Protein AF-A0A956AJW1-F1 (afdb_monomer)

Radius of gyration: 43.76 Å; Cα contacts (8 Å, |Δi|>4): 1914; chains: 1; bounding box: 116×115×98 Å

Structure (mmCIF, N/CA/C/O backbone):
data_AF-A0A956AJW1-F1
#
_entry.id   AF-A0A956AJW1-F1
#
loop_
_atom_site.group_PDB
_atom_site.id
_atom_site.type_symbol
_atom_site.label_atom_id
_atom_site.label_alt_id
_atom_site.label_comp_id
_atom_site.label_asym_id
_atom_site.label_entity_id
_atom_site.label_seq_id
_atom_site.pdbx_PDB_ins_code
_atom_site.Cartn_x
_atom_site.Cartn_y
_atom_site.Cartn_z
_atom_site.occupancy
_atom_site.B_iso_or_equiv
_atom_site.auth_seq_id
_atom_site.auth_comp_id
_atom_site.auth_asym_id
_atom_site.auth_atom_id
_atom_site.pdbx_PDB_model_num
ATOM 1 N N . MET A 1 1 ? -8.718 30.649 16.923 1.00 78.62 1 MET A N 1
ATOM 2 C CA . MET A 1 1 ? -9.741 29.576 16.884 1.00 78.62 1 MET A CA 1
ATOM 3 C C . MET A 1 1 ? -10.472 29.514 18.218 1.00 78.62 1 MET A C 1
ATOM 5 O O . MET A 1 1 ? -9.835 29.808 19.227 1.00 78.62 1 MET A O 1
ATOM 9 N N . LYS A 1 2 ? -11.761 29.156 18.227 1.00 85.00 2 LYS A N 1
ATOM 10 C CA . LYS A 1 2 ? -12.606 29.015 19.434 1.00 85.00 2 LYS A CA 1
ATOM 11 C C . LYS A 1 2 ? -12.737 27.526 19.836 1.00 85.00 2 LYS A C 1
ATOM 13 O O . LYS A 1 2 ? -12.567 26.676 18.966 1.00 85.00 2 LYS A O 1
ATOM 18 N N . PRO A 1 3 ? -13.002 27.168 21.105 1.00 85.31 3 PRO A N 1
ATOM 19 C CA . PRO A 1 3 ? -13.323 25.784 21.470 1.00 85.31 3 PRO A CA 1
ATOM 20 C C . PRO A 1 3 ? -14.546 25.270 20.695 1.00 85.31 3 PRO A C 1
ATOM 22 O O . PRO A 1 3 ? -15.538 25.992 20.579 1.00 85.31 3 PRO A O 1
ATOM 25 N N . LEU A 1 4 ? -14.472 24.055 20.143 1.00 86.00 4 LEU A N 1
ATOM 26 C CA . LEU A 1 4 ? -15.598 23.448 19.429 1.00 86.00 4 LEU A CA 1
ATOM 27 C C . LEU A 1 4 ? -16.594 22.834 20.417 1.00 86.00 4 LEU A C 1
ATOM 29 O O . LEU A 1 4 ? -16.242 21.901 21.133 1.00 86.00 4 LEU A O 1
ATOM 33 N N . GLU A 1 5 ? -17.852 23.258 20.337 1.00 85.44 5 GLU A N 1
ATOM 34 C CA . GLU A 1 5 ? -18.992 22.548 20.924 1.00 85.44 5 GLU A CA 1
ATOM 35 C C . GLU A 1 5 ? -19.726 21.769 19.816 1.00 85.44 5 GLU A C 1
ATOM 37 O O . GLU A 1 5 ? -20.430 22.377 18.998 1.00 85.44 5 GLU A O 1
ATOM 42 N N . PRO A 1 6 ? -19.577 20.428 19.726 1.00 79.94 6 PRO A N 1
ATOM 43 C CA . PRO A 1 6 ? -20.064 19.653 18.581 1.00 79.94 6 PRO A CA 1
ATOM 44 C C . PRO A 1 6 ? -21.576 19.729 18.333 1.00 79.94 6 PRO A C 1
ATOM 46 O O . PRO A 1 6 ? -22.009 19.493 17.206 1.00 79.94 6 PRO A O 1
ATOM 49 N N . LEU A 1 7 ? -22.381 20.049 19.352 1.00 82.75 7 LEU A N 1
ATOM 50 C CA . LEU A 1 7 ? -23.840 20.223 19.251 1.00 82.75 7 LEU A CA 1
ATOM 51 C C . LEU A 1 7 ? -24.278 21.620 18.794 1.00 82.75 7 LEU A C 1
ATOM 53 O O . LEU A 1 7 ? -25.412 21.779 18.336 1.00 82.75 7 LEU A O 1
ATOM 57 N N . GLU A 1 8 ? -23.405 22.617 18.914 1.00 85.88 8 GLU A N 1
ATOM 58 C CA . GLU A 1 8 ? -23.739 24.029 18.687 1.00 85.88 8 GLU A CA 1
ATOM 59 C C . GLU A 1 8 ? -23.071 24.600 17.433 1.00 85.88 8 GLU A C 1
ATOM 61 O O . GLU A 1 8 ? -23.482 25.646 16.936 1.00 85.88 8 GLU A O 1
ATOM 66 N N . VAL A 1 9 ? -22.062 23.915 16.878 1.00 88.81 9 VAL A N 1
ATOM 67 C CA . VAL A 1 9 ? -21.419 24.373 15.640 1.00 88.81 9 VAL A CA 1
ATOM 68 C C . VAL A 1 9 ? -22.448 24.478 14.499 1.00 88.81 9 VAL A C 1
ATOM 70 O O . VAL A 1 9 ? -23.258 23.549 14.338 1.00 88.81 9 VAL A O 1
ATOM 73 N N . PRO A 1 10 ? -22.445 25.581 13.721 1.00 89.00 10 PRO A N 1
ATOM 74 C CA . PRO A 1 10 ? -23.287 25.713 12.537 1.00 89.00 10 PRO A CA 1
ATOM 75 C C . PRO A 1 10 ? -23.060 24.561 11.553 1.00 89.00 10 PRO A C 1
ATOM 77 O O . PRO A 1 10 ? -21.964 24.013 11.453 1.00 89.00 10 PRO A O 1
ATOM 80 N N . LEU A 1 11 ? -24.120 24.172 10.845 1.00 90.25 11 LEU A N 1
ATOM 81 C CA . LEU A 1 11 ? -24.088 23.098 9.847 1.00 90.25 11 LEU A CA 1
ATOM 82 C C . LEU A 1 11 ? -24.091 23.657 8.419 1.00 90.25 11 LEU A C 1
ATOM 84 O O . LEU A 1 11 ? -24.663 23.041 7.522 1.00 90.25 11 LEU A O 1
ATOM 88 N N . ASP A 1 12 ? -23.523 24.844 8.221 1.00 88.00 12 ASP A N 1
ATOM 89 C CA . ASP A 1 12 ? -23.445 25.562 6.951 1.00 88.00 12 ASP A CA 1
ATOM 90 C C . ASP A 1 12 ? -22.131 26.343 6.842 1.00 88.00 12 ASP A C 1
ATOM 92 O O . ASP A 1 12 ? -21.505 26.678 7.843 1.00 88.00 12 ASP A O 1
ATOM 96 N N . GLY A 1 13 ? -21.707 26.638 5.614 1.00 88.56 13 GLY A N 1
ATOM 97 C CA . GLY A 1 13 ? -20.465 27.358 5.366 1.00 88.56 13 GLY A CA 1
ATOM 98 C C . GLY A 1 13 ? -19.223 26.484 5.539 1.00 88.56 13 GLY A C 1
ATOM 99 O O . GLY A 1 13 ? -19.277 25.259 5.452 1.00 88.56 13 GLY A O 1
ATOM 100 N N . VAL A 1 14 ? -18.074 27.134 5.727 1.00 90.62 14 VAL A N 1
ATOM 101 C CA . VAL A 1 14 ? -16.764 26.470 5.802 1.00 90.62 14 VAL A CA 1
ATOM 102 C C . VAL A 1 14 ? -16.229 26.560 7.222 1.00 90.62 14 VAL A C 1
ATOM 104 O O . VAL A 1 14 ? -16.118 27.660 7.761 1.00 90.62 14 VAL A O 1
ATOM 107 N N . HIS A 1 15 ? -15.858 25.424 7.802 1.00 92.62 15 HIS A N 1
ATOM 108 C CA . HIS A 1 15 ? -15.308 25.314 9.147 1.00 92.62 15 HIS A CA 1
ATOM 109 C C . HIS A 1 15 ? -13.972 24.576 9.136 1.00 92.62 15 HIS A C 1
ATOM 111 O O . HIS A 1 15 ? -13.851 23.512 8.532 1.00 92.62 15 HIS A O 1
ATOM 117 N N . LEU A 1 16 ? -12.991 25.111 9.861 1.00 93.12 16 LEU A N 1
ATOM 118 C CA . LEU A 1 16 ? -11.718 24.440 10.121 1.00 93.12 16 LEU A CA 1
ATOM 119 C C . LEU A 1 16 ? -11.708 23.954 11.570 1.00 93.12 16 LEU A C 1
ATOM 121 O O . LEU A 1 16 ? -11.900 24.759 12.475 1.00 93.12 16 LEU A O 1
ATOM 125 N N . ILE A 1 17 ? -11.503 22.660 11.799 1.00 92.94 17 ILE A N 1
ATOM 126 C CA . ILE A 1 17 ? -11.486 22.041 13.127 1.00 92.94 17 ILE A CA 1
ATOM 127 C C . ILE A 1 17 ? -10.100 21.444 13.374 1.00 92.94 17 ILE A C 1
ATOM 129 O O . ILE A 1 17 ? -9.750 20.404 12.814 1.00 92.94 17 ILE A O 1
ATOM 133 N N . GLU A 1 18 ? -9.340 22.083 14.261 1.00 91.69 18 GLU A N 1
ATOM 134 C CA . GLU A 1 18 ? -8.063 21.570 14.746 1.00 91.69 18 GLU A CA 1
ATOM 135 C C . GLU A 1 18 ? -8.289 20.568 15.891 1.00 91.69 18 GLU A C 1
ATOM 137 O O . GLU A 1 18 ? -8.723 20.930 16.989 1.00 91.69 18 GLU A O 1
ATOM 142 N N . ALA A 1 19 ? -7.989 19.296 15.642 1.00 90.12 19 ALA A N 1
ATOM 143 C CA . ALA A 1 19 ? -8.225 18.191 16.563 1.00 90.12 19 ALA A CA 1
ATOM 144 C C . ALA A 1 19 ? -6.907 17.582 17.065 1.00 90.12 19 ALA A C 1
ATOM 146 O O . ALA A 1 19 ? -6.416 16.606 16.498 1.00 90.12 19 ALA A O 1
ATOM 147 N N . SER A 1 20 ? -6.357 18.122 18.161 1.00 89.00 20 SER A N 1
ATOM 148 C CA . SER A 1 20 ? -5.105 17.634 18.766 1.00 89.00 20 SER A CA 1
ATOM 149 C C . SER A 1 20 ? -5.145 16.137 19.120 1.00 89.00 20 SER A C 1
ATOM 151 O O . SER A 1 20 ? -6.211 15.515 19.211 1.00 89.00 20 SER A O 1
ATOM 153 N N . ALA A 1 21 ? -3.981 15.526 19.352 1.00 86.12 21 ALA A N 1
ATOM 154 C CA . ALA A 1 21 ? -3.884 14.088 19.605 1.00 86.12 21 ALA A CA 1
ATOM 155 C C . ALA A 1 21 ? -4.808 13.607 20.746 1.00 86.12 21 ALA A C 1
ATOM 157 O O . ALA A 1 21 ? -4.741 14.072 21.883 1.00 86.12 21 ALA A O 1
ATOM 158 N N . GLY A 1 22 ? -5.679 12.639 20.436 1.00 83.19 22 GLY A N 1
ATOM 159 C CA . GLY A 1 22 ? -6.582 12.024 21.415 1.00 83.19 22 GLY A CA 1
ATOM 160 C C . GLY A 1 22 ? -7.812 12.854 21.802 1.00 83.19 22 GLY A C 1
ATOM 161 O O . GLY A 1 22 ? -8.538 12.449 22.708 1.00 83.19 22 GLY A O 1
ATOM 162 N N . THR A 1 23 ? -8.090 13.966 21.115 1.00 84.62 23 THR A N 1
ATOM 163 C CA . THR A 1 23 ? -9.184 14.898 21.466 1.00 84.62 23 THR A CA 1
ATOM 164 C C . THR A 1 23 ? -10.570 14.533 20.929 1.00 84.62 23 THR A C 1
ATOM 166 O O . THR A 1 23 ? -11.525 15.288 21.079 1.00 84.62 23 THR A O 1
ATOM 169 N N . GLY A 1 24 ? -10.711 13.350 20.322 1.00 83.69 24 GLY A N 1
ATOM 170 C CA . GLY A 1 24 ? -12.009 12.844 19.871 1.00 83.69 24 GLY A CA 1
ATOM 171 C C . GLY A 1 24 ? -12.401 13.234 18.443 1.00 83.69 24 GLY A C 1
ATOM 172 O O . GLY A 1 24 ? -13.586 13.260 18.137 1.00 83.69 24 GLY A O 1
ATOM 173 N N . LYS A 1 25 ? -11.438 13.462 17.539 1.00 89.25 25 LYS A N 1
ATOM 174 C CA . LYS A 1 25 ? -11.676 13.749 16.107 1.00 89.25 25 LYS A CA 1
ATOM 175 C C . LYS A 1 25 ? -12.785 12.891 15.478 1.00 89.25 25 LYS A C 1
ATOM 177 O O . LYS A 1 25 ? -13.758 13.403 14.934 1.00 89.25 25 LYS A O 1
ATOM 182 N N . THR A 1 26 ? -12.679 11.572 15.619 1.00 88.06 26 THR A N 1
ATOM 183 C CA . THR A 1 26 ? -13.651 10.617 15.073 1.00 88.06 26 THR A CA 1
ATOM 184 C C . THR A 1 26 ? -15.028 10.731 15.736 1.00 88.06 26 THR A C 1
ATOM 186 O O . THR A 1 26 ? -16.056 10.593 15.074 1.00 88.06 26 THR A O 1
ATOM 189 N N . TYR A 1 27 ? -15.070 11.020 17.039 1.00 88.44 27 TYR A N 1
ATOM 190 C CA . TYR A 1 27 ? -16.318 11.290 17.755 1.00 88.44 27 TYR A CA 1
ATOM 191 C C . TYR A 1 27 ? -17.001 12.553 17.213 1.00 88.44 27 TYR A C 1
ATOM 193 O O . TYR A 1 27 ? -18.205 12.535 16.954 1.00 88.44 27 TYR A O 1
ATOM 201 N N . THR A 1 28 ? -16.231 13.608 16.937 1.00 91.38 28 THR A N 1
ATOM 202 C CA . THR A 1 28 ? -16.721 14.833 16.295 1.00 91.38 28 THR A CA 1
ATOM 203 C C . THR A 1 28 ? -17.262 14.556 14.894 1.00 91.38 28 THR A C 1
ATOM 205 O O . THR A 1 28 ? -18.394 14.936 14.613 1.00 91.38 28 THR A O 1
ATOM 208 N N . ILE A 1 29 ? -16.532 13.824 14.041 1.00 93.25 29 ILE A N 1
ATOM 209 C CA . ILE A 1 29 ? -16.992 13.473 12.681 1.00 93.25 29 ILE A CA 1
ATOM 210 C C . ILE A 1 29 ? -18.321 12.713 12.731 1.00 93.25 29 ILE A C 1
ATOM 212 O O . ILE A 1 29 ? -19.282 13.084 12.062 1.00 93.25 29 ILE A O 1
ATOM 216 N N . THR A 1 30 ? -18.399 11.663 13.551 1.00 94.06 30 THR A N 1
ATOM 217 C CA . THR A 1 30 ? -19.622 10.852 13.658 1.00 94.06 30 THR A CA 1
ATOM 218 C C . THR A 1 30 ? -20.792 11.627 14.278 1.00 94.06 30 THR A C 1
ATOM 220 O O . THR A 1 30 ? -21.946 11.373 13.935 1.00 94.06 30 THR A O 1
ATOM 223 N N . THR A 1 31 ? -20.512 12.610 15.139 1.00 92.69 31 THR A N 1
ATOM 224 C CA . THR A 1 31 ? -21.508 13.549 15.675 1.00 92.69 31 THR A CA 1
ATOM 225 C C . THR A 1 31 ? -22.012 14.513 14.603 1.00 92.69 31 THR A C 1
ATOM 227 O O . THR A 1 31 ? -23.223 14.641 14.439 1.00 92.69 31 THR A O 1
ATOM 230 N N . LEU A 1 32 ? -21.121 15.137 13.828 1.00 94.62 32 LEU A N 1
ATOM 231 C CA . LEU A 1 32 ? -21.498 16.013 12.716 1.00 94.62 32 LEU A CA 1
ATOM 232 C C . LEU A 1 32 ? -22.318 15.258 11.666 1.00 94.62 32 LEU A C 1
ATOM 234 O O . LEU A 1 32 ? -23.342 15.763 11.220 1.00 94.62 32 LEU A O 1
ATOM 238 N N . PHE A 1 33 ? -21.931 14.022 11.338 1.00 95.81 33 PHE A N 1
ATOM 239 C CA . PHE A 1 33 ? -22.681 13.165 10.418 1.00 95.81 33 PHE A CA 1
ATOM 240 C C . PHE A 1 33 ? -24.119 12.925 10.907 1.00 95.81 33 PHE A C 1
ATOM 242 O O . PHE A 1 33 ? -25.076 13.107 10.156 1.00 95.81 33 PHE A O 1
ATOM 249 N N . LEU A 1 34 ? -24.286 12.567 12.186 1.00 95.00 34 LEU A N 1
ATOM 250 C CA . LEU A 1 34 ? -25.602 12.367 12.798 1.00 95.00 34 LEU A CA 1
ATOM 251 C C . LEU A 1 34 ? -26.437 13.662 12.798 1.00 95.00 34 LEU A C 1
ATOM 253 O O . LEU A 1 34 ? -27.630 13.629 12.494 1.00 95.00 34 LEU A O 1
ATOM 257 N N . ARG A 1 35 ? -25.813 14.809 13.095 1.00 94.50 35 ARG A N 1
ATOM 258 C CA . ARG A 1 35 ? -26.473 16.122 13.073 1.00 94.50 35 ARG A CA 1
ATOM 259 C C . ARG A 1 35 ? -26.911 16.532 11.668 1.00 94.50 35 ARG A C 1
ATOM 261 O O . ARG A 1 35 ? -28.038 16.979 11.503 1.00 94.50 35 ARG A O 1
ATOM 268 N N . LEU A 1 36 ? -26.077 16.336 10.649 1.00 94.56 36 LEU A N 1
ATOM 269 C CA . LEU A 1 36 ? -26.426 16.609 9.248 1.00 94.56 36 LEU A CA 1
ATOM 270 C C . LEU A 1 36 ? -27.636 15.778 8.785 1.00 94.56 36 LEU A C 1
ATOM 272 O O . LEU A 1 36 ? -28.491 16.271 8.048 1.00 94.56 36 LEU A O 1
ATOM 276 N N . LEU A 1 37 ? -27.757 14.546 9.276 1.00 94.25 37 LEU A N 1
ATOM 277 C CA . LEU A 1 37 ? -28.877 13.664 8.956 1.00 94.25 37 LEU A CA 1
ATOM 278 C C . LEU A 1 37 ? -30.201 14.122 9.591 1.00 94.25 37 LEU A C 1
ATOM 280 O O . LEU A 1 37 ? -31.241 14.112 8.934 1.00 94.25 37 LEU A O 1
ATOM 284 N N . ILE A 1 38 ? -30.165 14.545 10.858 1.00 92.81 38 ILE A N 1
ATOM 285 C CA . ILE A 1 38 ? -31.363 14.917 11.632 1.00 92.81 38 ILE A CA 1
ATOM 286 C C . ILE A 1 38 ? -31.737 16.395 11.444 1.00 92.81 38 ILE A C 1
ATOM 288 O O . ILE A 1 38 ? -32.896 16.733 11.212 1.00 92.81 38 ILE A O 1
ATOM 292 N N . GLU A 1 39 ? -30.773 17.305 11.561 1.00 90.69 39 GLU A N 1
ATOM 293 C CA . GLU A 1 39 ? -31.012 18.752 11.566 1.00 90.69 39 GLU A CA 1
ATOM 294 C C . GLU A 1 39 ? -31.101 19.322 10.143 1.00 90.69 39 GLU A C 1
ATOM 296 O O . GLU A 1 39 ? -32.010 20.100 9.863 1.00 90.69 39 GLU A O 1
ATOM 301 N N . ARG A 1 40 ? -30.216 18.895 9.228 1.00 89.56 40 ARG A N 1
ATOM 302 C CA . ARG A 1 40 ? -30.222 19.310 7.806 1.00 89.56 40 ARG A CA 1
ATOM 303 C C . ARG A 1 40 ? -31.031 18.374 6.900 1.00 89.56 40 ARG A C 1
ATOM 305 O O . ARG A 1 40 ? -31.180 18.661 5.716 1.00 89.56 40 ARG A O 1
ATOM 312 N N . ARG A 1 41 ? -31.579 17.284 7.454 1.00 91.62 41 ARG A N 1
ATOM 313 C CA . ARG A 1 41 ? -32.425 16.298 6.756 1.00 91.62 41 ARG A CA 1
ATOM 314 C C . ARG A 1 41 ? -31.762 15.659 5.522 1.00 91.62 41 ARG A C 1
ATOM 316 O O . ARG A 1 41 ? -32.478 15.258 4.603 1.00 91.62 41 ARG A O 1
ATOM 323 N N . LEU A 1 42 ? -30.430 15.547 5.515 1.00 93.44 42 LEU A N 1
ATOM 324 C CA . LEU A 1 42 ? -29.656 14.939 4.426 1.00 93.44 42 LEU A CA 1
ATOM 325 C C . LEU A 1 42 ? -29.698 13.406 4.470 1.00 93.44 42 LEU A C 1
ATOM 327 O O . LEU A 1 42 ? -29.811 12.800 5.536 1.00 93.44 42 LEU A O 1
ATOM 331 N N . GLU A 1 43 ? -29.563 12.777 3.306 1.00 94.31 43 GLU A N 1
ATOM 332 C CA . GLU A 1 43 ? -29.402 11.326 3.177 1.00 94.31 43 GLU A CA 1
ATOM 333 C C . GLU A 1 43 ? -27.934 10.898 3.342 1.00 94.31 43 GLU A C 1
ATOM 335 O O . GLU A 1 43 ? -27.008 11.677 3.120 1.00 94.31 43 GLU A O 1
ATOM 340 N N . VAL A 1 44 ? -27.689 9.622 3.667 1.00 95.44 44 VAL A N 1
ATOM 341 C CA . VAL A 1 44 ? -26.320 9.093 3.861 1.00 95.44 44 VAL A CA 1
ATOM 342 C C . VAL A 1 44 ? -25.432 9.210 2.616 1.00 95.44 44 VAL A C 1
ATOM 344 O O . VAL A 1 44 ? -24.217 9.349 2.745 1.00 95.44 44 VAL A O 1
ATOM 347 N N . ARG A 1 45 ? -26.025 9.190 1.415 1.00 94.38 45 ARG A N 1
ATOM 348 C CA . ARG A 1 45 ? -25.321 9.395 0.138 1.00 94.38 45 ARG A CA 1
ATOM 349 C C . ARG A 1 45 ? -24.975 10.861 -0.145 1.00 94.38 45 ARG A C 1
ATOM 351 O O . ARG A 1 45 ? -24.115 11.119 -0.974 1.00 94.38 45 ARG A O 1
ATOM 358 N N . GLN A 1 46 ? -25.628 11.801 0.544 1.00 94.88 46 GLN A N 1
ATOM 359 C CA . GLN A 1 46 ? -25.455 13.247 0.366 1.00 94.88 46 GLN A CA 1
ATOM 360 C C . GLN A 1 46 ? -24.407 13.857 1.309 1.00 94.88 46 GLN A C 1
ATOM 362 O O . GLN A 1 46 ? -24.047 15.026 1.172 1.00 94.88 46 GLN A O 1
ATOM 367 N N . ILE A 1 47 ? -23.925 13.086 2.286 1.00 96.25 47 ILE A N 1
ATOM 368 C CA . ILE A 1 47 ? -22.889 13.516 3.226 1.00 96.25 47 ILE A CA 1
ATOM 369 C C . ILE A 1 47 ? -21.576 12.871 2.793 1.00 96.25 47 ILE A C 1
ATOM 371 O O . ILE A 1 47 ? -21.329 11.697 3.074 1.00 96.25 47 ILE A O 1
ATOM 375 N N . LEU A 1 48 ? -20.741 13.644 2.104 1.00 97.00 48 LEU A N 1
ATOM 376 C CA . LEU A 1 48 ? -19.431 13.195 1.659 1.00 97.00 48 LEU A CA 1
ATOM 377 C C . LEU A 1 48 ? -18.470 13.159 2.847 1.00 97.00 48 LEU A C 1
ATOM 379 O O . LEU A 1 48 ? -18.266 14.161 3.525 1.00 97.00 48 LEU A O 1
ATOM 383 N N . VAL A 1 49 ? -17.844 12.013 3.084 1.00 96.69 49 VAL A N 1
ATOM 384 C CA . VAL A 1 49 ? -16.786 11.859 4.082 1.00 96.69 49 VAL A CA 1
ATOM 385 C C . VAL A 1 49 ? -15.547 11.341 3.382 1.00 96.69 49 VAL A C 1
ATOM 387 O O . VAL A 1 49 ? -15.579 10.266 2.781 1.00 96.69 49 VAL A O 1
ATOM 390 N N . VAL A 1 50 ? -14.459 12.099 3.454 1.00 94.56 50 VAL A N 1
ATOM 391 C CA . VAL A 1 50 ? -13.223 11.766 2.745 1.00 94.56 50 VAL A CA 1
ATOM 392 C C . VAL A 1 50 ? -12.092 11.546 3.737 1.00 94.56 50 VAL A C 1
ATOM 394 O O . VAL A 1 50 ? -11.902 12.352 4.643 1.00 94.56 50 VAL A O 1
ATOM 397 N N . THR A 1 51 ? -11.346 10.453 3.567 1.00 90.12 51 THR A N 1
ATOM 398 C CA . THR A 1 51 ? -10.193 10.093 4.410 1.00 90.12 51 THR A CA 1
ATOM 399 C C . THR A 1 51 ? -8.949 9.803 3.564 1.00 90.12 51 THR A C 1
ATOM 401 O O . THR A 1 51 ? -9.045 9.503 2.374 1.00 90.12 51 THR A O 1
ATOM 404 N N . PHE A 1 52 ? -7.762 9.809 4.175 1.00 80.88 52 PHE A N 1
ATOM 405 C CA . PHE A 1 52 ? -6.511 9.543 3.452 1.00 80.88 52 PHE A CA 1
ATOM 406 C C . PHE A 1 52 ? -6.301 8.055 3.093 1.00 80.88 52 PHE A C 1
ATOM 408 O O . PHE A 1 52 ? -5.845 7.735 1.998 1.00 80.88 52 PHE A O 1
ATOM 415 N N . THR A 1 53 ? -6.662 7.114 3.980 1.00 80.00 53 THR A N 1
ATOM 416 C CA . THR A 1 53 ? -6.387 5.671 3.795 1.00 80.00 53 THR A CA 1
ATOM 417 C C . THR A 1 53 ? -7.655 4.824 3.708 1.00 80.00 53 THR A C 1
ATOM 419 O O . THR A 1 53 ? -8.677 5.161 4.304 1.00 80.00 53 THR A O 1
ATOM 422 N N . ARG A 1 54 ? -7.578 3.674 3.016 1.00 77.62 54 ARG A N 1
ATOM 423 C CA . ARG A 1 54 ? -8.683 2.695 2.933 1.00 77.62 54 ARG A CA 1
ATOM 424 C C . ARG A 1 54 ? -9.069 2.131 4.307 1.00 77.62 54 ARG A C 1
ATOM 426 O O . ARG A 1 54 ? -10.250 1.937 4.580 1.00 77.62 54 ARG A O 1
ATOM 433 N N . ALA A 1 55 ? -8.084 1.903 5.179 1.00 75.56 55 ALA A N 1
ATOM 434 C CA . ALA A 1 55 ? -8.318 1.439 6.546 1.00 75.56 55 ALA A CA 1
ATOM 435 C C . ALA A 1 55 ? -9.111 2.472 7.365 1.00 75.56 55 ALA A C 1
ATOM 437 O O . ALA A 1 55 ? -10.088 2.105 8.016 1.00 75.56 55 ALA A O 1
ATOM 438 N N . ALA A 1 56 ? -8.761 3.762 7.257 1.00 81.69 56 ALA A N 1
ATOM 439 C CA . ALA A 1 56 ? -9.512 4.840 7.899 1.00 81.69 56 ALA A CA 1
ATOM 440 C C . ALA A 1 56 ? -10.946 4.933 7.357 1.00 81.69 56 ALA A C 1
ATOM 442 O O . ALA A 1 56 ? -11.881 5.085 8.137 1.00 81.69 56 ALA A O 1
ATOM 443 N N . THR A 1 57 ? -11.146 4.760 6.043 1.00 86.38 57 THR A N 1
ATOM 444 C CA . THR A 1 57 ? -12.488 4.698 5.441 1.00 86.38 57 THR A CA 1
ATOM 445 C C . THR A 1 57 ? -13.321 3.565 6.052 1.00 86.38 57 THR A C 1
ATOM 447 O O . THR A 1 57 ? -14.460 3.791 6.459 1.00 86.38 57 THR A O 1
ATOM 450 N N . ALA A 1 58 ? -12.766 2.351 6.147 1.00 85.50 58 ALA A N 1
ATOM 451 C CA . ALA A 1 58 ? -13.466 1.189 6.699 1.00 85.50 58 ALA A CA 1
ATOM 452 C C . ALA A 1 58 ? -13.808 1.370 8.187 1.00 85.50 58 ALA A C 1
ATOM 454 O O . ALA A 1 58 ? -14.948 1.134 8.595 1.00 85.50 58 ALA A O 1
ATOM 455 N N . GLU A 1 59 ? -12.850 1.846 8.985 1.00 85.50 59 GLU A N 1
ATOM 456 C CA . GLU A 1 59 ? -13.061 2.138 10.402 1.00 85.50 59 GLU A CA 1
ATOM 457 C C . GLU A 1 59 ? -14.136 3.216 10.600 1.00 85.50 59 GLU A C 1
ATOM 459 O O . GLU A 1 59 ? -15.045 3.058 11.420 1.00 85.50 59 GLU A O 1
ATOM 464 N N . LEU A 1 60 ? -14.062 4.309 9.838 1.00 91.12 60 LEU A N 1
ATOM 465 C CA . LEU A 1 60 ? -14.991 5.426 9.951 1.00 91.12 60 LEU A CA 1
ATOM 466 C C . LEU A 1 60 ? -16.409 5.024 9.530 1.00 91.12 60 LEU A C 1
ATOM 468 O O . LEU A 1 60 ? -17.363 5.370 10.228 1.00 91.12 60 LEU A O 1
ATOM 472 N N . ARG A 1 61 ? -16.556 4.223 8.463 1.00 93.69 61 ARG A N 1
ATOM 473 C CA . ARG A 1 61 ? -17.841 3.618 8.066 1.00 93.69 61 ARG A CA 1
ATOM 474 C C . ARG A 1 61 ? -18.454 2.820 9.211 1.00 93.69 61 ARG A C 1
ATOM 476 O O . ARG A 1 61 ? -19.611 3.042 9.562 1.00 93.69 61 ARG A O 1
ATOM 483 N N . ASP A 1 62 ? -17.684 1.923 9.818 1.00 92.50 62 ASP A N 1
ATOM 484 C CA . ASP A 1 62 ? -18.174 1.091 10.916 1.00 92.50 62 ASP A CA 1
ATOM 485 C C . ASP A 1 62 ? -18.545 1.925 12.158 1.00 92.50 62 ASP A C 1
ATOM 487 O O . ASP A 1 62 ? -19.589 1.709 12.780 1.00 92.50 62 ASP A O 1
ATOM 491 N N . ARG A 1 63 ? -17.751 2.947 12.498 1.00 92.12 63 ARG A N 1
ATOM 492 C CA . ARG A 1 63 ? -18.061 3.860 13.611 1.00 92.12 63 ARG A CA 1
ATOM 493 C C . ARG A 1 63 ? -19.323 4.684 13.367 1.00 92.12 63 ARG A C 1
ATOM 495 O O . ARG A 1 63 ? -20.147 4.787 14.277 1.00 92.12 63 ARG A O 1
ATOM 502 N N . ILE A 1 64 ? -19.506 5.237 12.166 1.00 94.88 64 ILE A N 1
ATOM 503 C CA . ILE A 1 64 ? -20.728 5.972 11.806 1.00 94.88 64 ILE A CA 1
ATOM 504 C C . ILE A 1 64 ? -21.931 5.028 11.882 1.00 94.88 64 ILE A C 1
ATOM 506 O O . ILE A 1 64 ? -22.907 5.349 12.559 1.00 94.88 64 ILE A O 1
ATOM 510 N N . ARG A 1 65 ? -21.845 3.828 11.290 1.00 95.12 65 ARG A N 1
ATOM 511 C CA . ARG A 1 65 ? -22.923 2.828 11.332 1.00 95.12 65 ARG A CA 1
ATOM 512 C C . ARG A 1 65 ? -23.316 2.468 12.763 1.00 95.12 65 ARG A C 1
ATOM 514 O O . ARG A 1 65 ? -24.502 2.460 13.092 1.00 95.12 65 ARG A O 1
ATOM 521 N N . ARG A 1 66 ? -22.333 2.204 13.633 1.00 93.56 66 ARG A N 1
ATOM 522 C CA . ARG A 1 66 ? -22.575 1.898 15.052 1.00 93.56 66 ARG A CA 1
ATOM 523 C C . ARG A 1 66 ? -23.226 3.065 15.788 1.00 93.56 66 ARG A C 1
ATOM 525 O O . ARG A 1 66 ? -24.141 2.828 16.577 1.00 93.56 66 ARG A O 1
ATOM 532 N N . ARG A 1 67 ? -22.808 4.307 15.516 1.00 93.06 67 ARG A N 1
ATOM 533 C CA . ARG A 1 67 ? -23.391 5.505 16.141 1.00 93.06 67 ARG A CA 1
ATOM 534 C C . ARG A 1 67 ? -24.822 5.767 15.666 1.00 93.06 67 ARG A C 1
ATOM 536 O O . ARG A 1 67 ? -25.681 6.022 16.503 1.00 93.06 67 ARG A O 1
ATOM 543 N N . LEU A 1 68 ? -25.111 5.604 14.373 1.00 94.56 68 LEU A N 1
ATOM 544 C CA . LEU A 1 68 ? -26.475 5.672 13.830 1.00 94.56 68 LEU A CA 1
ATOM 545 C C . LEU A 1 68 ? -27.381 4.599 14.449 1.00 94.56 68 LEU A C 1
ATOM 547 O O . LEU A 1 68 ? -28.489 4.902 14.880 1.00 94.56 68 LEU A O 1
ATOM 551 N N . ALA A 1 69 ? -26.895 3.358 14.562 1.00 94.19 69 ALA A N 1
ATOM 552 C CA . ALA A 1 69 ? -27.643 2.275 15.195 1.00 94.19 69 ALA A CA 1
ATOM 553 C C . ALA A 1 69 ? -27.891 2.530 16.692 1.00 94.19 69 ALA A C 1
ATOM 555 O O . ALA A 1 69 ? -28.955 2.187 17.201 1.00 94.19 69 ALA A O 1
ATOM 556 N N . ALA A 1 70 ? -26.930 3.130 17.404 1.00 92.94 70 ALA A N 1
ATOM 557 C CA . ALA A 1 70 ? -27.106 3.531 18.798 1.00 92.94 70 ALA A CA 1
ATOM 558 C C . ALA A 1 70 ? -28.153 4.644 18.951 1.00 92.94 70 ALA A C 1
ATOM 560 O O . ALA A 1 70 ? -29.040 4.518 19.793 1.00 92.94 70 ALA A O 1
ATOM 561 N N . ALA A 1 71 ? -28.102 5.675 18.101 1.00 93.62 71 ALA A N 1
ATOM 562 C CA . ALA A 1 71 ? -29.100 6.740 18.083 1.00 93.62 71 ALA A CA 1
ATOM 563 C C . ALA A 1 71 ? -30.501 6.198 17.755 1.00 93.62 71 ALA A C 1
ATOM 565 O O . ALA A 1 71 ? -31.450 6.498 18.470 1.00 93.62 71 ALA A O 1
ATOM 566 N N . LEU A 1 72 ? -30.628 5.329 16.744 1.00 94.44 72 LEU A N 1
ATOM 567 C CA . LEU A 1 72 ? -31.902 4.700 16.385 1.00 94.44 72 LEU A CA 1
ATOM 568 C C . LEU A 1 72 ? -32.498 3.903 17.548 1.00 94.44 72 LEU A C 1
ATOM 570 O O . LEU A 1 72 ? -33.662 4.112 17.872 1.00 94.44 72 LEU A O 1
ATOM 574 N N . ARG A 1 73 ? -31.702 3.044 18.208 1.00 92.06 73 ARG A N 1
ATOM 575 C CA . ARG A 1 73 ? -32.165 2.289 19.387 1.00 92.06 73 ARG A CA 1
ATOM 576 C C . ARG A 1 73 ? -32.700 3.222 20.466 1.00 92.06 73 ARG A C 1
ATOM 578 O O . ARG A 1 73 ? -33.775 2.980 21.000 1.00 92.06 73 ARG A O 1
ATOM 585 N N . ARG A 1 74 ? -31.988 4.316 20.739 1.00 90.69 74 ARG A N 1
ATOM 586 C CA . ARG A 1 74 ? -32.399 5.279 21.761 1.00 90.69 74 ARG A CA 1
ATOM 587 C C . ARG A 1 74 ? -33.687 6.028 21.387 1.00 90.69 74 ARG A C 1
ATOM 589 O O . ARG A 1 74 ? -34.547 6.235 22.240 1.00 90.69 74 ARG A O 1
ATOM 596 N N . PHE A 1 75 ? -33.852 6.400 20.118 1.00 91.88 75 PHE A N 1
ATOM 597 C CA . PHE A 1 75 ? -35.088 7.008 19.608 1.00 91.88 75 PHE A CA 1
ATOM 598 C C . PHE A 1 75 ? -36.262 6.009 19.620 1.00 91.88 75 PHE A C 1
ATOM 600 O O . PHE A 1 75 ? -37.377 6.390 19.970 1.00 91.88 75 PHE A O 1
ATOM 607 N N . ASP A 1 76 ? -36.018 4.732 19.291 1.00 90.56 76 ASP A N 1
ATOM 608 C CA . ASP A 1 76 ? -37.005 3.647 19.390 1.00 90.56 76 ASP A CA 1
ATOM 609 C C . ASP A 1 76 ? -37.468 3.443 20.846 1.00 90.56 76 ASP A C 1
ATOM 611 O O . ASP A 1 76 ? -38.669 3.373 21.097 1.00 90.56 76 ASP A O 1
ATOM 615 N N . GLU A 1 77 ? -36.540 3.397 21.808 1.00 88.81 77 GLU A N 1
ATOM 616 C CA . GLU A 1 77 ? -36.844 3.281 23.242 1.00 88.81 77 GLU A CA 1
ATOM 617 C C . GLU A 1 77 ? -37.715 4.441 23.736 1.00 88.81 77 GLU A C 1
ATOM 619 O O . GLU A 1 77 ? -38.713 4.216 24.418 1.00 88.81 77 GLU A O 1
ATOM 624 N N . ARG A 1 78 ? -37.383 5.683 23.356 1.00 86.06 78 ARG A N 1
ATOM 625 C CA . ARG A 1 78 ? -38.174 6.861 23.740 1.00 86.06 78 ARG A CA 1
ATOM 626 C C . ARG A 1 78 ? -39.579 6.854 23.136 1.00 86.06 78 ARG A C 1
ATOM 628 O O . ARG A 1 78 ? -40.501 7.340 23.780 1.00 86.06 78 ARG A O 1
ATOM 635 N N . ALA A 1 79 ? -39.741 6.324 21.925 1.00 84.38 79 ALA A N 1
ATOM 636 C CA . ALA A 1 79 ? -41.049 6.199 21.285 1.00 84.38 79 ALA A CA 1
ATOM 637 C C . ALA A 1 79 ? -41.924 5.101 21.924 1.00 84.38 79 ALA A C 1
ATOM 639 O O . ALA A 1 79 ? -43.146 5.168 21.831 1.00 84.38 79 ALA A O 1
ATOM 640 N N . LEU A 1 80 ? -41.312 4.088 22.550 1.00 83.00 80 LEU A N 1
ATOM 641 C CA . LEU A 1 80 ? -42.011 2.993 23.231 1.00 83.00 80 LEU A CA 1
ATOM 642 C C . LEU A 1 80 ? -42.331 3.303 24.702 1.00 83.00 80 LEU A C 1
ATOM 644 O O . LEU A 1 80 ? -43.298 2.756 25.228 1.00 83.00 80 LEU A O 1
ATOM 648 N N . ASP A 1 81 ? -41.538 4.156 25.358 1.00 76.69 81 ASP A N 1
ATOM 649 C CA . ASP A 1 81 ? -41.688 4.499 26.775 1.00 76.69 81 ASP A CA 1
ATOM 650 C C . ASP A 1 81 ? -41.716 6.024 27.015 1.00 76.69 81 ASP A C 1
ATOM 652 O O . ASP A 1 81 ? -40.685 6.712 27.096 1.00 76.69 81 ASP A O 1
ATOM 656 N N . GLU A 1 82 ? -42.931 6.560 27.192 1.00 62.31 82 GLU A N 1
ATOM 657 C CA . GLU A 1 82 ? -43.179 7.974 27.507 1.00 62.31 82 GLU A CA 1
ATOM 658 C C . GLU A 1 82 ? -42.579 8.402 28.858 1.00 62.31 82 GLU A C 1
ATOM 660 O O . GLU A 1 82 ? -42.280 9.588 29.045 1.00 62.31 82 GLU A O 1
ATOM 665 N N . THR A 1 83 ? -42.312 7.460 29.775 1.00 58.72 83 THR A N 1
ATOM 666 C CA . THR A 1 83 ? -41.715 7.760 31.090 1.00 58.72 83 THR A CA 1
ATOM 667 C C . THR A 1 83 ? -40.195 7.936 31.054 1.00 58.72 83 THR A C 1
ATOM 669 O O . THR A 1 83 ? -39.623 8.457 32.009 1.00 58.72 83 THR A O 1
ATOM 672 N N . GLY A 1 84 ? -39.564 7.640 29.910 1.00 57.94 84 GLY A N 1
ATOM 673 C CA . GLY A 1 84 ? -38.150 7.902 29.652 1.00 57.94 84 GLY A CA 1
ATOM 674 C C . GLY A 1 84 ? -37.250 6.781 30.161 1.00 57.94 84 GLY A C 1
ATOM 675 O O . GLY A 1 84 ? -36.791 6.813 31.299 1.00 57.94 84 GLY A O 1
ATOM 676 N N . GLY A 1 85 ? -36.942 5.816 29.288 1.00 61.06 85 GLY A N 1
ATOM 677 C CA . GLY A 1 85 ? -35.935 4.788 29.564 1.00 61.06 85 GLY A CA 1
ATOM 678 C C . GLY A 1 85 ? -34.569 5.388 29.925 1.00 61.06 85 GLY A C 1
ATOM 679 O O . GLY A 1 85 ? -34.295 6.551 29.600 1.00 61.06 85 GLY A O 1
ATOM 680 N N . ALA A 1 86 ? -33.718 4.586 30.575 1.00 63.97 86 ALA A N 1
ATOM 681 C CA . ALA A 1 86 ? -32.405 5.013 31.058 1.00 63.97 86 ALA A CA 1
ATOM 682 C C . ALA A 1 86 ? -31.607 5.752 29.959 1.00 63.97 86 ALA A C 1
ATOM 684 O O . ALA A 1 86 ? -31.590 5.296 28.812 1.00 63.97 86 ALA A O 1
ATOM 685 N N . PRO A 1 87 ? -30.975 6.898 30.275 1.00 65.38 87 PRO A N 1
ATOM 686 C CA . PRO A 1 87 ? -30.223 7.666 29.291 1.00 65.38 87 PRO A CA 1
ATOM 687 C C . PRO A 1 87 ? -29.099 6.819 28.693 1.00 65.38 87 PRO A C 1
ATOM 689 O O . PRO A 1 87 ? -28.457 6.032 29.388 1.00 65.38 87 PRO A O 1
ATOM 692 N N . SER A 1 88 ? -28.828 7.024 27.404 1.00 64.12 88 SER A N 1
ATOM 693 C CA . SER A 1 88 ? -27.798 6.293 26.649 1.00 64.12 88 SER A CA 1
ATOM 694 C C . SER A 1 88 ? -26.366 6.515 27.161 1.00 64.12 88 SER A C 1
ATOM 696 O O . SER A 1 88 ? -25.446 5.820 26.733 1.00 64.12 88 SER A O 1
ATOM 698 N N . GLY A 1 89 ? -26.170 7.491 28.056 1.00 66.19 89 GLY A N 1
ATOM 699 C CA . GLY A 1 89 ? -24.861 7.965 28.505 1.00 66.19 89 GLY A CA 1
ATOM 700 C C . GLY A 1 89 ? -24.144 8.849 27.479 1.00 66.19 89 GLY A C 1
ATOM 701 O O . GLY A 1 89 ? -23.055 9.334 27.767 1.00 66.19 89 GLY A O 1
ATOM 702 N N . ASP A 1 90 ? -24.742 9.077 26.304 1.00 80.81 90 ASP A N 1
ATOM 703 C CA . ASP A 1 90 ? -24.203 9.917 25.235 1.00 80.81 90 ASP A CA 1
ATOM 704 C C . ASP A 1 90 ? -24.974 11.242 25.157 1.00 80.81 90 ASP A C 1
ATOM 706 O O . ASP A 1 90 ? -26.097 11.307 24.648 1.00 80.81 90 ASP A O 1
ATOM 710 N N . GLU A 1 91 ? -24.361 12.311 25.666 1.00 82.81 91 GLU A N 1
ATOM 711 C CA . GLU A 1 91 ? -24.968 13.648 25.747 1.00 82.81 91 GLU A CA 1
ATOM 712 C C . GLU A 1 91 ? -25.422 14.185 24.381 1.00 82.81 91 GLU A C 1
ATOM 714 O O . GLU A 1 91 ? -26.406 14.921 24.301 1.00 82.81 91 GLU A O 1
ATOM 719 N N . VAL A 1 92 ? -24.761 13.785 23.288 1.00 85.56 92 VAL A N 1
ATOM 720 C CA . VAL A 1 92 ? -25.124 14.214 21.930 1.00 85.56 92 VAL A CA 1
ATOM 721 C C . VAL A 1 92 ? -26.419 13.554 21.480 1.00 85.56 92 VAL A C 1
ATOM 723 O O . VAL A 1 92 ? -27.290 14.228 20.929 1.00 85.56 92 VAL A O 1
ATOM 726 N N . ILE A 1 93 ? -26.561 12.245 21.704 1.00 90.00 93 ILE A N 1
ATOM 727 C CA . ILE A 1 93 ? -27.777 11.515 21.326 1.00 90.00 93 ILE A CA 1
ATOM 728 C C . ILE A 1 93 ? -28.960 12.012 22.158 1.00 90.00 93 ILE A C 1
ATOM 730 O O . ILE A 1 93 ? -30.021 12.275 21.592 1.00 90.00 93 ILE A O 1
ATOM 734 N N . GLU A 1 94 ? -28.779 12.202 23.468 1.00 88.88 94 GLU A N 1
ATOM 735 C CA . GLU A 1 94 ? -29.835 12.752 24.328 1.00 88.88 94 GLU A CA 1
ATOM 736 C C . GLU A 1 94 ? -30.194 14.193 23.933 1.00 88.88 94 GLU A C 1
ATOM 738 O O . GLU A 1 94 ? -31.376 14.532 23.859 1.00 88.88 94 GLU A O 1
ATOM 743 N N . GLY A 1 95 ? -29.203 15.030 23.607 1.00 88.38 95 GLY A N 1
ATOM 744 C CA . GLY A 1 95 ? -29.429 16.396 23.133 1.00 88.38 95 GLY A CA 1
ATOM 745 C C . GLY A 1 95 ? -30.219 16.442 21.822 1.00 88.38 95 GLY A C 1
ATOM 746 O O . GLY A 1 95 ? -31.174 17.211 21.696 1.00 88.38 95 GLY A O 1
ATOM 747 N N . LEU A 1 96 ? -29.883 15.580 20.859 1.00 90.56 96 LEU A N 1
ATOM 748 C CA . LEU A 1 96 ? -30.608 15.477 19.589 1.00 90.56 96 LEU A CA 1
ATOM 749 C C . LEU A 1 96 ? -32.017 14.918 19.765 1.00 90.56 96 LEU A C 1
ATOM 751 O O . LEU A 1 96 ? -32.951 15.420 19.141 1.00 90.56 96 LEU A O 1
ATOM 755 N N . LEU A 1 97 ? -32.188 13.926 20.638 1.00 90.19 97 LEU A N 1
ATOM 756 C CA . LEU A 1 97 ? -33.499 13.396 20.994 1.00 90.19 97 LEU A CA 1
ATOM 757 C C . LEU A 1 97 ? -34.371 14.483 21.630 1.00 90.19 97 LEU A C 1
ATOM 759 O O . LEU A 1 97 ? -35.514 14.669 21.217 1.00 90.19 97 LEU A O 1
ATOM 763 N N . ALA A 1 98 ? -33.828 15.252 22.577 1.00 89.06 98 ALA A N 1
ATOM 764 C CA . ALA A 1 98 ? -34.532 16.365 23.204 1.00 89.06 98 ALA A CA 1
ATOM 765 C C . ALA A 1 98 ? -34.943 17.433 22.174 1.00 89.06 98 ALA A C 1
ATOM 767 O O . ALA A 1 98 ? -36.097 17.864 22.169 1.00 89.06 98 ALA A O 1
ATOM 768 N N . ARG A 1 99 ? -34.043 17.804 21.247 1.00 91.12 99 ARG A N 1
ATOM 769 C CA . ARG A 1 99 ? -34.348 18.718 20.126 1.00 91.12 99 ARG A CA 1
ATOM 770 C C . ARG A 1 99 ? -35.406 18.141 19.178 1.00 91.12 99 ARG A C 1
ATOM 772 O O . ARG A 1 99 ? -36.250 18.882 18.681 1.00 91.12 99 ARG A O 1
ATOM 779 N N . SER A 1 100 ? -35.388 16.837 18.915 1.00 90.50 100 SER A N 1
ATOM 780 C CA . SER A 1 100 ? -36.375 16.156 18.066 1.00 90.50 100 SER A CA 1
ATOM 781 C C . SER A 1 100 ? -37.769 16.159 18.701 1.00 90.50 100 SER A C 1
ATOM 783 O O . SER A 1 100 ? -38.741 16.578 18.068 1.00 90.50 100 SER A O 1
ATOM 785 N N . VAL A 1 101 ? -37.854 15.805 19.988 1.00 88.75 101 VAL A N 1
ATOM 786 C CA . VAL A 1 101 ? -39.097 15.830 20.773 1.00 88.75 101 VAL A CA 1
ATOM 787 C C . VAL A 1 101 ? -39.652 17.250 20.877 1.00 88.75 101 VAL A C 1
ATOM 789 O O . VAL A 1 101 ? -40.836 17.455 20.626 1.00 88.75 101 VAL A O 1
ATOM 792 N N . ALA A 1 102 ? -38.808 18.245 21.169 1.00 89.31 102 ALA A N 1
ATOM 793 C CA . ALA A 1 102 ? -39.227 19.645 21.256 1.00 89.31 102 ALA A CA 1
ATOM 794 C C . ALA A 1 102 ? -39.800 20.184 19.931 1.00 89.31 102 ALA A C 1
ATOM 796 O O . ALA A 1 102 ? -40.688 21.033 19.946 1.00 89.31 102 ALA A O 1
ATOM 797 N N . ARG A 1 103 ? -39.320 19.675 18.788 1.00 90.31 103 ARG A N 1
ATOM 798 C CA . ARG A 1 103 ? -39.829 20.011 17.447 1.00 90.31 103 ARG A CA 1
ATOM 799 C C . ARG A 1 103 ? -41.050 19.184 17.025 1.00 90.31 103 ARG A C 1
ATOM 801 O O . ARG A 1 103 ? -41.598 19.446 15.960 1.00 90.31 103 ARG A O 1
ATOM 808 N N . GLY A 1 104 ? -41.457 18.182 17.809 1.00 89.19 104 GLY A N 1
ATOM 809 C CA . GLY A 1 104 ? -42.507 17.233 17.424 1.00 89.19 104 GLY A CA 1
ATOM 810 C C . GLY A 1 104 ? -42.123 16.333 16.241 1.00 89.19 104 GLY A C 1
ATOM 811 O O . GLY A 1 104 ? -43.002 15.852 15.538 1.00 89.19 104 GLY A O 1
ATOM 812 N N . ALA A 1 105 ? -40.824 16.119 16.002 1.00 91.75 105 ALA A N 1
ATOM 813 C CA . ALA A 1 105 ? -40.292 15.412 14.831 1.00 91.75 105 ALA A CA 1
ATOM 814 C C . ALA A 1 105 ? -39.781 13.992 15.149 1.00 91.75 105 ALA A C 1
ATOM 816 O O . ALA A 1 105 ? -39.035 13.417 14.359 1.00 91.75 105 ALA A O 1
ATOM 817 N N . LEU A 1 106 ? -40.161 13.423 16.300 1.00 90.88 106 LEU A N 1
ATOM 818 C CA . LEU A 1 106 ? -39.610 12.157 16.797 1.00 90.88 106 LEU A CA 1
ATOM 819 C C . LEU A 1 106 ? -39.789 10.999 15.802 1.00 90.88 106 LEU A C 1
AT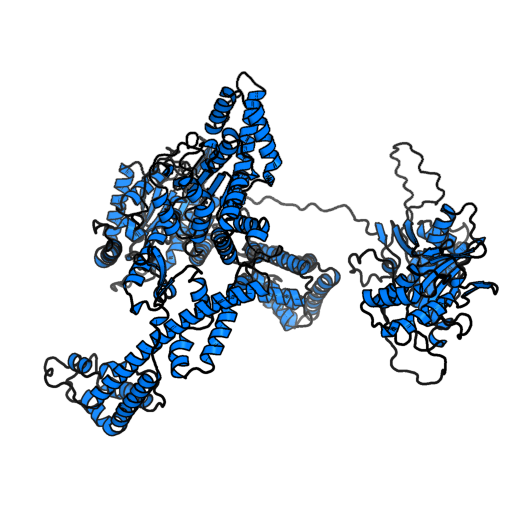OM 821 O O . LEU A 1 106 ? -38.822 10.299 15.505 1.00 90.88 106 LEU A O 1
ATOM 825 N N . ASP A 1 107 ? -41.000 10.809 15.273 1.00 91.19 107 ASP A N 1
ATOM 826 C CA . ASP A 1 107 ? -41.294 9.719 14.333 1.00 91.19 107 ASP A CA 1
ATOM 827 C C . ASP A 1 107 ? -40.591 9.904 12.982 1.00 91.19 107 ASP A C 1
ATOM 829 O O . ASP A 1 107 ? -40.066 8.941 12.417 1.00 91.19 107 ASP A O 1
ATOM 833 N N . ASP A 1 108 ? -40.513 11.146 12.505 1.00 92.88 108 ASP A N 1
ATOM 834 C CA . ASP A 1 108 ? -39.804 11.523 11.282 1.00 92.88 108 ASP A CA 1
ATOM 835 C C . ASP A 1 108 ? -38.295 11.252 11.394 1.00 92.88 108 ASP A C 1
ATOM 837 O O . ASP A 1 108 ? -37.697 10.620 10.520 1.00 92.88 108 ASP A O 1
ATOM 841 N N . ASP A 1 109 ? -37.665 11.726 12.472 1.00 94.12 109 ASP A N 1
ATOM 842 C CA . ASP A 1 109 ? -36.227 11.567 12.707 1.00 94.12 109 ASP A CA 1
ATOM 843 C C . ASP A 1 109 ? -35.879 10.087 12.934 1.00 94.12 109 ASP A C 1
ATOM 845 O O . ASP A 1 109 ? -34.867 9.588 12.437 1.00 94.12 109 ASP A O 1
ATOM 849 N N . ARG A 1 110 ? -36.768 9.341 13.597 1.00 94.31 110 ARG A N 1
ATOM 850 C CA . ARG A 1 110 ? -36.676 7.886 13.760 1.00 94.31 110 ARG A CA 1
ATOM 851 C C . ARG A 1 110 ? -36.768 7.145 12.424 1.00 94.31 110 ARG A C 1
ATOM 853 O O . ARG A 1 110 ? -35.991 6.217 12.194 1.00 94.31 110 ARG A O 1
ATOM 860 N N . ALA A 1 111 ? -37.696 7.524 11.543 1.00 94.00 111 ALA A N 1
ATOM 861 C CA . ALA A 1 111 ? -37.796 6.948 10.202 1.00 94.00 111 ALA A CA 1
ATOM 862 C C . ALA A 1 111 ? -36.512 7.203 9.399 1.00 94.00 111 ALA A C 1
ATOM 864 O O . ALA A 1 111 ? -35.933 6.261 8.862 1.00 94.00 111 ALA A O 1
ATOM 865 N N . ARG A 1 112 ? -35.988 8.434 9.439 1.00 94.38 112 ARG A N 1
ATOM 866 C CA . ARG A 1 112 ? -34.719 8.801 8.790 1.00 94.38 112 ARG A CA 1
ATOM 867 C C . ARG A 1 112 ? -33.534 7.998 9.309 1.00 94.38 112 ARG A C 1
ATOM 869 O O . ARG A 1 112 ? -32.751 7.492 8.513 1.00 94.38 112 ARG A O 1
ATOM 876 N N . LEU A 1 113 ? -33.407 7.837 10.626 1.00 95.75 113 LEU A N 1
ATOM 877 C CA . LEU A 1 113 ? -32.357 7.007 11.223 1.00 95.75 113 LEU A CA 1
ATOM 878 C C . LEU A 1 113 ? -32.475 5.539 10.793 1.00 95.75 113 LEU A C 1
ATOM 880 O O . LEU A 1 113 ? -31.465 4.889 10.524 1.00 95.75 113 LEU A O 1
ATOM 884 N N . ARG A 1 114 ? -33.700 5.013 10.689 1.00 95.75 114 ARG A N 1
ATOM 885 C CA . ARG A 1 114 ? -33.947 3.645 10.215 1.00 95.75 114 ARG A CA 1
ATOM 886 C C . ARG A 1 114 ? -33.537 3.467 8.757 1.00 95.75 114 ARG A C 1
ATOM 888 O O . ARG A 1 114 ? -32.864 2.483 8.446 1.00 95.75 114 ARG A O 1
ATOM 895 N N . ASP A 1 115 ? -33.901 4.407 7.895 1.00 94.88 115 ASP A N 1
ATOM 896 C CA . ASP A 1 115 ? -33.534 4.379 6.478 1.00 94.88 115 ASP A CA 1
ATOM 897 C C . ASP A 1 115 ? -32.021 4.536 6.301 1.00 94.88 115 ASP A C 1
ATOM 899 O O . ASP A 1 115 ? -31.410 3.788 5.543 1.00 94.88 115 ASP A O 1
ATOM 903 N N . ALA A 1 116 ? -31.385 5.398 7.097 1.00 95.19 116 ALA A N 1
ATOM 904 C CA . ALA A 1 116 ? -29.936 5.573 7.118 1.00 95.19 116 ALA A CA 1
ATOM 905 C C . ALA A 1 116 ? -29.174 4.299 7.510 1.00 95.19 116 ALA A C 1
ATOM 907 O O . ALA A 1 116 ? -28.144 3.993 6.917 1.00 95.19 116 ALA A O 1
ATOM 908 N N . VAL A 1 117 ? -29.668 3.543 8.499 1.00 95.38 117 VAL A N 1
ATOM 909 C CA . VAL A 1 117 ? -29.056 2.271 8.922 1.00 95.38 117 VAL A CA 1
ATOM 910 C C . VAL A 1 117 ? -29.272 1.170 7.878 1.00 95.38 117 VAL A C 1
ATOM 912 O O . VAL A 1 117 ? -28.371 0.356 7.671 1.00 95.38 117 VAL A O 1
ATOM 915 N N . ARG A 1 118 ? -30.440 1.134 7.217 1.00 93.69 118 ARG A N 1
ATOM 916 C CA . ARG A 1 118 ? -30.761 0.154 6.161 1.00 93.69 118 ARG A CA 1
ATOM 917 C C . ARG A 1 118 ? -29.996 0.417 4.864 1.00 93.69 118 ARG A C 1
ATOM 919 O O . ARG A 1 118 ? -29.486 -0.526 4.277 1.00 93.69 118 ARG A O 1
ATOM 926 N N . GLY A 1 119 ? -29.903 1.678 4.452 1.00 91.81 119 GLY A N 1
ATOM 927 C CA . GLY A 1 119 ? -29.218 2.128 3.237 1.00 91.81 119 GLY A CA 1
ATOM 928 C C . GLY A 1 119 ? -27.752 2.511 3.447 1.00 91.81 119 GLY A C 1
ATOM 929 O O . GLY A 1 119 ? -27.169 3.168 2.592 1.00 91.81 119 GLY A O 1
ATOM 930 N N . PHE A 1 120 ? -27.136 2.142 4.577 1.00 94.38 120 PHE A N 1
ATOM 931 C CA . PHE A 1 120 ? -25.782 2.599 4.913 1.00 94.38 120 PHE A CA 1
ATOM 932 C C . PHE A 1 120 ? -24.708 2.140 3.912 1.00 94.38 120 PHE A C 1
ATOM 934 O O . PHE A 1 120 ? -23.649 2.759 3.804 1.00 94.38 120 PHE A O 1
ATOM 941 N N . ASP A 1 121 ? -24.965 1.075 3.153 1.00 91.50 121 ASP A N 1
ATOM 942 C CA . ASP A 1 121 ? -24.041 0.615 2.117 1.00 91.50 121 ASP A CA 1
ATOM 943 C C . ASP A 1 121 ? -23.821 1.681 1.025 1.00 91.50 121 ASP A C 1
ATOM 945 O O . ASP A 1 121 ? -22.712 1.780 0.501 1.00 91.50 121 ASP A O 1
ATOM 949 N N . GLU A 1 122 ? -24.798 2.569 0.803 1.00 90.62 122 GLU A N 1
ATOM 950 C CA . GLU A 1 122 ? -24.719 3.719 -0.112 1.00 90.62 122 GLU A CA 1
ATOM 951 C C . GLU A 1 122 ? -24.033 4.959 0.491 1.00 90.62 122 GLU A C 1
ATOM 953 O O . GLU A 1 122 ? -23.908 5.982 -0.184 1.00 90.62 122 GLU A O 1
ATOM 958 N N . ALA A 1 123 ? -23.593 4.910 1.754 1.00 93.12 123 ALA A N 1
ATOM 959 C CA . ALA A 1 123 ? -22.972 6.059 2.409 1.00 93.12 123 ALA A CA 1
ATOM 960 C C . ALA A 1 123 ? -21.716 6.525 1.655 1.00 93.12 123 ALA A C 1
ATOM 962 O O . ALA A 1 123 ? -20.825 5.717 1.358 1.00 93.12 123 ALA A O 1
ATOM 963 N N . ALA A 1 124 ? -21.626 7.833 1.405 1.00 94.88 124 ALA A N 1
ATOM 964 C CA . ALA A 1 124 ? -20.560 8.463 0.629 1.00 94.88 124 ALA A CA 1
ATOM 965 C C . ALA A 1 124 ? -19.271 8.652 1.450 1.00 94.88 124 ALA A C 1
ATOM 967 O O . ALA A 1 124 ? -18.800 9.765 1.661 1.00 94.88 124 ALA A O 1
ATOM 968 N N . VAL A 1 125 ? -18.706 7.545 1.938 1.00 95.12 125 VAL A N 1
ATOM 969 C CA . VAL A 1 125 ? -17.463 7.516 2.723 1.00 95.12 125 VAL A CA 1
ATOM 970 C C . VAL A 1 125 ? -16.361 6.898 1.869 1.00 95.12 125 VAL A C 1
ATOM 972 O O . VAL A 1 125 ? -16.379 5.688 1.627 1.00 95.12 125 VAL A O 1
ATOM 975 N N . PHE A 1 126 ? -15.421 7.720 1.403 1.00 93.69 126 PHE A N 1
ATOM 976 C CA . PHE A 1 126 ? -14.409 7.344 0.412 1.00 93.69 126 PHE A CA 1
ATOM 977 C C . PHE A 1 126 ? -12.997 7.764 0.833 1.00 93.69 126 PHE A C 1
ATOM 979 O O . PHE A 1 126 ? -12.805 8.617 1.699 1.00 93.69 126 PHE A O 1
ATOM 986 N N . THR A 1 127 ? -11.988 7.199 0.170 1.00 91.38 127 THR A N 1
ATOM 987 C CA . THR A 1 127 ? -10.671 7.845 0.118 1.00 91.38 127 THR A CA 1
ATOM 988 C C . THR A 1 127 ? -10.706 9.027 -0.852 1.00 91.38 127 THR A C 1
ATOM 990 O O . THR A 1 127 ? -11.577 9.069 -1.722 1.00 91.38 127 THR A O 1
ATOM 993 N N . ILE A 1 128 ? -9.748 9.958 -0.766 1.00 88.25 128 ILE A N 1
ATOM 994 C CA . ILE A 1 128 ? -9.648 11.090 -1.716 1.00 88.25 128 ILE A CA 1
ATOM 995 C C . ILE A 1 128 ? -9.596 10.584 -3.167 1.00 88.25 128 ILE A C 1
ATOM 997 O O . ILE A 1 128 ? -10.407 10.985 -3.999 1.00 88.25 128 ILE A O 1
ATOM 1001 N N . HIS A 1 129 ? -8.728 9.609 -3.447 1.00 86.62 129 HIS A N 1
ATOM 1002 C CA . HIS A 1 129 ? -8.645 8.965 -4.760 1.00 86.62 129 HIS A CA 1
ATOM 1003 C C . HIS A 1 129 ? -9.952 8.273 -5.170 1.00 86.62 129 HIS A C 1
ATOM 1005 O O . HIS A 1 129 ? -10.372 8.389 -6.316 1.00 86.62 129 HIS A O 1
ATOM 1011 N N . GLY A 1 130 ? -10.626 7.578 -4.246 1.00 88.00 130 GLY A N 1
ATOM 1012 C CA . GLY A 1 130 ? -11.904 6.920 -4.534 1.00 88.00 130 GLY A CA 1
ATOM 1013 C C . GLY A 1 130 ? -13.012 7.917 -4.882 1.00 88.00 130 GLY A C 1
ATOM 1014 O O . GLY A 1 130 ? -13.806 7.665 -5.789 1.00 88.00 130 GLY A O 1
ATOM 1015 N N . PHE A 1 131 ? -13.031 9.073 -4.214 1.00 91.00 131 PHE A N 1
ATOM 1016 C CA . PHE A 1 131 ? -13.928 10.174 -4.548 1.00 91.00 131 PHE A CA 1
ATOM 1017 C C . PHE A 1 131 ? -13.623 10.730 -5.943 1.00 91.00 131 PHE A C 1
ATOM 1019 O O . PHE A 1 131 ? -14.512 10.757 -6.788 1.00 91.00 131 PHE A O 1
ATOM 1026 N N . CYS A 1 132 ? -12.372 11.095 -6.227 1.00 89.12 132 CYS A N 1
ATOM 1027 C CA . CYS A 1 132 ? -11.980 11.637 -7.527 1.00 89.12 132 CYS A CA 1
ATOM 1028 C C . CYS A 1 132 ? -12.223 10.641 -8.681 1.00 89.12 132 CYS A C 1
ATOM 1030 O O . CYS A 1 132 ? -12.747 11.036 -9.721 1.00 89.12 132 CYS A O 1
ATOM 1032 N N . GLN A 1 133 ? -11.966 9.341 -8.482 1.00 86.88 133 GLN A N 1
ATOM 1033 C CA . GLN A 1 133 ? -12.304 8.295 -9.458 1.00 86.88 133 GLN A CA 1
ATOM 1034 C C . GLN A 1 133 ? -13.799 8.283 -9.767 1.00 86.88 133 GLN A C 1
ATOM 1036 O O . GLN A 1 133 ? -14.213 8.202 -10.923 1.00 86.88 133 GLN A O 1
ATOM 1041 N N . ARG A 1 134 ? -14.618 8.364 -8.716 1.00 87.50 134 ARG A N 1
ATOM 1042 C CA . ARG A 1 134 ? -16.067 8.382 -8.850 1.00 87.50 134 ARG A CA 1
ATOM 1043 C C . ARG A 1 134 ? -16.547 9.634 -9.577 1.00 87.50 134 ARG A C 1
ATOM 1045 O O . ARG A 1 134 ? -17.396 9.507 -10.449 1.00 87.50 134 ARG A O 1
ATOM 1052 N N . VAL A 1 135 ? -15.992 10.806 -9.267 1.00 87.88 135 VAL A N 1
ATOM 1053 C CA . VAL A 1 135 ? -16.312 12.062 -9.966 1.00 87.88 135 VAL A CA 1
ATOM 1054 C C . VAL A 1 135 ? -16.048 11.923 -11.463 1.00 87.88 135 VAL A C 1
ATOM 1056 O O . VAL A 1 135 ? -16.932 12.216 -12.262 1.00 87.88 135 VAL A O 1
ATOM 1059 N N . LEU A 1 136 ? -14.872 11.421 -11.847 1.00 84.69 136 LEU A N 1
ATOM 1060 C CA . LEU A 1 136 ? -14.499 11.255 -13.254 1.00 84.69 136 LEU A CA 1
ATOM 1061 C C . LEU A 1 136 ? -15.382 10.226 -13.972 1.00 84.69 136 LEU A C 1
ATOM 1063 O O . LEU A 1 136 ? -15.791 10.456 -15.105 1.00 84.69 136 LEU A O 1
ATOM 1067 N N . ARG A 1 137 ? -15.733 9.119 -13.307 1.00 83.62 137 ARG A N 1
ATOM 1068 C CA . ARG A 1 137 ? -16.581 8.071 -13.890 1.00 83.62 137 ARG A CA 1
ATOM 1069 C C . ARG A 1 137 ? -18.044 8.497 -14.018 1.00 83.62 137 ARG A C 1
ATOM 1071 O O . ARG A 1 137 ? -18.651 8.309 -15.068 1.00 83.62 137 ARG A O 1
ATOM 1078 N N . ASP A 1 138 ? -18.616 9.052 -12.952 1.00 82.81 138 ASP A N 1
ATOM 1079 C CA . ASP A 1 138 ? -20.032 9.426 -12.901 1.00 82.81 138 ASP A CA 1
ATOM 1080 C C . ASP A 1 138 ? -20.296 10.699 -13.745 1.00 82.81 138 ASP A C 1
ATOM 1082 O O . ASP A 1 138 ? -21.418 10.913 -14.206 1.00 82.81 138 ASP A O 1
ATOM 1086 N N . ARG A 1 139 ? -19.259 11.520 -13.993 1.00 83.56 139 ARG A N 1
ATOM 1087 C CA . ARG A 1 139 ? -19.284 12.755 -14.807 1.00 83.56 139 ARG A CA 1
ATOM 1088 C C . ARG A 1 139 ? -18.302 12.683 -15.987 1.00 83.56 139 ARG A C 1
ATOM 1090 O O . ARG A 1 139 ? -17.554 13.623 -16.268 1.00 83.56 139 ARG A O 1
ATOM 1097 N N . ALA A 1 140 ? -18.285 11.541 -16.678 1.00 78.31 140 ALA A N 1
ATOM 1098 C CA . ALA A 1 140 ? -17.363 11.261 -17.785 1.00 78.31 140 ALA A CA 1
ATOM 1099 C C . ALA A 1 140 ? -17.471 12.274 -18.943 1.00 78.31 140 ALA A C 1
ATOM 1101 O O . ALA A 1 140 ? -16.464 12.611 -19.560 1.00 78.31 140 ALA A O 1
ATOM 1102 N N . PHE A 1 141 ? -18.668 12.813 -19.210 1.00 77.62 141 PHE A N 1
ATOM 1103 C CA . PHE A 1 141 ? -18.882 13.807 -20.269 1.00 77.62 141 PHE A CA 1
ATOM 1104 C C . PHE A 1 141 ? -18.298 15.179 -19.921 1.00 77.62 141 PHE A C 1
ATOM 1106 O O . PHE A 1 141 ? -17.687 15.816 -20.773 1.00 77.62 141 PHE A O 1
ATOM 1113 N N . GLU A 1 142 ? -18.467 15.633 -18.678 1.00 72.75 142 GLU A N 1
ATOM 1114 C CA . GLU A 1 142 ? -17.877 16.876 -18.174 1.00 72.75 142 GLU A CA 1
ATOM 1115 C C . GLU A 1 142 ? -16.353 16.790 -18.055 1.00 72.75 142 GLU A C 1
ATOM 1117 O O . GLU A 1 142 ? -15.666 17.789 -18.248 1.00 72.75 142 GLU A O 1
ATOM 1122 N N . SER A 1 143 ? -15.832 15.604 -17.729 1.00 68.75 143 SER A N 1
ATOM 1123 C CA . SER A 1 143 ? -14.397 15.356 -17.538 1.00 68.75 143 SER A CA 1
ATOM 1124 C C . SER A 1 143 ? -13.663 14.869 -18.793 1.00 68.75 143 SER A C 1
ATOM 1126 O O . SER A 1 143 ? -12.435 14.790 -18.784 1.00 68.75 143 SER A O 1
ATOM 1128 N N . GLY A 1 144 ? -14.384 14.539 -19.871 1.00 69.38 144 GLY A N 1
ATOM 1129 C CA . GLY A 1 144 ? -13.815 14.052 -21.131 1.00 69.38 144 GLY A CA 1
ATOM 1130 C C . GLY A 1 144 ? -13.170 12.661 -21.053 1.00 69.38 144 GLY A C 1
ATOM 1131 O O . GLY A 1 144 ? -12.284 12.366 -21.856 1.00 69.38 144 GLY A O 1
ATOM 1132 N N . GLN A 1 145 ? -13.561 11.816 -20.090 1.00 71.25 145 GLN A N 1
ATOM 1133 C CA . GLN A 1 145 ? -12.942 10.502 -19.879 1.00 71.25 145 GLN A CA 1
ATOM 1134 C C . GLN A 1 145 ? -13.624 9.343 -20.625 1.00 71.25 145 GLN A C 1
ATOM 1136 O O . GLN A 1 145 ? -14.851 9.302 -20.729 1.00 71.25 145 GLN A O 1
ATOM 1141 N N . PRO A 1 146 ? -12.844 8.332 -21.059 1.00 70.81 146 PRO A N 1
ATOM 1142 C CA . PRO A 1 146 ? -13.367 7.010 -21.397 1.00 70.81 146 PRO A CA 1
ATOM 1143 C C . PRO A 1 146 ? -14.057 6.348 -20.190 1.00 70.81 146 PRO A C 1
ATOM 1145 O O . PRO A 1 146 ? -13.613 6.493 -19.056 1.00 70.81 146 PRO A O 1
ATOM 1148 N N . PHE A 1 147 ? -15.119 5.570 -20.421 1.00 72.25 147 PHE A N 1
ATOM 1149 C CA . PHE A 1 147 ? -15.874 4.910 -19.339 1.00 72.25 147 PHE A CA 1
ATOM 1150 C C . PHE A 1 147 ? -15.108 3.787 -18.625 1.00 72.25 147 PHE A C 1
ATOM 1152 O O . PHE A 1 147 ? -15.407 3.473 -17.473 1.00 72.25 147 PHE A O 1
ATOM 1159 N N . ALA A 1 148 ? -14.141 3.171 -19.305 1.00 70.44 148 ALA A N 1
ATOM 1160 C CA . ALA A 1 148 ? -13.299 2.117 -18.763 1.00 70.44 148 ALA A CA 1
ATOM 1161 C C . ALA A 1 148 ? -11.853 2.602 -18.789 1.00 70.44 148 ALA A C 1
ATOM 1163 O O . ALA A 1 148 ? -11.232 2.589 -19.843 1.00 70.44 148 ALA A O 1
ATOM 1164 N N . VAL A 1 149 ? -11.351 3.060 -17.646 1.00 73.94 149 VAL A N 1
ATOM 1165 C CA . VAL A 1 149 ? -9.944 3.416 -17.451 1.00 73.94 149 VAL A CA 1
ATOM 1166 C C . VAL A 1 149 ? -9.377 2.487 -16.395 1.00 73.94 149 VAL A C 1
ATOM 1168 O O . VAL A 1 149 ? -9.967 2.327 -15.323 1.00 73.94 149 VAL A O 1
ATOM 1171 N N . GLU A 1 150 ? -8.229 1.897 -16.690 1.00 79.25 150 GLU A N 1
ATOM 1172 C CA . GLU A 1 150 ? -7.511 1.065 -15.735 1.00 79.25 150 GLU A CA 1
ATOM 1173 C C . GLU A 1 150 ? -6.587 1.925 -14.859 1.00 79.25 150 GLU A C 1
ATOM 1175 O O . GLU A 1 150 ? -5.831 2.765 -15.351 1.00 79.25 150 GLU A O 1
ATOM 1180 N N . LEU A 1 151 ? -6.675 1.746 -13.538 1.00 77.56 151 LEU A N 1
ATOM 1181 C CA . LEU A 1 151 ? -5.838 2.459 -12.572 1.00 77.56 151 LEU A CA 1
ATOM 1182 C C . LEU A 1 151 ? -4.508 1.729 -12.386 1.00 77.56 151 LEU A C 1
ATOM 1184 O O . LEU A 1 151 ? -4.480 0.598 -11.908 1.00 77.56 151 LEU A O 1
ATOM 1188 N N . VAL A 1 152 ? -3.416 2.418 -12.692 1.00 75.19 152 VAL A N 1
ATOM 1189 C CA . VAL A 1 152 ? -2.040 1.972 -12.469 1.00 75.19 152 VAL A CA 1
ATOM 1190 C C . VAL A 1 152 ? -1.556 2.561 -11.147 1.00 75.19 152 VAL A C 1
ATOM 1192 O O . VAL A 1 152 ? -1.708 3.757 -10.899 1.00 75.19 152 VAL A O 1
ATOM 1195 N N . LYS A 1 153 ? -1.014 1.718 -10.260 1.00 63.84 153 LYS A N 1
ATOM 1196 C CA . LYS A 1 153 ? -0.612 2.150 -8.910 1.00 63.84 153 LYS A CA 1
ATOM 1197 C C . LYS A 1 153 ? 0.808 2.710 -8.840 1.00 63.84 153 LYS A C 1
ATOM 1199 O O . LYS A 1 153 ? 1.041 3.566 -7.993 1.00 63.84 153 LYS A O 1
ATOM 1204 N N . ASP A 1 154 ? 1.715 2.236 -9.692 1.00 66.25 154 ASP A N 1
ATOM 1205 C CA . ASP A 1 154 ? 3.094 2.719 -9.777 1.00 66.25 154 ASP A CA 1
ATOM 1206 C C . ASP A 1 154 ? 3.487 2.956 -11.244 1.00 66.25 154 ASP A C 1
ATOM 1208 O O . ASP A 1 154 ? 3.310 2.092 -12.100 1.00 66.25 154 ASP A O 1
ATOM 1212 N N . GLU A 1 155 ? 4.003 4.149 -11.532 1.00 75.19 155 GLU A N 1
ATOM 1213 C CA . GLU A 1 155 ? 4.535 4.534 -12.844 1.00 75.19 155 GLU A CA 1
ATOM 1214 C C . GLU A 1 155 ? 6.067 4.373 -12.908 1.00 75.19 155 GLU A C 1
ATOM 1216 O O . GLU A 1 155 ? 6.673 4.633 -13.945 1.00 75.19 155 GLU A O 1
ATOM 1221 N N . GLY A 1 156 ? 6.714 3.935 -11.822 1.00 75.31 156 GLY A N 1
ATOM 1222 C CA . GLY A 1 156 ? 8.163 3.936 -11.641 1.00 75.31 156 GLY A CA 1
ATOM 1223 C C . GLY A 1 156 ? 8.940 3.160 -12.703 1.00 75.31 156 GLY A C 1
ATOM 1224 O O . GLY A 1 156 ? 9.975 3.642 -13.165 1.00 75.31 156 GLY A O 1
ATOM 1225 N N . LEU A 1 157 ? 8.450 1.997 -13.154 1.00 74.69 157 LEU A N 1
ATOM 1226 C CA . LEU A 1 157 ? 9.076 1.297 -14.287 1.00 74.69 157 LEU A CA 1
ATOM 1227 C C . LEU A 1 157 ? 8.952 2.073 -15.581 1.00 74.69 157 LEU A C 1
ATOM 1229 O O . LEU A 1 157 ? 9.937 2.237 -16.289 1.00 74.69 157 LEU A O 1
ATOM 1233 N N . LEU A 1 158 ? 7.749 2.556 -15.877 1.00 83.31 158 LEU A N 1
ATOM 1234 C CA . LEU A 1 158 ? 7.503 3.277 -17.112 1.00 83.31 158 LEU A CA 1
ATOM 1235 C C . LEU A 1 158 ? 8.345 4.558 -17.153 1.00 83.31 158 LEU A C 1
ATOM 1237 O O . LEU A 1 158 ? 8.924 4.880 -18.187 1.00 83.31 158 LEU A O 1
ATOM 1241 N N . ALA A 1 159 ? 8.481 5.244 -16.017 1.00 86.56 159 ALA A N 1
ATOM 1242 C CA . ALA A 1 159 ? 9.362 6.390 -15.850 1.00 86.56 159 ALA A CA 1
ATOM 1243 C C . ALA A 1 159 ? 10.843 6.022 -16.040 1.00 86.56 159 ALA A C 1
ATOM 1245 O O . ALA A 1 159 ? 11.555 6.763 -16.714 1.00 86.56 159 ALA A O 1
ATOM 1246 N N . ARG A 1 160 ? 11.307 4.881 -15.504 1.00 87.00 160 ARG A N 1
ATOM 1247 C CA . ARG A 1 160 ? 12.678 4.372 -15.713 1.00 87.00 160 ARG A CA 1
ATOM 1248 C C . ARG A 1 160 ? 12.949 4.022 -17.174 1.00 87.00 160 ARG A C 1
ATOM 1250 O O . ARG A 1 160 ? 14.001 4.399 -17.681 1.00 87.00 160 ARG A O 1
ATOM 1257 N N . ASP A 1 161 ? 12.010 3.373 -17.855 1.00 88.19 161 ASP A N 1
ATOM 1258 C CA . ASP A 1 161 ? 12.129 3.035 -19.278 1.00 88.19 161 ASP A CA 1
ATOM 1259 C C . ASP A 1 161 ? 12.193 4.304 -20.132 1.00 88.19 161 ASP A C 1
ATOM 1261 O O . ASP A 1 161 ? 13.070 4.450 -20.979 1.00 88.19 161 ASP A O 1
ATOM 1265 N N . ILE A 1 162 ? 11.320 5.278 -19.859 1.00 93.75 162 ILE A N 1
ATOM 1266 C CA . ILE A 1 162 ? 11.346 6.574 -20.544 1.00 93.75 162 ILE A CA 1
ATOM 1267 C C . ILE A 1 162 ? 12.646 7.335 -20.243 1.00 93.75 162 ILE A C 1
ATOM 1269 O O . ILE A 1 162 ? 13.215 7.959 -21.138 1.00 93.75 162 ILE A O 1
ATOM 1273 N N . ALA A 1 163 ? 13.135 7.295 -19.001 1.00 92.94 163 ALA A N 1
ATOM 1274 C CA . ALA A 1 163 ? 14.407 7.907 -18.632 1.00 92.94 163 ALA A CA 1
ATOM 1275 C C . ALA A 1 163 ? 15.584 7.236 -19.356 1.00 92.94 163 ALA A C 1
ATOM 1277 O O . ALA A 1 163 ? 16.499 7.928 -19.797 1.00 92.94 163 ALA A O 1
ATOM 1278 N N . ALA A 1 164 ? 15.550 5.912 -19.526 1.00 92.69 164 ALA A N 1
ATOM 1279 C CA . ALA A 1 164 ? 16.549 5.165 -20.283 1.00 92.69 164 ALA A CA 1
ATOM 1280 C C . ALA A 1 164 ? 16.504 5.508 -21.778 1.00 92.69 164 ALA A C 1
ATOM 1282 O O . ALA A 1 164 ? 17.560 5.736 -22.373 1.00 92.69 164 ALA A O 1
ATOM 1283 N N . ASP A 1 165 ? 15.307 5.625 -22.364 1.00 92.94 165 ASP A N 1
ATOM 1284 C CA . ASP A 1 165 ? 15.110 6.085 -23.743 1.00 92.94 165 ASP A CA 1
ATOM 1285 C C . ASP A 1 165 ? 15.680 7.502 -23.931 1.00 92.94 165 ASP A C 1
ATOM 1287 O O . ASP A 1 165 ? 16.431 7.762 -24.874 1.00 92.94 165 ASP A O 1
ATOM 1291 N N . PHE A 1 166 ? 15.357 8.426 -23.019 1.00 94.25 166 PHE A N 1
ATOM 1292 C CA . PHE A 1 166 ? 15.862 9.800 -23.041 1.00 94.25 166 PHE A CA 1
ATOM 1293 C C . PHE A 1 166 ? 17.389 9.840 -22.939 1.00 94.25 166 PHE A C 1
ATOM 1295 O O . PHE A 1 166 ? 18.047 10.457 -23.777 1.00 94.25 166 PHE A O 1
ATOM 1302 N N . TRP A 1 167 ? 17.949 9.156 -21.939 1.00 94.06 167 TRP A N 1
ATOM 1303 C CA . TRP A 1 167 ? 19.385 9.120 -21.685 1.00 94.06 167 TRP A CA 1
ATOM 1304 C C . TRP A 1 167 ? 20.145 8.530 -22.871 1.00 94.06 167 TRP A C 1
ATOM 1306 O O . TRP A 1 167 ? 21.121 9.118 -23.327 1.00 94.06 167 TRP A O 1
ATOM 1316 N N . THR A 1 168 ? 19.666 7.408 -23.416 1.00 92.38 168 THR A N 1
ATOM 1317 C CA . THR A 1 168 ? 20.307 6.729 -24.550 1.00 92.38 168 THR A CA 1
ATOM 1318 C C . THR A 1 168 ? 20.334 7.633 -25.772 1.00 92.38 168 THR A C 1
ATOM 1320 O O . THR A 1 168 ? 21.399 7.847 -26.342 1.00 92.38 168 THR A O 1
ATOM 1323 N N . ASN A 1 169 ? 19.192 8.222 -26.139 1.00 90.25 169 ASN A N 1
ATOM 1324 C CA . ASN A 1 169 ? 19.112 9.113 -27.297 1.00 90.25 169 ASN A CA 1
ATOM 1325 C C . ASN A 1 169 ? 19.979 10.366 -27.129 1.00 90.25 169 ASN A C 1
ATOM 1327 O O . ASN A 1 169 ? 20.584 10.826 -28.091 1.00 90.25 169 ASN A O 1
ATOM 1331 N N . ALA A 1 170 ? 20.050 10.915 -25.916 1.00 88.62 170 ALA A N 1
ATOM 1332 C CA . ALA A 1 170 ? 20.843 12.106 -25.653 1.00 88.62 170 ALA A CA 1
ATOM 1333 C C . ALA A 1 170 ? 22.353 11.828 -25.593 1.00 88.62 170 ALA A C 1
ATOM 1335 O O . ALA A 1 170 ? 23.130 12.694 -25.980 1.00 88.62 170 ALA A O 1
ATOM 1336 N N . MET A 1 171 ? 22.776 10.648 -25.125 1.00 90.31 171 MET A N 1
ATOM 1337 C CA . MET A 1 171 ? 24.195 10.299 -24.970 1.00 90.31 171 MET A CA 1
ATOM 1338 C C . MET A 1 171 ? 24.810 9.652 -26.214 1.00 90.31 171 MET A C 1
ATOM 1340 O O . MET A 1 171 ? 26.027 9.698 -26.360 1.00 90.31 171 MET A O 1
ATOM 1344 N N . TYR A 1 172 ? 24.007 9.064 -27.109 1.00 86.94 172 TYR A N 1
ATOM 1345 C CA . TYR A 1 172 ? 24.512 8.337 -28.282 1.00 86.94 172 TYR A CA 1
ATOM 1346 C C . TYR A 1 172 ? 25.352 9.215 -29.224 1.00 86.94 172 TYR A C 1
ATOM 1348 O O . TYR A 1 172 ? 26.411 8.784 -29.675 1.00 86.94 172 TYR A O 1
ATOM 1356 N N . ASP A 1 173 ? 24.909 10.454 -29.459 1.00 81.62 173 ASP A N 1
ATOM 1357 C CA . ASP A 1 173 ? 25.581 11.429 -30.333 1.00 81.62 173 ASP A CA 1
ATOM 1358 C C . ASP A 1 173 ? 26.290 12.557 -29.546 1.00 81.62 173 ASP A C 1
ATOM 1360 O O . ASP A 1 173 ? 26.714 13.557 -30.130 1.00 81.62 173 ASP A O 1
ATOM 1364 N N . ALA A 1 174 ? 26.405 12.437 -28.217 1.00 84.56 174 ALA A N 1
ATOM 1365 C CA . ALA A 1 174 ? 27.029 13.460 -27.378 1.00 84.56 174 ALA A CA 1
ATOM 1366 C C . ALA A 1 174 ? 28.565 13.431 -27.460 1.00 84.56 174 ALA A C 1
ATOM 1368 O O . ALA A 1 174 ? 29.184 12.377 -27.613 1.00 84.56 174 ALA A O 1
ATOM 1369 N N . ASP A 1 175 ? 29.194 14.598 -27.289 1.00 82.06 175 ASP A N 1
ATOM 1370 C CA . ASP A 1 175 ? 30.651 14.692 -27.169 1.00 82.06 175 ASP A CA 1
ATOM 1371 C C . ASP A 1 175 ? 31.150 13.885 -25.947 1.00 82.06 175 ASP A C 1
ATOM 1373 O O . ASP A 1 175 ? 30.507 13.933 -24.888 1.00 82.06 175 ASP A O 1
ATOM 1377 N N . PRO A 1 176 ? 32.291 13.169 -26.034 1.00 82.88 176 PRO A N 1
ATOM 1378 C CA . PRO A 1 176 ? 32.869 12.437 -24.906 1.00 82.88 176 PRO A CA 1
ATOM 1379 C C . PRO A 1 176 ? 32.974 13.238 -23.601 1.00 82.88 176 PRO A C 1
ATOM 1381 O O . PRO A 1 176 ? 32.794 12.661 -22.526 1.00 82.88 176 PRO A O 1
ATOM 1384 N N . VAL A 1 177 ? 33.211 14.554 -23.671 1.00 82.06 177 VAL A N 1
ATOM 1385 C CA . VAL A 1 177 ? 33.272 15.427 -22.487 1.00 82.06 177 VAL A CA 1
ATOM 1386 C C . VAL A 1 177 ? 31.926 15.511 -21.755 1.00 82.06 177 VAL A C 1
ATOM 1388 O O . VAL A 1 177 ? 31.886 15.531 -20.525 1.00 82.06 177 VAL A O 1
ATOM 1391 N N . VAL A 1 178 ? 30.813 15.485 -22.494 1.00 84.69 178 VAL A N 1
ATOM 1392 C CA . VAL A 1 178 ? 29.451 15.483 -21.941 1.00 84.69 178 VAL A CA 1
ATOM 1393 C C . VAL A 1 178 ? 29.118 14.107 -21.377 1.00 84.69 178 VAL A C 1
ATOM 1395 O O . VAL A 1 178 ? 28.578 14.008 -20.277 1.00 84.69 178 VAL A O 1
ATOM 1398 N N . VAL A 1 179 ? 29.490 13.030 -22.071 1.00 85.75 179 VAL A N 1
ATOM 1399 C CA . VAL A 1 179 ? 29.273 11.660 -21.575 1.00 85.75 179 VAL A CA 1
ATOM 1400 C C . VAL A 1 179 ? 30.009 11.437 -20.248 1.00 85.75 179 VAL A C 1
ATOM 1402 O O . VAL A 1 179 ? 29.452 10.864 -19.309 1.00 85.75 179 VAL A O 1
ATOM 1405 N N . GLU A 1 180 ? 31.246 11.924 -20.135 1.00 82.06 180 GLU A N 1
ATOM 1406 C CA . GLU A 1 180 ? 32.030 11.823 -18.906 1.00 82.06 180 GLU A CA 1
ATOM 1407 C C . GLU A 1 180 ? 31.535 12.765 -17.796 1.00 82.06 180 GLU A C 1
ATOM 1409 O O . GLU A 1 180 ? 31.419 12.329 -16.648 1.00 82.06 180 GLU A O 1
ATOM 1414 N N . GLY A 1 181 ? 31.222 14.022 -18.128 1.00 81.12 181 GLY A N 1
ATOM 1415 C CA . GLY A 1 181 ? 30.835 15.054 -17.161 1.00 81.12 181 GLY A CA 1
ATOM 1416 C C . GLY A 1 181 ? 29.382 14.980 -16.677 1.00 81.12 181 GLY A C 1
ATOM 1417 O O . GLY A 1 181 ? 29.114 15.312 -15.521 1.00 81.12 181 GLY A O 1
ATOM 1418 N N . VAL A 1 182 ? 28.464 14.520 -17.533 1.00 85.62 182 VAL A N 1
ATOM 1419 C CA . VAL A 1 182 ? 27.006 14.477 -17.304 1.00 85.62 182 VAL A CA 1
ATOM 1420 C C . VAL A 1 182 ? 26.506 13.036 -17.229 1.00 85.62 182 VAL A C 1
ATOM 1422 O O . VAL A 1 182 ? 25.863 12.660 -16.250 1.00 85.62 182 VAL A O 1
ATOM 1425 N N . GLY A 1 183 ? 26.847 12.195 -18.212 1.00 85.00 183 GLY A N 1
ATOM 1426 C CA . GLY A 1 183 ? 26.308 10.833 -18.332 1.00 85.00 183 GLY A CA 1
ATOM 1427 C C . GLY A 1 183 ? 26.551 9.949 -17.102 1.00 85.00 183 GLY A C 1
ATOM 1428 O O . GLY A 1 183 ? 25.666 9.195 -16.705 1.00 85.00 183 GLY A O 1
ATOM 1429 N N . LYS A 1 184 ? 27.714 10.083 -16.447 1.00 83.31 184 LYS A N 1
ATOM 1430 C CA . LYS A 1 184 ? 28.055 9.356 -15.205 1.00 83.31 184 LYS A CA 1
ATOM 1431 C C . LYS A 1 184 ? 27.347 9.886 -13.948 1.00 83.31 184 LYS A C 1
ATOM 1433 O O . LYS A 1 184 ? 27.334 9.183 -12.942 1.00 83.31 184 LYS A O 1
ATOM 1438 N N . LYS A 1 185 ? 26.839 11.124 -13.978 1.00 85.88 185 LYS A N 1
ATOM 1439 C CA . LYS A 1 185 ? 26.220 11.811 -12.829 1.00 85.88 185 LYS A CA 1
ATOM 1440 C C . LYS A 1 185 ? 24.688 11.791 -12.862 1.00 85.88 185 LYS A C 1
ATOM 1442 O O . LYS A 1 185 ? 24.080 12.043 -11.833 1.00 85.88 185 LYS A O 1
ATOM 1447 N N . ALA A 1 186 ? 24.093 11.498 -14.018 1.00 88.88 186 ALA A N 1
ATOM 1448 C CA . ALA A 1 186 ? 22.648 11.430 -14.211 1.00 88.88 186 ALA A CA 1
ATOM 1449 C C . ALA A 1 186 ? 22.269 10.136 -14.937 1.00 88.88 186 ALA A C 1
ATOM 1451 O O . ALA A 1 186 ? 21.964 10.154 -16.130 1.00 88.88 186 ALA A O 1
ATOM 1452 N N . LEU A 1 187 ? 22.329 8.996 -14.244 1.00 90.75 187 LEU A N 1
ATOM 1453 C CA . LEU A 1 187 ? 21.919 7.717 -14.824 1.00 90.75 187 LEU A CA 1
ATOM 1454 C C . LEU A 1 187 ? 20.388 7.655 -14.968 1.00 90.75 187 LEU A C 1
ATOM 1456 O O . LEU A 1 187 ? 19.671 8.358 -14.254 1.00 90.75 187 LEU A O 1
ATOM 1460 N N . PRO A 1 188 ? 19.843 6.775 -15.831 1.00 89.81 188 PRO A N 1
ATOM 1461 C CA . PRO A 1 188 ? 18.394 6.625 -15.991 1.00 89.81 188 PRO A CA 1
ATOM 1462 C C . PRO A 1 188 ? 17.624 6.423 -14.677 1.00 89.81 188 PRO A C 1
ATOM 1464 O O . PRO A 1 188 ? 16.533 6.963 -14.508 1.00 89.81 188 PRO A O 1
ATOM 1467 N N . ALA A 1 189 ? 18.199 5.675 -13.730 1.00 85.38 189 ALA A N 1
ATOM 1468 C CA . ALA A 1 189 ? 17.604 5.469 -12.411 1.00 85.38 189 ALA A CA 1
ATOM 1469 C C . ALA A 1 189 ? 17.549 6.768 -11.587 1.00 85.38 189 ALA A C 1
ATOM 1471 O O . ALA A 1 189 ? 16.511 7.048 -10.989 1.00 85.38 189 ALA A O 1
ATOM 1472 N N . ASP A 1 190 ? 18.616 7.573 -11.617 1.00 88.31 190 ASP A N 1
ATOM 1473 C CA . ASP A 1 190 ? 18.701 8.856 -10.908 1.00 88.31 190 ASP A CA 1
ATOM 1474 C C . ASP A 1 190 ? 17.691 9.860 -11.482 1.00 88.31 190 ASP A C 1
ATOM 1476 O O . ASP A 1 190 ? 17.001 10.555 -10.740 1.00 88.31 190 ASP A O 1
ATOM 1480 N N . LEU A 1 191 ? 17.543 9.891 -12.812 1.00 90.94 191 LEU A N 1
ATOM 1481 C CA . LEU A 1 191 ? 16.573 10.743 -13.506 1.00 90.94 191 LEU A CA 1
ATOM 1482 C C . LEU A 1 191 ? 15.123 10.364 -13.177 1.00 90.94 191 LEU A C 1
ATOM 1484 O O . LEU A 1 191 ? 14.278 11.240 -12.983 1.00 90.94 191 LEU A O 1
ATOM 1488 N N . ALA A 1 192 ? 14.828 9.064 -13.102 1.00 87.81 192 ALA A N 1
ATOM 1489 C CA . ALA A 1 192 ? 13.513 8.582 -12.694 1.00 87.81 192 ALA A CA 1
ATOM 1490 C C . ALA A 1 192 ? 13.226 8.894 -11.213 1.00 87.81 192 ALA A C 1
ATOM 1492 O O . ALA A 1 192 ? 12.117 9.315 -10.886 1.00 87.81 192 ALA A O 1
ATOM 1493 N N . GLU A 1 193 ? 14.219 8.751 -10.324 1.00 85.00 193 GLU A N 1
ATOM 1494 C CA . GLU A 1 193 ? 14.100 9.148 -8.912 1.00 85.00 193 GLU A CA 1
ATOM 1495 C C . GLU A 1 193 ? 13.879 10.660 -8.773 1.00 85.00 193 GLU A C 1
ATOM 1497 O O . GLU A 1 193 ? 12.995 11.092 -8.027 1.00 85.00 193 GLU A O 1
ATOM 1502 N N . LEU A 1 194 ? 14.622 11.474 -9.529 1.00 88.31 194 LEU A N 1
ATOM 1503 C CA . LEU A 1 194 ? 14.424 12.918 -9.579 1.00 88.31 194 LEU A CA 1
ATOM 1504 C C . LEU A 1 194 ? 13.002 13.252 -10.038 1.00 88.31 194 LEU A C 1
ATOM 1506 O O . LEU A 1 194 ? 12.324 14.035 -9.377 1.00 88.31 194 LEU A O 1
ATOM 1510 N N . HIS A 1 195 ? 12.505 12.623 -11.107 1.00 88.19 195 HIS A N 1
ATOM 1511 C CA . HIS A 1 195 ? 11.127 12.830 -11.547 1.00 88.19 195 HIS A CA 1
ATOM 1512 C C . HIS A 1 195 ? 10.107 12.489 -10.452 1.00 88.19 195 HIS A C 1
ATOM 1514 O O . HIS A 1 195 ? 9.226 13.307 -10.196 1.00 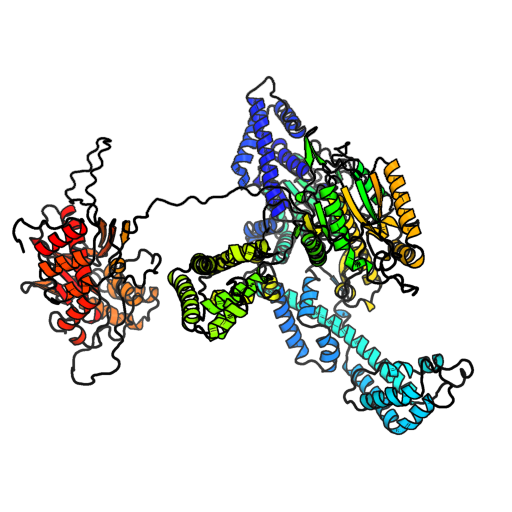88.19 195 HIS A O 1
ATOM 1520 N N . ALA A 1 196 ? 10.246 11.344 -9.778 1.00 82.00 196 ALA A N 1
ATOM 1521 C CA . ALA A 1 196 ? 9.337 10.935 -8.705 1.00 82.00 196 ALA A CA 1
ATOM 1522 C C . ALA A 1 196 ? 9.317 11.931 -7.528 1.00 82.00 196 ALA A C 1
ATOM 1524 O O . ALA A 1 196 ? 8.297 12.100 -6.861 1.00 82.00 196 ALA A O 1
ATOM 1525 N N . ARG A 1 197 ? 10.432 12.630 -7.276 1.00 79.38 197 ARG A N 1
ATOM 1526 C CA . ARG A 1 197 ? 10.527 13.677 -6.242 1.00 79.38 197 ARG A CA 1
ATOM 1527 C C . ARG A 1 197 ? 9.914 15.010 -6.678 1.00 79.38 197 ARG A C 1
ATOM 1529 O O . ARG A 1 197 ? 9.512 15.802 -5.819 1.00 79.38 197 ARG A O 1
ATOM 1536 N N . VAL A 1 198 ? 9.843 15.257 -7.985 1.00 81.94 198 VAL A N 1
ATOM 1537 C CA . VAL A 1 198 ? 9.313 16.479 -8.596 1.00 81.94 198 VAL A CA 1
ATOM 1538 C C . VAL A 1 198 ? 7.879 16.206 -9.082 1.00 81.94 198 VAL A C 1
ATOM 1540 O O . VAL A 1 198 ? 7.648 15.861 -10.246 1.00 81.94 198 VAL A O 1
ATOM 1543 N N . GLY A 1 199 ? 6.893 16.407 -8.201 1.00 71.12 199 GLY A N 1
ATOM 1544 C CA . GLY A 1 199 ? 5.462 16.288 -8.530 1.00 71.12 199 GLY A CA 1
ATOM 1545 C C . GLY A 1 199 ? 5.024 17.286 -9.611 1.00 71.12 199 GLY A C 1
ATOM 1546 O O . GLY A 1 199 ? 5.691 18.299 -9.826 1.00 71.12 199 GLY A O 1
ATOM 1547 N N . ALA A 1 200 ? 3.926 17.035 -10.331 1.00 67.31 200 ALA A N 1
ATOM 1548 C CA . ALA A 1 200 ? 3.612 17.781 -11.560 1.00 67.31 200 ALA A CA 1
ATOM 1549 C C . ALA A 1 200 ? 3.489 19.307 -11.381 1.00 67.31 200 ALA A C 1
ATOM 1551 O O . ALA A 1 200 ? 3.849 20.056 -12.289 1.00 67.31 200 ALA A O 1
ATOM 1552 N N . ALA A 1 201 ? 3.038 19.766 -10.208 1.00 70.69 201 ALA A N 1
ATOM 1553 C CA . ALA A 1 201 ? 2.906 21.184 -9.862 1.00 70.69 201 ALA A CA 1
ATOM 1554 C C . ALA A 1 201 ? 4.195 21.828 -9.304 1.00 70.69 201 ALA A C 1
ATOM 1556 O O . ALA A 1 201 ? 4.207 23.025 -9.025 1.00 70.69 201 ALA A O 1
ATOM 1557 N N . THR A 1 202 ? 5.275 21.063 -9.123 1.00 84.69 202 THR A N 1
ATOM 1558 C CA . THR A 1 202 ? 6.544 21.550 -8.565 1.00 84.69 202 THR A CA 1
ATOM 1559 C C . THR A 1 202 ? 7.318 22.392 -9.579 1.00 84.69 202 THR A C 1
ATOM 1561 O O . THR A 1 202 ? 7.523 21.976 -10.726 1.00 84.69 202 THR A O 1
ATOM 1564 N N . ARG A 1 203 ? 7.795 23.561 -9.137 1.00 88.12 203 ARG A N 1
ATOM 1565 C CA . ARG A 1 203 ? 8.663 24.450 -9.918 1.00 88.12 203 ARG A CA 1
ATOM 1566 C C . ARG A 1 203 ? 10.102 23.930 -9.909 1.00 88.12 203 ARG A C 1
ATOM 1568 O O . ARG A 1 203 ? 10.611 23.531 -8.868 1.00 88.12 203 ARG A O 1
ATOM 1575 N N . LEU A 1 204 ? 10.764 23.969 -11.063 1.00 89.88 204 LEU A N 1
ATOM 1576 C CA . LEU A 1 204 ? 12.186 23.643 -11.205 1.00 89.88 204 LEU A CA 1
ATOM 1577 C C . LEU A 1 204 ? 12.994 24.926 -11.397 1.00 89.88 204 LEU A C 1
ATOM 1579 O O . LEU A 1 204 ? 12.668 25.716 -12.291 1.00 89.88 204 LEU A O 1
ATOM 1583 N N . LEU A 1 205 ? 14.040 25.099 -10.590 1.00 87.31 205 LEU A N 1
ATOM 1584 C CA . LEU A 1 205 ? 15.052 26.142 -10.746 1.00 87.31 205 LEU A CA 1
ATOM 1585 C C . LEU A 1 205 ? 16.411 25.530 -11.118 1.00 87.31 205 LEU A C 1
ATOM 1587 O O . LEU A 1 205 ? 16.691 24.409 -10.689 1.00 87.31 205 LEU A O 1
ATOM 1591 N N . PRO A 1 206 ? 17.251 26.250 -11.885 1.00 84.62 206 PRO A N 1
ATOM 1592 C CA . PRO A 1 206 ? 16.963 27.507 -12.590 1.00 84.62 206 PRO A CA 1
ATOM 1593 C C . PRO A 1 206 ? 15.988 27.328 -13.779 1.00 84.62 206 PRO A C 1
ATOM 1595 O O . PRO A 1 206 ? 15.675 26.214 -14.212 1.00 84.62 206 PRO A O 1
ATOM 1598 N N . GLU A 1 207 ? 15.451 28.441 -14.292 1.00 78.75 207 GLU A N 1
ATOM 1599 C CA . GLU A 1 207 ? 14.531 28.446 -15.442 1.00 78.75 207 GLU A CA 1
ATOM 1600 C C . GLU A 1 207 ? 15.251 28.107 -16.761 1.00 78.75 207 GLU A C 1
ATOM 1602 O O . GLU A 1 207 ? 16.441 28.371 -16.924 1.00 78.75 207 GLU A O 1
ATOM 1607 N N . ALA A 1 208 ? 14.527 27.515 -17.722 1.00 68.81 208 ALA A N 1
ATOM 1608 C CA . ALA A 1 208 ? 15.104 26.915 -18.935 1.00 68.81 208 ALA A CA 1
ATOM 1609 C C . ALA A 1 208 ? 15.930 27.887 -19.803 1.00 68.81 208 ALA A C 1
ATOM 1611 O O . ALA A 1 208 ? 16.852 27.475 -20.506 1.00 68.81 208 ALA A O 1
ATOM 1612 N N . GLU A 1 209 ? 15.615 29.181 -19.756 1.00 59.66 209 GLU A N 1
ATOM 1613 C CA . GLU A 1 209 ? 16.293 30.228 -20.527 1.00 59.66 209 GLU A CA 1
ATOM 1614 C C . GLU A 1 209 ? 17.711 30.531 -20.015 1.00 59.66 209 GLU A C 1
ATOM 1616 O O . GLU A 1 209 ? 18.531 31.046 -20.775 1.00 59.66 209 GLU A O 1
ATOM 1621 N N . ALA A 1 210 ? 18.029 30.151 -18.772 1.00 55.25 210 ALA A N 1
ATOM 1622 C CA . ALA A 1 210 ? 19.334 30.373 -18.150 1.00 55.25 210 ALA A CA 1
ATOM 1623 C C . ALA A 1 210 ? 20.393 29.302 -18.504 1.00 55.25 210 ALA A C 1
ATOM 1625 O O . ALA A 1 210 ? 21.569 29.492 -18.215 1.00 55.25 210 ALA A O 1
ATOM 1626 N N . LEU A 1 211 ? 20.009 28.191 -19.148 1.00 60.03 211 LEU A N 1
ATOM 1627 C CA . LEU A 1 211 ? 20.805 26.950 -19.202 1.00 60.03 211 LEU A CA 1
ATOM 1628 C C . LEU A 1 211 ? 21.565 26.717 -20.522 1.00 60.03 211 LEU A C 1
ATOM 1630 O O . LEU A 1 211 ? 21.613 25.600 -21.035 1.00 60.03 211 LEU A O 1
ATOM 1634 N N . ARG A 1 212 ? 22.161 27.758 -21.116 1.00 59.41 212 ARG A N 1
ATOM 1635 C CA . ARG A 1 212 ? 22.891 27.634 -22.397 1.00 59.41 212 ARG A CA 1
ATOM 1636 C C . ARG A 1 212 ? 24.358 28.034 -22.279 1.00 59.41 212 ARG A C 1
ATOM 1638 O O . ARG A 1 212 ? 24.701 29.193 -22.496 1.00 59.41 212 ARG A O 1
ATOM 1645 N N . ALA A 1 213 ? 25.225 27.055 -22.029 1.00 66.25 213 ALA A N 1
ATOM 1646 C CA . ALA A 1 213 ? 26.671 27.200 -22.178 1.00 66.25 213 ALA A CA 1
ATOM 1647 C C . ALA A 1 213 ? 27.148 26.514 -23.470 1.00 66.25 213 ALA A C 1
ATOM 1649 O O . ALA A 1 213 ? 26.777 25.375 -23.749 1.00 66.25 213 ALA A O 1
ATOM 1650 N N . SER A 1 214 ? 27.974 27.201 -24.266 1.00 77.81 214 SER A N 1
ATOM 1651 C CA . SER A 1 214 ? 28.697 26.558 -25.369 1.00 77.81 214 SER A CA 1
ATOM 1652 C C . SER A 1 214 ? 29.965 25.913 -24.817 1.00 77.81 214 SER A C 1
ATOM 1654 O O . SER A 1 214 ? 30.817 26.616 -24.274 1.00 77.81 214 SER A O 1
ATOM 1656 N N . LEU A 1 215 ? 30.089 24.590 -24.948 1.00 84.25 215 LEU A N 1
ATOM 1657 C CA . LEU A 1 215 ? 31.248 23.843 -24.446 1.00 84.25 215 LEU A CA 1
ATOM 1658 C C . LEU A 1 215 ? 32.453 23.919 -25.390 1.00 84.25 215 LEU A C 1
ATOM 1660 O O . LEU A 1 215 ? 33.586 23.901 -24.928 1.00 84.25 215 LEU A O 1
ATOM 1664 N N . GLU A 1 216 ? 32.225 24.068 -26.696 1.00 85.00 216 GLU A N 1
ATOM 1665 C CA . GLU A 1 216 ? 33.276 24.078 -27.723 1.00 85.00 216 GLU A CA 1
ATOM 1666 C C . GLU A 1 216 ? 34.435 25.061 -27.433 1.00 85.00 216 GLU A C 1
ATOM 1668 O O . GLU A 1 216 ? 35.590 24.623 -27.426 1.00 85.00 216 GLU A O 1
ATOM 1673 N N . PRO A 1 217 ? 34.200 26.356 -27.118 1.00 87.00 217 PRO A N 1
ATOM 1674 C CA . PRO A 1 217 ? 35.292 27.278 -26.803 1.00 87.00 217 PRO A CA 1
ATOM 1675 C C . PRO A 1 217 ? 36.012 26.938 -25.489 1.00 87.00 217 PRO A C 1
ATOM 1677 O O . PRO A 1 217 ? 37.206 27.208 -25.369 1.00 87.00 217 PRO A O 1
ATOM 1680 N N . LEU A 1 218 ? 35.314 26.341 -24.518 1.00 88.38 218 LEU A N 1
ATOM 1681 C CA . LEU A 1 218 ? 35.881 25.962 -23.220 1.00 88.38 218 LEU A CA 1
ATOM 1682 C C . LEU A 1 218 ? 36.748 24.707 -23.342 1.00 88.38 218 LEU A C 1
ATOM 1684 O O . LEU A 1 218 ? 37.866 24.686 -22.832 1.00 88.38 218 LEU A O 1
ATOM 1688 N N . CYS A 1 219 ? 36.292 23.703 -24.093 1.00 87.06 219 CYS A N 1
ATOM 1689 C CA . CYS A 1 219 ? 37.087 22.526 -24.430 1.00 87.06 219 CYS A CA 1
ATOM 1690 C C . CYS A 1 219 ? 38.356 22.923 -25.193 1.00 87.06 219 CYS A C 1
ATOM 1692 O O . CYS A 1 219 ? 39.447 22.493 -24.825 1.00 87.06 219 CYS A O 1
ATOM 1694 N N . ALA A 1 220 ? 38.242 23.817 -26.183 1.00 88.25 220 ALA A N 1
ATOM 1695 C CA . ALA A 1 220 ? 39.397 24.327 -26.919 1.00 88.25 220 ALA A CA 1
ATOM 1696 C C . ALA A 1 220 ? 40.382 25.095 -26.015 1.00 88.25 220 ALA A C 1
ATOM 1698 O O . ALA A 1 220 ? 41.597 24.930 -26.144 1.00 88.25 220 ALA A O 1
ATOM 1699 N N . ALA A 1 221 ? 39.877 25.914 -25.084 1.00 89.81 221 ALA A N 1
ATOM 1700 C CA . ALA A 1 221 ? 40.704 26.640 -24.121 1.00 89.81 221 ALA A CA 1
ATOM 1701 C C . ALA A 1 221 ? 41.434 25.691 -23.156 1.00 89.81 221 ALA A C 1
ATOM 1703 O O . ALA A 1 221 ? 42.642 25.842 -22.953 1.00 89.81 221 ALA A O 1
ATOM 1704 N N . ARG A 1 222 ? 40.732 24.683 -22.622 1.00 90.56 222 ARG A N 1
ATOM 1705 C CA . ARG A 1 222 ? 41.310 23.636 -21.772 1.00 90.56 222 ARG A CA 1
ATOM 1706 C C . ARG A 1 222 ? 42.390 22.853 -22.510 1.00 90.56 222 ARG A C 1
ATOM 1708 O O . ARG A 1 222 ? 43.490 22.698 -21.989 1.00 90.56 222 ARG A O 1
ATOM 1715 N N . ASP A 1 223 ? 42.110 22.392 -23.725 1.00 89.56 223 ASP A N 1
ATOM 1716 C CA . ASP A 1 223 ? 43.054 21.587 -24.504 1.00 89.56 223 ASP A CA 1
ATOM 1717 C C . ASP A 1 223 ? 44.320 22.387 -24.844 1.00 89.56 223 ASP A C 1
ATOM 1719 O O . ASP A 1 223 ? 45.437 21.882 -24.702 1.00 89.56 223 ASP A O 1
ATOM 1723 N N . ALA A 1 224 ? 44.168 23.671 -25.190 1.00 91.25 224 ALA A N 1
ATOM 1724 C CA . ALA A 1 224 ? 45.294 24.574 -25.410 1.00 91.25 224 ALA A CA 1
ATOM 1725 C C . ALA A 1 224 ? 46.122 24.804 -24.130 1.00 91.25 224 ALA A C 1
ATOM 1727 O O . ALA A 1 224 ? 47.358 24.787 -24.179 1.00 91.25 224 ALA A O 1
ATOM 1728 N N . ALA A 1 225 ? 45.466 25.000 -22.979 1.00 92.06 225 ALA A N 1
ATOM 1729 C CA . ALA A 1 225 ? 46.133 25.161 -21.688 1.00 92.06 225 ALA A CA 1
ATOM 1730 C C . ALA A 1 225 ? 46.862 23.877 -21.258 1.00 92.06 225 ALA A C 1
ATOM 1732 O O . ALA A 1 225 ? 48.016 23.939 -20.816 1.00 92.06 225 ALA A O 1
ATOM 1733 N N . PHE A 1 226 ? 46.241 22.714 -21.471 1.00 93.25 226 PHE A N 1
ATOM 1734 C CA . PHE A 1 226 ? 46.824 21.408 -21.186 1.00 93.25 226 PHE A CA 1
ATOM 1735 C C . PHE A 1 226 ? 48.054 21.157 -22.047 1.00 93.25 226 PHE A C 1
ATOM 1737 O O . PHE A 1 226 ? 49.104 20.811 -21.512 1.00 93.25 226 PHE A O 1
ATOM 1744 N N . GLU A 1 227 ? 47.976 21.377 -23.361 1.00 92.44 227 GLU A N 1
ATOM 1745 C CA . GLU A 1 227 ? 49.115 21.143 -24.247 1.00 92.44 227 GLU A CA 1
ATOM 1746 C C . GLU A 1 227 ? 50.287 22.083 -23.923 1.00 92.44 227 GLU A C 1
ATOM 1748 O O . GLU A 1 227 ? 51.452 21.673 -23.915 1.00 92.44 227 GLU A O 1
ATOM 1753 N N . SER A 1 228 ? 49.973 23.335 -23.589 1.00 93.19 228 SER A N 1
ATOM 1754 C CA . SER A 1 228 ? 50.925 24.335 -23.108 1.00 93.19 228 SER A CA 1
ATOM 1755 C C . SER A 1 228 ? 51.654 23.879 -21.833 1.00 93.19 228 SER A C 1
ATOM 1757 O O . SER A 1 228 ? 52.889 23.925 -21.784 1.00 93.19 228 SER A O 1
ATOM 1759 N N . ALA A 1 229 ? 50.924 23.396 -20.822 1.00 93.00 229 ALA A N 1
ATOM 1760 C CA . ALA A 1 229 ? 51.503 22.877 -19.583 1.00 93.00 229 ALA A CA 1
ATOM 1761 C C . ALA A 1 229 ? 52.269 21.558 -19.808 1.00 93.00 229 ALA A C 1
ATOM 1763 O O . ALA A 1 229 ? 53.396 21.414 -19.337 1.00 93.00 229 ALA A O 1
ATOM 1764 N N . ALA A 1 230 ? 51.711 20.628 -20.587 1.00 93.50 230 ALA A N 1
ATOM 1765 C CA . ALA A 1 230 ? 52.298 19.324 -20.894 1.00 93.50 230 ALA A CA 1
ATOM 1766 C C . ALA A 1 230 ? 53.617 19.436 -21.666 1.00 93.50 230 ALA A C 1
ATOM 1768 O O . ALA A 1 230 ? 54.536 18.642 -21.458 1.00 93.50 230 ALA A O 1
ATOM 1769 N N . ARG A 1 231 ? 53.720 20.403 -22.586 1.00 93.25 231 ARG A N 1
ATOM 1770 C CA . ARG A 1 231 ? 54.957 20.686 -23.326 1.00 93.25 231 ARG A CA 1
ATOM 1771 C C . ARG A 1 231 ? 56.047 21.186 -22.384 1.00 93.25 231 ARG A C 1
ATOM 1773 O O . ARG A 1 231 ? 57.121 20.601 -22.346 1.00 93.25 231 ARG A O 1
ATOM 1780 N N . MET A 1 232 ? 55.729 22.179 -21.553 1.00 93.56 232 MET A N 1
ATOM 1781 C CA . MET A 1 232 ? 56.679 22.723 -20.580 1.00 93.56 232 MET A CA 1
ATOM 1782 C C . MET A 1 232 ? 57.092 21.690 -19.523 1.00 93.56 232 MET A C 1
ATOM 1784 O O . MET A 1 232 ? 58.267 21.610 -19.176 1.00 93.56 232 MET A O 1
ATOM 1788 N N . TRP A 1 233 ? 56.164 20.847 -19.056 1.00 93.94 233 TRP A N 1
ATOM 1789 C CA . TRP A 1 233 ? 56.497 19.740 -18.157 1.00 93.94 233 TRP A CA 1
ATOM 1790 C C . TRP A 1 233 ? 57.469 18.753 -18.806 1.00 93.94 233 TRP A C 1
ATOM 1792 O O . TRP A 1 233 ? 58.430 18.351 -18.162 1.00 93.94 233 TRP A O 1
ATOM 1802 N N . ARG A 1 234 ? 57.261 18.378 -20.076 1.00 91.88 234 ARG A N 1
ATOM 1803 C CA . ARG A 1 234 ? 58.159 17.457 -20.796 1.00 91.88 234 ARG A CA 1
ATOM 1804 C C . ARG A 1 234 ? 59.547 18.046 -21.029 1.00 91.88 234 ARG A C 1
ATOM 1806 O O . ARG A 1 234 ? 60.531 17.337 -20.832 1.00 91.88 234 ARG A O 1
ATOM 1813 N N . ASP A 1 235 ? 59.613 19.312 -21.425 1.00 92.00 235 ASP A N 1
ATOM 1814 C CA . ASP A 1 235 ? 60.867 19.967 -21.801 1.00 92.00 235 ASP A CA 1
ATOM 1815 C C . ASP A 1 235 ? 61.710 20.344 -20.568 1.00 92.00 235 ASP A C 1
ATOM 1817 O O . ASP A 1 235 ? 62.939 20.267 -20.604 1.00 92.00 235 ASP A O 1
ATOM 1821 N N . GLU A 1 236 ? 61.064 20.703 -19.452 1.00 93.88 236 GLU A N 1
ATOM 1822 C CA . GLU A 1 236 ? 61.726 21.298 -18.281 1.00 93.88 236 GLU A CA 1
ATOM 1823 C C . GLU A 1 236 ? 61.483 20.528 -16.969 1.00 93.88 236 GLU A C 1
ATOM 1825 O O . GLU A 1 236 ? 61.743 21.040 -15.878 1.00 93.88 236 GLU A O 1
ATOM 1830 N N . ARG A 1 237 ? 61.043 19.263 -17.046 1.00 91.81 237 ARG A N 1
ATOM 1831 C CA . ARG A 1 237 ? 60.698 18.403 -15.894 1.00 91.81 237 ARG A CA 1
ATOM 1832 C C . ARG A 1 237 ? 61.683 18.494 -14.730 1.00 91.81 237 ARG A C 1
ATOM 1834 O O . ARG A 1 237 ? 61.297 18.696 -13.580 1.00 91.81 237 ARG A O 1
ATOM 1841 N N . GLU A 1 238 ? 62.971 18.296 -15.014 1.00 89.94 238 GLU A N 1
ATOM 1842 C CA . GLU A 1 238 ? 64.010 18.290 -13.981 1.00 89.94 238 GLU A CA 1
ATOM 1843 C C . GLU A 1 238 ? 64.216 19.670 -13.355 1.00 89.94 238 GLU A C 1
ATOM 1845 O O . GLU A 1 238 ? 64.518 19.747 -12.165 1.00 89.94 238 GLU A O 1
ATOM 1850 N N . ALA A 1 239 ? 64.044 20.748 -14.127 1.00 88.38 239 ALA A N 1
ATOM 1851 C CA . ALA A 1 239 ? 64.152 22.118 -13.639 1.00 88.38 239 ALA A CA 1
ATOM 1852 C C . ALA A 1 239 ? 62.972 22.470 -12.723 1.00 88.38 239 ALA A C 1
ATOM 1854 O O . ALA A 1 239 ? 63.193 22.970 -11.623 1.00 88.38 239 ALA A O 1
ATOM 1855 N N . ILE A 1 240 ? 61.749 22.092 -13.103 1.00 91.00 240 ILE A N 1
ATOM 1856 C CA . ILE A 1 240 ? 60.536 22.313 -12.303 1.00 91.00 240 ILE A CA 1
ATOM 1857 C C . ILE A 1 240 ? 60.601 21.539 -10.977 1.00 91.00 240 ILE A C 1
ATOM 1859 O O . ILE A 1 240 ? 60.359 22.095 -9.905 1.00 91.00 240 ILE A O 1
ATOM 1863 N N . VAL A 1 241 ? 60.972 20.251 -11.017 1.00 89.62 241 VAL A N 1
ATOM 1864 C CA . VAL A 1 241 ? 61.123 19.435 -9.797 1.00 89.62 241 VAL A CA 1
ATOM 1865 C C . VAL A 1 241 ? 62.242 19.982 -8.913 1.00 89.62 241 VAL A C 1
ATOM 1867 O O . VAL A 1 241 ? 62.111 19.984 -7.688 1.00 89.62 241 VAL A O 1
ATOM 1870 N N . ARG A 1 242 ? 63.338 20.466 -9.504 1.00 86.12 242 ARG A N 1
ATOM 1871 C CA . ARG A 1 242 ? 64.432 21.106 -8.767 1.00 86.12 242 ARG A CA 1
ATOM 1872 C C . ARG A 1 242 ? 63.954 22.384 -8.080 1.00 86.12 242 ARG A C 1
ATOM 1874 O O . ARG A 1 242 ? 64.197 22.527 -6.890 1.00 86.12 242 ARG A O 1
ATOM 1881 N N . GLU A 1 243 ? 63.205 23.238 -8.765 1.00 86.81 243 GLU A N 1
ATOM 1882 C CA . GLU A 1 243 ? 62.650 24.475 -8.199 1.00 86.81 243 GLU A CA 1
ATOM 1883 C C . GLU A 1 243 ? 61.734 24.204 -6.986 1.00 86.81 243 GLU A C 1
ATOM 1885 O O . GLU A 1 243 ? 61.788 24.908 -5.981 1.00 86.81 243 GLU A O 1
ATOM 1890 N N . LEU A 1 244 ? 60.971 23.104 -7.008 1.00 85.50 244 LEU A N 1
ATOM 1891 C CA . LEU A 1 244 ? 60.120 22.673 -5.886 1.00 85.50 244 LEU A CA 1
ATOM 1892 C C . LEU A 1 244 ? 60.877 21.988 -4.731 1.00 85.50 244 LEU A C 1
ATOM 1894 O O . LEU A 1 244 ? 60.309 21.788 -3.654 1.00 85.50 244 LEU A O 1
ATOM 1898 N N . THR A 1 245 ? 62.132 21.578 -4.939 1.00 84.06 245 THR A N 1
ATOM 1899 C CA . THR A 1 245 ? 62.903 20.766 -3.975 1.00 84.06 245 THR A CA 1
ATOM 1900 C C . THR A 1 245 ? 64.169 21.450 -3.456 1.00 84.06 245 THR A C 1
ATOM 1902 O O . THR A 1 245 ? 64.705 21.029 -2.427 1.00 84.06 245 THR A O 1
ATOM 1905 N N . VAL A 1 246 ? 64.627 22.517 -4.113 1.00 69.31 246 VAL A N 1
ATOM 1906 C CA . VAL A 1 246 ? 65.824 23.281 -3.750 1.00 69.31 246 VAL A CA 1
ATOM 1907 C C . VAL A 1 246 ? 65.552 24.247 -2.589 1.00 69.31 246 VAL A C 1
ATOM 1909 O O . VAL A 1 246 ? 64.465 24.795 -2.418 1.00 69.31 246 VAL A O 1
ATOM 1912 N N . ASP A 1 247 ? 66.566 24.412 -1.737 1.00 63.59 247 ASP A N 1
ATOM 1913 C CA . ASP A 1 247 ? 66.662 25.390 -0.642 1.00 63.59 247 ASP A CA 1
ATOM 1914 C C . ASP A 1 247 ? 65.658 25.289 0.514 1.00 63.59 247 ASP A C 1
ATOM 1916 O O . ASP A 1 247 ? 65.694 26.101 1.439 1.00 63.59 247 ASP A O 1
ATOM 1920 N N . GLY A 1 248 ? 64.775 24.287 0.537 1.00 69.19 248 GLY A N 1
ATOM 1921 C CA . GLY A 1 248 ? 63.848 24.091 1.656 1.00 69.19 248 GLY A CA 1
ATOM 1922 C C . GLY A 1 248 ? 62.971 25.318 1.939 1.00 69.19 248 GLY A C 1
ATOM 1923 O O . GLY A 1 248 ? 62.564 25.516 3.088 1.00 69.19 248 GLY A O 1
ATOM 1924 N N . ARG A 1 249 ? 62.702 26.141 0.916 1.00 81.69 249 ARG A N 1
ATOM 1925 C CA . ARG A 1 249 ? 61.912 27.381 1.001 1.00 81.69 249 ARG A CA 1
ATOM 1926 C C . ARG A 1 249 ? 60.441 27.100 1.309 1.00 81.69 249 ARG A C 1
ATOM 1928 O O . ARG A 1 249 ? 59.798 27.884 2.003 1.00 81.69 249 ARG A O 1
ATOM 1935 N N . LEU A 1 250 ? 59.933 25.944 0.878 1.00 84.94 250 LEU A N 1
ATOM 1936 C CA . LEU A 1 250 ? 58.566 25.483 1.128 1.00 84.94 250 LEU A CA 1
ATOM 1937 C C . LEU A 1 250 ? 58.417 24.761 2.480 1.00 84.94 250 LEU A C 1
ATOM 1939 O O . LEU A 1 250 ? 59.355 24.181 3.042 1.00 84.94 250 LEU A O 1
ATOM 1943 N N . LYS A 1 251 ? 57.203 24.794 3.031 1.00 86.56 251 LYS A N 1
ATOM 1944 C CA . LYS A 1 251 ? 56.814 24.088 4.256 1.00 86.56 251 LYS A CA 1
ATOM 1945 C C . LYS A 1 251 ? 56.841 22.566 4.043 1.00 86.56 251 LYS A C 1
ATOM 1947 O O . LYS A 1 251 ? 56.023 22.007 3.317 1.00 86.56 251 LYS A O 1
ATOM 1952 N N . LYS A 1 252 ? 57.752 21.872 4.734 1.00 82.06 252 LYS A N 1
ATOM 1953 C CA . LYS A 1 252 ? 58.007 20.426 4.560 1.00 82.06 252 LYS A CA 1
ATOM 1954 C C . LYS A 1 252 ? 56.797 19.520 4.857 1.00 82.06 252 LYS A C 1
ATOM 1956 O O . LYS A 1 252 ? 56.707 18.431 4.307 1.00 82.06 252 LYS A O 1
ATOM 1961 N N . ASN A 1 253 ? 55.869 19.943 5.716 1.00 81.50 253 ASN A N 1
ATOM 1962 C CA . ASN A 1 253 ? 54.632 19.205 6.007 1.00 81.50 253 ASN A CA 1
ATOM 1963 C C . ASN A 1 253 ? 53.638 19.207 4.829 1.00 81.50 253 ASN A C 1
ATOM 1965 O O . ASN A 1 253 ? 52.801 18.312 4.749 1.00 81.50 253 ASN A O 1
ATOM 1969 N N . GLU A 1 254 ? 53.727 20.187 3.927 1.00 80.19 254 GLU A N 1
ATOM 1970 C CA . GLU A 1 254 ? 52.835 20.330 2.769 1.00 80.19 254 GLU A CA 1
ATOM 1971 C C . GLU A 1 254 ? 53.514 19.948 1.444 1.00 80.19 254 GLU A C 1
ATOM 1973 O O . GLU A 1 254 ? 52.852 19.364 0.580 1.00 80.19 254 GLU A O 1
ATOM 1978 N N . TYR A 1 255 ? 54.819 20.230 1.333 1.00 86.25 255 TYR A N 1
ATOM 1979 C CA . TYR A 1 255 ? 55.681 20.035 0.162 1.00 86.25 255 TYR A CA 1
ATOM 1980 C C . TYR A 1 255 ? 56.932 19.247 0.568 1.00 86.25 255 TYR A C 1
ATOM 1982 O O . TYR A 1 255 ? 58.028 19.794 0.702 1.00 86.25 255 TYR A O 1
ATOM 1990 N N . ASP A 1 256 ? 56.762 17.955 0.851 1.00 88.31 256 ASP A N 1
ATOM 1991 C CA . ASP A 1 256 ? 57.890 17.086 1.190 1.00 88.31 256 ASP A CA 1
ATOM 1992 C C . ASP A 1 256 ? 58.711 16.757 -0.076 1.00 88.31 256 ASP A C 1
ATOM 1994 O O . ASP A 1 256 ? 58.166 16.144 -1.000 1.00 88.31 256 ASP A O 1
ATOM 1998 N N . PRO A 1 257 ? 60.017 17.091 -0.131 1.00 85.19 257 PRO A N 1
ATOM 1999 C CA . PRO A 1 257 ? 60.832 16.877 -1.330 1.00 85.19 257 PRO A CA 1
ATOM 2000 C C . PRO A 1 257 ? 60.903 15.412 -1.781 1.00 85.19 257 PRO A C 1
ATOM 2002 O O . PRO A 1 257 ? 60.931 15.121 -2.977 1.00 85.19 257 PRO A O 1
ATOM 2005 N N . GLY A 1 258 ? 60.887 14.475 -0.826 1.00 84.81 258 GLY A N 1
ATOM 2006 C CA . GLY A 1 258 ? 60.932 13.044 -1.106 1.00 84.81 258 GLY A CA 1
ATOM 2007 C C . GLY A 1 258 ? 59.625 12.508 -1.691 1.00 84.81 258 GLY A C 1
ATOM 2008 O O . GLY A 1 258 ? 59.668 11.553 -2.467 1.00 84.81 258 GLY A O 1
ATOM 2009 N N . LYS A 1 259 ? 58.477 13.102 -1.340 1.00 88.38 259 LYS A N 1
ATOM 2010 C CA . LYS A 1 259 ? 57.178 12.807 -1.969 1.00 88.38 259 LYS A CA 1
ATOM 2011 C C . LYS A 1 259 ? 57.033 13.469 -3.332 1.00 88.38 259 LYS A C 1
ATOM 2013 O O . LYS A 1 259 ? 56.513 12.845 -4.249 1.00 88.38 259 LYS A O 1
ATOM 2018 N N . ILE A 1 260 ? 57.536 14.690 -3.502 1.00 89.38 260 ILE A N 1
ATOM 2019 C CA . ILE A 1 260 ? 57.487 15.383 -4.796 1.00 89.38 260 ILE A CA 1
ATOM 2020 C C . ILE A 1 260 ? 58.212 14.560 -5.872 1.00 89.38 260 ILE A C 1
ATOM 2022 O O . ILE A 1 260 ? 57.655 14.324 -6.941 1.00 89.38 260 ILE A O 1
ATOM 2026 N N . GLN A 1 261 ? 59.403 14.033 -5.566 1.00 88.31 261 GLN A N 1
ATOM 2027 C CA . GLN A 1 261 ? 60.152 13.189 -6.506 1.00 88.31 261 GLN A CA 1
ATOM 2028 C C . GLN A 1 261 ? 59.553 11.793 -6.722 1.00 88.31 261 GLN A C 1
ATOM 2030 O O . GLN A 1 261 ? 59.582 11.301 -7.847 1.00 88.31 261 GLN A O 1
ATOM 2035 N N . ARG A 1 262 ? 59.059 11.128 -5.667 1.00 88.94 262 ARG A N 1
ATOM 2036 C CA . ARG A 1 262 ? 58.634 9.714 -5.744 1.00 88.94 262 ARG A CA 1
ATOM 2037 C C . ARG A 1 262 ? 57.153 9.511 -6.054 1.00 88.94 262 ARG A C 1
ATOM 2039 O O . ARG A 1 262 ? 56.794 8.432 -6.505 1.00 88.94 262 ARG A O 1
ATOM 2046 N N . GLU A 1 263 ? 56.313 10.513 -5.806 1.00 90.56 263 GLU A N 1
ATOM 2047 C CA . GLU A 1 263 ? 54.854 10.420 -5.953 1.00 90.56 263 GLU A CA 1
ATOM 2048 C C . GLU A 1 263 ? 54.307 11.480 -6.920 1.00 90.56 263 GLU A C 1
ATOM 2050 O O . GLU A 1 263 ? 53.567 11.135 -7.838 1.00 90.56 263 GLU A O 1
ATOM 2055 N N . TRP A 1 264 ? 54.660 12.764 -6.755 1.00 92.75 264 TRP A N 1
ATOM 2056 C CA . TRP A 1 264 ? 54.011 13.836 -7.530 1.00 92.75 264 TRP A CA 1
ATOM 2057 C C . TRP A 1 264 ? 54.510 13.880 -8.971 1.00 92.75 264 TRP A C 1
ATOM 2059 O O . TRP A 1 264 ? 53.699 13.837 -9.888 1.00 92.75 264 TRP A O 1
ATOM 2069 N N . ALA A 1 265 ? 55.830 13.912 -9.182 1.00 90.25 265 ALA A N 1
ATOM 2070 C CA . ALA A 1 265 ? 56.395 13.976 -10.527 1.00 90.25 265 ALA A CA 1
ATOM 2071 C C . ALA A 1 265 ?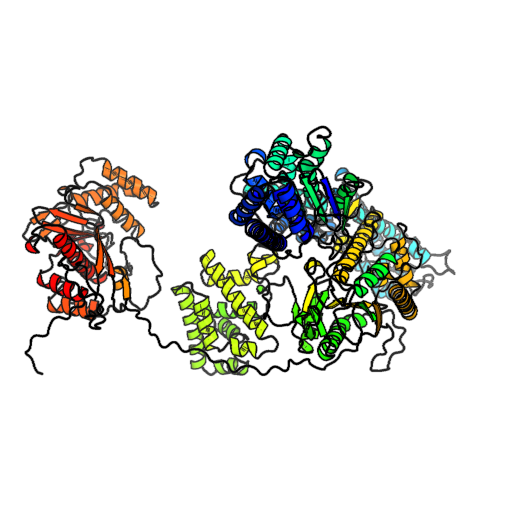 55.977 12.776 -11.406 1.00 90.25 265 ALA A C 1
ATOM 2073 O O . ALA A 1 265 ? 55.503 13.025 -12.510 1.00 90.25 265 ALA A O 1
ATOM 2074 N N . PRO A 1 266 ? 56.016 11.509 -10.933 1.00 91.56 266 PRO A N 1
ATOM 2075 C CA . PRO A 1 266 ? 55.473 10.381 -11.698 1.00 91.56 266 PRO A CA 1
ATOM 2076 C C . PRO A 1 266 ? 53.966 10.482 -11.984 1.00 91.56 266 PRO A C 1
ATOM 2078 O O . PRO A 1 266 ? 53.511 10.064 -13.046 1.00 91.56 266 PRO A O 1
ATOM 2081 N N . SER A 1 267 ? 53.178 11.046 -11.059 1.00 91.38 267 SER A N 1
ATOM 2082 C CA . SER A 1 267 ? 51.744 11.287 -11.276 1.00 91.38 267 SER A CA 1
ATOM 2083 C C . SER A 1 267 ? 51.504 12.316 -12.387 1.00 91.38 267 SER A C 1
ATOM 2085 O O . SER A 1 267 ? 50.662 12.103 -13.259 1.00 91.38 267 SER A O 1
ATOM 2087 N N . PHE A 1 268 ? 52.291 13.395 -12.417 1.00 93.12 268 PHE A N 1
ATOM 2088 C CA . PHE A 1 268 ? 52.239 14.396 -13.484 1.00 93.12 268 PHE A CA 1
ATOM 2089 C C . PHE A 1 268 ? 52.743 13.846 -14.821 1.00 93.12 268 PHE A C 1
ATOM 2091 O O . PHE A 1 268 ? 52.133 14.130 -15.847 1.00 93.12 268 PHE A O 1
ATOM 2098 N N . ASP A 1 269 ? 53.778 12.997 -14.816 1.00 91.62 269 ASP A N 1
ATOM 2099 C CA . ASP A 1 269 ? 54.247 12.290 -16.017 1.00 91.62 269 ASP A CA 1
ATOM 2100 C C . ASP A 1 269 ? 53.113 11.464 -16.643 1.00 91.62 269 ASP A C 1
ATOM 2102 O O . ASP A 1 269 ? 52.887 11.518 -17.849 1.00 91.62 269 ASP A O 1
ATOM 2106 N N . MET A 1 270 ? 52.355 10.739 -15.815 1.00 90.12 270 MET A N 1
ATOM 2107 C CA . MET A 1 270 ? 51.207 9.953 -16.266 1.00 90.12 270 MET A CA 1
ATOM 2108 C C . MET A 1 270 ? 50.034 10.831 -16.725 1.00 90.12 270 MET A C 1
ATOM 2110 O O . MET A 1 270 ? 49.328 10.462 -17.661 1.00 90.12 270 MET A O 1
ATOM 2114 N N . TYR A 1 271 ? 49.804 11.972 -16.074 1.00 91.38 271 TYR A N 1
ATOM 2115 C CA . TYR A 1 271 ? 48.735 12.902 -16.433 1.00 91.38 271 TYR A CA 1
ATOM 2116 C C . TYR A 1 271 ? 48.997 13.588 -17.780 1.00 91.38 271 TYR A C 1
ATOM 2118 O O . TYR A 1 271 ? 48.179 13.477 -18.691 1.00 91.38 271 TYR A O 1
ATOM 2126 N N . PHE A 1 272 ? 50.164 14.216 -17.942 1.00 92.44 272 PHE A N 1
ATOM 2127 C CA . PHE A 1 272 ? 50.534 14.959 -19.151 1.00 92.44 272 PHE A CA 1
ATOM 2128 C C . PHE A 1 272 ? 50.872 14.070 -20.360 1.00 92.44 272 PHE A C 1
ATOM 2130 O O . PHE A 1 272 ? 51.087 14.582 -21.458 1.00 92.44 272 PHE A O 1
ATOM 2137 N N . ALA A 1 273 ? 50.903 12.745 -20.182 1.00 89.00 273 ALA A N 1
ATOM 2138 C CA . ALA A 1 273 ? 51.005 11.777 -21.273 1.00 89.00 273 ALA A CA 1
ATOM 2139 C C . ALA A 1 273 ? 49.649 11.428 -21.925 1.00 89.00 273 ALA A C 1
ATOM 2141 O O . ALA A 1 273 ? 49.637 10.761 -22.960 1.00 89.00 273 ALA A O 1
ATOM 2142 N N . LYS A 1 274 ? 48.513 11.835 -21.339 1.00 82.50 274 LYS A N 1
ATOM 2143 C CA . LYS A 1 274 ? 47.167 11.547 -21.867 1.00 82.50 274 LYS A CA 1
ATOM 2144 C C . LYS A 1 274 ? 46.772 12.522 -22.985 1.00 82.50 274 LYS A C 1
ATOM 2146 O O . LYS A 1 274 ? 47.125 13.695 -22.939 1.00 82.50 274 LYS A O 1
ATOM 2151 N N . SER A 1 275 ? 46.015 12.039 -23.972 1.00 77.44 275 SER A N 1
ATOM 2152 C CA . SER A 1 275 ? 45.336 12.858 -24.985 1.00 77.44 275 SER A CA 1
ATOM 2153 C C . SER A 1 275 ? 44.030 12.158 -25.399 1.00 77.44 275 SER A C 1
ATOM 2155 O O . SER A 1 275 ? 44.107 11.024 -25.882 1.00 77.44 275 SER A O 1
ATOM 2157 N N . PRO A 1 276 ? 42.848 12.771 -25.191 1.00 69.38 276 PRO A N 1
ATOM 2158 C CA . PRO A 1 276 ? 42.608 14.063 -24.528 1.00 69.38 276 PRO A CA 1
ATOM 2159 C C . PRO A 1 276 ? 42.984 14.062 -23.026 1.00 69.38 276 PRO A C 1
ATOM 2161 O O . PRO A 1 276 ? 43.235 12.992 -22.456 1.00 69.38 276 PRO A O 1
ATOM 2164 N N . PRO A 1 277 ? 43.084 15.243 -22.381 1.00 76.88 277 PRO A N 1
ATOM 2165 C CA . PRO A 1 277 ? 43.316 15.336 -20.940 1.00 76.88 277 PRO A CA 1
ATOM 2166 C C . PRO A 1 277 ? 42.188 14.668 -20.141 1.00 76.88 277 PRO A C 1
ATOM 2168 O O . PRO A 1 277 ? 41.017 14.789 -20.487 1.00 76.88 277 PRO A O 1
ATOM 2171 N N . GLY A 1 278 ? 42.555 13.946 -19.077 1.00 75.94 278 GLY A N 1
ATOM 2172 C CA . GLY A 1 278 ? 41.601 13.427 -18.084 1.00 75.94 278 GLY A CA 1
ATOM 2173 C C . GLY A 1 278 ? 41.489 14.360 -16.873 1.00 75.94 278 GLY A C 1
ATOM 2174 O O . GLY A 1 278 ? 41.934 15.496 -16.937 1.00 75.94 278 GLY A O 1
ATOM 2175 N N . ALA A 1 279 ? 40.987 13.869 -15.737 1.00 78.94 279 ALA A N 1
ATOM 2176 C CA . ALA A 1 279 ? 40.958 14.654 -14.497 1.00 78.94 279 ALA A CA 1
ATOM 2177 C C . ALA A 1 279 ? 42.371 14.990 -13.976 1.00 78.94 279 ALA A C 1
ATOM 2179 O O . ALA A 1 279 ? 43.237 14.104 -13.888 1.00 78.94 279 ALA A O 1
ATOM 2180 N N . ALA A 1 280 ? 42.584 16.256 -13.605 1.00 84.19 280 ALA A N 1
ATOM 2181 C CA . ALA A 1 280 ? 43.835 16.742 -13.036 1.00 84.19 280 ALA A CA 1
ATOM 2182 C C . ALA A 1 280 ? 44.100 16.129 -11.641 1.00 84.19 280 ALA A C 1
ATOM 2184 O O . ALA A 1 280 ? 43.205 16.090 -10.800 1.00 84.19 280 ALA A O 1
ATOM 2185 N N . PRO A 1 281 ? 45.324 15.650 -11.349 1.00 87.31 281 PRO A N 1
ATOM 2186 C CA . PRO A 1 281 ? 45.691 15.213 -10.002 1.00 87.31 281 PRO A CA 1
ATOM 2187 C C . PRO A 1 281 ? 45.573 16.337 -8.957 1.00 87.31 281 PRO A C 1
ATOM 2189 O O . PRO A 1 281 ? 46.166 17.392 -9.159 1.00 87.31 281 PRO A O 1
ATOM 2192 N N . ASP A 1 282 ? 45.001 16.070 -7.771 1.00 85.38 282 ASP A N 1
ATOM 2193 C CA . ASP A 1 282 ? 44.849 17.044 -6.658 1.00 85.38 282 ASP A CA 1
ATOM 2194 C C . ASP A 1 282 ? 46.145 17.795 -6.287 1.00 85.38 282 ASP A C 1
ATOM 2196 O O . ASP A 1 282 ? 46.147 18.857 -5.670 1.00 85.38 282 ASP A O 1
ATOM 2200 N N . LYS A 1 283 ? 47.310 17.208 -6.589 1.00 88.88 283 LYS A N 1
ATOM 2201 C CA . LYS A 1 283 ? 48.612 17.824 -6.300 1.00 88.88 283 LYS A CA 1
ATOM 2202 C C . LYS A 1 283 ? 48.946 18.991 -7.231 1.00 88.88 283 LYS A C 1
ATOM 2204 O O . LYS A 1 283 ? 49.809 19.780 -6.857 1.00 88.88 283 LYS A O 1
ATOM 2209 N N . LEU A 1 284 ? 48.289 19.122 -8.386 1.00 89.06 284 LEU A N 1
ATOM 2210 C CA . LEU A 1 284 ? 48.446 20.274 -9.279 1.00 89.06 284 LEU A CA 1
ATOM 2211 C C . LEU A 1 284 ? 47.895 21.564 -8.664 1.00 89.06 284 LEU A C 1
ATOM 2213 O O . LEU A 1 284 ? 48.510 22.609 -8.856 1.00 89.06 284 LEU A O 1
ATOM 2217 N N . GLU A 1 285 ? 46.839 21.506 -7.843 1.00 88.19 285 GLU A N 1
ATOM 2218 C CA . GLU A 1 285 ? 46.308 22.684 -7.126 1.00 88.19 285 GLU A CA 1
ATOM 2219 C C . GLU A 1 285 ? 47.362 23.359 -6.238 1.00 88.19 285 GLU A C 1
ATOM 2221 O O . GLU A 1 285 ? 47.389 24.579 -6.054 1.00 88.19 285 GLU A O 1
ATOM 2226 N N . LYS A 1 286 ? 48.292 22.556 -5.711 1.00 88.31 286 LYS A N 1
ATOM 2227 C CA . LYS A 1 286 ? 49.414 23.033 -4.900 1.00 88.31 286 LYS A CA 1
ATOM 2228 C C . LYS A 1 286 ? 50.493 23.759 -5.701 1.00 88.31 286 LYS A C 1
ATOM 2230 O O . LYS A 1 286 ? 51.387 24.342 -5.099 1.00 88.31 286 LYS A O 1
ATOM 2235 N N . LEU A 1 287 ? 50.440 23.704 -7.030 1.00 90.50 287 LEU A N 1
ATOM 2236 C CA . LEU A 1 287 ? 51.383 24.378 -7.920 1.00 90.50 287 LEU A CA 1
ATOM 2237 C C . LEU A 1 287 ? 50.850 25.712 -8.453 1.00 90.50 287 LEU A C 1
ATOM 2239 O O . LEU A 1 287 ? 51.566 26.371 -9.204 1.00 90.50 287 LEU A O 1
ATOM 2243 N N . ARG A 1 288 ? 49.638 26.139 -8.056 1.00 91.00 288 ARG A N 1
ATOM 2244 C CA . ARG A 1 288 ? 49.171 27.506 -8.323 1.00 91.00 288 ARG A CA 1
ATOM 2245 C C . ARG A 1 288 ? 50.117 28.516 -7.645 1.00 91.00 288 ARG A C 1
ATOM 2247 O O . ARG A 1 288 ? 50.519 28.274 -6.497 1.00 91.00 288 ARG A O 1
ATOM 2254 N N . PRO A 1 289 ? 50.484 29.633 -8.300 1.00 89.56 289 PRO A N 1
ATOM 2255 C CA . PRO A 1 289 ? 51.379 30.641 -7.727 1.00 89.56 289 PRO A CA 1
ATOM 2256 C C . PRO A 1 289 ? 50.955 31.134 -6.332 1.00 89.56 289 PRO A C 1
ATOM 2258 O O . PRO A 1 289 ? 51.799 31.303 -5.449 1.00 89.56 289 PRO A O 1
ATOM 2261 N N . GLU A 1 290 ? 49.653 31.293 -6.092 1.00 87.44 290 GLU A N 1
ATOM 2262 C CA . GLU A 1 290 ? 49.073 31.737 -4.819 1.00 87.44 290 GLU A CA 1
ATOM 2263 C C . GLU A 1 290 ? 49.257 30.675 -3.721 1.00 87.44 290 GLU A C 1
ATOM 2265 O O . GLU A 1 290 ? 49.670 30.978 -2.594 1.00 87.44 290 GLU A O 1
ATOM 2270 N N . THR A 1 291 ? 49.002 29.405 -4.058 1.00 88.44 291 THR A N 1
ATOM 2271 C CA . THR A 1 291 ? 49.163 28.268 -3.141 1.00 88.44 291 THR A CA 1
ATOM 2272 C C . THR A 1 291 ? 50.636 28.058 -2.791 1.00 88.44 291 THR A C 1
ATOM 2274 O O . THR A 1 291 ? 50.960 27.852 -1.617 1.00 88.44 291 THR A O 1
ATOM 2277 N N . LEU A 1 292 ? 51.544 28.189 -3.765 1.00 87.62 292 LEU A N 1
ATOM 2278 C CA . LEU A 1 292 ? 52.996 28.130 -3.554 1.00 87.62 292 LEU A CA 1
ATOM 2279 C C . LEU A 1 292 ? 53.497 29.275 -2.666 1.00 87.62 292 LEU A C 1
ATOM 2281 O O . LEU A 1 292 ? 54.307 29.039 -1.765 1.00 87.62 292 LEU A O 1
ATOM 2285 N N . LEU A 1 293 ? 52.977 30.492 -2.842 1.00 86.88 293 LEU A N 1
ATOM 2286 C CA . LEU A 1 293 ? 53.289 31.628 -1.974 1.00 86.88 293 LEU A CA 1
ATOM 2287 C C . LEU A 1 293 ? 52.854 31.361 -0.523 1.00 86.88 293 LEU A C 1
ATOM 2289 O O . LEU A 1 293 ? 53.648 31.530 0.403 1.00 86.88 293 LEU A O 1
ATOM 2293 N N . SER A 1 294 ? 51.632 30.858 -0.309 1.00 85.12 294 SER A N 1
ATOM 2294 C CA . SER A 1 294 ? 51.144 30.489 1.033 1.00 85.12 294 SER A CA 1
ATOM 2295 C C . SER A 1 294 ? 51.907 29.303 1.653 1.00 85.12 294 SER A C 1
ATOM 2297 O O . SER A 1 294 ? 52.078 29.217 2.878 1.00 85.12 294 SER A O 1
ATOM 2299 N N . GLY A 1 295 ? 52.396 28.397 0.802 1.00 83.88 295 GLY A N 1
ATOM 2300 C CA . GLY A 1 295 ? 53.220 27.239 1.136 1.00 83.88 295 GLY A CA 1
ATOM 2301 C C . GLY A 1 295 ? 54.686 27.578 1.410 1.00 83.88 295 GLY A C 1
ATOM 2302 O O . GLY A 1 295 ? 55.419 26.741 1.945 1.00 83.88 295 GLY A O 1
ATOM 2303 N N . THR A 1 296 ? 55.120 28.802 1.100 1.00 87.06 296 THR A N 1
ATOM 2304 C CA . THR A 1 296 ? 56.483 29.284 1.341 1.00 87.06 296 THR A CA 1
ATOM 2305 C C . THR A 1 296 ? 56.664 29.670 2.814 1.00 87.06 296 THR A C 1
ATOM 2307 O O . THR A 1 296 ? 55.767 30.191 3.484 1.00 87.06 296 THR A O 1
ATOM 2310 N N . LYS A 1 297 ? 57.824 29.350 3.394 1.00 85.19 297 LYS A N 1
ATOM 2311 C CA . LYS A 1 297 ? 58.144 29.683 4.790 1.00 85.19 297 LYS A CA 1
ATOM 2312 C C . LYS A 1 297 ? 58.208 31.202 4.962 1.00 85.19 297 LYS A C 1
ATOM 2314 O O . LYS A 1 297 ? 58.751 31.895 4.114 1.00 85.19 297 LYS A O 1
ATOM 2319 N N . LYS A 1 298 ? 57.783 31.713 6.128 1.00 80.38 298 LYS A N 1
ATOM 2320 C CA . LYS A 1 298 ? 57.831 33.156 6.456 1.00 80.38 298 LYS A CA 1
ATOM 2321 C C . LYS A 1 298 ? 59.210 33.803 6.241 1.00 80.38 298 LYS A C 1
ATOM 2323 O O . LYS A 1 298 ? 59.267 34.976 5.911 1.00 80.38 298 LYS A O 1
ATOM 2328 N N . ALA A 1 299 ? 60.296 33.046 6.427 1.00 79.06 299 ALA A N 1
ATOM 2329 C CA . ALA A 1 299 ? 61.672 33.513 6.232 1.00 79.06 299 ALA A CA 1
ATOM 2330 C C . ALA A 1 299 ? 62.080 33.702 4.754 1.00 79.06 299 ALA A C 1
ATOM 2332 O O . ALA A 1 299 ? 63.138 34.263 4.501 1.00 79.06 299 ALA A O 1
ATOM 2333 N N . HIS A 1 300 ? 61.264 33.226 3.809 1.00 79.00 300 HIS A N 1
ATOM 2334 C CA . HIS A 1 300 ? 61.496 33.280 2.362 1.00 79.00 300 HIS A CA 1
ATOM 2335 C C . HIS A 1 300 ? 60.259 33.804 1.612 1.00 79.00 300 HIS A C 1
ATOM 2337 O O . HIS A 1 300 ? 60.049 33.469 0.451 1.00 79.00 300 HIS A O 1
ATOM 2343 N N . ALA A 1 301 ? 59.395 34.576 2.280 1.00 75.12 301 ALA A N 1
ATOM 2344 C CA . ALA A 1 301 ? 58.120 35.032 1.717 1.00 75.12 301 ALA A CA 1
ATOM 2345 C C . ALA A 1 301 ? 58.283 35.962 0.494 1.00 75.12 301 ALA A C 1
ATOM 2347 O O . ALA A 1 301 ? 57.365 36.086 -0.307 1.00 75.12 301 ALA A O 1
ATOM 2348 N N . ASP A 1 302 ? 59.448 36.592 0.350 1.00 76.56 302 ASP A N 1
ATOM 2349 C CA . ASP A 1 302 ? 59.883 37.420 -0.778 1.00 76.56 302 ASP A CA 1
ATOM 2350 C C . ASP A 1 302 ? 60.513 36.611 -1.932 1.00 76.56 302 ASP A C 1
ATOM 2352 O O . ASP A 1 302 ? 60.822 37.178 -2.978 1.00 76.56 302 ASP A O 1
ATOM 2356 N N . GLN A 1 303 ? 60.708 35.297 -1.757 1.00 80.12 303 GLN A N 1
ATOM 2357 C CA . GLN A 1 303 ? 61.394 34.402 -2.701 1.00 80.12 303 GLN A CA 1
ATOM 2358 C C . GLN A 1 303 ? 60.637 33.068 -2.893 1.00 80.12 303 GLN A C 1
ATOM 2360 O O . GLN A 1 303 ? 61.203 31.996 -2.627 1.00 80.12 303 GLN A O 1
ATOM 2365 N N . PRO A 1 304 ? 59.358 33.091 -3.321 1.00 82.94 304 PRO A N 1
ATOM 2366 C CA . PRO A 1 304 ? 58.640 31.865 -3.657 1.00 82.94 304 PRO A CA 1
ATOM 2367 C C . PRO A 1 304 ? 59.295 31.163 -4.863 1.00 82.94 304 PRO A C 1
ATOM 2369 O O . PRO A 1 304 ? 59.984 31.821 -5.644 1.00 82.94 304 PRO A O 1
ATOM 2372 N N . PRO A 1 305 ? 59.087 29.847 -5.041 1.00 84.38 305 PRO A N 1
ATOM 2373 C CA . PRO A 1 305 ? 59.504 29.147 -6.253 1.00 84.38 305 PRO A CA 1
ATOM 2374 C C . PRO A 1 305 ? 58.916 29.815 -7.499 1.00 84.38 305 PRO A C 1
ATOM 2376 O O . PRO A 1 305 ? 57.701 30.020 -7.574 1.00 84.38 305 PRO A O 1
ATOM 2379 N N . THR A 1 306 ? 59.761 30.153 -8.473 1.00 81.81 306 THR A N 1
ATOM 2380 C CA . THR A 1 306 ? 59.331 30.843 -9.696 1.00 81.81 306 THR A CA 1
ATOM 2381 C C . THR A 1 306 ? 59.655 30.011 -10.932 1.00 81.81 306 THR A C 1
ATOM 2383 O O . THR A 1 306 ? 60.804 29.697 -11.223 1.00 81.81 306 THR A O 1
ATOM 2386 N N . HIS A 1 307 ? 58.612 29.639 -11.674 1.00 90.38 307 HIS A N 1
ATOM 2387 C CA . HIS A 1 307 ? 58.710 28.977 -12.972 1.00 90.38 307 HIS A CA 1
ATOM 2388 C C . HIS A 1 307 ? 57.454 29.288 -13.784 1.00 90.38 307 HIS A C 1
ATOM 2390 O O . HIS A 1 307 ? 56.345 29.233 -13.246 1.00 90.38 307 HIS A O 1
ATOM 2396 N N . ASP A 1 308 ? 57.596 29.498 -15.092 1.00 90.06 308 ASP A N 1
ATOM 2397 C CA . ASP A 1 308 ? 56.465 29.744 -16.004 1.00 90.06 308 ASP A CA 1
ATOM 2398 C C . ASP A 1 308 ? 55.452 28.582 -16.026 1.00 90.06 308 ASP A C 1
ATOM 2400 O O . ASP A 1 308 ? 54.293 28.746 -16.408 1.00 90.06 308 ASP A O 1
ATOM 2404 N N . PHE A 1 309 ? 55.874 27.403 -15.565 1.00 92.50 309 PHE A N 1
ATOM 2405 C CA . PHE A 1 309 ? 55.052 26.197 -15.500 1.00 92.50 309 PHE A CA 1
ATOM 2406 C C . PHE A 1 309 ? 53.921 26.351 -14.484 1.00 92.50 309 PHE A C 1
ATOM 2408 O O . PHE A 1 309 ? 52.813 25.890 -14.736 1.00 92.50 309 PHE A O 1
ATOM 2415 N N . PHE A 1 310 ? 54.171 27.041 -13.369 1.00 92.00 310 PHE A N 1
ATOM 2416 C CA . PHE A 1 310 ? 53.175 27.257 -12.320 1.00 92.00 310 PHE A CA 1
ATOM 2417 C C . PHE A 1 310 ? 52.028 28.147 -12.814 1.00 92.00 310 PHE A C 1
ATOM 2419 O O . PHE A 1 310 ? 50.865 27.842 -12.567 1.00 92.00 310 PHE A O 1
ATOM 2426 N N . GLY A 1 311 ? 52.338 29.178 -13.611 1.00 90.88 311 GLY A N 1
ATOM 2427 C CA . GLY A 1 311 ? 51.323 29.998 -14.282 1.00 90.88 311 GLY A CA 1
ATOM 2428 C C . GLY A 1 311 ? 50.517 29.215 -15.324 1.00 90.88 311 GLY A C 1
ATOM 2429 O O . GLY A 1 311 ? 49.308 29.396 -15.431 1.00 90.88 311 GLY A O 1
ATOM 2430 N N . ARG A 1 312 ? 51.153 28.286 -16.052 1.00 92.31 312 ARG A N 1
ATOM 2431 C CA . ARG A 1 312 ? 50.455 27.389 -16.994 1.00 92.31 312 ARG A CA 1
ATOM 2432 C C . ARG A 1 312 ? 49.594 26.340 -16.284 1.00 92.31 312 ARG A C 1
ATOM 2434 O O . ARG A 1 312 ? 48.544 25.992 -16.806 1.00 92.31 312 ARG A O 1
ATOM 2441 N N . CYS A 1 313 ? 50.007 25.869 -15.106 1.00 90.88 313 CYS A N 1
ATOM 2442 C CA . CYS A 1 313 ? 49.190 25.000 -14.257 1.00 90.88 313 CYS A CA 1
ATOM 2443 C C . CYS A 1 313 ? 47.959 25.734 -13.731 1.00 90.88 313 CYS A C 1
ATOM 2445 O O . CYS A 1 313 ? 46.876 25.168 -13.778 1.00 90.88 313 CYS A O 1
ATOM 2447 N N . ALA A 1 314 ? 48.113 26.982 -13.275 1.00 91.88 314 ALA A N 1
ATOM 2448 C CA . ALA A 1 314 ? 46.979 27.813 -12.879 1.00 91.88 314 ALA A CA 1
ATOM 2449 C C . ALA A 1 314 ? 46.004 28.002 -14.050 1.00 91.88 314 ALA A C 1
ATOM 2451 O O . ALA A 1 314 ? 44.844 27.651 -13.916 1.00 91.88 314 ALA A O 1
ATOM 2452 N N . ALA A 1 315 ? 46.491 28.398 -15.232 1.00 92.50 315 ALA A N 1
ATOM 2453 C CA . ALA A 1 315 ? 45.641 28.565 -16.414 1.00 92.50 315 ALA A CA 1
ATOM 2454 C C . ALA A 1 315 ? 44.928 27.272 -16.861 1.00 92.50 315 ALA A C 1
ATOM 2456 O O . ALA A 1 315 ? 43.803 27.337 -17.346 1.00 92.50 315 ALA A O 1
ATOM 2457 N N . LEU A 1 316 ? 45.570 26.105 -16.716 1.00 92.31 316 LEU A N 1
ATOM 2458 C CA . LEU A 1 316 ? 44.931 24.809 -16.961 1.00 92.31 316 LEU A CA 1
ATOM 2459 C C . LEU A 1 316 ? 43.830 24.529 -15.936 1.00 92.31 316 LEU A C 1
ATOM 2461 O O . LEU A 1 316 ? 42.724 24.194 -16.334 1.00 92.31 316 LEU A O 1
ATOM 2465 N N . LEU A 1 317 ? 44.117 24.694 -14.643 1.00 91.50 317 LEU A N 1
ATOM 2466 C CA . LEU A 1 317 ? 43.133 24.456 -13.590 1.00 91.50 317 LEU A CA 1
ATOM 2467 C C . LEU A 1 317 ? 41.958 25.438 -13.666 1.00 91.50 317 LEU A C 1
ATOM 2469 O O . LEU A 1 317 ? 40.834 25.026 -13.432 1.00 91.50 317 LEU A O 1
ATOM 2473 N N . ASP A 1 318 ? 42.197 26.700 -14.025 1.00 91.69 318 ASP A N 1
ATOM 2474 C CA . ASP A 1 318 ? 41.140 27.696 -14.226 1.00 91.69 318 ASP A CA 1
ATOM 2475 C C . ASP A 1 318 ? 40.274 27.338 -15.453 1.00 91.69 318 ASP A C 1
ATOM 2477 O O . ASP A 1 318 ? 39.060 27.538 -15.445 1.00 91.69 318 ASP A O 1
ATOM 2481 N N . ALA A 1 319 ? 40.878 26.783 -16.514 1.00 90.56 319 ALA A N 1
ATOM 2482 C CA . ALA A 1 319 ? 40.144 26.294 -17.683 1.00 90.56 319 ALA A CA 1
ATOM 2483 C C . ALA A 1 319 ? 39.351 25.007 -17.387 1.00 90.56 319 ALA A C 1
ATOM 2485 O O . ALA A 1 319 ? 38.237 24.864 -17.891 1.00 90.56 319 ALA A O 1
ATOM 2486 N N . ASP A 1 320 ? 39.897 24.099 -16.570 1.00 88.44 320 ASP A N 1
ATOM 2487 C CA . ASP A 1 320 ? 39.185 22.923 -16.053 1.00 88.44 320 ASP A CA 1
ATOM 2488 C C . ASP A 1 320 ? 38.010 23.354 -15.157 1.00 88.44 320 ASP A C 1
ATOM 2490 O O . ASP A 1 320 ? 36.893 22.896 -15.373 1.00 88.44 320 ASP A O 1
ATOM 2494 N N . GLU A 1 321 ? 38.216 24.299 -14.229 1.00 89.44 321 GLU A N 1
ATOM 2495 C CA . GLU A 1 321 ? 37.164 24.860 -13.364 1.00 89.44 321 GLU A CA 1
ATOM 2496 C C . GLU A 1 321 ? 36.041 25.518 -14.185 1.00 89.44 321 GLU A C 1
ATOM 2498 O O . GLU A 1 321 ? 34.863 25.262 -13.934 1.00 89.44 321 GLU A O 1
ATOM 2503 N N . ALA A 1 322 ? 36.384 26.308 -15.209 1.00 89.38 322 ALA A N 1
ATOM 2504 C CA . ALA A 1 322 ? 35.399 26.931 -16.096 1.00 89.38 322 ALA A CA 1
ATOM 2505 C C . ALA A 1 322 ? 34.620 25.903 -16.938 1.00 89.38 322 ALA A C 1
ATOM 2507 O O . ALA A 1 322 ? 33.425 26.080 -17.196 1.00 89.38 322 ALA A O 1
ATOM 2508 N N . LEU A 1 323 ? 35.281 24.827 -17.382 1.00 87.69 323 LEU A N 1
ATOM 2509 C CA . LEU A 1 323 ? 34.618 23.732 -18.087 1.00 87.69 323 LEU A CA 1
ATOM 2510 C C . LEU A 1 323 ? 33.701 22.939 -17.148 1.00 87.69 323 LEU A C 1
ATOM 2512 O O . LEU A 1 323 ? 32.583 22.619 -17.545 1.00 87.69 323 LEU A O 1
ATOM 2516 N N . ASP A 1 324 ? 34.134 22.653 -15.921 1.00 87.06 324 ASP A N 1
ATOM 2517 C CA . ASP A 1 324 ? 33.334 21.961 -14.908 1.00 87.06 324 ASP A CA 1
ATOM 2518 C C . ASP A 1 324 ? 32.092 22.772 -14.512 1.00 87.06 324 ASP A C 1
ATOM 2520 O O . ASP A 1 324 ? 31.002 22.206 -14.405 1.00 87.06 324 ASP A O 1
ATOM 2524 N N . GLU A 1 325 ? 32.217 24.096 -14.366 1.00 86.44 325 GLU A N 1
ATOM 2525 C CA . GLU A 1 325 ? 31.085 25.000 -14.129 1.00 86.44 325 GLU A CA 1
ATOM 2526 C C . GLU A 1 325 ? 30.091 24.965 -15.303 1.00 86.44 325 GLU A C 1
ATOM 2528 O O . GLU A 1 325 ? 28.881 24.823 -15.103 1.00 86.44 325 GLU A O 1
ATOM 2533 N N . ALA A 1 326 ? 30.584 24.999 -16.545 1.00 87.38 326 ALA A N 1
ATOM 2534 C CA . ALA A 1 326 ? 29.733 24.881 -17.725 1.00 87.38 326 ALA A CA 1
ATOM 2535 C C . ALA A 1 326 ? 29.069 23.496 -17.842 1.00 87.38 326 ALA A C 1
ATOM 2537 O O . ALA A 1 326 ? 27.886 23.409 -18.172 1.00 87.38 326 ALA A O 1
ATOM 2538 N N . LEU A 1 327 ? 29.790 22.412 -17.538 1.00 87.56 327 LEU A N 1
ATOM 2539 C CA . LEU A 1 327 ? 29.247 21.051 -17.502 1.00 87.56 327 LEU A CA 1
ATOM 2540 C C . LEU A 1 327 ? 28.195 20.886 -16.400 1.00 87.56 327 LEU A C 1
ATOM 2542 O O . LEU A 1 327 ? 27.218 20.171 -16.616 1.00 87.56 327 LEU A O 1
ATOM 2546 N N . ALA A 1 328 ? 28.345 21.560 -15.256 1.00 87.12 328 ALA A N 1
ATOM 2547 C CA . ALA A 1 328 ? 27.319 21.597 -14.216 1.00 87.12 328 ALA A CA 1
ATOM 2548 C C . ALA A 1 328 ? 26.029 22.262 -14.728 1.00 87.12 328 ALA A C 1
ATOM 2550 O O . ALA A 1 328 ? 24.947 21.711 -14.541 1.00 87.12 328 ALA A O 1
ATOM 2551 N N . GLN A 1 329 ? 26.129 23.370 -15.472 1.00 86.00 329 GLN A N 1
ATOM 2552 C CA . GLN A 1 329 ? 24.960 23.994 -16.112 1.00 86.00 329 GLN A CA 1
ATOM 2553 C C . GLN A 1 329 ? 24.324 23.088 -17.184 1.00 86.00 329 GLN A C 1
ATOM 2555 O O . GLN A 1 329 ? 23.099 23.015 -17.295 1.00 86.00 329 GLN A O 1
ATOM 2560 N N . VAL A 1 330 ? 25.131 22.344 -17.950 1.00 87.69 330 VAL A N 1
ATOM 2561 C CA . VAL A 1 330 ? 24.616 21.348 -18.909 1.00 87.69 330 VAL A CA 1
ATOM 2562 C C . VAL A 1 330 ? 23.913 20.195 -18.190 1.00 87.69 330 VAL A C 1
ATOM 2564 O O . VAL A 1 330 ? 22.843 19.785 -18.635 1.00 87.69 330 VAL A O 1
ATOM 2567 N N . LEU A 1 331 ? 24.459 19.699 -17.075 1.00 89.69 331 LEU A N 1
ATOM 2568 C CA . LEU A 1 331 ? 23.828 18.672 -16.240 1.00 89.69 331 LEU A CA 1
ATOM 2569 C C . LEU A 1 331 ? 22.459 19.136 -15.732 1.00 89.69 331 LEU A C 1
ATOM 2571 O O . LEU A 1 331 ? 21.482 18.409 -15.876 1.00 89.69 331 LEU A O 1
ATOM 2575 N N . VAL A 1 332 ? 22.363 20.364 -15.227 1.00 89.38 332 VAL A N 1
ATOM 2576 C CA . VAL A 1 332 ? 21.096 20.953 -14.771 1.00 89.38 332 VAL A CA 1
ATOM 2577 C C . VAL A 1 332 ? 20.074 21.034 -15.914 1.00 89.38 332 VAL A C 1
ATOM 2579 O O . VAL A 1 332 ? 18.911 20.655 -15.750 1.00 89.38 332 VAL A O 1
ATOM 2582 N N . GLY A 1 333 ? 20.500 21.478 -17.103 1.00 89.00 333 GLY A N 1
ATOM 2583 C CA . GLY A 1 333 ? 19.665 21.475 -18.309 1.00 89.00 333 GLY A CA 1
ATOM 2584 C C . GLY A 1 333 ? 19.215 20.076 -18.728 1.00 89.00 333 GLY A C 1
ATOM 2585 O O . GLY A 1 333 ? 18.061 19.885 -19.116 1.00 89.00 333 GLY A O 1
ATOM 2586 N N . PHE A 1 334 ? 20.104 19.093 -18.604 1.00 90.38 334 PHE A N 1
ATOM 2587 C CA . PHE A 1 334 ? 19.841 17.694 -18.912 1.00 90.38 334 PHE A CA 1
ATOM 2588 C C . PHE A 1 334 ? 18.828 17.070 -17.946 1.00 90.38 334 PHE A C 1
ATOM 2590 O O . PHE A 1 334 ? 17.839 16.495 -18.398 1.00 90.38 334 PHE A O 1
ATOM 2597 N N . GLU A 1 335 ? 19.015 17.236 -16.635 1.00 92.06 335 GLU A N 1
ATOM 2598 C CA . GLU A 1 335 ? 18.094 16.765 -15.594 1.00 92.06 335 GLU A CA 1
ATOM 2599 C C . GLU A 1 335 ? 16.701 17.383 -15.750 1.00 92.06 335 GLU A C 1
ATOM 2601 O O . GLU A 1 335 ? 15.690 16.676 -15.740 1.00 92.06 335 GLU A O 1
ATOM 2606 N N . ARG A 1 336 ? 16.633 18.701 -15.979 1.00 91.62 336 ARG A N 1
ATOM 2607 C CA . ARG A 1 336 ? 15.369 19.393 -16.253 1.00 91.62 336 ARG A CA 1
ATOM 2608 C C . ARG A 1 336 ? 14.685 18.837 -17.503 1.00 91.62 336 ARG A C 1
ATOM 2610 O O . ARG A 1 336 ? 13.496 18.511 -17.464 1.00 91.62 336 ARG A O 1
ATOM 2617 N N . GLY A 1 337 ? 15.434 18.717 -18.600 1.00 90.56 337 GLY A N 1
ATOM 2618 C CA . GLY A 1 337 ? 14.941 18.175 -19.864 1.00 90.56 337 GLY A CA 1
ATOM 2619 C C . GLY A 1 337 ? 14.437 16.738 -19.725 1.00 90.56 337 GLY A C 1
ATOM 2620 O O . GLY A 1 337 ? 13.398 16.404 -20.298 1.00 90.56 337 GLY A O 1
ATOM 2621 N N . ALA A 1 338 ? 15.111 15.918 -18.915 1.00 92.56 338 ALA A N 1
ATOM 2622 C CA . ALA A 1 338 ? 14.692 14.560 -18.596 1.00 92.56 338 ALA A CA 1
ATOM 2623 C C . ALA A 1 338 ? 13.349 14.547 -17.858 1.00 92.56 338 ALA A C 1
ATOM 2625 O O . ALA A 1 338 ? 12.420 13.881 -18.305 1.00 92.56 338 ALA A O 1
ATOM 2626 N N . VAL A 1 339 ? 13.203 15.324 -16.778 1.00 91.81 339 VAL A N 1
ATOM 2627 C CA . VAL A 1 339 ? 11.950 15.397 -16.004 1.00 91.81 339 VAL A CA 1
ATOM 2628 C C . VAL A 1 339 ? 10.783 15.865 -16.881 1.00 91.81 339 VAL A C 1
ATOM 2630 O O . VAL A 1 339 ? 9.700 15.278 -16.855 1.00 91.81 339 VAL A O 1
ATOM 2633 N N . GLU A 1 340 ? 10.991 16.895 -17.705 1.00 90.12 340 GLU A N 1
ATOM 2634 C CA . GLU A 1 340 ? 9.975 17.394 -18.639 1.00 90.12 340 GLU A CA 1
ATOM 2635 C C . GLU A 1 340 ? 9.631 16.361 -19.731 1.00 90.12 340 GLU A C 1
ATOM 2637 O O . GLU A 1 340 ? 8.455 16.194 -20.079 1.00 90.12 340 GLU A O 1
ATOM 2642 N N . HIS A 1 341 ? 10.627 15.632 -20.248 1.00 92.62 341 H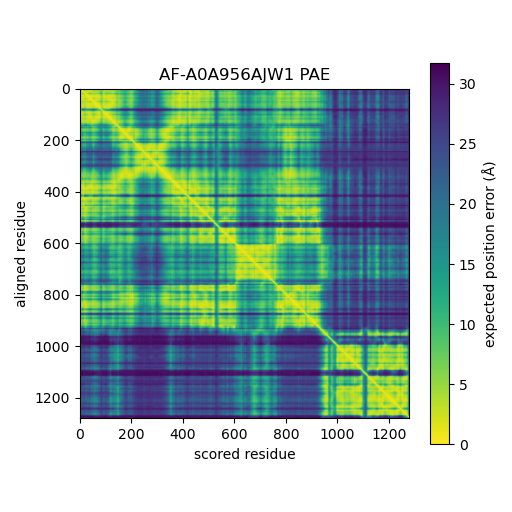IS A N 1
ATOM 2643 C CA . HIS A 1 341 ? 10.428 14.549 -21.212 1.00 92.62 341 HIS A CA 1
ATOM 2644 C C . HIS A 1 341 ? 9.631 13.391 -20.603 1.00 92.62 341 HIS A C 1
ATOM 2646 O O . HIS A 1 341 ? 8.643 12.963 -21.204 1.00 92.62 341 HIS A O 1
ATOM 2652 N N . ILE A 1 342 ? 10.005 12.936 -19.401 1.00 92.00 342 ILE A N 1
ATOM 2653 C CA . ILE A 1 342 ? 9.330 11.847 -18.688 1.00 92.00 342 ILE A CA 1
ATOM 2654 C C . ILE A 1 342 ? 7.857 12.195 -18.464 1.00 92.00 342 ILE A C 1
ATOM 2656 O O . ILE A 1 342 ? 6.981 11.438 -18.875 1.00 92.00 342 ILE A O 1
ATOM 2660 N N . ARG A 1 343 ? 7.554 13.393 -17.947 1.00 88.50 343 ARG A N 1
ATOM 2661 C CA . ARG A 1 343 ? 6.167 13.865 -17.748 1.00 88.50 343 ARG A CA 1
ATOM 2662 C C . ARG A 1 343 ? 5.332 13.893 -19.025 1.00 88.50 343 ARG A C 1
ATOM 2664 O O . ARG A 1 343 ? 4.112 13.713 -18.979 1.00 88.50 343 ARG A O 1
ATOM 2671 N N . ARG A 1 344 ? 5.942 14.225 -20.163 1.00 90.06 344 ARG A N 1
ATOM 2672 C CA . ARG A 1 344 ? 5.247 14.271 -21.457 1.00 90.06 344 ARG A CA 1
ATOM 2673 C C . ARG A 1 344 ? 4.973 12.862 -21.977 1.00 90.06 344 ARG A C 1
ATOM 2675 O O . ARG A 1 344 ? 3.846 12.580 -22.380 1.00 90.06 344 ARG A O 1
ATOM 2682 N N . GLU A 1 345 ? 5.976 11.990 -21.955 1.00 92.25 345 GLU A N 1
ATOM 2683 C CA . GLU A 1 345 ? 5.845 10.621 -22.453 1.00 92.25 345 GLU A CA 1
ATOM 2684 C C . GLU A 1 345 ? 4.973 9.745 -21.552 1.00 92.25 345 GLU A C 1
ATOM 2686 O O . GLU A 1 345 ? 4.183 8.974 -22.089 1.00 92.25 345 GLU A O 1
ATOM 2691 N N . LEU A 1 346 ? 5.018 9.911 -20.224 1.00 88.62 346 LEU A N 1
ATOM 2692 C CA . LEU A 1 346 ? 4.092 9.239 -19.306 1.00 88.62 346 LEU A CA 1
ATOM 2693 C C . LEU A 1 346 ? 2.645 9.566 -19.675 1.00 88.62 346 LEU A C 1
ATOM 2695 O O . LEU A 1 346 ? 1.863 8.662 -19.961 1.00 88.62 346 LEU A O 1
ATOM 2699 N N . ARG A 1 347 ? 2.305 10.857 -19.801 1.00 84.81 347 ARG A N 1
ATOM 2700 C CA . ARG A 1 347 ? 0.962 11.285 -20.228 1.00 84.81 347 ARG A CA 1
ATOM 2701 C C . ARG A 1 347 ? 0.558 10.681 -21.576 1.00 84.81 347 ARG A C 1
ATOM 2703 O O . ARG A 1 347 ? -0.577 10.230 -21.723 1.00 84.81 347 ARG A O 1
ATOM 2710 N N . ARG A 1 348 ? 1.477 10.631 -22.549 1.00 89.00 348 ARG A N 1
ATOM 2711 C CA . ARG A 1 348 ? 1.228 10.043 -23.876 1.00 89.00 348 ARG A CA 1
ATOM 2712 C C . ARG A 1 348 ? 0.979 8.533 -23.807 1.00 89.00 348 ARG A C 1
ATOM 2714 O O . ARG A 1 348 ? 0.015 8.057 -24.405 1.00 89.00 348 ARG A O 1
ATOM 2721 N N . ARG A 1 349 ? 1.828 7.784 -23.095 1.00 89.62 349 ARG A N 1
ATOM 2722 C CA . ARG A 1 349 ? 1.741 6.319 -22.971 1.00 89.62 349 ARG A CA 1
ATOM 2723 C C . ARG A 1 349 ? 0.514 5.900 -22.154 1.00 89.62 349 ARG A C 1
ATOM 2725 O O . ARG A 1 349 ? -0.198 4.999 -22.588 1.00 89.62 349 ARG A O 1
ATOM 2732 N N . HIS A 1 350 ? 0.192 6.609 -21.069 1.00 85.06 350 HIS A N 1
ATOM 2733 C CA . HIS A 1 350 ? -1.042 6.395 -20.303 1.00 85.06 350 HIS A CA 1
ATOM 2734 C C . HIS A 1 350 ? -2.300 6.640 -21.142 1.00 85.06 350 HIS A C 1
ATOM 2736 O O . HIS A 1 350 ? -3.218 5.821 -21.140 1.00 85.06 350 HIS A O 1
ATOM 2742 N N . ALA A 1 351 ? -2.332 7.719 -21.933 1.00 82.38 351 ALA A N 1
ATOM 2743 C CA . ALA A 1 351 ? -3.448 7.981 -22.839 1.00 82.38 351 ALA A CA 1
ATOM 2744 C C . ALA A 1 351 ? -3.608 6.886 -23.912 1.00 82.38 351 ALA A C 1
ATOM 2746 O O . ALA A 1 351 ? -4.729 6.466 -24.184 1.00 82.38 351 ALA A O 1
ATOM 2747 N N . ALA A 1 352 ? -2.505 6.398 -24.491 1.00 85.75 352 ALA A N 1
ATOM 2748 C CA . ALA A 1 352 ? -2.531 5.338 -25.503 1.00 85.75 352 ALA A CA 1
ATOM 2749 C C . ALA A 1 352 ? -2.965 3.973 -24.939 1.00 85.75 352 ALA A C 1
ATOM 2751 O O . ALA A 1 352 ? -3.672 3.232 -25.616 1.00 85.75 352 ALA A O 1
ATOM 2752 N N . ALA A 1 353 ? -2.566 3.658 -23.704 1.00 83.62 353 ALA A N 1
ATOM 2753 C CA . ALA A 1 353 ? -2.937 2.426 -23.010 1.00 83.62 353 ALA A CA 1
ATOM 2754 C C . ALA A 1 353 ? -4.308 2.504 -22.313 1.00 83.62 353 ALA A C 1
ATOM 2756 O O . ALA A 1 353 ? -4.772 1.506 -21.774 1.00 83.62 353 ALA A O 1
ATOM 2757 N N . ASN A 1 354 ? -4.956 3.676 -22.316 1.00 83.06 354 ASN A N 1
ATOM 2758 C CA . ASN A 1 354 ? -6.188 3.943 -21.572 1.00 83.06 354 ASN A CA 1
ATOM 2759 C C . ASN A 1 354 ? -6.057 3.645 -20.059 1.00 83.06 354 ASN A C 1
ATOM 2761 O O . ASN A 1 354 ? -6.973 3.133 -19.410 1.00 83.06 354 ASN A O 1
ATOM 2765 N N . THR A 1 355 ? -4.891 3.988 -19.505 1.00 83.94 355 THR A N 1
ATOM 2766 C CA . THR A 1 355 ? -4.543 3.816 -18.091 1.00 83.94 355 THR A CA 1
ATOM 2767 C C . THR A 1 355 ? -4.373 5.164 -17.385 1.00 83.94 355 THR A C 1
ATOM 2769 O O . THR A 1 355 ? -4.158 6.198 -18.025 1.00 83.94 355 THR A O 1
ATOM 2772 N N . GLN A 1 356 ? -4.488 5.183 -16.055 1.00 79.31 356 GLN A N 1
ATOM 2773 C CA . GLN A 1 356 ? -4.317 6.378 -15.217 1.00 79.31 356 GLN A CA 1
ATOM 2774 C C . GLN A 1 356 ? -3.614 6.068 -13.906 1.00 79.31 356 GLN A C 1
ATOM 2776 O O . GLN A 1 356 ? -3.946 5.081 -13.264 1.00 79.31 356 GLN A O 1
ATOM 2781 N N . SER A 1 357 ? -2.724 6.952 -13.463 1.00 81.44 357 SER A N 1
ATOM 2782 C CA . SER A 1 357 ? -2.219 6.945 -12.091 1.00 81.44 357 SER A CA 1
ATOM 2783 C C . SER A 1 357 ? -3.122 7.689 -11.115 1.00 81.44 357 SER A C 1
ATOM 2785 O O . SER A 1 357 ? -4.030 8.436 -11.491 1.00 81.44 357 SER A O 1
ATOM 2787 N N . TYR A 1 358 ? -2.847 7.481 -9.828 1.00 79.06 358 TYR A N 1
ATOM 2788 C CA . TYR A 1 358 ? -3.498 8.190 -8.732 1.00 79.06 358 TYR A CA 1
ATOM 2789 C C . TYR A 1 358 ? -3.270 9.708 -8.780 1.00 79.06 358 TYR A C 1
ATOM 2791 O O . TYR A 1 358 ? -4.230 10.457 -8.600 1.00 79.06 358 TYR A O 1
ATOM 2799 N N . ASP A 1 359 ? -2.057 10.159 -9.103 1.00 77.56 359 ASP A N 1
ATOM 2800 C CA . ASP A 1 359 ? -1.741 11.590 -9.208 1.00 77.56 359 ASP A CA 1
ATOM 2801 C C . ASP A 1 359 ? -2.453 12.226 -10.410 1.00 77.56 359 ASP A C 1
ATOM 2803 O O . ASP A 1 359 ? -3.134 13.248 -10.273 1.00 77.56 359 ASP A O 1
ATOM 2807 N N . ALA A 1 360 ? -2.425 11.555 -11.569 1.00 79.62 360 ALA A N 1
ATOM 2808 C CA . ALA A 1 360 ? -3.147 12.002 -12.760 1.00 79.62 360 ALA A CA 1
ATOM 2809 C C . ALA A 1 360 ? -4.663 12.110 -12.519 1.00 79.62 360 ALA A C 1
ATOM 2811 O O . ALA A 1 360 ? -5.340 12.952 -13.110 1.00 79.62 360 ALA A O 1
ATOM 2812 N N . LEU A 1 361 ? -5.215 11.264 -11.650 1.00 84.62 361 LEU A N 1
ATOM 2813 C CA . LEU A 1 361 ? -6.625 11.280 -11.287 1.00 84.62 361 LEU A CA 1
ATOM 2814 C C . LEU A 1 361 ? -6.999 12.520 -10.458 1.00 84.62 361 LEU A C 1
ATOM 2816 O O . LEU A 1 361 ? -8.050 13.117 -10.706 1.00 84.62 361 LEU A O 1
ATOM 2820 N N . LEU A 1 362 ? -6.143 12.951 -9.528 1.00 85.94 362 LEU A N 1
ATOM 2821 C CA . LEU A 1 362 ? -6.332 14.203 -8.784 1.00 85.94 362 LEU A CA 1
ATOM 2822 C C . LEU A 1 362 ? -6.208 15.418 -9.713 1.00 85.94 362 LEU A C 1
ATOM 2824 O O . LEU A 1 362 ? -7.054 16.317 -9.695 1.00 85.94 362 LEU A O 1
ATOM 2828 N N . GLU A 1 363 ? -5.188 15.420 -10.573 1.00 83.62 363 GLU A N 1
ATOM 2829 C CA . GLU A 1 363 ? -4.937 16.502 -11.525 1.00 83.62 363 GLU A CA 1
ATOM 2830 C C . GLU A 1 363 ? -6.081 16.688 -12.514 1.00 83.62 363 GLU A C 1
ATOM 2832 O O . GLU A 1 363 ? -6.516 17.819 -12.726 1.00 83.62 363 GLU A O 1
ATOM 2837 N N . ARG A 1 364 ? -6.624 15.599 -13.068 1.00 83.94 364 ARG A N 1
ATOM 2838 C CA . ARG A 1 364 ? -7.748 15.676 -14.010 1.00 83.94 364 ARG A CA 1
ATOM 2839 C C . ARG A 1 364 ? -9.014 16.224 -13.371 1.00 83.94 364 ARG A C 1
ATOM 2841 O O . ARG A 1 364 ? -9.735 16.967 -14.027 1.00 83.94 364 ARG A O 1
ATOM 2848 N N . VAL A 1 365 ? -9.300 15.892 -12.108 1.00 88.44 365 VAL A N 1
ATOM 2849 C CA . VAL A 1 365 ? -10.439 16.502 -11.399 1.00 88.44 365 VAL A CA 1
ATOM 2850 C C . VAL A 1 365 ? -10.225 18.007 -11.254 1.00 88.44 365 VAL A C 1
ATOM 2852 O O . VAL A 1 365 ? -11.137 18.778 -11.555 1.00 88.44 365 VAL A O 1
ATOM 2855 N N . ARG A 1 366 ? -9.018 18.440 -10.872 1.00 89.38 366 ARG A N 1
ATOM 2856 C CA . ARG A 1 366 ? -8.672 19.866 -10.800 1.00 89.38 366 ARG A CA 1
ATOM 2857 C C . ARG A 1 366 ? -8.815 20.551 -12.163 1.00 89.38 366 ARG A C 1
ATOM 2859 O O . ARG A 1 366 ? -9.400 21.626 -12.236 1.00 89.38 366 ARG A O 1
ATOM 2866 N N . GLU A 1 367 ? -8.311 19.942 -13.233 1.00 86.88 367 GLU A N 1
ATOM 2867 C CA . GLU A 1 367 ? -8.415 20.470 -14.599 1.00 86.88 367 GLU A CA 1
ATOM 2868 C C . GLU A 1 367 ? -9.873 20.565 -15.064 1.00 86.88 367 GLU A C 1
ATOM 2870 O O . GLU A 1 367 ? -10.278 21.601 -15.588 1.00 86.88 367 GLU A O 1
ATOM 2875 N N . ALA A 1 368 ? -10.689 19.542 -14.801 1.00 88.12 368 ALA A N 1
ATOM 2876 C CA . ALA A 1 368 ? -12.114 19.548 -15.126 1.00 88.12 368 ALA A CA 1
ATOM 2877 C C . ALA A 1 368 ? -12.877 20.651 -14.370 1.00 88.12 368 ALA A C 1
ATOM 2879 O O . ALA A 1 368 ? -13.755 21.297 -14.939 1.00 88.12 368 ALA A O 1
ATOM 2880 N N . LEU A 1 369 ? -12.522 20.906 -13.106 1.00 89.44 369 LEU A N 1
ATOM 2881 C CA . LEU A 1 369 ? -13.099 21.982 -12.290 1.00 89.44 369 LEU A CA 1
ATOM 2882 C C . LEU A 1 369 ? -12.606 23.385 -12.685 1.00 89.44 369 LEU A C 1
ATOM 2884 O O . LEU A 1 369 ? -13.313 24.368 -12.449 1.00 89.44 369 LEU A O 1
ATOM 2888 N N . ALA A 1 370 ? -11.409 23.491 -13.266 1.00 87.88 370 ALA A N 1
ATOM 2889 C CA . ALA A 1 370 ? -10.824 24.748 -13.734 1.00 87.88 370 ALA A CA 1
ATOM 2890 C C . ALA A 1 370 ? -11.213 25.105 -15.183 1.00 87.88 370 ALA A C 1
ATOM 2892 O O . ALA A 1 370 ? -11.127 26.270 -15.565 1.00 87.88 370 ALA A O 1
ATOM 2893 N N . GLY A 1 371 ? -11.614 24.120 -15.990 1.00 85.81 371 GLY A N 1
ATOM 2894 C CA . GLY A 1 371 ? -11.986 24.300 -17.393 1.00 85.81 371 GLY A CA 1
ATOM 2895 C C . GLY A 1 371 ? -13.349 24.969 -17.616 1.00 85.81 371 GLY A C 1
ATOM 2896 O O . GLY A 1 371 ? -14.069 25.329 -16.686 1.00 85.81 371 GLY A O 1
ATOM 2897 N N . GLU A 1 372 ? -13.738 25.088 -18.889 1.00 81.06 372 GLU A N 1
ATOM 2898 C CA . GLU A 1 372 ? -14.942 25.810 -19.340 1.00 81.06 372 GLU A CA 1
ATOM 2899 C C . GLU A 1 372 ? -16.261 25.225 -18.775 1.00 81.06 372 GLU A C 1
ATOM 2901 O O . GLU A 1 372 ? -17.217 25.957 -18.528 1.00 81.06 372 GLU A O 1
ATOM 2906 N N . GLY A 1 373 ? -16.301 23.915 -18.489 1.00 82.81 373 GLY A N 1
ATOM 2907 C CA . GLY A 1 373 ? -17.432 23.224 -17.846 1.00 82.81 373 GLY A CA 1
ATOM 2908 C C . GLY A 1 373 ? -17.374 23.154 -16.312 1.00 82.81 373 GLY A C 1
ATOM 2909 O O . GLY A 1 373 ? -18.269 22.575 -15.690 1.00 82.81 373 GLY A O 1
ATOM 2910 N N . GLY A 1 374 ? -16.341 23.731 -15.694 1.00 86.94 374 GLY A N 1
ATOM 2911 C CA . GLY A 1 374 ? -16.006 23.517 -14.287 1.00 86.94 374 GLY A CA 1
ATOM 2912 C C . GLY A 1 374 ? -17.062 23.999 -13.295 1.00 86.94 374 GLY A C 1
ATOM 2913 O O . GLY A 1 374 ? -17.346 23.299 -12.325 1.00 86.94 374 GLY A O 1
ATOM 2914 N N . GLU A 1 375 ? -17.722 25.136 -13.552 1.00 87.62 375 GLU A N 1
ATOM 2915 C CA . GLU A 1 375 ? -18.803 25.620 -12.673 1.00 87.62 375 GLU A CA 1
ATOM 2916 C C . GLU A 1 375 ? -20.001 24.665 -12.670 1.00 87.62 375 GLU A C 1
ATOM 2918 O O . GLU A 1 375 ? -20.589 24.400 -11.622 1.00 87.62 375 GLU A O 1
ATOM 2923 N N . ARG A 1 376 ? -20.338 24.086 -13.829 1.00 88.56 376 ARG A N 1
ATOM 2924 C CA . ARG A 1 376 ? -21.428 23.108 -13.928 1.00 88.56 376 ARG A CA 1
ATOM 2925 C C . ARG A 1 376 ? -21.093 21.843 -13.143 1.00 88.56 376 ARG A C 1
ATOM 2927 O O . ARG A 1 376 ? -21.948 21.349 -12.412 1.00 88.56 376 ARG A O 1
ATOM 2934 N N . LEU A 1 377 ? -19.860 21.350 -13.273 1.00 89.62 377 LEU A N 1
ATOM 2935 C CA . LEU A 1 377 ? -19.376 20.196 -12.517 1.00 89.62 377 LEU A CA 1
ATOM 2936 C C . LEU A 1 377 ? -19.393 20.477 -11.007 1.00 89.62 377 LEU A C 1
ATOM 2938 O O . LEU A 1 377 ? -19.937 19.684 -10.243 1.00 89.62 377 LEU A O 1
ATOM 2942 N N . ALA A 1 378 ? -18.875 21.629 -10.574 1.00 90.94 378 ALA A N 1
ATOM 2943 C CA . ALA A 1 378 ? -18.876 22.033 -9.171 1.00 90.94 378 ALA A CA 1
ATOM 2944 C C . ALA A 1 378 ? -20.303 22.141 -8.604 1.00 90.94 378 ALA A C 1
ATOM 2946 O O . ALA A 1 378 ? -20.578 21.623 -7.521 1.00 90.94 378 ALA A O 1
ATOM 2947 N N . ALA A 1 379 ? -21.237 22.742 -9.349 1.00 89.19 379 ALA A N 1
ATOM 2948 C CA . ALA A 1 379 ? -22.638 22.852 -8.949 1.00 89.19 379 ALA A CA 1
ATOM 2949 C C . ALA A 1 379 ? -23.332 21.484 -8.829 1.00 89.19 379 ALA A C 1
ATOM 2951 O O . ALA A 1 379 ? -24.072 21.259 -7.872 1.00 89.19 379 ALA A O 1
ATOM 2952 N N . GLN A 1 380 ? -23.071 20.558 -9.757 1.00 89.75 380 GLN A N 1
ATOM 2953 C CA . GLN A 1 380 ? -23.585 19.185 -9.685 1.00 89.75 380 GLN A CA 1
ATOM 2954 C C . GLN A 1 380 ? -23.023 18.435 -8.474 1.00 89.75 380 GLN A C 1
ATOM 2956 O O . GLN A 1 380 ? -23.787 17.828 -7.730 1.00 89.75 380 GLN A O 1
ATOM 2961 N N . LEU A 1 381 ? -21.713 18.528 -8.223 1.00 92.00 381 LEU A N 1
ATOM 2962 C CA . LEU A 1 381 ? -21.087 17.896 -7.058 1.00 92.00 381 LEU A CA 1
ATOM 2963 C C . LEU A 1 381 ? -21.622 18.463 -5.740 1.00 92.00 381 LEU A C 1
ATOM 2965 O O . LEU A 1 381 ? -21.833 17.702 -4.802 1.00 92.00 381 LEU A O 1
ATOM 2969 N N . ARG A 1 382 ? -21.907 19.769 -5.669 1.00 91.56 382 ARG A N 1
ATOM 2970 C CA . ARG A 1 382 ? -22.587 20.375 -4.511 1.00 91.56 382 ARG A CA 1
ATOM 2971 C C . ARG A 1 382 ? -24.031 19.894 -4.347 1.00 91.56 382 ARG A C 1
ATOM 2973 O O . ARG A 1 382 ? -24.510 19.829 -3.220 1.00 91.56 382 ARG A O 1
ATOM 2980 N N . ALA A 1 383 ? -24.734 19.588 -5.437 1.00 90.19 383 ALA A N 1
ATOM 2981 C CA . ALA A 1 383 ? -26.092 19.049 -5.376 1.00 90.19 383 ALA A CA 1
ATOM 2982 C C . ALA A 1 383 ? -26.105 17.586 -4.903 1.00 90.19 383 ALA A C 1
ATOM 2984 O O . ALA A 1 383 ? -26.949 17.213 -4.086 1.00 90.19 383 ALA A O 1
ATOM 2985 N N . ASP A 1 384 ? -25.148 16.782 -5.377 1.00 92.12 384 ASP A N 1
ATOM 2986 C CA . ASP A 1 384 ? -24.966 15.393 -4.949 1.00 92.12 384 ASP A CA 1
ATOM 2987 C C . ASP A 1 384 ? -24.473 15.320 -3.498 1.00 92.12 384 ASP A C 1
ATOM 2989 O O . ASP A 1 384 ? -24.971 14.512 -2.715 1.00 92.12 384 ASP A O 1
ATOM 2993 N N . TYR A 1 385 ? -23.538 16.203 -3.128 1.00 94.69 385 TYR A N 1
ATOM 2994 C CA . TYR A 1 385 ? -22.898 16.264 -1.816 1.00 94.69 385 TYR A CA 1
ATOM 2995 C C . TYR A 1 385 ? -23.000 17.672 -1.196 1.00 94.69 385 TYR A C 1
ATOM 2997 O O . TYR A 1 385 ? -22.011 18.416 -1.171 1.00 94.69 385 TYR A O 1
ATOM 3005 N N . PRO A 1 386 ? -24.169 18.060 -0.648 1.00 93.75 386 PRO A N 1
ATOM 3006 C CA . PRO A 1 386 ? -24.359 19.364 -0.010 1.00 93.75 386 PRO A CA 1
ATOM 3007 C C . PRO A 1 386 ? -23.481 19.583 1.226 1.00 93.75 386 PRO A C 1
ATOM 3009 O O . PRO A 1 386 ? -23.236 20.730 1.606 1.00 93.75 386 PRO A O 1
ATOM 3012 N N . ALA A 1 387 ? -23.031 18.500 1.867 1.00 95.25 387 ALA A N 1
ATOM 3013 C CA . ALA A 1 387 ? -22.136 18.542 3.013 1.00 95.25 387 ALA A CA 1
ATOM 3014 C C . ALA A 1 387 ? -20.920 17.631 2.803 1.00 95.25 387 ALA A C 1
ATOM 3016 O O . ALA A 1 387 ? -21.077 16.472 2.415 1.00 95.25 387 ALA A O 1
ATOM 3017 N N . ALA A 1 388 ? -19.728 18.140 3.118 1.00 96.31 388 ALA A N 1
ATOM 3018 C CA . ALA A 1 388 ? -18.470 17.408 3.062 1.00 96.31 388 ALA A CA 1
ATOM 3019 C C . ALA A 1 388 ? -17.693 17.495 4.389 1.00 96.31 388 ALA A C 1
ATOM 3021 O O . ALA A 1 388 ? -17.524 18.568 4.969 1.00 96.31 388 ALA A O 1
ATOM 3022 N N . LEU A 1 389 ? -17.209 16.347 4.857 1.00 96.44 389 LEU A N 1
ATOM 3023 C CA . LEU A 1 389 ? -16.390 16.151 6.050 1.00 96.44 389 LEU A CA 1
ATOM 3024 C C . LEU A 1 389 ? -15.031 15.599 5.591 1.00 96.44 389 LEU A C 1
ATOM 3026 O O . LEU A 1 389 ? -14.930 14.429 5.218 1.00 96.44 389 LEU A O 1
ATOM 3030 N N . ILE A 1 390 ? -13.998 16.438 5.584 1.00 94.81 390 ILE A N 1
ATOM 3031 C CA . ILE A 1 390 ? -12.649 16.055 5.151 1.00 94.81 390 ILE A CA 1
ATOM 3032 C C . ILE A 1 390 ? -11.819 15.732 6.390 1.00 94.81 390 ILE A C 1
ATOM 3034 O O . ILE A 1 390 ? -11.491 16.628 7.167 1.00 94.81 390 ILE A O 1
ATOM 3038 N N . ASP A 1 391 ? -11.523 14.450 6.592 1.00 93.38 391 ASP A N 1
ATOM 3039 C CA . ASP A 1 391 ? -10.668 13.963 7.673 1.00 93.38 391 ASP A CA 1
ATOM 3040 C C . ASP A 1 391 ? -9.193 13.941 7.246 1.00 93.38 391 ASP A C 1
ATOM 3042 O O . ASP A 1 391 ? -8.876 13.771 6.071 1.00 93.38 391 ASP A O 1
ATOM 3046 N N . GLU A 1 392 ? -8.292 14.068 8.222 1.00 90.62 392 GLU A N 1
ATOM 3047 C CA . GLU A 1 392 ? -6.841 14.185 8.023 1.00 90.62 392 GLU A CA 1
ATOM 3048 C C . GLU A 1 392 ? -6.476 15.306 7.038 1.00 90.62 392 GLU A C 1
ATOM 3050 O O . GLU A 1 392 ? -5.576 15.156 6.215 1.00 90.62 392 GLU A O 1
ATOM 3055 N N . PHE A 1 393 ? -7.165 16.451 7.119 1.00 91.88 393 PHE A N 1
ATOM 3056 C CA . PHE A 1 393 ? -6.975 17.556 6.173 1.00 91.88 393 PHE A CA 1
ATOM 3057 C C . PHE A 1 393 ? -5.520 18.069 6.111 1.00 91.88 393 PHE A C 1
ATOM 3059 O O . PHE A 1 393 ? -5.078 18.575 5.085 1.00 91.88 393 PHE A O 1
ATOM 3066 N N . GLN A 1 394 ? -4.741 17.893 7.180 1.00 89.56 394 GLN A N 1
ATOM 3067 C CA . GLN A 1 394 ? -3.316 18.229 7.207 1.00 89.56 394 GLN A CA 1
ATOM 3068 C C . GLN A 1 394 ? -2.436 17.358 6.288 1.00 89.56 394 GLN A C 1
ATOM 3070 O O . GLN A 1 394 ? -1.281 17.704 6.067 1.00 89.56 394 GLN A O 1
ATOM 3075 N N . ASP A 1 395 ? -2.950 16.217 5.816 1.00 89.00 395 ASP A N 1
ATOM 3076 C CA . ASP A 1 395 ? -2.264 15.309 4.889 1.00 89.00 395 ASP A CA 1
ATOM 3077 C C . ASP A 1 395 ? -2.730 15.515 3.429 1.00 89.00 395 ASP A C 1
ATOM 3079 O O . ASP A 1 395 ? -2.508 14.651 2.579 1.00 89.00 395 ASP A O 1
ATOM 3083 N N . THR A 1 396 ? -3.407 16.631 3.138 1.00 87.88 396 THR A N 1
ATOM 3084 C CA . THR A 1 396 ? -3.806 16.998 1.771 1.00 87.88 396 THR A CA 1
ATOM 3085 C C . THR A 1 396 ? -2.692 17.732 1.029 1.00 87.88 396 THR A C 1
ATOM 3087 O O . THR A 1 396 ? -1.716 18.179 1.629 1.00 87.88 396 THR A O 1
ATOM 3090 N N . ASP A 1 397 ? -2.827 17.834 -0.290 1.00 85.44 397 ASP A N 1
ATOM 3091 C CA . ASP A 1 397 ? -1.899 18.547 -1.172 1.00 85.44 397 ASP A CA 1
ATOM 3092 C C . ASP A 1 397 ? -2.572 19.776 -1.835 1.00 85.44 397 ASP A C 1
ATOM 3094 O O . ASP A 1 397 ? -3.797 19.957 -1.731 1.00 85.44 397 ASP A O 1
ATOM 3098 N N . PRO A 1 398 ? -1.815 20.639 -2.542 1.00 83.88 398 PRO A N 1
ATOM 3099 C CA . PRO A 1 398 ? -2.371 21.829 -3.186 1.00 83.88 398 PRO A CA 1
ATOM 3100 C C . PRO A 1 398 ? -3.422 21.538 -4.274 1.00 83.88 398 PRO A C 1
ATOM 3102 O O . PRO A 1 398 ? -4.340 22.338 -4.462 1.00 83.88 398 PRO A O 1
ATOM 3105 N N . VAL A 1 399 ? -3.332 20.407 -4.984 1.00 85.81 399 VAL A N 1
ATOM 3106 C CA . VAL A 1 399 ? -4.286 19.987 -6.031 1.00 85.81 399 VAL A CA 1
ATOM 3107 C C . VAL A 1 399 ? -5.626 19.598 -5.402 1.00 85.81 399 VAL A C 1
ATOM 3109 O O . VAL A 1 399 ? -6.692 20.019 -5.872 1.00 85.81 399 VAL A O 1
ATOM 3112 N N . GLN A 1 400 ? -5.582 18.841 -4.306 1.00 89.25 400 GLN A N 1
ATOM 3113 C CA . GLN A 1 400 ? -6.760 18.455 -3.532 1.00 89.25 400 GLN A CA 1
ATOM 3114 C C . GLN A 1 400 ? -7.439 19.678 -2.915 1.00 89.25 400 GLN A C 1
ATOM 3116 O O . GLN A 1 400 ? -8.651 19.859 -3.072 1.00 89.25 400 GLN A O 1
ATOM 3121 N N . TYR A 1 401 ? -6.664 20.553 -2.262 1.00 89.12 401 TYR A N 1
ATOM 3122 C CA . TYR A 1 401 ? -7.197 21.780 -1.677 1.00 89.12 401 TYR A CA 1
ATOM 3123 C C . TYR A 1 401 ? -7.840 22.679 -2.739 1.00 89.12 401 TYR A C 1
ATOM 3125 O O . TYR A 1 401 ? -8.965 23.132 -2.535 1.00 89.12 401 TYR A O 1
ATOM 3133 N N . ALA A 1 402 ? -7.201 22.871 -3.898 1.00 88.69 402 ALA A N 1
ATOM 3134 C CA . ALA A 1 402 ? -7.771 23.649 -5.000 1.00 88.69 402 ALA A CA 1
ATOM 3135 C C . ALA A 1 402 ? -9.124 23.091 -5.476 1.00 88.69 402 ALA A C 1
ATOM 3137 O O . ALA A 1 402 ? -10.055 23.857 -5.731 1.00 88.69 402 ALA A O 1
ATOM 3138 N N . SER A 1 403 ? -9.262 21.763 -5.535 1.00 90.88 403 SER A N 1
ATOM 3139 C CA . SER A 1 403 ? -10.515 21.102 -5.918 1.00 90.88 403 SER A CA 1
ATOM 3140 C C . SER A 1 403 ? -11.629 21.367 -4.899 1.00 90.88 403 SER A C 1
ATOM 3142 O O . SER A 1 403 ? -12.715 21.814 -5.269 1.00 90.88 403 SER A O 1
ATOM 3144 N N . PHE A 1 404 ? -11.367 21.170 -3.601 1.00 91.56 404 PHE A N 1
ATOM 3145 C CA . PHE A 1 404 ? -12.358 21.447 -2.551 1.00 91.56 404 PHE A CA 1
ATOM 3146 C C . PHE A 1 404 ? -12.675 22.937 -2.414 1.00 91.56 404 PHE A C 1
ATOM 3148 O O . PHE A 1 404 ? -13.832 23.296 -2.179 1.00 91.56 404 PHE A O 1
ATOM 3155 N N . LYS A 1 405 ? -11.677 23.806 -2.612 1.00 90.94 405 LYS A N 1
ATOM 3156 C CA . LYS A 1 405 ? -11.857 25.257 -2.655 1.00 90.94 405 LYS A CA 1
ATOM 3157 C C . LYS A 1 405 ? -12.849 25.638 -3.751 1.00 90.94 405 LYS A C 1
ATOM 3159 O O . LYS A 1 405 ? -13.842 26.301 -3.458 1.00 90.94 405 LYS A O 1
ATOM 3164 N N . ARG A 1 406 ? -12.644 25.122 -4.965 1.00 90.81 406 ARG A N 1
ATOM 3165 C CA . ARG A 1 406 ? -13.511 25.387 -6.117 1.00 90.81 406 ARG A CA 1
ATOM 3166 C C . ARG A 1 406 ? -14.930 24.845 -5.941 1.00 90.81 406 ARG A C 1
ATOM 3168 O O . ARG A 1 406 ? -15.890 25.498 -6.344 1.00 90.81 406 ARG A O 1
ATOM 3175 N N . ILE A 1 407 ? -15.076 23.656 -5.348 1.00 91.12 407 ILE A N 1
ATOM 3176 C CA . ILE A 1 407 ? -16.393 23.041 -5.136 1.00 91.12 407 ILE A CA 1
ATOM 3177 C C . ILE A 1 407 ? -17.166 23.773 -4.037 1.00 91.12 407 ILE A C 1
ATOM 3179 O O . ILE A 1 407 ? -18.342 24.064 -4.238 1.00 91.12 407 ILE A O 1
ATOM 3183 N N . TYR A 1 408 ? -16.544 24.071 -2.894 1.00 91.19 408 TYR A N 1
ATOM 3184 C CA . TYR A 1 408 ? -17.257 24.496 -1.686 1.00 91.19 408 TYR A CA 1
ATOM 3185 C C . TYR A 1 408 ? -16.920 25.914 -1.221 1.00 91.19 408 TYR A C 1
ATOM 3187 O O . TYR A 1 408 ? -17.840 26.678 -0.939 1.00 91.19 408 TYR A O 1
ATOM 3195 N N . ILE A 1 409 ? -15.636 26.268 -1.112 1.00 88.31 409 ILE A N 1
ATOM 3196 C CA . ILE A 1 409 ? -15.206 27.532 -0.485 1.00 88.31 409 ILE A CA 1
ATOM 3197 C C . ILE A 1 409 ? -15.645 28.730 -1.329 1.00 88.31 409 ILE A C 1
ATOM 3199 O O . ILE A 1 409 ? -16.332 29.606 -0.807 1.00 88.31 409 ILE A O 1
ATOM 3203 N N . ASP A 1 410 ? -15.340 28.714 -2.628 1.00 87.44 410 ASP A N 1
ATOM 3204 C CA . ASP A 1 410 ? -15.668 29.809 -3.551 1.00 87.44 410 ASP A CA 1
ATOM 3205 C C . ASP A 1 410 ? -17.186 30.064 -3.582 1.00 87.44 410 ASP A C 1
ATOM 3207 O O . ASP A 1 410 ? -17.649 31.196 -3.463 1.00 87.44 410 ASP A O 1
ATOM 3211 N N . ALA A 1 411 ? -17.983 28.991 -3.600 1.00 83.75 411 ALA A N 1
ATOM 3212 C CA . ALA A 1 411 ? -19.442 29.081 -3.587 1.00 83.75 411 ALA A CA 1
ATOM 3213 C C . ALA A 1 411 ? -20.002 29.710 -2.295 1.00 83.75 411 ALA A C 1
ATOM 3215 O O . ALA A 1 411 ? -21.007 30.421 -2.332 1.00 83.75 411 ALA A O 1
ATOM 3216 N N . VAL A 1 412 ? -19.382 29.451 -1.138 1.00 79.31 412 VAL A N 1
ATOM 3217 C CA . VAL A 1 412 ? -19.795 30.058 0.141 1.00 79.31 412 VAL A CA 1
ATOM 3218 C C . VAL A 1 412 ? -19.431 31.542 0.190 1.00 79.31 412 VAL A C 1
ATOM 3220 O O . VAL A 1 412 ? -20.185 32.332 0.762 1.00 79.31 412 VAL A O 1
ATOM 3223 N N . GLU A 1 413 ? -18.297 31.930 -0.396 1.00 76.50 413 GLU A N 1
ATOM 3224 C CA . GLU A 1 413 ? -17.870 33.330 -0.487 1.00 76.50 413 GLU A CA 1
ATOM 3225 C C . GLU A 1 413 ? -18.775 34.150 -1.415 1.00 76.50 413 GLU A C 1
ATOM 3227 O O . GLU A 1 413 ? -19.138 35.274 -1.066 1.00 76.50 413 GLU A O 1
ATOM 3232 N N . GLU A 1 414 ? -19.209 33.571 -2.535 1.00 74.31 414 GLU A N 1
ATOM 3233 C CA . GLU A 1 414 ? -20.126 34.200 -3.494 1.00 74.31 414 GLU A CA 1
ATOM 3234 C C . GLU A 1 414 ? -21.570 34.312 -2.963 1.00 74.31 414 GLU A C 1
ATOM 3236 O O . GLU A 1 414 ? -22.286 35.264 -3.275 1.00 74.31 414 GLU A O 1
ATOM 3241 N N . ALA A 1 415 ? -22.010 33.380 -2.109 1.00 67.94 415 ALA A N 1
ATOM 3242 C CA . ALA A 1 415 ? -23.382 33.297 -1.597 1.00 67.94 415 ALA A CA 1
ATOM 3243 C C . ALA A 1 415 ? -23.696 34.226 -0.397 1.00 67.94 415 ALA A C 1
ATOM 3245 O O . ALA A 1 415 ? -24.654 33.965 0.348 1.00 67.94 415 ALA A O 1
ATOM 3246 N N . GLN A 1 416 ? -22.928 35.306 -0.188 1.00 55.50 416 GLN A N 1
ATOM 3247 C CA . GLN A 1 416 ? -23.124 36.297 0.888 1.00 55.50 416 GLN A CA 1
ATOM 3248 C C . GLN A 1 416 ? -24.442 37.092 0.716 1.00 55.50 416 GLN A C 1
ATOM 3250 O O . GLN A 1 416 ? -24.447 38.269 0.372 1.00 55.50 416 GLN A O 1
ATOM 3255 N N . GLY A 1 417 ? -25.587 36.440 0.955 1.00 54.56 417 GLY A N 1
ATOM 3256 C CA . GLY A 1 417 ? -26.922 37.049 0.866 1.00 54.56 417 GLY A CA 1
ATOM 3257 C C . GLY A 1 417 ? -28.135 36.098 0.847 1.00 54.56 417 GLY A C 1
ATOM 3258 O O . GLY A 1 417 ? -29.256 36.586 0.943 1.00 54.56 417 GLY A O 1
ATOM 3259 N N . GLY A 1 418 ? -27.955 34.770 0.743 1.00 57.59 418 GLY A N 1
ATOM 3260 C CA . GLY A 1 418 ? -29.057 33.778 0.699 1.00 57.59 418 GLY A CA 1
ATOM 3261 C C . GLY A 1 418 ? -29.363 33.059 2.027 1.00 57.59 418 GLY A C 1
ATOM 3262 O O . GLY A 1 418 ? -28.591 33.189 2.982 1.00 57.59 418 GLY A O 1
ATOM 3263 N N . ASP A 1 419 ? -30.457 32.277 2.071 1.00 57.91 419 ASP A N 1
ATOM 3264 C CA . ASP A 1 419 ? -30.885 31.454 3.223 1.00 57.91 419 ASP A CA 1
ATOM 3265 C C . ASP A 1 419 ? -29.773 30.494 3.681 1.00 57.91 419 ASP A C 1
ATOM 3267 O O . ASP A 1 419 ? -29.244 29.712 2.884 1.00 57.91 419 ASP A O 1
ATOM 3271 N N . ALA A 1 420 ? -29.436 30.539 4.974 1.00 60.28 420 ALA A N 1
ATOM 3272 C CA . ALA A 1 420 ? -28.388 29.727 5.591 1.00 60.28 420 ALA A CA 1
ATOM 3273 C C . ALA A 1 420 ? -28.626 28.215 5.414 1.00 60.28 420 ALA A C 1
ATOM 3275 O O . ALA A 1 420 ? -27.667 27.455 5.293 1.00 60.28 420 ALA A O 1
ATOM 3276 N N . SER A 1 421 ? -29.889 27.776 5.302 1.00 59.94 421 SER A N 1
ATOM 3277 C CA . SER A 1 421 ? -30.236 26.357 5.114 1.00 59.94 421 SER A CA 1
ATOM 3278 C C . SER A 1 421 ? -29.803 25.782 3.754 1.00 59.94 421 SER A C 1
ATOM 3280 O O . SER A 1 421 ? -29.562 24.580 3.632 1.00 59.94 421 SER A O 1
ATOM 3282 N N . SER A 1 422 ? -29.664 26.646 2.743 1.00 66.94 422 SER A N 1
ATOM 3283 C CA . SER A 1 422 ? -29.339 26.277 1.358 1.00 66.94 422 SER A CA 1
ATOM 3284 C C . SER A 1 422 ? -27.840 26.299 1.048 1.00 66.94 422 SER A C 1
ATOM 3286 O O . SER A 1 422 ? -27.415 25.822 -0.005 1.00 66.94 422 SER A O 1
ATOM 3288 N N . ARG A 1 423 ? -27.022 26.835 1.963 1.00 80.25 423 ARG A N 1
ATOM 3289 C CA . ARG A 1 423 ? -25.573 26.942 1.773 1.00 80.25 423 ARG A CA 1
ATOM 3290 C C . ARG A 1 423 ? -24.904 25.580 1.957 1.00 80.25 423 ARG A C 1
ATOM 3292 O O . ARG A 1 423 ? -25.298 24.834 2.865 1.00 80.25 423 ARG A O 1
ATOM 3299 N N . PRO A 1 424 ? -23.893 25.247 1.141 1.00 88.19 424 PRO A N 1
ATOM 3300 C CA . PRO A 1 424 ? -23.148 24.016 1.328 1.00 88.19 424 PRO A CA 1
ATOM 3301 C C . PRO A 1 424 ? -22.343 24.068 2.633 1.00 88.19 424 PRO A C 1
ATOM 3303 O O . PRO A 1 424 ? -22.013 25.149 3.127 1.00 88.19 424 PRO A O 1
ATOM 3306 N N . ALA A 1 425 ? -22.049 22.896 3.190 1.00 91.56 425 ALA A N 1
ATOM 3307 C CA . ALA A 1 425 ? -21.284 22.753 4.423 1.00 91.56 425 ALA A CA 1
ATOM 3308 C C . ALA A 1 425 ? -19.966 22.021 4.150 1.00 91.56 425 ALA A C 1
ATOM 3310 O O . ALA A 1 425 ? -19.971 20.915 3.616 1.00 91.56 425 ALA A O 1
ATOM 3311 N N . LEU A 1 426 ? -18.840 22.610 4.542 1.00 94.00 426 LEU A N 1
ATOM 3312 C CA . LEU A 1 426 ? -17.521 21.992 4.449 1.00 94.00 426 LEU A CA 1
ATOM 3313 C C . LEU A 1 426 ? -16.845 22.041 5.815 1.00 94.00 426 LEU A C 1
ATOM 3315 O O . LEU A 1 426 ? -16.578 23.120 6.339 1.00 94.00 426 LEU A O 1
ATOM 3319 N N . PHE A 1 427 ? -16.517 20.876 6.365 1.00 94.50 427 PHE A N 1
ATOM 3320 C CA . PHE A 1 427 ? -15.713 20.765 7.575 1.00 94.50 427 PHE A CA 1
ATOM 3321 C C . PHE A 1 427 ? -14.360 20.160 7.228 1.00 94.50 427 PHE A C 1
ATOM 3323 O O . PHE A 1 427 ? -14.270 19.004 6.817 1.00 94.50 427 PHE A O 1
ATOM 3330 N N . LEU A 1 428 ? -13.312 20.949 7.424 1.00 94.19 428 LEU A N 1
ATOM 3331 C CA . LEU A 1 428 ? -11.925 20.532 7.290 1.00 94.19 428 LEU A CA 1
ATOM 3332 C C . LEU A 1 428 ? -11.418 20.152 8.676 1.00 94.19 428 LEU A C 1
ATOM 3334 O O . LEU A 1 428 ? -11.342 21.003 9.561 1.00 94.19 428 LEU A O 1
ATOM 3338 N N . ILE A 1 429 ? -11.135 18.872 8.891 1.00 93.25 429 ILE A N 1
ATOM 3339 C CA . ILE A 1 429 ? -10.839 18.319 10.211 1.00 93.25 429 ILE A CA 1
ATOM 3340 C C . ILE A 1 429 ? -9.438 17.723 10.170 1.00 93.25 429 ILE A C 1
ATOM 3342 O O . ILE A 1 429 ? -9.147 16.828 9.378 1.00 93.25 429 ILE A O 1
ATOM 3346 N N . GLY A 1 430 ? -8.555 18.208 11.036 1.00 91.94 430 GLY A N 1
ATOM 3347 C CA . GLY A 1 430 ? -7.164 17.778 11.012 1.00 91.94 430 GLY A CA 1
ATOM 3348 C C . GLY A 1 430 ? -6.347 18.290 12.183 1.00 91.94 430 GLY A C 1
ATOM 3349 O O . GLY A 1 430 ? -6.855 18.964 13.074 1.00 91.94 430 GLY A O 1
ATOM 3350 N N . ASP A 1 431 ? -5.065 17.949 12.184 1.00 91.94 431 ASP A N 1
ATOM 3351 C CA . ASP A 1 431 ? -4.098 18.447 13.160 1.00 91.94 431 ASP A CA 1
ATOM 3352 C C . ASP A 1 431 ? -2.758 18.749 12.474 1.00 91.94 431 ASP A C 1
ATOM 3354 O O . ASP A 1 431 ? -2.036 17.802 12.148 1.00 91.94 431 ASP A O 1
ATOM 3358 N N . PRO A 1 432 ? -2.374 20.028 12.287 1.00 92.50 432 PRO A N 1
ATOM 3359 C CA . PRO A 1 432 ? -1.120 20.386 11.621 1.00 92.50 432 PRO A CA 1
ATOM 3360 C C . PRO A 1 432 ? 0.105 19.832 12.359 1.00 92.50 432 PRO A C 1
ATOM 3362 O O . PRO A 1 432 ? 1.122 19.529 11.734 1.00 92.50 432 PRO A O 1
ATOM 3365 N N . LYS A 1 433 ? -0.011 19.593 13.673 1.00 92.62 433 LYS A N 1
ATOM 3366 C CA . LYS A 1 433 ? 1.042 18.999 14.511 1.00 92.62 433 LYS A CA 1
ATOM 3367 C C . LYS A 1 433 ? 1.303 17.525 14.170 1.00 92.62 433 LYS A C 1
ATOM 3369 O O . LYS A 1 433 ? 2.327 16.980 14.566 1.00 92.62 433 LYS A O 1
ATOM 3374 N N . GLN A 1 434 ? 0.394 16.873 13.435 1.00 91.88 434 GLN A N 1
ATOM 3375 C CA . GLN A 1 434 ? 0.481 15.467 13.016 1.00 91.88 434 GLN A CA 1
ATOM 3376 C C . GLN A 1 434 ? 0.636 15.289 11.494 1.00 91.88 434 GLN A C 1
ATOM 3378 O O . GLN A 1 434 ? 0.469 14.171 11.000 1.00 91.88 434 GLN A O 1
ATOM 3383 N N . ALA A 1 435 ? 0.923 16.347 10.731 1.00 92.50 435 ALA A N 1
ATOM 3384 C CA . ALA A 1 435 ? 1.234 16.227 9.304 1.00 92.50 435 ALA A CA 1
ATOM 3385 C C . ALA A 1 435 ? 2.638 15.633 9.124 1.00 92.50 435 ALA A C 1
ATOM 3387 O O . ALA A 1 435 ? 3.615 16.282 9.487 1.00 92.50 435 ALA A O 1
ATOM 3388 N N . ILE A 1 436 ? 2.735 14.403 8.613 1.00 89.00 436 ILE A N 1
ATOM 3389 C CA . ILE A 1 436 ? 4.001 13.639 8.530 1.00 89.00 436 ILE A CA 1
ATOM 3390 C C . ILE A 1 436 ? 4.123 12.811 7.235 1.00 89.00 436 ILE A C 1
ATOM 3392 O O . ILE A 1 436 ? 4.869 11.839 7.180 1.00 89.00 436 ILE A O 1
ATOM 3396 N N . TYR A 1 437 ? 3.316 13.107 6.213 1.00 86.62 437 TYR A N 1
ATOM 3397 C CA . TYR A 1 437 ? 3.272 12.343 4.960 1.00 86.62 437 TYR A CA 1
ATOM 3398 C C . TYR A 1 437 ? 3.852 13.121 3.766 1.00 86.62 437 TYR A C 1
ATOM 3400 O O . TYR A 1 437 ? 3.419 12.904 2.635 1.00 86.62 437 TYR A O 1
ATOM 3408 N N . SER A 1 438 ? 4.851 13.990 3.982 1.00 82.88 438 SER A N 1
ATOM 3409 C CA . SER A 1 438 ? 5.453 14.795 2.898 1.00 82.88 438 SER A CA 1
ATOM 3410 C C . SER A 1 438 ? 6.030 13.939 1.763 1.00 82.88 438 SER A C 1
ATOM 3412 O O . SER A 1 438 ? 5.911 14.275 0.582 1.00 82.88 438 SER A O 1
ATOM 3414 N N . PHE A 1 439 ? 6.567 12.766 2.116 1.00 75.00 439 PHE A N 1
ATOM 3415 C CA . PHE A 1 439 ? 7.085 11.762 1.185 1.00 75.00 439 PHE A CA 1
ATOM 3416 C C . PHE A 1 439 ? 6.008 11.129 0.286 1.00 75.00 439 PHE A C 1
ATOM 3418 O O . PHE A 1 439 ? 6.355 10.484 -0.696 1.00 75.00 439 PHE A O 1
ATOM 3425 N N . ARG A 1 440 ? 4.717 11.284 0.620 1.00 71.50 440 ARG A N 1
ATOM 3426 C CA . ARG A 1 440 ? 3.567 10.871 -0.208 1.00 71.50 440 ARG A CA 1
ATOM 3427 C C . ARG A 1 440 ? 2.917 12.045 -0.945 1.00 71.50 440 ARG A C 1
ATOM 3429 O O . ARG A 1 440 ? 1.795 11.908 -1.412 1.00 71.50 440 ARG A O 1
ATOM 3436 N N . GLY A 1 441 ? 3.576 13.202 -0.985 1.00 74.94 441 GLY A N 1
ATOM 3437 C CA . GLY A 1 441 ? 3.059 14.403 -1.642 1.00 74.94 441 GLY A CA 1
ATOM 3438 C C . GLY A 1 441 ? 2.161 15.285 -0.772 1.00 74.94 441 GLY A C 1
ATOM 3439 O O . GLY A 1 441 ? 1.795 16.364 -1.226 1.00 74.94 441 GLY A O 1
ATOM 3440 N N . ALA A 1 442 ? 1.853 14.892 0.472 1.00 83.50 442 ALA A N 1
ATOM 3441 C CA . ALA A 1 442 ? 1.091 15.745 1.383 1.00 83.50 442 ALA A CA 1
ATOM 3442 C C . ALA A 1 442 ? 1.858 17.035 1.696 1.00 83.50 442 ALA A C 1
ATOM 3444 O O . ALA A 1 442 ? 3.063 17.006 1.963 1.00 83.50 442 ALA A O 1
ATOM 3445 N N . ASP A 1 443 ? 1.150 18.156 1.716 1.00 87.50 443 ASP A N 1
ATOM 3446 C CA . ASP A 1 443 ? 1.745 19.470 1.882 1.00 87.50 443 ASP A CA 1
ATOM 3447 C C . ASP A 1 443 ? 1.092 20.225 3.044 1.00 87.50 443 ASP A C 1
ATOM 3449 O O . ASP A 1 443 ? -0.054 20.676 2.984 1.00 87.50 443 ASP A O 1
ATOM 3453 N N . ILE A 1 444 ? 1.866 20.420 4.112 1.00 90.06 444 ILE A N 1
ATOM 3454 C CA . ILE A 1 444 ? 1.422 21.202 5.266 1.00 90.06 444 ILE A CA 1
ATOM 3455 C C . ILE A 1 444 ? 1.119 22.656 4.884 1.00 90.06 444 ILE A C 1
ATOM 3457 O O . ILE A 1 444 ? 0.232 23.262 5.481 1.00 90.06 444 ILE A O 1
ATOM 3461 N N . PHE A 1 445 ? 1.782 23.219 3.873 1.00 87.81 445 PHE A N 1
ATOM 3462 C CA . PHE A 1 445 ? 1.543 24.591 3.437 1.00 87.81 445 PHE A CA 1
ATOM 3463 C C . PHE A 1 445 ? 0.172 24.753 2.770 1.00 87.81 445 PHE A C 1
ATOM 3465 O O . PHE A 1 445 ? -0.440 25.814 2.921 1.00 87.81 445 PHE A O 1
ATOM 3472 N N . ALA A 1 446 ? -0.386 23.701 2.158 1.00 85.44 446 ALA A N 1
ATOM 3473 C CA . ALA A 1 446 ? -1.774 23.699 1.689 1.00 85.44 446 ALA A CA 1
ATOM 3474 C C . ALA A 1 446 ? -2.761 23.861 2.862 1.00 85.44 446 ALA A C 1
ATOM 3476 O O . ALA A 1 446 ? -3.660 24.707 2.814 1.00 85.44 446 ALA A O 1
ATOM 3477 N N . TYR A 1 447 ? -2.541 23.132 3.963 1.00 89.19 447 TYR A N 1
ATOM 3478 C CA . TYR A 1 447 ? -3.313 23.302 5.198 1.00 89.19 447 TYR A CA 1
ATOM 3479 C C . TYR A 1 447 ? -3.141 24.710 5.785 1.00 89.19 447 TYR A C 1
ATOM 3481 O O . TYR A 1 447 ? -4.126 25.342 6.170 1.00 89.19 447 TYR A O 1
ATOM 3489 N N . LEU A 1 448 ? -1.908 25.226 5.848 1.00 88.56 448 LEU A N 1
ATOM 3490 C CA . LEU A 1 448 ? -1.633 26.560 6.395 1.00 88.56 448 LEU A CA 1
ATOM 3491 C C . LEU A 1 448 ? -2.280 27.668 5.551 1.00 88.56 448 LEU A C 1
ATOM 3493 O O . LEU A 1 448 ? -2.823 28.621 6.108 1.00 88.56 448 LEU A O 1
ATOM 3497 N N . SER A 1 449 ? -2.280 27.528 4.225 1.00 84.50 449 SER A N 1
ATOM 3498 C CA . SER A 1 449 ? -2.982 28.428 3.305 1.00 84.50 449 SER A CA 1
ATOM 3499 C C . SER A 1 449 ? -4.492 28.418 3.564 1.00 84.50 449 SER A C 1
ATOM 3501 O O . SER A 1 449 ? -5.099 29.472 3.769 1.00 84.50 449 SER A O 1
ATOM 3503 N N . ALA A 1 450 ? -5.095 27.232 3.689 1.00 84.75 450 ALA A N 1
ATOM 3504 C CA . ALA A 1 450 ? -6.505 27.096 4.051 1.00 84.75 450 ALA A CA 1
ATOM 3505 C C . ALA A 1 450 ? -6.820 27.710 5.426 1.00 84.75 450 ALA A C 1
ATOM 3507 O O . ALA A 1 450 ? -7.829 28.399 5.587 1.00 84.75 450 ALA A O 1
ATOM 3508 N N . ALA A 1 451 ? -5.941 27.522 6.412 1.00 87.19 451 ALA A N 1
ATOM 3509 C CA . ALA A 1 451 ? -6.088 28.100 7.743 1.00 87.19 451 ALA A CA 1
ATOM 3510 C C . ALA A 1 451 ? -5.998 29.633 7.743 1.00 87.19 451 ALA A C 1
ATOM 3512 O O . ALA A 1 451 ? -6.727 30.274 8.502 1.00 87.19 451 ALA A O 1
ATOM 3513 N N . LYS A 1 452 ? -5.167 30.226 6.873 1.00 84.31 452 LYS A N 1
ATOM 3514 C CA . LYS A 1 452 ? -5.088 31.683 6.675 1.00 84.31 452 LYS A CA 1
ATOM 3515 C C . LYS A 1 452 ? -6.384 32.246 6.076 1.00 84.31 452 LYS A C 1
ATOM 3517 O O . LYS A 1 452 ? -6.839 33.291 6.529 1.00 84.31 452 LYS A O 1
ATOM 3522 N N . VAL A 1 453 ? -7.001 31.541 5.122 1.00 81.50 453 VAL A N 1
ATOM 3523 C CA . VAL A 1 453 ? -8.256 31.964 4.462 1.00 81.50 453 VAL A CA 1
ATOM 3524 C C . VAL A 1 453 ? -9.483 31.780 5.367 1.00 81.50 453 VAL A C 1
ATOM 3526 O O . VAL A 1 453 ? -10.321 32.671 5.473 1.00 81.50 453 VAL A O 1
ATOM 3529 N N . ILE A 1 454 ? -9.599 30.632 6.040 1.00 81.88 454 ILE A N 1
ATOM 3530 C CA . ILE A 1 454 ? -10.794 30.242 6.817 1.00 81.88 454 ILE A CA 1
ATOM 3531 C C . ILE A 1 454 ? -10.729 30.740 8.274 1.00 81.88 454 ILE A C 1
ATOM 3533 O O . ILE A 1 454 ? -11.745 30.770 8.974 1.00 81.88 454 ILE A O 1
ATOM 3537 N N . GLY A 1 455 ? -9.534 31.094 8.754 1.00 68.38 455 GLY A N 1
ATOM 3538 C CA . GLY A 1 455 ? -9.243 31.431 10.145 1.00 68.38 455 GLY A CA 1
ATOM 3539 C C . GLY A 1 455 ? -10.131 32.523 10.762 1.00 68.38 455 GLY A C 1
ATOM 3540 O O . GLY A 1 455 ? -10.857 33.255 10.097 1.00 68.38 455 GLY A O 1
ATOM 3541 N N . GLY A 1 456 ? -10.088 32.634 12.093 1.00 76.38 456 GLY A N 1
ATOM 3542 C CA . GLY A 1 456 ? -10.919 33.579 12.851 1.00 76.38 456 GLY A CA 1
ATOM 3543 C C . GLY A 1 456 ? -12.168 32.924 13.444 1.00 76.38 456 GLY A C 1
ATOM 3544 O O . GLY A 1 456 ? -12.045 31.995 14.245 1.00 76.38 456 GLY A O 1
ATOM 3545 N N . GLU A 1 457 ? -13.364 33.416 13.100 1.00 68.25 457 GLU A N 1
ATOM 3546 C CA . GLU A 1 457 ? -14.638 32.974 13.702 1.00 68.25 457 GLU A CA 1
ATOM 3547 C C . GLU A 1 457 ? -15.103 31.582 13.266 1.00 68.25 457 GLU A C 1
ATOM 3549 O O . GLU A 1 457 ? -15.891 30.959 13.976 1.00 68.25 457 GLU A O 1
ATOM 3554 N N . ARG A 1 458 ? -14.607 31.087 12.126 1.00 83.19 458 ARG A N 1
ATOM 3555 C CA . ARG A 1 458 ? -14.946 29.765 11.576 1.00 83.19 458 ARG A CA 1
ATOM 3556 C C . ARG A 1 458 ? -13.910 28.681 11.898 1.00 83.19 458 ARG A C 1
ATOM 3558 O O . ARG A 1 458 ? -14.096 27.526 11.515 1.00 83.19 458 ARG A O 1
ATOM 3565 N N . GLY A 1 459 ? -12.835 29.050 12.599 1.00 87.31 459 GLY A N 1
ATOM 3566 C CA . GLY A 1 459 ? -11.803 28.135 13.075 1.00 87.31 459 GLY A CA 1
ATOM 3567 C C . GLY A 1 459 ? -12.077 27.669 14.503 1.00 87.31 459 GLY A C 1
ATOM 3568 O O . GLY A 1 459 ? -12.187 28.489 15.422 1.00 87.31 459 GLY A O 1
ATOM 3569 N N . HIS A 1 460 ? -12.108 26.358 14.699 1.00 90.56 460 HIS A N 1
ATOM 3570 C CA . HIS A 1 460 ? -12.415 25.688 15.955 1.00 90.56 460 HIS A CA 1
ATOM 3571 C C . HIS A 1 460 ? -11.264 24.794 16.417 1.00 90.56 460 HIS A C 1
ATOM 3573 O O . HIS A 1 460 ? -10.487 24.311 15.600 1.00 90.56 460 HIS A O 1
ATOM 3579 N N . THR A 1 461 ? -11.168 24.540 17.719 1.00 89.88 461 THR A N 1
ATOM 3580 C CA . THR A 1 461 ? -10.166 23.636 18.301 1.00 89.88 461 THR A CA 1
ATOM 3581 C C . THR A 1 461 ? -10.794 22.691 19.323 1.00 89.88 461 THR A C 1
ATOM 3583 O O . THR A 1 461 ? -11.707 23.076 20.058 1.00 89.88 461 THR A O 1
ATOM 3586 N N . LEU A 1 462 ? -10.311 21.450 19.376 1.00 88.75 462 LEU A N 1
ATOM 3587 C CA . LEU A 1 462 ? -10.657 20.483 20.416 1.00 88.75 462 LEU A CA 1
ATOM 3588 C C . LEU A 1 462 ? -9.549 20.459 21.471 1.00 88.75 462 LEU A C 1
ATOM 3590 O O . LEU A 1 462 ? -8.429 20.031 21.202 1.00 88.75 462 LEU A O 1
ATOM 3594 N N . GLY A 1 463 ? -9.873 20.929 22.677 1.00 81.88 463 GLY A N 1
ATOM 3595 C CA . GLY A 1 463 ? -8.900 21.135 23.752 1.00 81.88 463 GLY A CA 1
ATOM 3596 C C . GLY A 1 463 ? -8.801 20.011 24.781 1.00 81.88 463 GLY A C 1
ATOM 3597 O O . GLY A 1 463 ? -7.972 20.118 25.670 1.00 81.88 463 GLY A O 1
ATOM 3598 N N . ARG A 1 464 ? -9.611 18.945 24.706 1.00 87.00 464 ARG A N 1
ATOM 3599 C CA . ARG A 1 464 ? -9.683 17.907 25.755 1.00 87.00 464 ARG A CA 1
ATOM 3600 C C . ARG A 1 464 ? -9.368 16.516 25.214 1.00 87.00 464 ARG A C 1
ATOM 3602 O O . ARG A 1 464 ? -10.088 16.018 24.356 1.00 87.00 464 ARG A O 1
ATOM 3609 N N . SER A 1 465 ? -8.319 15.875 25.729 1.00 86.88 465 SER A N 1
ATOM 3610 C CA . SER A 1 465 ? -7.909 14.511 25.378 1.00 86.88 465 SER A CA 1
ATOM 3611 C C . SER A 1 465 ? -8.643 13.467 26.218 1.00 86.88 465 SER A C 1
ATOM 3613 O O . SER A 1 465 ? -8.656 13.531 27.447 1.00 86.88 465 SER A O 1
ATOM 3615 N N . TYR A 1 466 ? -9.216 12.465 25.553 1.00 85.88 466 TYR A N 1
ATOM 3616 C CA . TYR A 1 466 ? -9.908 11.329 26.182 1.00 85.88 466 TYR A CA 1
ATOM 3617 C C . TYR A 1 466 ? -9.048 10.062 26.223 1.00 85.88 466 TYR A C 1
ATOM 3619 O O . TYR A 1 466 ? -9.469 9.019 26.722 1.00 85.88 466 TYR A O 1
ATOM 3627 N N . ARG A 1 467 ? -7.846 10.141 25.650 1.00 85.56 467 ARG A N 1
ATOM 3628 C CA . ARG A 1 467 ? -7.030 8.978 25.316 1.00 85.56 467 ARG A CA 1
ATOM 3629 C C . ARG A 1 467 ? -6.040 8.608 26.412 1.00 85.56 467 ARG A C 1
ATOM 3631 O O . ARG A 1 467 ? -5.920 7.434 26.773 1.00 85.56 467 ARG A O 1
ATOM 3638 N N . SER A 1 468 ? -5.338 9.613 26.921 1.00 89.00 468 SER A N 1
ATOM 3639 C CA . SER A 1 468 ? -4.144 9.451 27.749 1.00 89.00 468 SER A CA 1
ATOM 3640 C C . SER A 1 468 ? -4.360 9.968 29.170 1.00 89.00 468 SER A C 1
ATOM 3642 O O . SER A 1 468 ? -5.266 10.759 29.429 1.00 89.00 468 SER A O 1
ATOM 3644 N N . ASP A 1 469 ? -3.530 9.495 30.094 1.00 89.69 469 ASP A N 1
ATOM 3645 C CA . ASP A 1 469 ? -3.610 9.839 31.513 1.00 89.69 469 ASP A CA 1
ATOM 3646 C C . ASP A 1 469 ? -3.194 11.299 31.752 1.00 89.69 469 ASP A C 1
ATOM 3648 O O . ASP A 1 469 ? -2.315 11.835 31.072 1.00 89.69 469 ASP A O 1
ATOM 3652 N N . GLY A 1 470 ? -3.805 11.950 32.747 1.00 88.88 470 GLY A N 1
ATOM 3653 C CA . GLY A 1 470 ? -3.572 13.366 33.049 1.00 88.88 470 GLY A CA 1
ATOM 3654 C C . GLY A 1 470 ? -2.114 13.725 33.316 1.00 88.88 470 GLY A C 1
ATOM 3655 O O . GLY A 1 470 ? -1.614 14.701 32.761 1.00 88.88 470 GLY A O 1
ATOM 3656 N N . ALA A 1 471 ? -1.412 12.889 34.083 1.00 88.94 471 ALA A N 1
ATOM 3657 C CA . ALA A 1 471 ? 0.005 13.071 34.390 1.00 88.94 471 ALA A CA 1
ATOM 3658 C C . ALA A 1 471 ? 0.899 13.063 33.134 1.00 88.94 471 ALA A C 1
ATOM 3660 O O . ALA A 1 471 ? 1.861 13.829 33.048 1.00 88.94 471 ALA A O 1
ATOM 3661 N N . LEU A 1 472 ? 0.566 12.227 32.143 1.00 91.88 472 LEU A N 1
ATOM 3662 C CA . LEU A 1 472 ? 1.277 12.166 30.867 1.00 91.88 472 LEU A CA 1
ATOM 3663 C C . LEU A 1 472 ? 0.971 13.398 30.007 1.00 91.88 472 LEU A C 1
ATOM 3665 O O . LEU A 1 472 ? 1.890 14.004 29.463 1.00 91.88 472 LEU A O 1
ATOM 3669 N N . ILE A 1 473 ? -0.298 13.806 29.909 1.00 91.88 473 ILE A N 1
ATOM 3670 C CA . ILE A 1 473 ? -0.685 15.002 29.144 1.00 91.88 473 ILE A CA 1
ATOM 3671 C C . ILE A 1 473 ? -0.030 16.265 29.718 1.00 91.88 473 ILE A C 1
ATOM 3673 O O . ILE A 1 473 ? 0.540 17.049 28.963 1.00 91.88 473 ILE A O 1
ATOM 3677 N N . ALA A 1 474 ? -0.035 16.444 31.040 1.00 91.94 474 ALA A N 1
ATOM 3678 C CA . ALA A 1 474 ? 0.609 17.588 31.687 1.00 91.94 474 ALA A CA 1
ATOM 3679 C C . ALA A 1 474 ? 2.139 17.600 31.487 1.00 91.94 474 ALA A C 1
ATOM 3681 O O . ALA A 1 474 ? 2.729 18.661 31.263 1.00 91.94 474 ALA A O 1
ATOM 3682 N N . ALA A 1 475 ? 2.784 16.429 31.488 1.00 92.81 475 ALA A N 1
ATOM 3683 C CA . ALA A 1 475 ? 4.196 16.294 31.133 1.00 92.81 475 ALA A CA 1
ATOM 3684 C C . ALA A 1 475 ? 4.479 16.703 29.675 1.00 92.81 475 ALA A C 1
ATOM 3686 O O . ALA A 1 475 ? 5.387 17.495 29.423 1.00 92.81 475 ALA A O 1
ATOM 3687 N N . LEU A 1 476 ? 3.675 16.229 28.716 1.00 93.75 476 LEU A N 1
ATOM 3688 C CA . LEU A 1 476 ? 3.822 16.596 27.303 1.00 93.75 476 LEU A CA 1
ATOM 3689 C C . LEU A 1 476 ? 3.539 18.087 27.063 1.00 93.75 476 LEU A C 1
ATOM 3691 O O . LEU A 1 476 ? 4.301 18.733 26.349 1.00 93.75 476 LEU A O 1
ATOM 3695 N N . ASN A 1 477 ? 2.517 18.655 27.713 1.00 94.19 477 ASN A N 1
ATOM 3696 C CA . ASN A 1 477 ? 2.257 20.097 27.687 1.00 94.19 477 ASN A CA 1
ATOM 3697 C C . ASN A 1 477 ? 3.473 20.882 28.185 1.00 94.19 477 ASN A C 1
ATOM 3699 O O . ASN A 1 477 ? 3.873 21.848 27.551 1.00 94.19 477 ASN A O 1
ATOM 3703 N N . THR A 1 478 ? 4.103 20.443 29.277 1.00 93.31 478 THR A N 1
ATOM 3704 C CA . THR A 1 478 ? 5.302 21.105 29.811 1.00 93.31 478 THR A CA 1
ATOM 3705 C C . THR A 1 478 ? 6.476 21.032 28.836 1.00 93.31 478 THR A C 1
ATOM 3707 O O . THR A 1 478 ? 7.206 22.008 28.693 1.00 93.31 478 THR A O 1
ATOM 3710 N N . LEU A 1 479 ? 6.659 19.894 28.159 1.00 92.25 479 LEU A N 1
ATOM 3711 C CA . LEU A 1 479 ? 7.729 19.700 27.182 1.00 92.25 479 LEU A CA 1
ATOM 3712 C C . LEU A 1 479 ? 7.556 20.611 25.956 1.00 92.25 479 LEU A C 1
ATOM 3714 O O . LEU A 1 479 ? 8.490 21.321 25.598 1.00 92.25 479 LEU A O 1
ATOM 3718 N N . PHE A 1 480 ? 6.377 20.619 25.330 1.00 92.19 480 PHE A N 1
ATOM 3719 C CA . PHE A 1 480 ? 6.146 21.414 24.117 1.00 92.19 480 PHE A CA 1
ATOM 3720 C C . PHE A 1 480 ? 5.953 22.909 24.398 1.00 92.19 480 PHE A C 1
ATOM 3722 O O . PHE A 1 480 ? 6.299 23.721 23.548 1.00 92.19 480 PHE A O 1
ATOM 3729 N N . SER A 1 481 ? 5.483 23.292 25.590 1.00 90.62 481 SER A N 1
ATOM 3730 C CA . SER A 1 481 ? 5.401 24.702 26.001 1.00 90.62 481 SER A CA 1
ATOM 3731 C C . SER A 1 481 ? 6.725 25.272 26.523 1.00 90.62 481 SER A C 1
ATOM 3733 O O . SER A 1 481 ? 6.794 26.463 26.813 1.00 90.62 481 SER A O 1
ATOM 3735 N N . ALA A 1 482 ? 7.768 24.450 26.693 1.00 84.44 482 ALA A N 1
ATOM 3736 C CA . ALA A 1 482 ? 9.085 24.925 27.127 1.00 84.44 482 ALA A CA 1
ATOM 3737 C C . ALA A 1 482 ? 9.882 25.611 26.003 1.00 84.44 482 ALA A C 1
ATOM 3739 O O . ALA A 1 482 ? 10.847 26.315 26.296 1.00 84.44 482 ALA A O 1
ATOM 3740 N N . ALA A 1 483 ? 9.499 25.384 24.747 1.00 83.38 483 ALA A N 1
ATOM 3741 C CA . ALA A 1 483 ? 10.093 25.992 23.566 1.00 83.38 483 ALA A CA 1
ATOM 3742 C C . ALA A 1 483 ? 9.193 27.112 23.030 1.00 83.38 483 ALA A C 1
ATOM 3744 O O . ALA A 1 483 ? 7.976 26.944 22.978 1.00 83.38 483 ALA A O 1
ATOM 3745 N N . ASP A 1 484 ? 9.783 28.215 22.562 1.00 80.25 484 ASP A N 1
ATOM 3746 C CA . ASP A 1 484 ? 9.016 29.353 22.023 1.00 80.25 484 ASP A CA 1
ATOM 3747 C C . ASP A 1 484 ? 8.338 28.997 20.686 1.00 80.25 484 ASP A C 1
ATOM 3749 O O . ASP A 1 484 ? 7.202 29.384 20.421 1.00 80.25 484 ASP A O 1
ATOM 3753 N N . ARG A 1 485 ? 9.040 28.229 19.839 1.00 85.56 485 ARG A N 1
ATOM 3754 C CA . ARG A 1 485 ? 8.565 27.729 18.536 1.00 85.56 485 ARG A CA 1
ATOM 3755 C C . ARG A 1 485 ? 8.708 26.203 18.462 1.00 85.56 485 ARG A C 1
ATOM 3757 O O . ARG A 1 485 ? 9.622 25.710 17.801 1.00 85.56 485 ARG A O 1
ATOM 3764 N N . PRO A 1 486 ? 7.833 25.423 19.118 1.00 88.94 486 PRO A N 1
ATOM 3765 C CA . PRO A 1 486 ? 7.997 23.970 19.245 1.00 88.94 486 PRO A CA 1
ATOM 3766 C C . PRO A 1 486 ? 7.940 23.203 17.916 1.00 88.94 486 PRO A C 1
ATOM 3768 O O . PRO A 1 486 ? 8.444 22.087 17.846 1.00 88.94 486 PRO A O 1
ATOM 3771 N N . PHE A 1 487 ? 7.362 23.794 16.865 1.00 91.12 487 PHE A N 1
ATOM 3772 C CA . PHE A 1 487 ? 7.274 23.206 15.521 1.00 91.12 487 PHE A CA 1
ATOM 3773 C C . PHE A 1 487 ? 8.035 23.994 14.449 1.00 91.12 487 PHE A C 1
ATOM 3775 O O . PHE A 1 487 ? 7.888 23.689 13.268 1.00 91.12 487 PHE A O 1
ATOM 3782 N N . LEU A 1 488 ? 8.841 24.992 14.842 1.00 88.06 488 LEU A N 1
ATOM 3783 C CA . LEU A 1 488 ? 9.661 25.860 13.976 1.00 88.06 488 LEU A CA 1
ATOM 3784 C C . LEU A 1 488 ? 8.894 26.751 12.967 1.00 88.06 488 LEU A C 1
ATOM 3786 O O . LEU A 1 488 ? 9.403 27.801 12.575 1.00 88.06 488 LEU A O 1
ATOM 3790 N N . LEU A 1 489 ? 7.686 26.366 12.556 1.00 86.56 489 LEU A N 1
ATOM 3791 C CA . LEU A 1 489 ? 6.764 27.148 11.732 1.00 86.56 489 LEU A CA 1
ATOM 3792 C C . LEU A 1 489 ? 5.851 27.985 12.633 1.00 86.56 489 LEU A C 1
ATOM 3794 O O . LEU A 1 489 ? 5.169 27.434 13.496 1.00 86.56 489 LEU A O 1
ATOM 3798 N N . ASP A 1 490 ? 5.830 29.302 12.426 1.00 81.88 490 ASP A N 1
ATOM 3799 C CA . ASP A 1 490 ? 5.046 30.243 13.241 1.00 81.88 490 ASP A CA 1
ATOM 3800 C C . ASP A 1 490 ? 3.543 29.992 13.155 1.00 81.88 490 ASP A C 1
ATOM 3802 O O . ASP A 1 490 ? 2.799 30.245 14.101 1.00 81.88 490 ASP A O 1
ATOM 3806 N N . GLU A 1 491 ? 3.085 29.474 12.020 1.00 86.19 491 GLU A N 1
ATOM 3807 C CA . GLU A 1 491 ? 1.679 29.175 11.804 1.00 86.19 491 GLU A CA 1
ATOM 3808 C C . GLU A 1 491 ? 1.196 27.925 12.558 1.00 86.19 491 GLU A C 1
ATOM 3810 O O . GLU A 1 491 ? -0.013 27.693 12.632 1.00 86.19 491 GLU A O 1
ATOM 3815 N N . ILE A 1 492 ? 2.108 27.129 13.135 1.00 89.38 492 ILE A N 1
ATOM 3816 C CA . ILE A 1 492 ? 1.781 25.945 13.939 1.00 89.38 492 ILE A CA 1
ATOM 3817 C C . ILE A 1 492 ? 2.009 26.252 15.424 1.00 89.38 492 ILE A C 1
ATOM 3819 O O . ILE A 1 492 ? 3.064 25.986 16.001 1.00 89.38 492 ILE A O 1
ATOM 3823 N N . GLU A 1 493 ? 0.967 26.780 16.061 1.00 87.81 493 GLU A N 1
ATOM 3824 C CA . GLU A 1 493 ? 0.941 27.053 17.498 1.00 87.81 493 GLU A CA 1
ATOM 3825 C C . GLU A 1 493 ? 0.746 25.756 18.311 1.00 87.81 493 GLU A C 1
ATOM 3827 O O . GLU A 1 493 ? -0.139 24.946 18.018 1.00 87.81 493 GLU A O 1
ATOM 3832 N N . TYR A 1 494 ? 1.524 25.563 19.384 1.00 90.25 494 TYR A N 1
ATOM 3833 C CA . TYR A 1 494 ? 1.225 24.525 20.373 1.00 90.25 494 TYR A CA 1
ATOM 3834 C C . TYR A 1 494 ? 0.263 25.057 21.434 1.00 90.25 494 TYR A C 1
ATOM 3836 O O . TYR A 1 494 ? 0.615 25.922 22.234 1.00 90.25 494 TYR A O 1
ATOM 3844 N N . ARG A 1 495 ? -0.944 24.492 21.479 1.00 88.75 495 ARG A N 1
ATOM 3845 C CA . ARG A 1 495 ? -1.939 24.803 22.509 1.00 88.75 495 ARG A CA 1
ATOM 3846 C C . ARG A 1 495 ? -2.017 23.662 23.519 1.00 88.75 495 ARG A C 1
ATOM 3848 O O . ARG A 1 495 ? -2.272 22.529 23.099 1.00 88.75 495 ARG A O 1
ATOM 3855 N N . PRO A 1 496 ? -1.829 23.932 24.824 1.00 90.12 496 PRO A N 1
ATOM 3856 C CA . PRO A 1 496 ? -1.990 22.920 25.857 1.00 90.12 496 PRO A CA 1
ATOM 3857 C C . PRO A 1 496 ? -3.369 22.258 25.800 1.00 90.12 496 PRO A C 1
ATOM 3859 O O . PRO A 1 496 ? -4.380 22.922 25.577 1.00 90.12 496 PRO A O 1
ATOM 3862 N N . VAL A 1 497 ? -3.387 20.941 26.001 1.00 89.44 497 VAL A N 1
ATOM 3863 C CA . VAL A 1 497 ? -4.601 20.114 25.957 1.00 89.44 497 VAL A CA 1
ATOM 3864 C C . VAL A 1 497 ? -4.944 19.650 27.374 1.00 89.44 497 VAL A C 1
ATOM 3866 O O . VAL A 1 497 ? -4.057 19.222 28.112 1.00 89.44 497 VAL A O 1
ATOM 3869 N N . ASP A 1 498 ? -6.219 19.700 27.743 1.00 86.75 498 ASP A N 1
ATOM 3870 C CA . ASP A 1 498 ? -6.757 19.174 28.998 1.00 86.75 498 ASP A CA 1
ATOM 3871 C C . ASP A 1 498 ? -6.960 17.654 28.938 1.00 86.75 498 ASP A C 1
ATOM 3873 O O . ASP A 1 498 ? -7.019 17.046 27.870 1.00 86.75 498 ASP A O 1
ATOM 3877 N N . THR A 1 499 ? -7.130 17.013 30.094 1.00 84.06 499 THR A N 1
ATOM 3878 C CA . THR A 1 499 ? -7.416 15.573 30.183 1.00 84.06 499 THR A CA 1
ATOM 3879 C C . THR A 1 499 ? -8.858 15.296 30.611 1.00 84.06 499 THR A C 1
ATOM 3881 O O . THR A 1 499 ? -9.432 15.985 31.455 1.00 84.06 499 THR A O 1
ATOM 3884 N N . ALA A 1 500 ? -9.469 14.251 30.055 1.00 80.69 500 ALA A N 1
ATOM 3885 C CA . ALA A 1 500 ? -10.685 13.657 30.605 1.00 80.69 500 ALA A CA 1
ATOM 3886 C C . ALA A 1 500 ? -10.391 12.603 31.690 1.00 80.69 500 ALA A C 1
ATOM 3888 O O . ALA A 1 500 ? -11.267 12.312 32.502 1.00 80.69 500 ALA A O 1
ATOM 3889 N N . CYS A 1 501 ? -9.172 12.052 31.729 1.00 74.62 501 CYS A N 1
ATOM 3890 C CA . CYS A 1 501 ? -8.752 11.002 32.657 1.00 74.62 501 CYS A CA 1
ATOM 3891 C C . CYS A 1 501 ? -7.779 11.567 33.699 1.00 74.62 501 CYS A C 1
ATOM 3893 O O . CYS A 1 501 ? -6.571 11.640 33.469 1.00 74.62 501 CYS A O 1
ATOM 3895 N N . ALA A 1 502 ? -8.311 11.984 34.850 1.00 68.56 502 ALA A N 1
ATOM 3896 C CA . ALA A 1 502 ? -7.515 12.612 35.905 1.00 68.56 502 ALA A CA 1
ATOM 3897 C C . ALA A 1 502 ? -6.641 11.623 36.706 1.00 68.56 502 ALA A C 1
ATOM 3899 O O . ALA A 1 502 ? -5.629 12.039 37.261 1.00 68.56 502 ALA A O 1
ATOM 3900 N N . HIS A 1 503 ? -7.002 10.334 36.769 1.00 72.12 503 HIS A N 1
ATOM 3901 C CA . HIS A 1 503 ? -6.226 9.319 37.491 1.00 72.12 503 HIS A CA 1
ATOM 3902 C C . HIS A 1 503 ? -5.259 8.567 36.563 1.00 72.12 503 HIS A C 1
ATOM 3904 O O . HIS A 1 503 ? -5.510 8.419 35.364 1.00 72.12 503 HIS A O 1
ATOM 3910 N N . ALA A 1 504 ? -4.149 8.101 37.137 1.00 74.94 504 ALA A N 1
ATOM 3911 C CA . ALA A 1 504 ? -3.188 7.227 36.473 1.00 74.94 504 ALA A CA 1
ATOM 3912 C C . ALA A 1 504 ? -3.737 5.796 36.434 1.00 74.94 504 ALA A C 1
ATOM 3914 O O . ALA A 1 504 ? -4.047 5.232 37.481 1.00 74.94 504 ALA A O 1
ATOM 3915 N N . ARG A 1 505 ? -3.845 5.215 35.236 1.00 82.19 505 ARG A N 1
ATOM 3916 C CA . ARG A 1 505 ? -4.381 3.854 35.046 1.00 82.19 505 ARG A CA 1
ATOM 3917 C C . ARG A 1 505 ? -3.293 2.781 35.107 1.00 82.19 505 ARG A C 1
ATOM 3919 O O . ARG A 1 505 ? -3.601 1.614 35.330 1.00 82.19 505 ARG A O 1
ATOM 3926 N N . LEU A 1 506 ? -2.025 3.146 34.903 1.00 84.31 506 LEU A N 1
ATOM 3927 C CA . LEU A 1 506 ? -0.885 2.241 35.074 1.00 84.31 506 LEU A CA 1
ATOM 3928 C C . LEU A 1 506 ? -0.371 2.302 36.517 1.00 84.31 506 LEU A C 1
ATOM 3930 O O . LEU A 1 506 ? 0.125 3.339 36.964 1.00 84.31 506 LEU A O 1
ATOM 3934 N N . VAL A 1 507 ? -0.429 1.162 37.205 1.00 81.19 507 VAL A N 1
ATOM 3935 C CA . VAL A 1 507 ? 0.125 0.952 38.545 1.00 81.19 507 VAL A CA 1
ATOM 3936 C C . VAL A 1 507 ? 1.429 0.163 38.415 1.00 81.19 507 VAL A C 1
ATOM 3938 O O . VAL A 1 507 ? 1.428 -1.036 38.122 1.00 81.19 507 VAL A O 1
ATOM 3941 N N . ALA A 1 508 ? 2.547 0.859 38.607 1.00 76.38 508 ALA A N 1
ATOM 3942 C CA . ALA A 1 508 ? 3.913 0.338 38.567 1.00 76.38 508 ALA A CA 1
ATOM 3943 C C . ALA A 1 508 ? 4.810 1.185 39.487 1.00 76.38 508 ALA A C 1
ATOM 3945 O O . ALA A 1 508 ? 4.428 2.306 39.826 1.00 76.38 508 ALA A O 1
ATOM 3946 N N . ASP A 1 509 ? 6.013 0.704 39.816 1.00 65.75 509 ASP A N 1
ATOM 3947 C CA . ASP A 1 509 ? 6.967 1.407 40.698 1.00 65.75 509 ASP A CA 1
ATOM 3948 C C . ASP A 1 509 ? 7.283 2.847 40.250 1.00 65.75 509 ASP A C 1
ATOM 3950 O O . ASP A 1 509 ? 7.540 3.711 41.084 1.00 65.75 509 ASP A O 1
ATOM 3954 N N . THR A 1 510 ? 7.230 3.124 38.942 1.00 62.41 510 THR A N 1
ATOM 3955 C CA . THR A 1 510 ? 7.489 4.454 38.361 1.00 62.41 510 THR A CA 1
ATOM 3956 C C . THR A 1 510 ? 6.247 5.157 37.787 1.00 62.41 510 THR A C 1
ATOM 3958 O O . THR A 1 510 ? 6.352 6.282 37.315 1.00 62.41 510 THR A O 1
ATOM 3961 N N . GLY A 1 511 ? 5.052 4.558 37.886 1.00 72.19 511 GLY A N 1
ATOM 3962 C CA . GLY A 1 511 ? 3.775 5.195 37.520 1.00 72.19 511 GLY A CA 1
ATOM 3963 C C . GLY A 1 511 ? 3.588 5.568 36.034 1.00 72.19 511 GLY A C 1
ATOM 3964 O O . GLY A 1 511 ? 4.252 5.041 35.139 1.00 72.19 511 GLY A O 1
ATOM 3965 N N . SER A 1 512 ? 2.617 6.454 35.769 1.00 85.50 512 SER A N 1
ATOM 3966 C CA . SER A 1 512 ? 2.274 6.996 34.437 1.00 85.50 512 SER A CA 1
ATOM 3967 C C . SER A 1 512 ? 2.995 8.325 34.187 1.00 85.50 512 SER A C 1
ATOM 3969 O O . SER A 1 512 ? 3.075 9.137 35.103 1.00 85.50 512 SER A O 1
ATOM 3971 N N . GLY A 1 513 ? 3.484 8.586 32.970 1.00 91.38 513 GLY A N 1
ATOM 3972 C CA . GLY A 1 513 ? 4.216 9.818 32.639 1.00 91.38 513 GLY A CA 1
ATOM 3973 C C . GLY A 1 513 ? 5.270 9.666 31.536 1.00 91.38 513 GLY A C 1
ATOM 3974 O O . GLY A 1 513 ? 5.227 8.716 30.750 1.00 91.38 513 GLY A O 1
ATOM 3975 N N . VAL A 1 514 ? 6.208 10.616 31.466 1.00 93.94 514 VAL A N 1
ATOM 3976 C CA . VAL A 1 514 ? 7.367 10.567 30.552 1.00 93.94 514 VAL A CA 1
ATOM 3977 C C . VAL A 1 514 ? 8.601 10.084 31.315 1.00 93.94 514 VAL A C 1
ATOM 3979 O O . VAL A 1 514 ? 9.070 10.747 32.238 1.00 93.94 514 VAL A O 1
ATOM 3982 N N . GLU A 1 515 ? 9.154 8.949 30.903 1.00 94.00 515 GLU A N 1
ATOM 3983 C CA . GLU A 1 515 ? 10.413 8.417 31.421 1.00 94.00 515 GLU A CA 1
ATOM 3984 C C . GLU A 1 515 ? 11.558 8.774 30.475 1.00 94.00 515 GLU A C 1
ATOM 3986 O O . GLU A 1 515 ? 11.538 8.407 29.301 1.00 94.00 515 GLU A O 1
ATOM 3991 N N . TRP A 1 516 ? 12.590 9.436 30.987 1.00 93.94 516 TRP A N 1
ATOM 3992 C CA . TRP A 1 516 ? 13.828 9.655 30.252 1.00 93.94 516 TRP A CA 1
ATOM 3993 C C . TRP A 1 516 ? 14.858 8.600 30.633 1.00 93.94 516 TRP A C 1
ATOM 3995 O O . TRP A 1 516 ? 15.295 8.534 31.782 1.00 93.94 516 TRP A O 1
ATOM 4005 N N . LEU A 1 517 ? 15.258 7.798 29.652 1.00 92.25 517 LEU A N 1
ATOM 4006 C CA . LEU A 1 517 ? 16.324 6.811 29.764 1.00 92.25 517 LEU A CA 1
ATOM 4007 C C . LEU A 1 517 ? 17.621 7.463 29.277 1.00 92.25 517 LEU A C 1
ATOM 4009 O O . LEU A 1 517 ? 17.865 7.560 28.071 1.00 92.25 517 LEU A O 1
ATOM 4013 N N . PHE A 1 518 ? 18.403 7.979 30.221 1.00 89.81 518 PHE A N 1
ATOM 4014 C CA . PHE A 1 518 ? 19.627 8.715 29.937 1.00 89.81 518 PHE A CA 1
ATOM 4015 C C . PHE A 1 518 ? 20.780 7.760 29.600 1.00 89.81 518 PHE A C 1
ATOM 4017 O O . PHE A 1 518 ? 20.887 6.687 30.196 1.00 89.81 518 PHE A O 1
ATOM 4024 N N . ILE A 1 519 ? 21.632 8.147 28.646 1.00 84.88 519 ILE A N 1
ATOM 4025 C CA . ILE A 1 519 ? 22.885 7.451 28.337 1.00 84.88 519 ILE A CA 1
ATOM 4026 C C . ILE A 1 519 ? 24.059 8.425 28.453 1.00 84.88 519 ILE A C 1
ATOM 4028 O O . ILE A 1 519 ? 24.097 9.449 27.766 1.00 84.88 519 ILE A O 1
ATOM 4032 N N . SER A 1 520 ? 25.033 8.076 29.292 1.00 74.31 520 SER A N 1
ATOM 4033 C CA . SER A 1 520 ? 26.290 8.810 29.449 1.00 74.31 520 SER A CA 1
ATOM 4034 C C . SER A 1 520 ? 27.310 8.419 28.371 1.00 74.31 520 SER A C 1
ATOM 4036 O O . SER A 1 520 ? 27.489 7.244 28.059 1.00 74.31 520 SER A O 1
ATOM 4038 N N . SER A 1 521 ? 28.033 9.398 27.834 1.00 64.94 521 SER A N 1
ATOM 4039 C CA . SER A 1 521 ? 29.177 9.230 26.928 1.00 64.94 521 SER A CA 1
ATOM 4040 C C . SER A 1 521 ? 30.436 8.692 27.626 1.00 64.94 521 SER A C 1
ATOM 4042 O O . SER A 1 521 ? 31.426 8.389 26.959 1.00 64.94 521 SER A O 1
ATOM 4044 N N . ALA A 1 522 ? 30.402 8.570 28.959 1.00 54.81 522 ALA A N 1
ATOM 4045 C CA . ALA A 1 522 ? 31.518 8.168 29.810 1.00 54.81 522 ALA A CA 1
ATOM 4046 C C . ALA A 1 522 ? 31.330 6.796 30.489 1.00 54.81 522 ALA A C 1
ATOM 4048 O O . ALA A 1 522 ? 31.929 6.565 31.542 1.00 54.81 522 ALA A O 1
ATOM 4049 N N . GLU A 1 523 ? 30.518 5.884 29.939 1.00 49.81 523 GLU A N 1
ATOM 4050 C CA . GLU A 1 523 ? 30.527 4.493 30.416 1.00 49.81 523 GLU A CA 1
ATOM 4051 C C . GLU A 1 523 ? 31.927 3.887 30.155 1.00 49.81 523 GLU A C 1
ATOM 4053 O O . GLU A 1 523 ? 32.400 3.903 29.016 1.00 49.81 523 GLU A O 1
ATOM 4058 N N . PRO A 1 524 ? 32.656 3.431 31.194 1.00 41.84 524 PRO A N 1
ATOM 4059 C CA . PRO A 1 524 ? 33.937 2.773 30.991 1.00 41.84 524 PRO A CA 1
ATOM 4060 C C . PRO A 1 524 ? 33.705 1.420 30.315 1.00 41.84 524 PRO A C 1
ATOM 4062 O O . PRO A 1 524 ? 32.836 0.662 30.749 1.00 41.84 524 PRO A O 1
ATOM 4065 N N . ASP A 1 525 ? 34.517 1.099 29.303 1.00 43.28 525 ASP A N 1
ATOM 4066 C CA . ASP A 1 525 ? 34.668 -0.279 28.830 1.00 43.28 525 ASP A CA 1
ATOM 4067 C C . ASP A 1 525 ? 34.846 -1.204 30.043 1.00 43.28 525 ASP A C 1
ATOM 4069 O O . ASP A 1 525 ? 35.620 -0.899 30.961 1.00 43.28 525 ASP A O 1
ATOM 4073 N N . ALA A 1 526 ? 34.145 -2.342 30.041 1.00 46.25 526 ALA A N 1
ATOM 4074 C CA . ALA A 1 526 ? 34.259 -3.366 31.083 1.00 46.25 526 ALA A CA 1
ATOM 4075 C C . ALA A 1 526 ? 35.718 -3.833 31.288 1.00 46.25 526 ALA A C 1
ATOM 4077 O O . ALA A 1 526 ? 36.080 -4.283 32.376 1.00 46.25 526 ALA A O 1
ATOM 4078 N N . ASP A 1 527 ? 36.570 -3.630 30.280 1.00 44.59 527 ASP A N 1
ATOM 4079 C CA . ASP A 1 527 ? 38.019 -3.759 30.347 1.00 44.59 527 ASP A CA 1
ATOM 4080 C C . ASP A 1 527 ? 38.665 -2.371 30.471 1.00 44.59 527 ASP A C 1
ATOM 4082 O O . ASP A 1 527 ? 38.847 -1.660 29.485 1.00 44.59 527 ASP A O 1
ATOM 4086 N N . GLY A 1 528 ? 39.027 -1.965 31.693 1.00 40.81 528 GLY A N 1
ATOM 4087 C CA . GLY A 1 528 ? 39.580 -0.644 32.032 1.00 40.81 528 GLY A CA 1
ATOM 4088 C C . GLY A 1 528 ? 40.939 -0.292 31.397 1.00 40.81 528 GLY A C 1
ATOM 4089 O O . GLY A 1 528 ? 41.915 -0.047 32.109 1.00 40.81 528 GLY A O 1
ATOM 4090 N N . ALA A 1 529 ? 41.019 -0.217 30.068 1.00 41.00 529 ALA A N 1
ATOM 4091 C CA . ALA A 1 529 ? 42.263 -0.093 29.320 1.00 41.00 529 ALA A CA 1
ATOM 4092 C C . ALA A 1 529 ? 42.178 0.832 28.088 1.00 41.00 529 ALA A C 1
ATOM 4094 O O . ALA A 1 529 ? 42.683 0.484 27.028 1.00 41.00 529 ALA A O 1
ATOM 4095 N N . SER A 1 530 ? 41.663 2.064 28.210 1.00 37.25 530 SER A N 1
ATOM 4096 C CA . SER A 1 530 ? 42.178 3.180 27.389 1.00 37.25 530 SER A CA 1
ATOM 4097 C C . SER A 1 530 ? 41.730 4.561 27.874 1.00 37.25 530 SER A C 1
ATOM 4099 O O . SER A 1 530 ? 40.623 5.013 27.607 1.00 37.25 530 SER A O 1
ATOM 4101 N N . LYS A 1 531 ? 42.640 5.326 28.492 1.00 34.69 531 LYS A N 1
ATOM 4102 C CA . LYS A 1 531 ? 42.535 6.796 28.540 1.00 34.69 531 LYS A CA 1
ATOM 4103 C C . LYS A 1 531 ? 42.991 7.382 27.199 1.00 34.69 531 LYS A C 1
ATOM 4105 O O . LYS A 1 531 ? 44.018 8.055 27.123 1.00 34.69 531 LYS A O 1
ATOM 4110 N N . ARG A 1 532 ? 42.253 7.133 26.118 1.00 36.69 532 ARG A N 1
ATOM 4111 C CA . ARG A 1 532 ? 42.335 7.963 24.908 1.00 36.69 532 ARG A CA 1
ATOM 4112 C C . ARG A 1 532 ? 41.167 8.934 24.951 1.00 36.69 532 ARG A C 1
ATOM 4114 O O . ARG A 1 532 ? 40.038 8.510 25.135 1.00 36.69 532 ARG A O 1
ATOM 4121 N N . LYS A 1 533 ? 41.450 10.235 24.809 1.00 36.41 533 LYS A N 1
ATOM 4122 C CA . LYS A 1 533 ? 40.439 11.290 24.637 1.00 36.41 533 LYS A CA 1
ATOM 4123 C C . LYS A 1 533 ? 39.468 10.861 23.527 1.00 36.41 533 LYS A C 1
ATOM 4125 O O . LYS A 1 533 ? 39.800 10.985 22.349 1.00 36.41 533 LYS A O 1
ATOM 4130 N N . SER A 1 534 ? 38.326 10.303 23.918 1.00 35.94 534 SER A N 1
ATOM 4131 C CA . SER A 1 534 ? 37.300 9.799 23.014 1.00 35.94 534 SER A CA 1
ATOM 4132 C C . SER A 1 534 ? 36.573 11.001 22.421 1.00 35.94 534 SER A C 1
ATOM 4134 O O . SER A 1 534 ? 35.807 11.686 23.093 1.00 35.94 534 SER A O 1
ATOM 4136 N N . LYS A 1 535 ? 36.870 11.318 21.158 1.00 41.66 535 LYS A N 1
ATOM 4137 C CA . LYS A 1 535 ? 35.931 12.064 20.318 1.00 41.66 535 LYS A CA 1
ATOM 4138 C C . LYS A 1 535 ? 34.684 11.186 20.215 1.00 41.66 535 LYS A C 1
ATOM 4140 O O . LYS A 1 535 ? 34.849 10.091 19.695 1.00 41.66 535 LYS A O 1
ATOM 4145 N N . ARG A 1 536 ? 33.519 11.661 20.695 1.00 44.84 536 ARG A N 1
ATOM 4146 C CA . ARG A 1 536 ? 32.151 11.102 20.517 1.00 44.84 536 ARG A CA 1
ATOM 4147 C C . ARG A 1 536 ? 32.132 9.907 19.534 1.00 44.84 536 ARG A C 1
ATOM 4149 O O . ARG A 1 536 ? 31.917 10.111 18.340 1.00 44.84 536 ARG A O 1
ATOM 4156 N N . ASN A 1 537 ? 32.465 8.704 20.010 1.00 39.84 537 ASN A N 1
ATOM 4157 C CA . ASN A 1 537 ? 32.690 7.526 19.163 1.00 39.84 537 ASN A CA 1
ATOM 4158 C C . ASN A 1 537 ? 31.389 6.712 19.014 1.00 39.84 537 ASN A C 1
ATOM 4160 O O . ASN A 1 537 ? 30.510 6.775 19.869 1.00 39.84 537 ASN A O 1
ATOM 4164 N N . ASN A 1 538 ? 31.277 5.980 17.902 1.00 44.53 538 ASN A N 1
ATOM 4165 C CA . ASN A 1 538 ? 30.072 5.323 17.370 1.00 44.53 538 ASN A CA 1
ATOM 4166 C C . ASN A 1 538 ? 29.401 4.231 18.251 1.00 44.53 538 ASN A C 1
ATOM 4168 O O . ASN A 1 538 ? 28.274 3.859 17.934 1.00 44.53 538 ASN A O 1
ATOM 4172 N N . ASP A 1 539 ? 30.023 3.726 19.325 1.00 48.59 539 ASP A N 1
ATOM 4173 C CA . ASP A 1 539 ? 29.592 2.477 20.003 1.00 48.59 539 ASP A CA 1
ATOM 4174 C C . ASP A 1 539 ? 28.265 2.558 20.772 1.00 48.59 539 ASP A C 1
ATOM 4176 O O . ASP A 1 539 ? 27.498 1.599 20.814 1.00 48.59 539 ASP A O 1
ATOM 4180 N N . VAL A 1 540 ? 27.913 3.723 21.323 1.00 52.31 540 VAL A N 1
ATOM 4181 C CA . VAL A 1 540 ? 26.681 3.884 22.125 1.00 52.31 540 VAL A CA 1
ATOM 4182 C C . VAL A 1 540 ? 25.408 3.751 21.261 1.00 52.31 540 VAL A C 1
ATOM 4184 O O . VAL A 1 540 ? 24.288 3.727 21.764 1.00 52.31 540 VAL A O 1
ATOM 4187 N N . GLY A 1 541 ? 25.539 3.722 19.931 1.00 56.00 541 GLY A N 1
ATOM 4188 C CA . GLY A 1 541 ? 24.453 3.508 18.969 1.00 56.00 541 GLY A CA 1
ATOM 4189 C C . GLY A 1 541 ? 23.973 2.063 18.862 1.00 56.00 541 GLY A C 1
ATOM 4190 O O . GLY A 1 541 ? 22.768 1.837 18.737 1.00 56.00 541 GLY A O 1
ATOM 4191 N N . GLU A 1 542 ? 24.902 1.106 18.901 1.00 65.00 542 GLU A N 1
ATOM 4192 C CA . GLU A 1 542 ? 24.636 -0.288 18.524 1.00 65.00 542 GLU A CA 1
ATOM 4193 C C . GLU A 1 542 ? 23.959 -1.101 19.635 1.00 65.00 542 GLU A C 1
ATOM 4195 O O . GLU A 1 542 ? 23.161 -1.984 19.329 1.00 65.00 542 GLU A O 1
ATOM 4200 N N . ASP A 1 543 ? 24.179 -0.755 20.909 1.00 79.62 543 ASP A N 1
ATOM 4201 C CA . ASP A 1 543 ? 23.633 -1.500 22.058 1.00 79.62 543 ASP A CA 1
ATOM 4202 C C . ASP A 1 543 ? 22.248 -1.001 22.540 1.00 79.62 543 ASP A C 1
ATOM 4204 O O . ASP A 1 543 ? 21.572 -1.652 23.338 1.00 79.62 543 ASP A O 1
ATOM 4208 N N . VAL A 1 544 ? 21.748 0.138 22.032 1.00 87.75 544 VAL A N 1
ATOM 4209 C CA . VAL A 1 544 ? 20.421 0.671 22.430 1.00 87.75 544 VAL A CA 1
ATOM 4210 C C . VAL A 1 544 ? 19.278 -0.337 22.239 1.00 87.75 544 VAL A C 1
ATOM 4212 O O . VAL A 1 544 ? 18.466 -0.465 23.160 1.00 87.75 544 VAL A O 1
ATOM 4215 N N . PRO A 1 545 ? 19.173 -1.075 21.113 1.00 91.69 545 PRO A N 1
ATOM 4216 C CA . PRO A 1 545 ? 18.143 -2.098 20.949 1.00 91.69 545 PRO A CA 1
ATOM 4217 C C . PRO A 1 545 ? 18.160 -3.161 22.059 1.00 91.69 545 PRO A C 1
ATOM 4219 O O . PRO A 1 545 ? 17.098 -3.518 22.570 1.00 91.69 545 PRO A O 1
ATOM 4222 N N . ALA A 1 546 ? 19.344 -3.635 22.461 1.00 91.19 546 ALA A N 1
ATOM 4223 C CA . ALA A 1 546 ? 19.502 -4.662 23.489 1.00 91.19 546 ALA A CA 1
ATOM 4224 C C . ALA A 1 546 ? 19.188 -4.135 24.895 1.00 91.19 546 ALA A C 1
ATOM 4226 O O . ALA A 1 546 ? 18.482 -4.794 25.661 1.00 91.19 546 ALA A O 1
ATOM 4227 N N . ARG A 1 547 ? 19.618 -2.911 25.211 1.00 91.94 547 ARG A N 1
ATOM 4228 C CA . ARG A 1 547 ? 19.290 -2.238 26.478 1.00 91.94 547 ARG A CA 1
ATOM 4229 C C . ARG A 1 547 ? 17.791 -1.955 26.613 1.00 91.94 547 ARG A C 1
ATOM 4231 O O . ARG A 1 547 ? 17.204 -2.203 27.661 1.00 91.94 547 ARG A O 1
ATOM 4238 N N . VAL A 1 548 ? 17.130 -1.518 25.541 1.00 93.50 548 VAL A N 1
ATOM 4239 C CA . VAL A 1 548 ? 15.668 -1.308 25.527 1.00 93.50 548 VAL A CA 1
ATOM 4240 C C . VAL A 1 548 ? 14.914 -2.635 25.643 1.00 93.50 548 VAL A C 1
ATOM 4242 O O . VAL A 1 548 ? 13.904 -2.706 26.340 1.00 93.50 548 VAL A O 1
ATOM 4245 N N . ALA A 1 549 ? 15.412 -3.711 25.027 1.00 94.19 549 ALA A N 1
ATOM 4246 C CA . ALA A 1 549 ? 14.850 -5.043 25.229 1.00 94.19 549 ALA A CA 1
ATOM 4247 C C . ALA A 1 549 ? 14.956 -5.485 26.704 1.00 94.19 549 ALA A C 1
ATOM 4249 O O . ALA A 1 549 ? 13.994 -6.036 27.243 1.00 94.19 549 ALA A O 1
ATOM 4250 N N . ALA A 1 550 ? 16.066 -5.172 27.384 1.00 92.94 550 ALA A N 1
ATOM 4251 C CA . ALA A 1 550 ? 16.230 -5.417 28.819 1.00 92.94 550 ALA A CA 1
ATOM 4252 C C . ALA A 1 550 ? 15.212 -4.630 29.670 1.00 92.94 550 ALA A C 1
ATOM 4254 O O . ALA A 1 550 ? 14.610 -5.197 30.583 1.00 92.94 550 ALA A O 1
ATOM 4255 N N . GLU A 1 551 ? 14.952 -3.362 29.332 1.00 92.81 551 GLU A N 1
ATOM 4256 C CA . GLU A 1 551 ? 13.917 -2.538 29.982 1.00 92.81 551 GLU A CA 1
ATOM 4257 C C . GLU A 1 551 ? 12.515 -3.149 29.849 1.00 92.81 551 GLU A C 1
ATOM 4259 O O . GLU A 1 551 ? 11.748 -3.205 30.814 1.00 92.81 551 GLU A O 1
ATOM 4264 N N . ILE A 1 552 ? 12.184 -3.660 28.660 1.00 93.56 552 ILE A N 1
ATOM 4265 C CA . ILE A 1 552 ? 10.899 -4.316 28.397 1.00 93.56 552 ILE A CA 1
ATOM 4266 C C . ILE A 1 552 ? 10.781 -5.617 29.203 1.00 93.56 552 ILE A C 1
ATOM 4268 O O . ILE A 1 552 ? 9.739 -5.867 29.810 1.00 93.56 552 ILE A O 1
ATOM 4272 N N . VAL A 1 553 ? 11.842 -6.428 29.281 1.00 92.69 553 VAL A N 1
ATOM 4273 C CA . VAL A 1 553 ? 11.863 -7.638 30.125 1.00 92.69 553 VAL A CA 1
ATOM 4274 C C . VAL A 1 553 ? 11.674 -7.285 31.602 1.00 92.69 553 VAL A C 1
ATOM 4276 O O . VAL A 1 553 ? 10.905 -7.958 32.294 1.00 92.69 553 VAL A O 1
ATOM 4279 N N . GLY A 1 554 ? 12.324 -6.220 32.079 1.00 90.19 554 GLY A N 1
ATOM 4280 C CA . GLY A 1 554 ? 12.150 -5.708 33.439 1.00 90.19 554 GLY A CA 1
ATOM 4281 C C . GLY A 1 554 ? 10.698 -5.322 33.731 1.00 90.19 554 GLY A C 1
ATOM 4282 O O . GLY A 1 554 ? 10.133 -5.758 34.734 1.00 90.19 554 GLY A O 1
ATOM 4283 N N . LEU A 1 555 ? 10.056 -4.591 32.815 1.00 90.38 555 LEU A N 1
ATOM 4284 C CA . LEU A 1 555 ? 8.643 -4.213 32.921 1.00 90.38 555 LEU A CA 1
ATOM 4285 C C . LEU A 1 555 ? 7.708 -5.430 32.957 1.00 90.38 555 LEU A C 1
ATOM 4287 O O . LEU A 1 555 ? 6.810 -5.488 33.793 1.00 90.38 555 LEU A O 1
ATOM 4291 N N . LEU A 1 556 ? 7.912 -6.411 32.076 1.00 89.56 556 LEU A N 1
ATOM 4292 C CA . LEU A 1 556 ? 7.066 -7.610 32.020 1.00 89.56 556 LEU A CA 1
ATOM 4293 C C . LEU A 1 556 ? 7.206 -8.495 33.271 1.00 89.56 556 LEU A C 1
ATOM 4295 O O . LEU A 1 556 ? 6.329 -9.312 33.550 1.00 89.56 556 LEU A O 1
ATOM 4299 N N . ARG A 1 557 ? 8.296 -8.340 34.034 1.00 87.94 557 ARG A N 1
ATOM 4300 C CA . ARG A 1 557 ? 8.561 -9.081 35.277 1.00 87.94 557 ARG A CA 1
ATOM 4301 C C . ARG A 1 557 ? 8.212 -8.312 36.552 1.00 87.94 557 ARG A C 1
ATOM 4303 O O . ARG A 1 557 ? 8.036 -8.952 37.584 1.00 87.94 557 ARG A O 1
ATOM 4310 N N . SER A 1 558 ? 8.078 -6.984 36.502 1.00 86.56 558 SER A N 1
ATOM 4311 C CA . SER A 1 558 ? 7.840 -6.144 37.690 1.00 86.56 558 SER A CA 1
ATOM 4312 C C . SER A 1 558 ? 6.475 -6.365 38.350 1.00 86.56 558 SER A C 1
ATOM 4314 O O . SER A 1 558 ? 6.252 -5.939 39.478 1.00 86.56 558 SER A O 1
ATOM 4316 N N . GLY A 1 559 ? 5.545 -7.033 37.658 1.00 83.56 559 GLY A N 1
ATOM 4317 C CA . GLY A 1 559 ? 4.174 -7.214 38.133 1.00 83.56 559 GLY A CA 1
ATOM 4318 C C . GLY A 1 559 ? 3.289 -5.982 37.935 1.00 83.56 559 GLY A C 1
ATOM 4319 O O . GLY A 1 559 ? 2.208 -5.938 38.518 1.00 83.56 559 GLY A O 1
ATOM 4320 N N . ALA A 1 560 ? 3.717 -5.017 37.109 1.00 89.06 560 ALA A N 1
ATOM 4321 C CA . ALA A 1 560 ? 2.928 -3.845 36.739 1.00 89.06 560 ALA A CA 1
ATOM 4322 C C . ALA A 1 560 ? 1.517 -4.225 36.256 1.00 89.06 560 ALA A C 1
ATOM 4324 O O . ALA A 1 560 ? 1.325 -5.229 35.559 1.00 89.06 560 ALA A O 1
ATOM 4325 N N . THR A 1 561 ? 0.527 -3.402 36.604 1.00 89.62 561 THR A N 1
ATOM 4326 C CA . THR A 1 561 ? -0.877 -3.612 36.225 1.00 89.62 561 THR A CA 1
ATOM 4327 C C . THR A 1 561 ? -1.482 -2.375 35.571 1.00 89.62 561 THR A C 1
ATOM 4329 O O . THR A 1 561 ? -1.092 -1.250 35.870 1.00 89.62 561 THR A O 1
ATOM 4332 N N . ILE A 1 562 ? -2.429 -2.588 34.660 1.00 88.62 562 ILE A N 1
ATOM 4333 C CA . ILE A 1 562 ? -3.222 -1.554 33.994 1.00 88.62 562 ILE A CA 1
ATOM 4334 C C . ILE A 1 562 ? -4.678 -1.713 34.433 1.00 88.62 562 ILE A C 1
ATOM 4336 O O . ILE A 1 562 ? -5.243 -2.806 34.342 1.00 88.62 562 ILE A O 1
ATOM 4340 N N . GLU A 1 563 ? -5.288 -0.620 34.874 1.00 84.75 563 GLU A N 1
ATOM 4341 C CA . GLU A 1 563 ? -6.723 -0.513 35.120 1.00 84.75 563 GLU A CA 1
ATOM 4342 C C . GLU A 1 563 ? -7.484 -0.433 33.786 1.00 84.75 563 GLU A C 1
ATOM 4344 O O . GLU A 1 563 ? -7.317 0.504 33.002 1.00 84.75 563 GLU A O 1
ATOM 4349 N N . VAL A 1 564 ? -8.299 -1.452 33.499 1.00 78.88 564 VAL A N 1
ATOM 4350 C CA . VAL A 1 564 ? -9.072 -1.568 32.246 1.00 78.88 564 VAL A CA 1
ATOM 4351 C C . VAL A 1 564 ? -10.454 -0.939 32.406 1.00 78.88 564 VAL A C 1
ATOM 4353 O O . VAL A 1 564 ? -10.978 -0.322 31.476 1.00 78.88 564 VAL A O 1
ATOM 4356 N N . ARG A 1 565 ? -11.039 -1.092 33.595 1.00 73.31 565 ARG A N 1
ATOM 4357 C CA . ARG A 1 565 ? -12.286 -0.466 34.044 1.00 73.31 565 ARG A CA 1
ATOM 4358 C C . ARG A 1 565 ? -12.136 -0.099 35.510 1.00 73.31 565 ARG A C 1
ATOM 4360 O O . ARG A 1 565 ? -11.283 -0.658 36.184 1.00 73.31 565 ARG A O 1
ATOM 4367 N N . LEU A 1 566 ? -12.978 0.814 35.987 1.00 71.12 566 LEU A N 1
ATOM 4368 C CA . LEU A 1 566 ? -12.911 1.317 37.357 1.00 71.12 566 LEU A CA 1
ATOM 4369 C C . LEU A 1 566 ? -12.966 0.148 38.363 1.00 71.12 566 LEU A C 1
ATOM 4371 O O . LEU A 1 566 ? -13.996 -0.518 38.473 1.00 71.12 566 LEU A O 1
ATOM 4375 N N . GLY A 1 567 ? -11.850 -0.128 39.046 1.00 72.31 567 GLY A N 1
ATOM 4376 C CA . GLY A 1 567 ? -11.696 -1.252 39.984 1.00 72.31 567 GLY A CA 1
ATOM 4377 C C . GLY A 1 567 ? -11.323 -2.620 39.379 1.00 72.31 567 GLY A C 1
ATOM 4378 O O . GLY A 1 567 ? -11.184 -3.586 40.128 1.00 72.31 567 GLY A O 1
ATOM 4379 N N . GLU A 1 568 ? -11.129 -2.723 38.062 1.00 84.12 568 GLU A N 1
ATOM 4380 C CA . GLU A 1 568 ? -10.701 -3.935 37.349 1.00 84.12 568 GLU A CA 1
ATOM 4381 C C . GLU A 1 568 ? -9.304 -3.732 36.745 1.00 84.12 568 GLU A C 1
ATOM 4383 O O . GLU A 1 568 ? -9.119 -2.978 35.783 1.00 84.12 568 GLU A O 1
ATOM 4388 N N . THR A 1 569 ? -8.307 -4.430 37.293 1.00 87.19 569 THR A N 1
ATOM 4389 C CA . THR A 1 569 ? -6.911 -4.358 36.845 1.00 87.19 569 THR A CA 1
ATOM 4390 C C . THR A 1 569 ? -6.449 -5.670 36.225 1.00 87.19 569 THR A C 1
ATOM 4392 O O . THR A 1 569 ? -6.853 -6.761 36.627 1.00 87.19 569 THR A O 1
ATOM 4395 N N . ARG A 1 570 ? -5.553 -5.569 35.242 1.00 89.44 570 ARG A N 1
ATOM 4396 C CA . ARG A 1 570 ? -4.851 -6.716 34.653 1.00 89.44 570 ARG A CA 1
ATOM 4397 C C . ARG A 1 570 ? -3.353 -6.466 34.615 1.00 89.44 570 ARG A C 1
ATOM 4399 O O . ARG A 1 570 ? -2.927 -5.316 34.577 1.00 89.44 570 ARG A O 1
ATOM 4406 N N . ARG A 1 571 ? -2.543 -7.525 34.589 1.00 89.81 571 ARG A N 1
ATOM 4407 C CA . ARG A 1 571 ? -1.090 -7.382 34.406 1.00 89.81 571 ARG A CA 1
ATOM 4408 C C . ARG A 1 571 ? -0.753 -6.813 33.027 1.00 89.81 571 ARG A C 1
ATOM 4410 O O . ARG A 1 571 ? -1.483 -7.041 32.060 1.00 89.81 571 ARG A O 1
ATOM 4417 N N . VAL A 1 572 ? 0.353 -6.074 32.973 1.00 89.88 572 VAL A N 1
ATOM 4418 C CA . VAL A 1 572 ? 0.979 -5.645 31.721 1.00 89.88 572 VAL A CA 1
ATOM 4419 C C . VAL A 1 572 ? 1.478 -6.880 30.982 1.00 89.88 572 VAL A C 1
ATOM 4421 O O . VAL A 1 572 ? 2.179 -7.721 31.545 1.00 89.88 572 VAL A O 1
ATOM 4424 N N . GLU A 1 573 ? 1.121 -6.976 29.712 1.00 89.31 573 GLU A N 1
ATOM 4425 C CA . GLU A 1 573 ? 1.521 -8.053 28.813 1.00 89.31 573 GLU A CA 1
ATOM 4426 C C . GLU A 1 573 ? 2.290 -7.474 27.622 1.00 89.31 573 GLU A C 1
ATOM 4428 O O . GLU A 1 573 ? 2.263 -6.270 27.366 1.00 89.31 573 GLU A O 1
ATOM 4433 N N . ALA A 1 574 ? 2.962 -8.327 26.847 1.00 89.19 574 ALA A N 1
ATOM 4434 C CA . ALA A 1 574 ? 3.760 -7.874 25.708 1.00 89.19 574 ALA A CA 1
ATOM 4435 C C . ALA A 1 574 ? 2.935 -7.061 24.684 1.00 89.19 574 ALA A C 1
ATOM 4437 O O . ALA A 1 574 ? 3.450 -6.088 24.144 1.00 89.19 574 ALA A O 1
ATOM 4438 N N . ARG A 1 575 ? 1.636 -7.362 24.506 1.00 88.06 575 ARG A N 1
ATOM 4439 C CA . ARG A 1 575 ? 0.711 -6.594 23.638 1.00 88.06 575 ARG A CA 1
ATOM 4440 C C . ARG A 1 575 ? 0.515 -5.128 24.021 1.00 88.06 575 ARG A C 1
ATOM 4442 O O . ARG A 1 575 ? 0.041 -4.348 23.198 1.00 88.06 575 ARG A O 1
ATOM 4449 N N . ASP A 1 576 ? 0.823 -4.765 25.262 1.00 91.00 576 ASP A N 1
ATOM 4450 C CA . ASP A 1 576 ? 0.636 -3.408 25.782 1.00 91.00 576 ASP A CA 1
ATOM 4451 C C . ASP A 1 576 ? 1.814 -2.489 25.474 1.00 91.00 576 ASP A C 1
ATOM 4453 O O . ASP A 1 576 ? 1.722 -1.274 25.670 1.00 91.00 576 ASP A O 1
ATOM 4457 N N . VAL A 1 577 ? 2.920 -3.077 25.020 1.00 93.94 577 VAL A N 1
ATOM 4458 C CA . VAL A 1 577 ? 4.173 -2.387 24.762 1.00 93.94 577 VAL A CA 1
ATOM 4459 C C . VAL A 1 577 ? 4.341 -2.206 23.262 1.00 93.94 577 VAL A C 1
ATOM 4461 O O . VAL A 1 577 ? 4.290 -3.166 22.489 1.00 93.94 577 VAL A O 1
ATOM 4464 N N . ALA A 1 578 ? 4.600 -0.967 22.860 1.00 95.00 578 ALA A N 1
ATOM 4465 C CA . ALA A 1 578 ? 5.036 -0.644 21.515 1.00 95.00 578 ALA A CA 1
ATOM 4466 C C . ALA A 1 578 ? 6.423 -0.002 21.511 1.00 95.00 578 ALA A C 1
ATOM 4468 O O . ALA A 1 578 ? 6.766 0.767 22.409 1.00 95.00 578 ALA A O 1
ATOM 4469 N N . VAL A 1 579 ? 7.207 -0.284 20.475 1.00 96.19 579 VAL A N 1
ATOM 4470 C CA . VAL A 1 579 ? 8.484 0.374 20.196 1.00 96.19 579 VAL A CA 1
ATOM 4471 C C . VAL A 1 579 ? 8.344 1.152 18.894 1.00 96.19 579 VAL A C 1
ATOM 4473 O O . VAL A 1 579 ? 8.049 0.570 17.849 1.00 96.19 579 VAL A O 1
ATOM 4476 N N . LEU A 1 580 ? 8.544 2.469 18.957 1.00 95.06 580 LEU A N 1
ATOM 4477 C CA . LEU A 1 580 ? 8.443 3.348 17.796 1.00 95.06 580 LEU A CA 1
ATOM 4478 C C . LEU A 1 580 ? 9.825 3.687 17.243 1.00 95.06 580 LEU A C 1
ATOM 4480 O O . LEU A 1 580 ? 10.656 4.297 17.918 1.00 95.06 580 LEU A O 1
ATOM 4484 N N . CYS A 1 581 ? 10.043 3.311 15.986 1.00 91.62 581 CYS A N 1
ATOM 4485 C CA . CYS A 1 581 ? 11.302 3.499 15.268 1.00 91.62 581 CYS A CA 1
ATOM 4486 C C . CYS A 1 581 ? 11.145 4.485 14.097 1.00 91.62 581 CYS A C 1
ATOM 4488 O O . CYS A 1 581 ? 10.038 4.734 13.610 1.00 91.62 581 CYS A O 1
ATOM 4490 N N . ARG A 1 582 ? 12.256 5.037 13.594 1.00 85.06 582 ARG A N 1
ATOM 4491 C CA . ARG A 1 582 ? 12.248 5.901 12.399 1.00 85.06 582 ARG A CA 1
ATOM 4492 C C . ARG A 1 582 ? 12.225 5.083 11.106 1.00 85.06 582 ARG A C 1
ATOM 4494 O O . ARG A 1 582 ? 11.581 5.506 10.146 1.00 85.06 582 ARG A O 1
ATOM 4501 N N . SER A 1 583 ? 12.897 3.928 11.091 1.00 84.62 583 SER A N 1
ATOM 4502 C CA . SER A 1 583 ? 13.006 3.024 9.937 1.00 84.62 583 SER A CA 1
ATOM 4503 C C . SER A 1 583 ? 12.661 1.570 10.287 1.00 84.62 583 SER A C 1
ATOM 4505 O O . SER A 1 583 ? 12.699 1.165 11.450 1.00 84.62 583 SER A O 1
ATOM 4507 N N . ASN A 1 584 ? 12.347 0.765 9.264 1.00 81.12 584 ASN A N 1
ATOM 4508 C CA . ASN A 1 584 ? 12.126 -0.677 9.429 1.00 81.12 584 ASN A CA 1
ATOM 4509 C C . ASN A 1 584 ? 13.405 -1.410 9.865 1.00 81.12 584 ASN A C 1
ATOM 4511 O O . ASN A 1 584 ? 13.319 -2.378 10.609 1.00 81.12 584 ASN A O 1
ATOM 4515 N N . GLU A 1 585 ? 14.584 -0.932 9.457 1.00 83.12 585 GLU A N 1
ATOM 4516 C CA . GLU A 1 585 ? 15.873 -1.501 9.874 1.00 83.12 585 GLU A CA 1
ATOM 4517 C C . GLU A 1 585 ? 16.081 -1.372 11.391 1.00 83.12 585 GLU A C 1
ATOM 4519 O O . GLU A 1 585 ? 16.467 -2.325 12.063 1.00 83.12 585 GLU A O 1
ATOM 4524 N N . GLN A 1 586 ? 15.762 -0.203 11.952 1.00 87.69 586 GLN A N 1
ATOM 4525 C CA . GLN A 1 586 ? 15.791 0.021 13.396 1.00 87.69 586 GLN A CA 1
ATOM 4526 C C . GLN A 1 586 ? 14.805 -0.896 14.132 1.00 87.69 586 GLN A C 1
ATOM 4528 O O . GLN A 1 586 ? 15.152 -1.471 15.161 1.00 87.69 586 GLN A O 1
ATOM 4533 N N . ALA A 1 587 ? 13.590 -1.063 13.597 1.00 87.44 587 ALA A N 1
ATOM 4534 C CA . ALA A 1 587 ? 12.610 -1.993 14.150 1.00 87.44 587 ALA A CA 1
ATOM 4535 C C . ALA A 1 587 ? 13.104 -3.450 14.098 1.00 87.44 587 ALA A C 1
ATOM 4537 O O . ALA A 1 587 ? 12.980 -4.155 15.093 1.00 87.44 587 ALA A O 1
ATOM 4538 N N . ALA A 1 588 ? 13.726 -3.885 12.999 1.00 84.44 588 ALA A N 1
ATOM 4539 C CA . ALA A 1 588 ? 14.304 -5.225 12.881 1.00 84.44 588 ALA A CA 1
ATOM 4540 C C . ALA A 1 588 ? 15.408 -5.466 13.926 1.00 84.44 588 ALA A C 1
ATOM 4542 O O . ALA A 1 588 ? 15.357 -6.457 14.650 1.00 84.44 588 ALA A O 1
ATOM 4543 N N . LYS A 1 589 ? 16.329 -4.508 14.106 1.00 88.12 589 LYS A N 1
ATOM 4544 C CA . LYS A 1 589 ? 17.383 -4.579 15.137 1.00 88.12 589 LYS A CA 1
ATOM 4545 C C . LYS A 1 589 ? 16.812 -4.724 16.553 1.00 88.12 589 LYS A C 1
ATOM 4547 O O . LYS A 1 589 ? 17.315 -5.516 17.347 1.00 88.12 589 LYS A O 1
ATOM 4552 N N . THR A 1 590 ? 15.746 -3.991 16.886 1.00 90.56 590 THR A N 1
ATOM 4553 C CA . THR A 1 590 ? 15.074 -4.144 18.190 1.00 90.56 590 THR A CA 1
ATOM 4554 C C . THR A 1 590 ? 14.284 -5.448 18.298 1.00 90.56 590 THR A C 1
ATOM 4556 O O . THR A 1 590 ? 14.242 -6.036 19.379 1.00 90.56 590 THR A O 1
ATOM 4559 N N . GLN A 1 591 ? 13.706 -5.945 17.202 1.00 88.62 591 GLN A N 1
ATOM 4560 C CA . GLN A 1 591 ? 13.046 -7.250 17.178 1.00 88.62 591 GLN A CA 1
ATOM 4561 C C . GLN A 1 591 ? 14.044 -8.377 17.470 1.00 88.62 591 GLN A C 1
ATOM 4563 O O . GLN A 1 591 ? 13.757 -9.242 18.295 1.00 88.62 591 GLN A O 1
ATOM 4568 N N . ASP A 1 592 ? 15.226 -8.350 16.851 1.00 86.31 592 ASP A N 1
ATOM 4569 C CA . ASP A 1 592 ? 16.271 -9.350 17.083 1.00 86.31 592 ASP A CA 1
ATOM 4570 C C . ASP A 1 592 ? 16.748 -9.343 18.541 1.00 86.31 592 ASP A C 1
ATOM 4572 O O . ASP A 1 592 ? 16.885 -10.406 19.153 1.00 86.31 592 ASP A O 1
ATOM 4576 N N . ALA A 1 593 ? 16.898 -8.157 19.139 1.00 90.56 593 ALA A N 1
ATOM 4577 C CA . ALA A 1 593 ? 17.209 -8.011 20.559 1.00 90.56 593 ALA A CA 1
ATOM 4578 C C . ALA A 1 593 ? 16.114 -8.596 21.476 1.00 90.56 593 ALA A C 1
ATOM 4580 O O . ALA A 1 593 ? 16.416 -9.337 22.412 1.00 90.56 593 ALA A O 1
ATOM 4581 N N . LEU A 1 594 ? 14.833 -8.327 21.195 1.00 89.94 594 LEU A N 1
ATOM 4582 C CA . LEU A 1 594 ? 13.704 -8.901 21.943 1.00 89.94 594 LEU A CA 1
ATOM 4583 C C . LEU A 1 594 ? 13.626 -10.426 21.782 1.00 89.94 594 LEU A C 1
ATOM 4585 O O . LEU A 1 594 ? 13.420 -11.146 22.763 1.00 89.94 594 LEU A O 1
ATOM 4589 N N . ARG A 1 595 ? 13.851 -10.925 20.561 1.00 85.81 595 ARG A N 1
ATOM 4590 C CA . ARG A 1 595 ? 13.871 -12.356 20.235 1.00 85.81 595 ARG A CA 1
ATOM 4591 C C . ARG A 1 595 ? 14.997 -13.079 20.976 1.00 85.81 595 ARG A C 1
ATOM 4593 O O . ARG A 1 595 ? 14.765 -14.167 21.501 1.00 85.81 595 ARG A O 1
ATOM 4600 N N . ALA A 1 596 ? 16.181 -12.474 21.090 1.00 87.19 596 ALA A N 1
ATOM 4601 C CA . ALA A 1 596 ? 17.301 -13.031 21.854 1.00 87.19 596 ALA A CA 1
ATOM 4602 C C . ALA A 1 596 ? 16.959 -13.238 23.345 1.00 87.19 596 ALA A C 1
ATOM 4604 O O . ALA A 1 596 ? 17.405 -14.216 23.958 1.00 87.19 596 ALA A O 1
ATOM 4605 N N . LEU A 1 597 ? 16.107 -12.367 23.900 1.00 89.38 597 LEU A N 1
ATOM 4606 C CA . LEU A 1 597 ? 15.582 -12.456 25.266 1.00 89.38 597 LEU A CA 1
ATOM 4607 C C . LEU A 1 597 ? 14.290 -13.281 25.380 1.00 89.38 597 LEU A C 1
ATOM 4609 O O . LEU A 1 597 ? 13.730 -13.379 26.468 1.00 89.38 597 LEU A O 1
ATOM 4613 N N . GLY A 1 598 ? 13.805 -13.897 24.300 1.00 83.56 598 GLY A N 1
ATOM 4614 C CA . GLY A 1 598 ? 12.589 -14.716 24.309 1.00 83.56 598 GLY A CA 1
ATOM 4615 C C . GLY A 1 598 ? 11.278 -13.927 24.412 1.00 83.56 598 GLY A C 1
ATOM 4616 O O . GLY A 1 598 ? 10.242 -14.528 24.686 1.00 83.56 598 GLY A O 1
ATOM 4617 N N . VAL A 1 599 ? 11.292 -12.605 24.202 1.00 86.88 599 VAL A N 1
ATOM 4618 C CA . VAL A 1 599 ? 10.077 -11.776 24.208 1.00 86.88 599 VAL A CA 1
ATOM 4619 C C . VAL A 1 599 ? 9.404 -11.839 22.828 1.00 86.88 599 VAL A C 1
ATOM 4621 O O . VAL A 1 599 ? 10.042 -11.494 21.827 1.00 86.88 599 VAL A O 1
ATOM 4624 N N . PRO A 1 600 ? 8.121 -12.244 22.736 1.00 82.81 600 PRO A N 1
ATOM 4625 C CA . PRO A 1 600 ? 7.399 -12.276 21.471 1.00 82.81 600 PRO A CA 1
ATOM 4626 C C . PRO A 1 600 ? 7.233 -10.854 20.947 1.00 82.81 600 PRO A C 1
ATOM 4628 O O . PRO A 1 600 ? 6.813 -9.951 21.677 1.00 82.81 600 PRO A O 1
ATOM 4631 N N . SER A 1 601 ? 7.578 -10.645 19.682 1.00 85.44 601 SER A N 1
ATOM 4632 C CA . SER A 1 601 ? 7.582 -9.315 19.093 1.00 85.44 601 SER A CA 1
ATOM 4633 C C . SER A 1 601 ? 7.292 -9.343 17.598 1.00 85.44 601 SER A C 1
ATOM 4635 O O . SER A 1 601 ? 7.720 -10.240 16.873 1.00 85.44 601 SER A O 1
ATOM 4637 N N . VAL A 1 602 ? 6.545 -8.343 17.145 1.00 81.00 602 VAL A N 1
ATOM 4638 C CA . VAL A 1 602 ? 6.039 -8.223 15.781 1.00 81.00 602 VAL A CA 1
ATOM 4639 C C . VAL A 1 602 ? 6.464 -6.882 15.223 1.00 81.00 602 VAL A C 1
ATOM 4641 O O . VAL A 1 602 ? 6.172 -5.851 15.822 1.00 81.00 602 VAL A O 1
ATOM 4644 N N . VAL A 1 603 ? 7.074 -6.883 14.041 1.00 79.06 603 VAL A N 1
ATOM 4645 C CA . VAL A 1 603 ? 7.270 -5.656 13.269 1.00 79.06 603 VAL A CA 1
ATOM 4646 C C . VAL A 1 603 ? 6.071 -5.465 12.348 1.00 79.06 603 VAL A C 1
ATOM 4648 O O . VAL A 1 603 ? 5.822 -6.297 11.476 1.00 79.06 603 VAL A O 1
ATOM 4651 N N . GLU A 1 604 ? 5.367 -4.345 12.486 1.00 67.19 604 GLU A N 1
ATOM 4652 C CA . GLU A 1 604 ? 4.376 -3.874 11.514 1.00 67.19 604 GLU A CA 1
ATOM 4653 C C . GLU A 1 604 ? 5.111 -3.374 10.254 1.00 67.19 604 GLU A C 1
ATOM 4655 O O . GLU A 1 604 ? 5.112 -2.192 9.906 1.00 67.19 604 GLU A O 1
ATOM 4660 N N . SER A 1 605 ? 5.824 -4.271 9.571 1.00 62.78 605 SER A N 1
ATOM 4661 C CA . SER A 1 605 ? 6.633 -3.962 8.388 1.00 62.78 605 SER A CA 1
ATOM 4662 C C . SER A 1 605 ? 5.776 -3.960 7.122 1.00 62.78 605 SER A C 1
ATOM 4664 O O . SER A 1 605 ? 4.684 -4.510 7.100 1.00 62.78 605 SER A O 1
ATOM 4666 N N . ALA A 1 606 ? 6.244 -3.288 6.072 1.00 56.25 606 ALA A N 1
ATOM 4667 C CA . ALA A 1 606 ? 5.748 -3.509 4.710 1.00 56.25 606 ALA A CA 1
ATOM 4668 C C . ALA A 1 606 ? 6.599 -4.569 3.982 1.00 56.25 606 ALA A C 1
ATOM 4670 O O . ALA A 1 606 ? 6.567 -4.646 2.760 1.00 56.25 606 ALA A O 1
ATOM 4671 N N . ALA A 1 607 ? 7.427 -5.325 4.719 1.00 66.81 607 ALA A N 1
ATOM 4672 C CA . ALA A 1 607 ? 8.288 -6.323 4.111 1.00 66.81 607 ALA A CA 1
ATOM 4673 C C . ALA A 1 607 ? 7.427 -7.444 3.531 1.00 66.81 607 ALA A C 1
ATOM 4675 O O . ALA A 1 607 ? 6.372 -7.789 4.076 1.00 66.81 607 ALA A O 1
ATOM 4676 N N . SER A 1 608 ? 7.883 -7.979 2.407 1.00 79.62 608 SER A N 1
ATOM 4677 C CA . SER A 1 608 ? 7.130 -8.966 1.662 1.00 79.62 608 SER A CA 1
ATOM 4678 C C . SER A 1 608 ? 7.526 -10.374 2.071 1.00 79.62 608 SER A C 1
ATOM 4680 O O . SER A 1 608 ? 8.685 -10.651 2.377 1.00 79.62 608 SER A O 1
ATOM 4682 N N . VAL A 1 609 ? 6.575 -11.298 1.995 1.00 86.50 609 VAL A N 1
ATOM 4683 C CA . VAL A 1 609 ? 6.850 -12.729 2.125 1.00 86.50 609 VAL A CA 1
ATOM 4684 C C . VAL A 1 609 ? 7.821 -13.233 1.047 1.00 86.50 609 VAL A C 1
ATOM 4686 O O . VAL A 1 609 ? 8.559 -14.186 1.293 1.00 86.50 609 VAL A O 1
ATOM 4689 N N . PHE A 1 610 ? 7.914 -12.554 -0.102 1.00 88.12 610 PHE A N 1
ATOM 4690 C CA . PHE A 1 610 ? 8.865 -12.884 -1.170 1.00 88.12 610 PHE A CA 1
ATOM 4691 C C . PHE A 1 610 ? 10.332 -12.594 -0.810 1.00 88.12 610 PHE A C 1
ATOM 4693 O O . PHE A 1 610 ? 11.228 -13.223 -1.369 1.00 88.12 610 PHE A O 1
ATOM 4700 N N . ASP A 1 611 ? 10.591 -11.705 0.156 1.00 85.06 611 ASP A N 1
ATOM 4701 C CA . ASP A 1 611 ? 11.942 -11.444 0.680 1.00 85.06 611 ASP A CA 1
ATOM 4702 C C . ASP A 1 611 ? 12.427 -12.546 1.637 1.00 85.06 611 ASP A C 1
ATOM 4704 O O . ASP A 1 611 ? 13.596 -12.579 2.028 1.00 85.06 611 ASP A O 1
ATOM 4708 N N . SER A 1 612 ? 11.531 -13.442 2.060 1.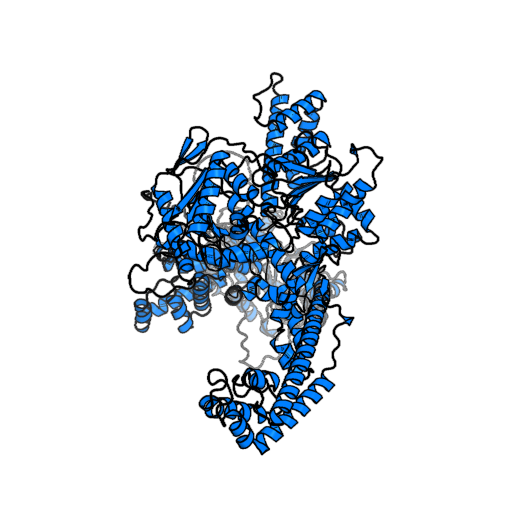00 86.75 612 SER A N 1
ATOM 4709 C CA . SER A 1 612 ? 11.849 -14.459 3.058 1.00 86.75 612 SER A CA 1
ATOM 4710 C C . SER A 1 612 ? 12.790 -15.535 2.506 1.00 86.75 612 SER A C 1
ATOM 4712 O O . SER A 1 612 ? 12.730 -15.929 1.339 1.00 86.75 612 SER A O 1
ATOM 4714 N N . ALA A 1 613 ? 13.617 -16.105 3.389 1.00 88.88 613 ALA A N 1
ATOM 4715 C CA . ALA A 1 613 ? 14.379 -17.312 3.065 1.00 88.88 613 ALA A CA 1
ATOM 4716 C C . ALA A 1 613 ? 13.450 -18.468 2.643 1.00 88.88 613 ALA A C 1
ATOM 4718 O O . ALA A 1 613 ? 13.802 -19.249 1.764 1.00 88.88 613 ALA A O 1
ATOM 4719 N N . THR A 1 614 ? 12.240 -18.524 3.213 1.00 92.75 614 THR A N 1
ATOM 4720 C CA . THR A 1 614 ? 11.195 -19.497 2.874 1.00 92.75 614 THR A CA 1
ATOM 4721 C C . THR A 1 614 ? 10.775 -19.411 1.404 1.00 92.75 614 THR A C 1
ATOM 4723 O O . THR A 1 614 ? 10.566 -20.450 0.786 1.00 92.75 614 THR A O 1
ATOM 4726 N N . ALA A 1 615 ? 10.705 -18.212 0.813 1.00 94.12 615 ALA A N 1
ATOM 4727 C CA . ALA A 1 615 ? 10.401 -18.040 -0.611 1.00 94.12 615 ALA A CA 1
ATOM 4728 C C . ALA A 1 615 ? 11.502 -18.619 -1.508 1.00 94.12 615 ALA A C 1
ATOM 4730 O O . ALA A 1 615 ? 11.207 -19.314 -2.477 1.00 94.12 615 ALA A O 1
ATOM 4731 N N . ALA A 1 616 ? 12.770 -18.400 -1.146 1.00 94.00 616 ALA A N 1
ATOM 4732 C CA . ALA A 1 616 ? 13.905 -18.992 -1.852 1.00 94.00 616 ALA A CA 1
ATOM 4733 C C . ALA A 1 616 ? 13.935 -20.522 -1.728 1.00 94.00 616 ALA A C 1
ATOM 4735 O O . ALA A 1 616 ? 14.268 -21.225 -2.680 1.00 94.00 616 ALA A O 1
ATOM 4736 N N . ASP A 1 617 ? 13.601 -21.042 -0.547 1.00 94.81 617 ASP A N 1
ATOM 4737 C CA . ASP A 1 617 ? 13.514 -22.479 -0.300 1.00 94.81 617 ASP A CA 1
ATOM 4738 C C . ASP A 1 617 ? 12.366 -23.106 -1.107 1.00 94.81 617 ASP A C 1
ATOM 4740 O O . ASP A 1 617 ? 12.553 -24.152 -1.729 1.00 94.81 617 ASP A O 1
ATOM 4744 N N . LEU A 1 618 ? 11.208 -22.442 -1.162 1.00 95.81 618 LEU A N 1
ATOM 4745 C CA . LEU A 1 618 ? 10.055 -22.892 -1.936 1.00 95.81 618 LEU A CA 1
ATOM 4746 C C . LEU A 1 618 ? 10.332 -22.885 -3.443 1.00 95.81 618 LEU A C 1
ATOM 4748 O O . LEU A 1 618 ? 9.940 -23.830 -4.120 1.00 95.81 618 LEU A O 1
ATOM 4752 N N . GLU A 1 619 ? 11.037 -21.880 -3.966 1.00 95.44 619 GLU A N 1
ATOM 4753 C CA . GLU A 1 619 ? 11.435 -21.851 -5.379 1.00 95.44 619 GLU A CA 1
ATOM 4754 C C . GLU A 1 619 ? 12.286 -23.067 -5.751 1.00 95.44 619 GLU A C 1
ATOM 4756 O O . GLU A 1 619 ? 11.964 -23.747 -6.720 1.00 95.44 619 GLU A O 1
ATOM 4761 N N . ARG A 1 620 ? 13.290 -23.426 -4.938 1.00 95.56 620 ARG A N 1
ATOM 4762 C CA . ARG A 1 620 ? 14.111 -24.631 -5.176 1.00 95.56 620 ARG A CA 1
ATOM 4763 C C . ARG A 1 620 ? 13.280 -25.912 -5.140 1.00 95.56 620 ARG A C 1
ATOM 4765 O O . ARG A 1 620 ? 13.498 -26.814 -5.947 1.00 95.56 620 ARG A O 1
ATOM 4772 N N . VAL A 1 621 ? 12.319 -26.003 -4.216 1.00 96.00 621 VAL A N 1
ATOM 4773 C CA . VAL A 1 621 ? 11.378 -27.134 -4.157 1.00 96.00 621 VAL A CA 1
ATOM 4774 C C . VAL A 1 621 ? 10.533 -27.189 -5.429 1.00 96.00 621 VAL A C 1
ATOM 4776 O O . VAL A 1 621 ? 10.417 -28.257 -6.026 1.00 96.00 621 VAL A O 1
ATOM 4779 N N . LEU A 1 622 ? 9.986 -26.061 -5.886 1.00 94.88 622 LEU A N 1
ATOM 4780 C CA . LEU A 1 622 ? 9.195 -25.996 -7.116 1.00 94.88 622 LEU A CA 1
ATOM 4781 C C . LEU A 1 622 ? 10.031 -26.292 -8.366 1.00 94.88 622 LEU A C 1
ATOM 4783 O O . LEU A 1 622 ? 9.535 -26.958 -9.269 1.00 94.88 622 LEU A O 1
ATOM 4787 N N . GLU A 1 623 ? 11.298 -25.882 -8.415 1.00 94.81 623 GLU A N 1
ATOM 4788 C CA . GLU A 1 623 ? 12.231 -26.260 -9.480 1.00 94.81 623 GLU A CA 1
ATOM 4789 C C . GLU A 1 623 ? 12.467 -27.774 -9.529 1.00 94.81 623 GLU A C 1
ATOM 4791 O O . GLU A 1 623 ? 12.477 -28.353 -10.617 1.00 94.81 623 GLU A O 1
ATOM 4796 N N . ALA A 1 624 ? 12.605 -28.432 -8.373 1.00 95.25 624 ALA A N 1
ATOM 4797 C CA . ALA A 1 624 ? 12.723 -29.888 -8.296 1.00 95.25 624 ALA A CA 1
ATOM 4798 C C . ALA A 1 624 ? 11.421 -30.605 -8.681 1.00 95.25 624 ALA A C 1
ATOM 4800 O O . ALA A 1 624 ? 11.474 -31.638 -9.341 1.00 95.25 624 ALA A O 1
ATOM 4801 N N . VAL A 1 625 ? 10.254 -30.048 -8.334 1.00 94.44 625 VAL A N 1
ATOM 4802 C CA . VAL A 1 625 ? 8.957 -30.543 -8.829 1.00 94.44 625 VAL A CA 1
ATOM 4803 C C . VAL A 1 625 ? 8.875 -30.379 -10.352 1.00 94.44 625 VAL A C 1
ATOM 4805 O O . VAL A 1 625 ? 8.465 -31.299 -11.050 1.00 94.44 625 VAL A O 1
ATOM 4808 N N . ARG A 1 626 ? 9.311 -29.237 -10.895 1.00 93.69 626 ARG A N 1
ATOM 4809 C CA . ARG A 1 626 ? 9.289 -28.937 -12.336 1.00 93.69 626 ARG A CA 1
ATOM 4810 C C . ARG A 1 626 ? 10.199 -29.866 -13.130 1.00 93.69 626 ARG A C 1
ATOM 4812 O O . ARG A 1 626 ? 9.794 -30.391 -14.164 1.00 93.69 626 ARG A O 1
ATOM 4819 N N . ALA A 1 627 ? 11.402 -30.122 -12.621 1.00 93.38 627 ALA A N 1
ATOM 4820 C CA . ALA A 1 627 ? 12.392 -30.986 -13.253 1.00 93.38 627 ALA A CA 1
ATOM 4821 C C . ALA A 1 627 ? 12.949 -32.053 -12.281 1.00 93.38 627 ALA A C 1
ATOM 4823 O O . ALA A 1 627 ? 14.123 -31.982 -11.915 1.00 93.38 627 ALA A O 1
ATOM 4824 N N . PRO A 1 628 ? 12.174 -33.102 -11.928 1.00 92.19 628 PRO A N 1
ATOM 4825 C CA . PRO A 1 628 ? 12.596 -34.180 -11.022 1.00 92.19 628 PRO A CA 1
ATOM 4826 C C . PRO A 1 628 ? 13.787 -34.996 -11.539 1.00 92.19 628 PRO A C 1
ATOM 4828 O O . PRO A 1 628 ? 14.504 -35.609 -10.760 1.00 92.19 628 PRO A O 1
ATOM 4831 N N . ALA A 1 629 ? 14.030 -34.988 -12.854 1.00 88.12 629 ALA A N 1
ATOM 4832 C CA . ALA A 1 629 ? 15.202 -35.622 -13.459 1.00 88.12 629 ALA A CA 1
ATOM 4833 C C . ALA A 1 629 ? 16.504 -34.821 -13.237 1.00 88.12 629 ALA A C 1
ATOM 4835 O O . ALA A 1 629 ? 17.599 -35.327 -13.482 1.00 88.12 629 ALA A O 1
ATOM 4836 N N . SER A 1 630 ? 16.412 -33.562 -12.794 1.00 91.56 630 SER A N 1
ATOM 4837 C CA . SER A 1 630 ? 17.578 -32.726 -12.511 1.00 91.56 630 SER A CA 1
ATOM 4838 C C . SER A 1 630 ? 18.193 -33.111 -11.171 1.00 91.56 630 SER A C 1
ATOM 4840 O O . SER A 1 630 ? 17.709 -32.709 -10.114 1.00 91.56 630 SER A O 1
ATOM 4842 N N . VAL A 1 631 ? 19.317 -33.831 -11.209 1.00 90.44 631 VAL A N 1
ATOM 4843 C CA . VAL A 1 631 ? 20.058 -34.218 -9.996 1.00 90.44 631 VAL A CA 1
ATOM 4844 C C . VAL A 1 631 ? 20.441 -32.994 -9.159 1.00 90.44 631 VAL A C 1
ATOM 4846 O O . VAL A 1 631 ? 20.274 -32.993 -7.941 1.00 90.44 631 VAL A O 1
ATOM 4849 N N . GLY A 1 632 ? 20.914 -31.925 -9.809 1.00 91.06 632 GLY A N 1
ATOM 4850 C CA . GLY A 1 632 ? 21.270 -30.679 -9.129 1.00 91.06 632 GLY A CA 1
ATOM 4851 C C . GLY A 1 632 ? 20.066 -29.992 -8.478 1.00 91.06 632 GLY A C 1
ATOM 4852 O O . GLY A 1 632 ? 20.161 -29.572 -7.326 1.00 91.06 632 GLY A O 1
ATOM 4853 N N . GLY A 1 633 ? 18.930 -29.931 -9.182 1.00 90.81 633 GLY A N 1
ATOM 4854 C CA . GLY A 1 633 ? 17.697 -29.319 -8.675 1.00 90.81 633 GLY A CA 1
ATOM 4855 C C . GLY A 1 633 ? 17.104 -30.091 -7.497 1.00 90.81 633 GLY A C 1
ATOM 4856 O O . GLY A 1 633 ? 16.807 -29.503 -6.459 1.00 90.81 633 GLY A O 1
ATOM 4857 N N . VAL A 1 634 ? 17.027 -31.421 -7.607 1.00 93.44 634 VAL A N 1
ATOM 4858 C CA . VAL A 1 634 ? 16.555 -32.286 -6.517 1.00 93.44 634 VAL A CA 1
ATOM 4859 C C . VAL A 1 634 ? 17.468 -32.162 -5.297 1.00 93.44 634 VAL A C 1
ATOM 4861 O O . VAL A 1 634 ? 16.968 -31.906 -4.206 1.00 93.44 634 VAL A O 1
ATOM 4864 N N . ARG A 1 635 ? 18.801 -32.227 -5.452 1.00 92.62 635 ARG A N 1
ATOM 4865 C CA . ARG A 1 635 ? 19.730 -32.011 -4.322 1.00 92.62 635 ARG A CA 1
ATOM 4866 C C . ARG A 1 635 ? 19.536 -30.644 -3.663 1.00 92.62 635 ARG A C 1
ATOM 4868 O O . ARG A 1 635 ? 19.540 -30.560 -2.436 1.00 92.62 635 ARG A O 1
ATOM 4875 N N . ALA A 1 636 ? 19.341 -29.589 -4.455 1.00 93.69 636 ALA A N 1
ATOM 4876 C CA . ALA A 1 636 ? 19.097 -28.247 -3.935 1.00 93.69 636 ALA A CA 1
ATOM 4877 C C . ALA A 1 636 ? 17.798 -28.174 -3.115 1.00 93.69 636 ALA A C 1
ATOM 4879 O O . ALA A 1 636 ? 17.802 -27.567 -2.046 1.00 93.69 636 ALA A O 1
ATOM 4880 N N . ALA A 1 637 ? 16.722 -28.828 -3.566 1.00 95.19 637 ALA A N 1
ATOM 4881 C CA . ALA A 1 637 ? 15.463 -28.920 -2.828 1.00 95.19 637 ALA A CA 1
ATOM 4882 C C . ALA A 1 637 ? 15.597 -29.741 -1.536 1.00 95.19 637 ALA A C 1
ATOM 4884 O O . ALA A 1 637 ? 15.133 -29.303 -0.483 1.00 95.19 637 ALA A O 1
ATOM 4885 N N . LEU A 1 638 ? 16.268 -30.896 -1.591 1.00 93.88 638 LEU A N 1
ATOM 4886 C CA . LEU A 1 638 ? 16.492 -31.771 -0.434 1.00 93.88 638 LEU A CA 1
ATOM 4887 C C . LEU A 1 638 ? 17.306 -31.088 0.676 1.00 93.88 638 LEU A C 1
ATOM 4889 O O . LEU A 1 638 ? 17.077 -31.355 1.853 1.00 93.88 638 LEU A O 1
ATOM 4893 N N . ALA A 1 639 ? 18.215 -30.180 0.312 1.00 92.94 639 ALA A N 1
ATOM 4894 C CA . ALA A 1 639 ? 19.009 -29.392 1.254 1.00 92.94 639 ALA A CA 1
ATOM 4895 C C . ALA A 1 639 ? 18.228 -28.239 1.920 1.00 92.94 639 ALA A C 1
ATOM 4897 O O . ALA A 1 639 ? 18.766 -27.553 2.793 1.00 92.94 639 ALA A O 1
ATOM 4898 N N . THR A 1 640 ? 16.977 -27.986 1.516 1.00 93.06 640 THR A N 1
ATOM 4899 C CA . THR A 1 640 ? 16.180 -26.905 2.104 1.00 93.06 640 THR A CA 1
ATOM 4900 C C . THR A 1 640 ? 15.616 -27.282 3.480 1.00 93.06 640 THR A C 1
ATOM 4902 O O . THR A 1 640 ? 15.235 -28.432 3.723 1.00 93.06 640 THR A O 1
ATOM 4905 N N . PRO A 1 641 ? 15.436 -26.293 4.375 1.00 89.81 641 PRO A N 1
ATOM 4906 C CA . PRO A 1 641 ? 14.657 -26.438 5.603 1.00 89.81 641 PRO A CA 1
ATOM 4907 C C . PRO A 1 641 ? 13.235 -26.983 5.432 1.00 89.81 641 PRO A C 1
ATOM 4909 O O . PRO A 1 641 ? 12.681 -27.479 6.407 1.00 89.81 641 PRO A O 1
ATOM 4912 N N . LEU A 1 642 ? 12.642 -26.854 4.238 1.00 91.94 642 LEU A N 1
ATOM 4913 C CA . LEU A 1 642 ? 11.286 -27.321 3.949 1.00 91.94 642 LEU A CA 1
ATOM 4914 C C . LEU A 1 642 ? 11.220 -28.846 3.827 1.00 91.94 642 LEU A C 1
ATOM 4916 O O . LEU A 1 642 ? 10.256 -29.451 4.281 1.00 91.94 642 LEU A O 1
ATOM 4920 N N . VAL A 1 643 ? 12.243 -29.471 3.239 1.00 91.25 643 VAL A N 1
ATOM 4921 C CA . VAL A 1 643 ? 12.337 -30.937 3.156 1.00 91.25 643 VAL A CA 1
ATOM 4922 C C . VAL A 1 643 ? 12.898 -31.519 4.453 1.00 91.25 643 VAL A C 1
ATOM 4924 O O . VAL A 1 643 ? 12.440 -32.566 4.906 1.00 91.25 643 VAL A O 1
ATOM 4927 N N . GLY A 1 644 ? 13.857 -30.822 5.072 1.00 84.81 644 GLY A N 1
ATOM 4928 C CA . GLY A 1 644 ? 14.288 -31.131 6.432 1.00 84.81 644 GLY A CA 1
ATOM 4929 C C . GLY A 1 644 ? 15.362 -32.213 6.571 1.00 84.81 644 GLY A C 1
ATOM 4930 O O . GLY A 1 644 ? 15.594 -32.706 7.674 1.00 84.81 644 GLY A O 1
ATOM 4931 N N . LEU A 1 645 ? 16.046 -32.579 5.481 1.00 89.94 645 LEU A N 1
ATOM 4932 C CA . LEU A 1 645 ? 17.214 -33.460 5.547 1.00 89.94 645 LEU A CA 1
ATOM 4933 C C . LEU A 1 645 ? 18.458 -32.685 5.999 1.00 89.94 645 LEU A C 1
ATOM 4935 O O . LEU A 1 645 ? 18.677 -31.540 5.601 1.00 89.94 645 LEU A O 1
ATOM 4939 N N . ASP A 1 646 ? 19.294 -33.314 6.827 1.00 88.31 646 ASP A N 1
ATOM 4940 C CA . ASP A 1 646 ? 20.609 -32.770 7.165 1.00 88.31 646 ASP A CA 1
ATOM 4941 C C . ASP A 1 646 ? 21.656 -33.112 6.087 1.00 88.31 646 ASP A C 1
ATOM 4943 O O . ASP A 1 646 ? 21.437 -33.941 5.201 1.00 88.31 646 ASP A O 1
ATOM 4947 N N . ALA A 1 647 ? 22.828 -32.475 6.157 1.00 89.50 647 ALA A N 1
ATOM 4948 C CA . ALA A 1 647 ? 23.885 -32.675 5.165 1.00 89.50 647 ALA A CA 1
ATOM 4949 C C . ALA A 1 647 ? 24.376 -34.134 5.078 1.00 89.50 647 ALA A C 1
ATOM 4951 O O . ALA A 1 647 ? 24.837 -34.557 4.021 1.00 89.50 647 ALA A O 1
ATOM 4952 N N . ARG A 1 648 ? 24.278 -34.911 6.168 1.00 91.94 648 ARG A N 1
ATOM 4953 C CA . ARG A 1 648 ? 24.684 -36.324 6.182 1.00 91.94 648 ARG A CA 1
ATOM 4954 C C . ARG A 1 648 ? 23.645 -37.194 5.491 1.00 91.94 648 ARG A C 1
ATOM 4956 O O . ARG A 1 648 ? 24.026 -38.068 4.726 1.00 91.94 648 ARG A O 1
ATOM 4963 N N . ALA A 1 649 ? 22.363 -36.937 5.731 1.00 90.00 649 ALA A N 1
ATOM 4964 C CA . ALA A 1 649 ? 21.260 -37.620 5.074 1.00 90.00 649 ALA A CA 1
ATOM 4965 C C . ALA A 1 649 ? 21.262 -37.351 3.565 1.00 90.00 649 ALA A C 1
ATOM 4967 O O . ALA A 1 649 ? 21.081 -38.283 2.792 1.00 90.00 649 ALA A O 1
ATOM 4968 N N . VAL A 1 650 ? 21.540 -36.113 3.137 1.00 90.38 650 VAL A N 1
ATOM 4969 C CA . VAL A 1 650 ? 21.684 -35.797 1.705 1.00 90.38 650 VAL A CA 1
ATOM 4970 C C . VAL A 1 650 ? 22.901 -36.502 1.099 1.00 90.38 650 VAL A C 1
ATOM 4972 O O . VAL A 1 650 ? 22.781 -37.067 0.020 1.00 90.38 650 VAL A O 1
ATOM 4975 N N . ALA A 1 651 ? 24.050 -36.519 1.786 1.00 89.94 651 ALA A N 1
ATOM 4976 C CA . ALA A 1 651 ? 25.243 -37.220 1.302 1.00 89.94 651 ALA A CA 1
ATOM 4977 C C . ALA A 1 651 ? 25.051 -38.745 1.227 1.00 89.94 651 ALA A C 1
ATOM 4979 O O . ALA A 1 651 ? 25.554 -39.380 0.309 1.00 89.94 651 ALA A O 1
ATOM 4980 N N . ALA A 1 652 ? 24.297 -39.334 2.160 1.00 90.88 652 ALA A N 1
ATOM 4981 C CA . ALA A 1 652 ? 24.004 -40.766 2.160 1.00 90.88 652 ALA A CA 1
ATOM 4982 C C . ALA A 1 652 ? 23.184 -41.211 0.935 1.00 90.88 652 ALA A C 1
ATOM 4984 O O . ALA A 1 652 ? 23.301 -42.359 0.519 1.00 90.88 652 ALA A O 1
ATOM 4985 N N . LEU A 1 653 ? 22.404 -40.310 0.321 1.00 90.12 653 LEU A N 1
ATOM 4986 C CA . LEU A 1 653 ? 21.641 -40.607 -0.898 1.00 90.12 653 LEU A CA 1
ATOM 4987 C C . LEU A 1 653 ? 22.527 -40.833 -2.131 1.00 90.12 653 LEU A C 1
ATOM 4989 O O . LEU A 1 653 ? 22.048 -41.398 -3.108 1.00 90.12 653 LEU A O 1
ATOM 4993 N N . ASP A 1 654 ? 23.804 -40.438 -2.100 1.00 84.38 654 ASP A N 1
ATOM 4994 C CA . ASP A 1 654 ? 24.743 -40.746 -3.187 1.00 84.38 654 ASP A CA 1
ATOM 4995 C C . ASP A 1 654 ? 25.110 -42.241 -3.222 1.00 84.38 654 ASP A C 1
ATOM 4997 O O . ASP A 1 654 ? 25.491 -42.762 -4.270 1.00 84.38 654 ASP A O 1
ATOM 5001 N N . GLU A 1 655 ? 24.979 -42.930 -2.084 1.00 86.62 655 GLU A N 1
ATOM 5002 C CA . GLU A 1 655 ? 25.237 -44.367 -1.930 1.00 86.62 655 GLU A CA 1
ATOM 5003 C C . GLU A 1 655 ? 23.933 -45.195 -1.847 1.00 86.62 655 GLU A C 1
ATOM 5005 O O . GLU A 1 655 ? 23.978 -46.420 -1.968 1.00 86.62 655 GLU A O 1
ATOM 5010 N N . ASP A 1 656 ? 22.774 -44.544 -1.676 1.00 89.31 656 ASP A N 1
ATOM 5011 C CA . ASP A 1 656 ? 21.437 -45.148 -1.566 1.00 89.31 656 ASP A CA 1
ATOM 5012 C C . ASP A 1 656 ? 20.561 -44.823 -2.791 1.00 89.31 656 ASP A C 1
ATOM 5014 O O . ASP A 1 656 ? 19.738 -43.902 -2.788 1.00 89.31 656 ASP A O 1
ATOM 5018 N N . GLU A 1 657 ? 20.729 -45.618 -3.853 1.00 83.44 657 GLU A N 1
ATOM 5019 C CA . GLU A 1 657 ? 19.995 -45.470 -5.118 1.00 83.44 657 GLU A CA 1
ATOM 5020 C C . GLU A 1 657 ? 18.470 -45.597 -4.933 1.00 83.44 657 GLU A C 1
ATOM 5022 O O . GLU A 1 657 ? 17.708 -44.848 -5.545 1.00 83.44 657 GLU A O 1
ATOM 5027 N N . GLN A 1 658 ? 18.013 -46.475 -4.028 1.00 85.31 658 GLN A N 1
ATOM 5028 C CA . GLN A 1 658 ? 16.584 -46.653 -3.736 1.00 85.31 658 GLN A CA 1
ATOM 5029 C C . GLN A 1 658 ? 16.000 -45.440 -3.005 1.00 85.31 658 GLN A C 1
ATOM 5031 O O . GLN A 1 658 ? 14.896 -44.988 -3.319 1.00 85.31 658 GLN A O 1
ATOM 5036 N N . GLY A 1 659 ? 16.736 -44.892 -2.035 1.00 86.56 659 GLY A N 1
ATOM 5037 C CA . GLY A 1 659 ? 16.358 -43.663 -1.343 1.00 86.56 659 GLY A CA 1
ATOM 5038 C C . GLY A 1 659 ? 16.280 -42.467 -2.290 1.00 86.56 659 GLY A C 1
ATOM 5039 O O . GLY A 1 659 ? 15.350 -41.660 -2.187 1.00 86.56 659 GLY A O 1
ATOM 5040 N N . TRP A 1 660 ? 17.212 -42.367 -3.243 1.00 89.06 660 TRP A N 1
ATOM 5041 C CA . TRP A 1 660 ? 17.197 -41.332 -4.276 1.00 89.06 660 TRP A CA 1
ATOM 5042 C C . TRP A 1 660 ? 15.982 -41.461 -5.207 1.00 89.06 660 TRP A C 1
ATOM 5044 O O . TRP A 1 660 ? 15.246 -40.488 -5.393 1.00 89.06 660 TRP A O 1
ATOM 5054 N N . GLU A 1 661 ? 15.722 -42.659 -5.741 1.00 88.19 661 GLU A N 1
ATOM 5055 C CA . GLU A 1 661 ? 14.573 -42.930 -6.617 1.00 88.19 661 GLU A CA 1
ATOM 5056 C C . GLU A 1 661 ? 13.243 -42.611 -5.915 1.00 88.19 661 GLU A C 1
ATOM 5058 O O . GLU A 1 661 ? 12.385 -41.927 -6.476 1.00 88.19 661 GLU A O 1
ATOM 5063 N N . ALA A 1 662 ? 13.114 -42.958 -4.630 1.00 89.12 662 ALA A N 1
ATOM 5064 C CA . ALA A 1 662 ? 11.935 -42.627 -3.834 1.00 89.12 662 ALA A CA 1
ATOM 5065 C C . ALA A 1 662 ? 11.681 -41.110 -3.713 1.00 89.12 662 ALA A C 1
ATOM 5067 O O . ALA A 1 662 ? 10.523 -40.681 -3.637 1.00 89.12 662 ALA A O 1
ATOM 5068 N N . TRP A 1 663 ? 12.731 -40.280 -3.686 1.00 91.69 663 TRP A N 1
ATOM 5069 C CA . TRP A 1 663 ? 12.594 -38.820 -3.695 1.00 91.69 663 TRP A CA 1
ATOM 5070 C C . TRP A 1 663 ? 12.193 -38.286 -5.066 1.00 91.69 663 TRP A C 1
ATOM 5072 O O . TRP A 1 663 ? 11.275 -37.464 -5.142 1.00 91.69 663 TRP A O 1
ATOM 5082 N N . VAL A 1 664 ? 12.819 -38.776 -6.137 1.00 90.75 664 VAL A N 1
ATOM 5083 C CA . VAL A 1 664 ? 12.443 -38.428 -7.517 1.00 90.75 664 VAL A CA 1
ATOM 5084 C C . VAL A 1 664 ? 10.969 -38.759 -7.769 1.00 90.75 664 VAL A C 1
ATOM 5086 O O . VAL A 1 664 ? 10.232 -37.931 -8.311 1.00 90.75 664 VAL A O 1
ATOM 5089 N N . ASP A 1 665 ? 10.495 -39.901 -7.275 1.00 89.31 665 ASP A N 1
ATOM 5090 C CA . ASP A 1 665 ? 9.092 -40.309 -7.333 1.00 89.31 665 ASP A CA 1
ATOM 5091 C C . ASP A 1 665 ? 8.153 -39.363 -6.577 1.00 89.31 665 ASP A C 1
ATOM 5093 O O . ASP A 1 665 ? 7.046 -39.075 -7.036 1.00 89.31 665 ASP A O 1
ATOM 5097 N N . ARG A 1 666 ? 8.560 -38.854 -5.406 1.00 91.75 666 ARG A N 1
ATOM 5098 C CA . ARG A 1 666 ? 7.759 -37.874 -4.647 1.00 91.75 666 ARG A CA 1
ATOM 5099 C C . ARG A 1 666 ? 7.603 -36.567 -5.421 1.00 91.75 666 ARG A C 1
ATOM 5101 O O . ARG A 1 666 ? 6.484 -36.065 -5.519 1.00 91.75 666 ARG A O 1
ATOM 5108 N N . PHE A 1 667 ? 8.688 -36.044 -5.993 1.00 93.06 667 PHE A N 1
ATOM 5109 C CA . PHE A 1 667 ? 8.643 -34.832 -6.817 1.00 93.06 667 PHE A CA 1
ATOM 5110 C C . PHE A 1 667 ? 7.827 -35.042 -8.099 1.00 93.06 667 PHE A C 1
ATOM 5112 O O . PHE A 1 667 ? 7.009 -34.192 -8.441 1.00 93.06 667 PHE A O 1
ATOM 5119 N N . THR A 1 668 ? 7.966 -36.204 -8.743 1.00 90.19 668 THR A N 1
ATOM 5120 C CA . THR A 1 668 ? 7.171 -36.612 -9.914 1.00 90.19 668 THR A CA 1
ATOM 5121 C C . THR A 1 668 ? 5.678 -36.656 -9.581 1.00 90.19 668 THR A C 1
ATOM 5123 O O . THR A 1 668 ? 4.885 -35.998 -10.246 1.00 90.19 668 THR A O 1
ATOM 5126 N N . ARG A 1 669 ? 5.279 -37.327 -8.491 1.00 87.81 669 ARG A N 1
ATOM 5127 C CA . ARG A 1 669 ? 3.872 -37.358 -8.046 1.00 87.81 669 ARG A CA 1
ATOM 5128 C C . ARG A 1 669 ? 3.322 -35.965 -7.743 1.00 87.81 669 ARG A C 1
ATOM 5130 O O . ARG A 1 669 ? 2.166 -35.685 -8.062 1.00 87.81 669 ARG A O 1
ATOM 5137 N N . CYS A 1 670 ? 4.135 -35.101 -7.134 1.00 89.19 670 CYS A N 1
ATOM 5138 C CA . CYS A 1 670 ? 3.762 -33.714 -6.879 1.00 89.19 670 CYS A CA 1
ATOM 5139 C C . CYS A 1 670 ? 3.489 -32.978 -8.198 1.00 89.19 670 CYS A C 1
ATOM 5141 O O . CYS A 1 670 ? 2.396 -32.439 -8.371 1.00 89.19 670 CYS A O 1
ATOM 5143 N N . ARG A 1 671 ? 4.423 -33.036 -9.157 1.00 89.19 671 ARG A N 1
ATOM 5144 C CA . ARG A 1 671 ? 4.284 -32.402 -10.477 1.00 89.19 671 ARG A CA 1
ATOM 5145 C C . ARG A 1 671 ? 3.019 -32.856 -11.172 1.00 89.19 671 ARG A C 1
ATOM 5147 O O . ARG A 1 671 ? 2.207 -32.030 -11.576 1.00 89.19 671 ARG A O 1
ATOM 5154 N N . ASP A 1 672 ? 2.822 -34.163 -11.238 1.00 84.06 672 ASP A N 1
ATOM 5155 C CA . ASP A 1 672 ? 1.676 -34.699 -11.937 1.00 84.06 672 ASP A CA 1
ATOM 5156 C C . ASP A 1 672 ? 0.354 -34.293 -11.256 1.00 84.06 672 ASP A C 1
ATOM 5158 O O . ASP A 1 672 ? -0.659 -34.116 -11.922 1.00 84.06 672 ASP A O 1
ATOM 5162 N N . THR A 1 673 ? 0.335 -34.114 -9.930 1.00 82.25 673 THR A N 1
ATOM 5163 C CA . THR A 1 673 ? -0.850 -33.605 -9.212 1.00 82.25 673 THR A CA 1
ATOM 5164 C C . THR A 1 673 ? -1.154 -32.154 -9.597 1.00 82.25 673 THR A C 1
ATOM 5166 O O . THR A 1 673 ? -2.319 -31.798 -9.798 1.00 82.25 673 THR A O 1
ATOM 5169 N N . VAL A 1 674 ? -0.118 -31.319 -9.748 1.00 81.62 674 VAL A N 1
ATOM 5170 C CA . VAL A 1 674 ? -0.259 -29.935 -10.229 1.00 81.62 674 VAL A CA 1
ATOM 5171 C C . VAL A 1 674 ? -0.802 -29.919 -11.659 1.00 81.62 674 VAL A C 1
ATOM 5173 O O . VAL A 1 674 ? -1.756 -29.194 -11.939 1.00 81.62 674 VAL A O 1
ATOM 5176 N N . GLU A 1 675 ? -0.244 -30.747 -12.543 1.00 78.75 675 GLU A N 1
ATOM 5177 C CA . GLU A 1 675 ? -0.637 -30.822 -13.955 1.00 78.75 675 GLU A CA 1
ATOM 5178 C C . GLU A 1 675 ? -2.050 -31.391 -14.151 1.00 78.75 675 GLU A C 1
ATOM 5180 O O . GLU A 1 675 ? -2.807 -30.869 -14.969 1.00 78.75 675 GLU A O 1
ATOM 5185 N N . ARG A 1 676 ? -2.436 -32.414 -13.373 1.00 68.81 676 ARG A N 1
ATOM 5186 C CA . ARG A 1 676 ? -3.752 -33.071 -13.469 1.00 68.81 676 ARG A CA 1
ATOM 5187 C C . ARG A 1 676 ? -4.897 -32.210 -12.938 1.00 68.81 676 ARG A C 1
ATOM 5189 O O . ARG A 1 676 ? -5.987 -32.269 -13.484 1.00 68.81 676 ARG A O 1
ATOM 5196 N N . GLY A 1 677 ? -4.691 -31.445 -11.863 1.00 61.69 677 GLY A N 1
ATOM 5197 C CA . GLY A 1 677 ? -5.795 -30.796 -11.138 1.00 61.69 677 GLY A CA 1
ATOM 5198 C C . GLY A 1 677 ? -5.735 -29.274 -11.043 1.00 61.69 677 GLY A C 1
ATOM 5199 O O . GLY A 1 677 ? -6.653 -28.680 -10.479 1.00 61.69 677 GLY A O 1
ATOM 5200 N N . ARG A 1 678 ? -4.649 -28.635 -11.510 1.00 64.50 678 ARG A N 1
ATOM 5201 C CA . ARG A 1 678 ? -4.330 -27.216 -11.230 1.00 64.50 678 ARG A CA 1
ATOM 5202 C C . ARG A 1 678 ? -4.443 -26.853 -9.739 1.00 64.50 678 ARG A C 1
ATOM 5204 O O . ARG A 1 678 ? -4.764 -25.720 -9.378 1.00 64.50 678 ARG A O 1
ATOM 5211 N N . ASN A 1 679 ? -4.194 -27.824 -8.860 1.00 74.56 679 ASN A N 1
ATOM 5212 C CA . ASN A 1 679 ? -4.294 -27.659 -7.415 1.00 74.56 679 ASN A CA 1
ATOM 5213 C C . ASN A 1 679 ? -2.905 -27.783 -6.790 1.00 74.56 679 ASN A C 1
ATOM 5215 O O . ASN A 1 679 ? -2.506 -28.834 -6.281 1.00 74.56 679 ASN A O 1
ATOM 5219 N N . LEU A 1 680 ? -2.165 -26.680 -6.866 1.00 85.50 680 LEU A N 1
ATOM 5220 C CA . LEU A 1 680 ? -0.821 -26.563 -6.323 1.00 85.50 680 LEU A CA 1
ATOM 5221 C C . LEU A 1 680 ? -0.814 -26.805 -4.813 1.00 85.50 680 LEU A C 1
ATOM 5223 O O . LEU A 1 680 ? 0.051 -27.516 -4.303 1.00 85.50 680 LEU A O 1
ATOM 5227 N N . THR A 1 681 ? -1.805 -26.262 -4.106 1.00 87.88 681 THR A N 1
ATOM 5228 C CA . THR A 1 681 ? -1.915 -26.396 -2.651 1.00 87.88 681 THR A CA 1
ATOM 5229 C C . THR A 1 681 ? -2.019 -27.857 -2.224 1.00 87.88 681 THR A C 1
ATOM 5231 O O . THR A 1 681 ? -1.319 -28.271 -1.304 1.00 87.88 681 THR A O 1
ATOM 5234 N N . ALA A 1 682 ? -2.852 -28.661 -2.891 1.00 85.38 682 ALA A N 1
ATOM 5235 C CA . ALA A 1 682 ? -2.985 -30.083 -2.577 1.00 85.38 682 ALA A CA 1
ATOM 5236 C C . ALA A 1 682 ? -1.693 -30.866 -2.869 1.00 85.38 682 ALA A C 1
ATOM 5238 O O . ALA A 1 682 ? -1.286 -31.706 -2.060 1.00 85.38 682 ALA A O 1
ATOM 5239 N N . ALA A 1 683 ? -1.024 -30.564 -3.985 1.00 88.00 683 ALA A N 1
ATOM 5240 C CA . ALA A 1 683 ? 0.219 -31.226 -4.370 1.00 88.00 683 ALA A CA 1
ATOM 5241 C C . ALA A 1 683 ? 1.350 -30.944 -3.366 1.00 88.00 683 ALA A C 1
ATOM 5243 O O . ALA A 1 683 ? 1.952 -31.870 -2.819 1.00 88.00 683 ALA A O 1
ATOM 5244 N N . LEU A 1 684 ? 1.580 -29.663 -3.057 1.00 90.88 684 LEU A N 1
ATOM 5245 C CA . LEU A 1 684 ? 2.608 -29.238 -2.109 1.00 90.88 684 LEU A CA 1
ATOM 5246 C C . LEU A 1 684 ? 2.307 -29.698 -0.687 1.00 90.88 684 LEU A C 1
ATOM 5248 O O . LEU A 1 684 ? 3.216 -30.148 0.003 1.00 90.88 684 LEU A O 1
ATOM 5252 N N . ARG A 1 685 ? 1.043 -29.655 -0.255 1.00 88.56 685 ARG A N 1
ATOM 5253 C CA . ARG A 1 685 ? 0.650 -30.181 1.055 1.00 88.56 685 ARG A CA 1
ATOM 5254 C C . ARG A 1 685 ? 0.964 -31.667 1.178 1.00 88.56 685 ARG A C 1
ATOM 5256 O O . ARG A 1 685 ? 1.556 -32.067 2.168 1.00 88.56 685 ARG A O 1
ATOM 5263 N N . THR A 1 686 ? 0.656 -32.465 0.157 1.00 88.12 686 THR A N 1
ATOM 5264 C CA . THR A 1 686 ? 1.000 -33.897 0.154 1.00 88.12 686 THR A CA 1
ATOM 5265 C C . THR A 1 686 ? 2.510 -34.119 0.284 1.00 88.12 686 THR A C 1
ATOM 5267 O O . THR A 1 686 ? 2.947 -34.978 1.050 1.00 88.12 686 THR A O 1
ATOM 5270 N N . LEU A 1 687 ? 3.315 -33.328 -0.436 1.00 91.12 687 LEU A N 1
ATOM 5271 C CA . LEU A 1 687 ? 4.775 -33.392 -0.365 1.00 91.12 687 LEU A CA 1
ATOM 5272 C C . LEU A 1 687 ? 5.298 -32.995 1.027 1.00 91.12 687 LEU A C 1
ATOM 5274 O O . LEU A 1 687 ? 6.124 -33.708 1.590 1.00 91.12 687 LEU A O 1
ATOM 5278 N N . PHE A 1 688 ? 4.814 -31.886 1.586 1.00 93.00 688 PHE A N 1
ATOM 5279 C CA . PHE A 1 688 ? 5.263 -31.356 2.875 1.00 93.00 688 PHE A CA 1
ATOM 5280 C C . PHE A 1 688 ? 4.772 -32.178 4.074 1.00 93.00 688 PHE A C 1
ATOM 5282 O O . PHE A 1 688 ? 5.522 -32.354 5.033 1.00 93.00 688 PHE A O 1
ATOM 5289 N N . ASP A 1 689 ? 3.573 -32.758 4.006 1.00 89.12 689 ASP A N 1
ATOM 5290 C CA . ASP A 1 689 ? 3.067 -33.687 5.023 1.00 89.12 689 ASP A CA 1
ATOM 5291 C C . ASP A 1 689 ? 3.936 -34.959 5.070 1.00 89.12 689 ASP A C 1
ATOM 5293 O O . ASP A 1 689 ? 4.274 -35.440 6.151 1.00 89.12 689 ASP A O 1
ATOM 5297 N N . ALA A 1 690 ? 4.386 -35.467 3.914 1.00 86.88 690 ALA A N 1
ATOM 5298 C CA . ALA A 1 690 ? 5.313 -36.603 3.849 1.00 86.88 690 ALA A CA 1
ATOM 5299 C C . ALA A 1 690 ? 6.708 -36.291 4.432 1.00 86.88 690 ALA A C 1
ATOM 5301 O O . ALA A 1 690 ? 7.429 -37.213 4.822 1.00 86.88 690 ALA A O 1
ATOM 5302 N N . CYS A 1 691 ? 7.081 -35.012 4.497 1.00 87.94 691 CYS A N 1
ATOM 5303 C CA . CYS A 1 691 ? 8.322 -34.527 5.101 1.00 87.94 691 CYS A CA 1
ATOM 5304 C C . CYS A 1 691 ? 8.151 -34.091 6.568 1.00 87.94 691 CYS A C 1
ATOM 5306 O O . CYS A 1 691 ? 9.137 -33.723 7.203 1.00 87.94 691 CYS A O 1
ATOM 5308 N N . ASP A 1 692 ? 6.930 -34.104 7.117 1.00 88.81 692 ASP A N 1
ATOM 5309 C CA . ASP A 1 692 ? 6.605 -33.505 8.423 1.00 88.81 692 ASP A CA 1
ATOM 5310 C C . ASP A 1 692 ? 7.069 -32.030 8.527 1.00 88.81 692 ASP A C 1
ATOM 5312 O O . ASP A 1 692 ? 7.506 -31.553 9.579 1.00 88.81 692 ASP A O 1
ATOM 5316 N N . THR A 1 693 ? 7.024 -31.298 7.402 1.00 90.44 693 THR A N 1
ATOM 5317 C CA . THR A 1 693 ? 7.657 -29.978 7.234 1.00 90.44 693 THR A CA 1
ATOM 5318 C C . THR A 1 693 ? 7.241 -28.992 8.320 1.00 90.44 693 THR A C 1
ATOM 5320 O O . THR A 1 693 ? 8.096 -28.343 8.919 1.00 90.44 693 THR A O 1
ATOM 5323 N N . GLU A 1 694 ? 5.944 -28.872 8.616 1.00 86.75 694 GLU A N 1
ATOM 5324 C CA . GLU A 1 694 ? 5.471 -27.903 9.610 1.00 86.75 694 GLU A CA 1
ATOM 5325 C C . GLU A 1 694 ? 6.003 -28.209 11.017 1.00 86.75 694 GLU A C 1
ATOM 5327 O O . GLU A 1 694 ? 6.465 -27.300 11.710 1.00 86.75 694 GLU A O 1
ATOM 5332 N N . ALA A 1 695 ? 6.006 -29.479 11.436 1.00 86.56 695 ALA A N 1
ATOM 5333 C CA . ALA A 1 695 ? 6.518 -29.861 12.749 1.00 86.56 695 ALA A CA 1
ATOM 5334 C C . ALA A 1 695 ? 8.036 -29.654 12.849 1.00 86.56 695 ALA A C 1
ATOM 5336 O O . ALA A 1 695 ? 8.540 -29.252 13.902 1.00 86.56 695 ALA A O 1
ATOM 5337 N N . GLN A 1 696 ? 8.769 -29.894 11.760 1.00 86.19 696 GLN A N 1
ATOM 5338 C CA . GLN A 1 696 ? 10.203 -29.630 11.697 1.00 86.19 696 GLN A CA 1
ATOM 5339 C C . GLN A 1 696 ? 10.527 -28.134 11.727 1.00 86.19 696 GLN A C 1
ATOM 5341 O O . GLN A 1 696 ? 11.455 -27.723 12.430 1.00 86.19 696 GLN A O 1
ATOM 5346 N N . LEU A 1 697 ? 9.757 -27.313 11.006 1.00 87.62 697 LEU A N 1
ATOM 5347 C CA . LEU A 1 697 ? 9.923 -25.863 11.001 1.00 87.62 697 LEU A CA 1
ATOM 5348 C C . LEU A 1 697 ? 9.670 -25.289 12.393 1.00 87.62 697 LEU A C 1
ATOM 5350 O O . LEU A 1 697 ? 10.548 -24.606 12.907 1.00 87.62 697 LEU A O 1
ATOM 5354 N N . VAL A 1 698 ? 8.548 -25.620 13.044 1.00 83.12 698 VAL A N 1
ATOM 5355 C CA . VAL A 1 698 ? 8.152 -25.059 14.356 1.00 83.12 698 VAL A CA 1
ATOM 5356 C C . VAL A 1 698 ? 9.164 -25.353 15.474 1.00 83.12 698 VAL A C 1
ATOM 5358 O O . VAL A 1 698 ? 9.259 -24.591 16.432 1.00 83.12 698 VAL A O 1
ATOM 5361 N N . ARG A 1 699 ? 9.980 -26.409 15.355 1.00 82.56 699 ARG A N 1
ATOM 5362 C CA . ARG A 1 699 ? 11.071 -26.694 16.310 1.00 82.56 699 ARG A CA 1
ATOM 5363 C C . ARG A 1 699 ? 12.233 -25.699 16.233 1.00 82.56 699 ARG A C 1
ATOM 5365 O O . ARG A 1 699 ? 13.075 -25.685 17.131 1.00 82.56 699 ARG A O 1
ATOM 5372 N N . ARG A 1 700 ? 12.322 -24.901 15.166 1.00 79.81 700 ARG A N 1
ATOM 5373 C CA . ARG A 1 700 ? 13.370 -23.892 14.980 1.00 79.81 700 ARG A CA 1
ATOM 5374 C C . ARG A 1 700 ? 13.022 -22.594 15.721 1.00 79.81 700 ARG A C 1
ATOM 5376 O O . ARG A 1 700 ? 11.843 -22.285 15.877 1.00 79.81 700 ARG A O 1
ATOM 5383 N N . PRO A 1 701 ? 14.023 -21.785 16.120 1.00 69.38 701 PRO A N 1
ATOM 5384 C CA . PRO A 1 701 ? 13.783 -20.491 16.767 1.00 69.38 701 PRO A CA 1
ATOM 5385 C C . PRO A 1 701 ? 12.910 -19.515 15.954 1.00 69.38 701 PRO A C 1
ATOM 5387 O O . PRO A 1 701 ? 12.212 -18.699 16.543 1.00 69.38 701 PRO A O 1
ATOM 5390 N N . ASP A 1 702 ? 12.937 -19.602 14.620 1.00 72.69 702 ASP A N 1
ATOM 5391 C CA . ASP A 1 702 ? 12.134 -18.822 13.663 1.00 72.69 702 ASP A CA 1
ATOM 5392 C C . ASP A 1 702 ? 11.004 -19.654 13.014 1.00 72.69 702 ASP A C 1
ATOM 5394 O O . ASP A 1 702 ? 10.483 -19.319 11.949 1.00 72.69 702 ASP A O 1
ATOM 5398 N N . GLY A 1 703 ? 10.635 -20.774 13.639 1.00 80.06 703 GLY A N 1
ATOM 5399 C CA . GLY A 1 703 ? 9.794 -21.807 13.044 1.00 80.06 703 GLY A CA 1
ATOM 5400 C C . GLY A 1 703 ? 8.368 -21.387 12.707 1.00 80.06 703 GLY A C 1
ATOM 5401 O O . GLY A 1 703 ? 7.879 -21.672 11.614 1.00 80.06 703 GLY A O 1
ATOM 5402 N N . GLU A 1 704 ? 7.708 -20.679 13.626 1.00 76.69 704 GLU A N 1
ATOM 5403 C CA . GLU A 1 704 ? 6.340 -20.171 13.429 1.00 76.69 704 GLU A CA 1
ATOM 5404 C C . GLU A 1 704 ? 6.268 -19.186 12.260 1.00 76.69 704 GLU A C 1
ATOM 5406 O O . GLU A 1 704 ? 5.328 -19.227 11.458 1.00 76.69 704 GLU A O 1
ATOM 5411 N N . ARG A 1 705 ? 7.308 -18.357 12.114 1.00 79.81 705 ARG A N 1
ATOM 5412 C CA . ARG A 1 705 ? 7.445 -17.438 10.991 1.00 79.81 705 ARG A CA 1
ATOM 5413 C C . ARG A 1 705 ? 7.550 -18.185 9.674 1.00 79.81 705 ARG A C 1
ATOM 5415 O O . ARG A 1 705 ? 6.736 -17.958 8.786 1.00 79.81 705 ARG A O 1
ATOM 5422 N N . ARG A 1 706 ? 8.489 -19.125 9.568 1.00 86.56 706 ARG A N 1
ATOM 5423 C CA . ARG A 1 706 ? 8.681 -19.911 8.340 1.00 86.56 706 ARG A CA 1
ATOM 5424 C C . ARG A 1 706 ? 7.433 -20.694 7.942 1.00 86.56 706 ARG A C 1
ATOM 5426 O O . ARG A 1 706 ? 7.112 -20.745 6.760 1.00 86.56 706 ARG A O 1
ATOM 5433 N N . ALA A 1 707 ? 6.711 -21.269 8.905 1.00 87.62 707 ALA A N 1
ATOM 5434 C CA . ALA A 1 707 ? 5.461 -21.978 8.633 1.00 87.62 707 ALA A CA 1
ATOM 5435 C C . ALA A 1 707 ? 4.363 -21.033 8.111 1.00 87.62 707 ALA A C 1
ATOM 5437 O O . ALA A 1 707 ? 3.652 -21.366 7.163 1.00 87.62 707 ALA A O 1
ATOM 5438 N N . THR A 1 708 ? 4.249 -19.836 8.694 1.00 86.06 708 THR A N 1
ATOM 5439 C CA . THR A 1 708 ? 3.304 -18.804 8.239 1.00 86.06 708 THR A CA 1
ATOM 5440 C C . THR A 1 708 ? 3.659 -18.304 6.840 1.00 86.06 708 THR A C 1
ATOM 5442 O O . THR A 1 708 ? 2.782 -18.233 5.980 1.00 86.06 708 THR A O 1
ATOM 5445 N N . ASP A 1 709 ? 4.942 -18.027 6.591 1.00 88.56 709 ASP A N 1
ATOM 5446 C CA . ASP A 1 709 ? 5.451 -17.602 5.286 1.00 88.56 709 ASP A CA 1
ATOM 5447 C C . ASP A 1 709 ? 5.185 -18.674 4.220 1.00 88.56 709 ASP A C 1
ATOM 5449 O O . ASP A 1 709 ? 4.706 -18.348 3.138 1.00 88.56 709 ASP A O 1
ATOM 5453 N N . LEU A 1 710 ? 5.412 -19.957 4.533 1.00 92.00 710 LEU A N 1
ATOM 5454 C CA . LEU A 1 710 ? 5.163 -21.069 3.612 1.00 92.00 710 LEU A CA 1
ATOM 5455 C C . LEU A 1 710 ? 3.689 -21.148 3.202 1.00 92.00 710 LEU A C 1
ATOM 5457 O O . LEU A 1 710 ? 3.389 -21.187 2.011 1.00 92.00 710 LEU A O 1
ATOM 5461 N N . ARG A 1 711 ? 2.764 -21.143 4.172 1.00 89.75 711 ARG A N 1
ATOM 5462 C CA . ARG A 1 711 ? 1.318 -21.175 3.885 1.00 89.75 711 ARG A CA 1
ATOM 5463 C C . ARG A 1 711 ? 0.901 -19.975 3.045 1.00 89.75 711 ARG A C 1
ATOM 5465 O O . ARG A 1 711 ? 0.176 -20.131 2.068 1.00 89.75 711 ARG A O 1
ATOM 5472 N N . HIS A 1 712 ? 1.411 -18.797 3.395 1.00 89.69 712 HIS A N 1
ATOM 5473 C CA . HIS A 1 712 ? 1.120 -17.574 2.671 1.00 89.69 712 HIS A CA 1
ATOM 5474 C C . HIS A 1 712 ? 1.611 -17.630 1.216 1.00 89.69 712 HIS A C 1
ATOM 5476 O O . HIS A 1 712 ? 0.849 -17.329 0.302 1.00 89.69 712 HIS A O 1
ATOM 5482 N N . LEU A 1 713 ? 2.846 -18.079 0.982 1.00 92.31 713 LEU A N 1
ATOM 5483 C CA . LEU A 1 713 ? 3.394 -18.245 -0.366 1.00 92.31 713 LEU A CA 1
ATOM 5484 C C . LEU A 1 713 ? 2.587 -19.250 -1.195 1.00 92.31 713 LEU A C 1
ATOM 5486 O O . LEU A 1 713 ? 2.311 -18.990 -2.362 1.00 92.31 713 LEU A O 1
ATOM 5490 N N . VAL A 1 714 ? 2.175 -20.376 -0.602 1.00 92.00 714 VAL A N 1
ATOM 5491 C CA . VAL A 1 714 ? 1.353 -21.388 -1.287 1.00 92.00 714 VAL A CA 1
ATOM 5492 C C . VAL A 1 714 ? -0.019 -20.825 -1.676 1.00 92.00 714 VAL A C 1
ATOM 5494 O O . VAL A 1 714 ? -0.493 -21.091 -2.778 1.00 92.00 714 VAL A O 1
ATOM 5497 N N . GLU A 1 715 ? -0.641 -20.010 -0.819 1.00 89.75 715 GLU A N 1
ATOM 5498 C CA . GLU A 1 715 ? -1.893 -19.314 -1.143 1.00 89.75 715 GLU A CA 1
ATOM 5499 C C . GLU A 1 715 ? -1.726 -18.330 -2.308 1.00 89.75 715 GLU A C 1
ATOM 5501 O O . GLU A 1 715 ? -2.527 -18.367 -3.241 1.00 89.75 715 GLU A O 1
ATOM 5506 N N . LEU A 1 716 ? -0.679 -17.494 -2.283 1.00 88.88 716 LEU A N 1
ATOM 5507 C CA . LEU A 1 716 ? -0.387 -16.536 -3.359 1.00 88.88 716 LEU A CA 1
ATOM 5508 C C . LEU A 1 716 ? -0.139 -17.256 -4.691 1.00 88.88 716 LEU A C 1
ATOM 5510 O O . LEU A 1 716 ? -0.703 -16.884 -5.718 1.00 88.88 716 LEU A O 1
ATOM 5514 N N . LEU A 1 717 ? 0.636 -18.344 -4.667 1.00 89.12 717 LEU A N 1
ATOM 5515 C CA . LEU A 1 717 ? 0.889 -19.153 -5.857 1.00 89.12 717 LEU A CA 1
ATOM 5516 C C . LEU A 1 717 ? -0.387 -19.818 -6.392 1.00 89.12 717 LEU A C 1
ATOM 5518 O O . LEU A 1 717 ? -0.580 -19.884 -7.602 1.00 89.12 717 LEU A O 1
ATOM 5522 N N . GLN A 1 718 ? -1.287 -20.290 -5.524 1.00 88.62 718 GLN A N 1
ATOM 5523 C CA . GLN A 1 718 ? -2.568 -20.850 -5.968 1.00 88.62 718 GLN A CA 1
ATOM 5524 C C . GLN A 1 718 ? -3.492 -19.772 -6.556 1.00 88.62 718 GLN A C 1
ATOM 5526 O O . GLN A 1 718 ? -4.211 -20.045 -7.523 1.00 88.62 718 GLN A O 1
ATOM 5531 N N . GLN A 1 719 ? -3.481 -18.559 -5.994 1.00 85.44 719 GLN A N 1
ATOM 5532 C CA . GLN A 1 719 ? -4.243 -17.426 -6.520 1.00 85.44 719 GLN A CA 1
ATOM 5533 C C . GLN A 1 719 ? -3.792 -17.083 -7.941 1.00 85.44 719 GLN A C 1
ATOM 5535 O O . GLN A 1 719 ? -4.630 -17.098 -8.843 1.00 85.44 719 GLN A O 1
ATOM 5540 N N . VAL A 1 720 ? -2.487 -16.889 -8.169 1.00 84.50 720 VAL A N 1
ATOM 5541 C CA . VAL A 1 720 ? -1.969 -16.575 -9.512 1.00 84.50 720 VAL A CA 1
ATOM 5542 C C . VAL A 1 720 ? -2.129 -17.753 -10.482 1.00 84.50 720 VAL A C 1
ATOM 5544 O O . VAL A 1 720 ? -2.554 -17.556 -11.619 1.00 84.50 720 VAL A O 1
ATOM 5547 N N . ALA A 1 721 ? -1.935 -19.000 -10.026 1.00 84.69 721 ALA A N 1
ATOM 5548 C CA . ALA A 1 721 ? -2.189 -20.195 -10.842 1.00 84.69 721 ALA A CA 1
ATOM 5549 C C . ALA A 1 721 ? -3.624 -20.230 -11.387 1.00 84.69 721 ALA A C 1
ATOM 5551 O O . ALA A 1 721 ? -3.863 -20.667 -12.514 1.00 84.69 721 ALA A O 1
ATOM 5552 N N . THR A 1 722 ? -4.585 -19.766 -10.585 1.00 82.31 722 THR A N 1
ATOM 5553 C CA . THR A 1 722 ? -6.006 -19.765 -10.942 1.00 82.31 722 THR A CA 1
ATOM 5554 C C . THR A 1 722 ? -6.371 -18.549 -11.792 1.00 82.31 722 THR A C 1
ATOM 5556 O O . THR A 1 722 ? -7.036 -18.708 -12.816 1.00 82.31 722 THR A O 1
ATOM 5559 N N . ALA A 1 723 ? -5.931 -17.353 -11.388 1.00 76.69 723 ALA A N 1
ATOM 5560 C CA . ALA A 1 723 ? -6.258 -16.089 -12.045 1.00 76.69 723 ALA A CA 1
ATOM 5561 C C . ALA A 1 723 ? -5.648 -15.995 -13.452 1.00 76.69 723 ALA A C 1
ATOM 5563 O O . ALA A 1 723 ? -6.357 -15.712 -14.415 1.00 76.69 723 ALA A O 1
ATOM 5564 N N . GLU A 1 724 ? -4.362 -16.320 -13.581 1.00 79.19 724 GLU A N 1
ATOM 5565 C CA . GLU A 1 724 ? -3.614 -16.239 -14.842 1.00 79.19 724 GLU A CA 1
ATOM 5566 C C . GLU A 1 724 ? -3.564 -17.574 -15.600 1.00 79.19 724 GLU A C 1
ATOM 5568 O O . GLU A 1 724 ? -3.024 -17.661 -16.702 1.00 79.19 724 GLU A O 1
ATOM 5573 N N . ARG A 1 725 ? -4.151 -18.638 -15.033 1.00 80.19 725 ARG A N 1
ATOM 5574 C CA . ARG A 1 725 ? -4.158 -19.998 -15.603 1.00 80.19 725 ARG A CA 1
ATOM 5575 C C . ARG A 1 725 ? -2.753 -20.573 -15.847 1.00 80.19 725 ARG A C 1
ATOM 5577 O O . ARG A 1 725 ? -2.609 -21.430 -16.727 1.00 80.19 725 ARG A O 1
ATOM 5584 N N . LEU A 1 726 ? -1.757 -20.151 -15.063 1.00 81.75 726 LEU A N 1
ATOM 5585 C CA . LEU A 1 726 ? -0.357 -20.568 -15.195 1.00 81.75 726 LEU A CA 1
ATOM 5586 C C . LEU A 1 726 ? -0.154 -22.060 -14.889 1.00 81.75 726 LEU A C 1
ATOM 5588 O O . LEU A 1 726 ? -0.719 -22.607 -13.942 1.00 81.75 726 LEU A O 1
ATOM 5592 N N . GLY A 1 727 ? 0.697 -22.703 -15.691 1.00 82.94 727 GLY A N 1
ATOM 5593 C CA . GLY A 1 727 ? 1.277 -24.013 -15.386 1.00 82.94 727 GLY A CA 1
ATOM 5594 C C . GLY A 1 727 ? 2.517 -23.899 -14.492 1.00 82.94 727 GLY A C 1
ATOM 5595 O O . GLY A 1 727 ? 2.915 -22.803 -14.099 1.00 82.94 727 GLY A O 1
ATOM 5596 N N . LEU A 1 728 ? 3.165 -25.028 -14.198 1.00 88.50 728 LEU A N 1
ATOM 5597 C CA . LEU A 1 728 ? 4.294 -25.074 -13.263 1.00 88.50 728 LEU A CA 1
ATOM 5598 C C . LEU A 1 728 ? 5.499 -24.221 -13.706 1.00 88.50 728 LEU A C 1
ATOM 5600 O O . LEU A 1 728 ? 6.087 -23.541 -12.869 1.00 88.50 728 LEU A O 1
ATOM 5604 N N . ASP A 1 729 ? 5.832 -24.184 -15.003 1.00 89.19 729 ASP A N 1
ATOM 5605 C CA . ASP A 1 729 ? 6.886 -23.295 -15.521 1.00 89.19 729 ASP A CA 1
ATOM 5606 C C . ASP A 1 729 ? 6.550 -21.813 -15.305 1.00 89.19 729 ASP A C 1
ATOM 5608 O O . ASP A 1 729 ? 7.405 -21.043 -14.867 1.00 89.19 729 ASP A O 1
ATOM 5612 N N . GLY A 1 730 ? 5.292 -21.425 -15.545 1.00 86.25 730 GLY A N 1
ATOM 5613 C CA . GLY A 1 730 ? 4.814 -20.063 -15.305 1.00 86.25 730 GLY A CA 1
ATOM 5614 C C . GLY A 1 730 ? 4.873 -19.682 -13.827 1.00 86.25 730 GLY A C 1
ATOM 5615 O O . GLY A 1 730 ? 5.295 -18.580 -13.500 1.00 86.25 730 GLY A O 1
ATOM 5616 N N . LEU A 1 731 ? 4.535 -20.610 -12.928 1.00 89.88 731 LEU A N 1
ATOM 5617 C CA . LEU A 1 731 ? 4.574 -20.384 -11.480 1.00 89.88 731 LEU A CA 1
ATOM 5618 C C . LEU A 1 731 ? 5.995 -20.228 -10.935 1.00 89.88 731 LEU A C 1
ATOM 5620 O O . LEU A 1 731 ? 6.236 -19.346 -10.113 1.00 89.88 731 LEU A O 1
ATOM 5624 N N . VAL A 1 732 ? 6.941 -21.054 -11.396 1.00 91.81 732 VAL A N 1
ATOM 5625 C CA . VAL A 1 732 ? 8.359 -20.916 -11.021 1.00 91.81 732 VAL A CA 1
ATOM 5626 C C . VAL A 1 732 ? 8.917 -19.590 -11.533 1.00 91.81 732 VAL A C 1
ATOM 5628 O O . VAL A 1 732 ? 9.563 -18.867 -10.777 1.00 91.81 732 VAL A O 1
ATOM 5631 N N . HIS A 1 733 ? 8.618 -19.233 -12.785 1.00 88.56 733 HIS A N 1
ATOM 5632 C CA . HIS A 1 733 ? 9.040 -17.956 -13.357 1.00 88.56 733 HIS A CA 1
ATOM 5633 C C . HIS A 1 733 ? 8.456 -16.760 -12.594 1.00 88.56 733 HIS A C 1
ATOM 5635 O O . HIS A 1 733 ? 9.195 -15.850 -12.221 1.00 88.56 733 HIS A O 1
ATOM 5641 N N . TRP A 1 734 ? 7.153 -16.789 -12.306 1.00 88.06 734 TRP A N 1
ATOM 5642 C CA . TRP A 1 734 ? 6.468 -15.748 -11.546 1.00 88.06 734 TRP A CA 1
ATOM 5643 C C . TRP A 1 734 ? 7.047 -15.596 -10.137 1.00 88.06 734 TRP A C 1
ATOM 5645 O O . TRP A 1 734 ? 7.343 -14.479 -9.724 1.00 88.06 734 TRP A O 1
ATOM 5655 N N . LEU A 1 735 ? 7.300 -16.695 -9.413 1.00 90.31 735 LEU A N 1
ATOM 5656 C CA . LEU A 1 735 ? 7.916 -16.621 -8.084 1.00 90.31 735 LEU A CA 1
ATOM 5657 C C . LEU A 1 735 ? 9.316 -15.997 -8.149 1.00 90.31 735 LEU A C 1
ATOM 5659 O O . LEU A 1 735 ? 9.633 -15.134 -7.331 1.00 90.31 735 LEU A O 1
ATOM 5663 N N . GLY A 1 736 ? 10.126 -16.383 -9.139 1.00 88.81 736 GLY A N 1
ATOM 5664 C CA . GLY A 1 736 ? 11.448 -15.797 -9.366 1.00 88.81 736 GLY A CA 1
ATOM 5665 C C . GLY A 1 736 ? 11.383 -14.289 -9.641 1.00 88.81 736 GLY A C 1
ATOM 5666 O O . GLY A 1 736 ? 12.149 -13.521 -9.055 1.00 88.81 736 GLY A O 1
ATOM 5667 N N . LEU A 1 737 ? 10.423 -13.846 -10.462 1.00 82.06 737 LEU A N 1
ATOM 5668 C CA . LEU A 1 737 ? 10.155 -12.425 -10.708 1.00 82.06 737 LEU A CA 1
ATOM 5669 C C . LEU A 1 737 ? 9.724 -11.699 -9.430 1.00 82.06 737 LEU A C 1
ATOM 5671 O O . LEU A 1 737 ? 10.292 -10.663 -9.093 1.00 82.06 737 LEU A O 1
ATOM 5675 N N . MET A 1 738 ? 8.778 -12.255 -8.673 1.00 83.25 738 MET A N 1
ATOM 5676 C CA . MET A 1 738 ? 8.270 -11.637 -7.445 1.00 83.25 738 MET A CA 1
ATOM 5677 C C . MET A 1 738 ? 9.314 -11.583 -6.330 1.00 83.25 738 MET A C 1
ATOM 5679 O O . MET A 1 738 ? 9.240 -10.727 -5.454 1.00 83.25 738 MET A O 1
ATOM 5683 N N . ARG A 1 739 ? 10.346 -12.428 -6.347 1.00 86.88 739 ARG A N 1
ATOM 5684 C CA . ARG A 1 739 ? 11.466 -12.304 -5.403 1.00 86.88 739 ARG A CA 1
ATOM 5685 C C . ARG A 1 739 ? 12.370 -11.102 -5.686 1.00 86.88 739 ARG A C 1
ATOM 5687 O O . ARG A 1 739 ? 13.043 -10.642 -4.766 1.00 86.88 739 ARG A O 1
ATOM 5694 N N . SER A 1 740 ? 12.355 -10.539 -6.896 1.00 78.81 740 SER A N 1
ATOM 5695 C CA . SER A 1 740 ? 13.077 -9.302 -7.221 1.00 78.81 740 SER A CA 1
ATOM 5696 C C . SER A 1 740 ? 12.387 -8.082 -6.584 1.00 78.81 740 SER A C 1
ATOM 5698 O O . SER A 1 740 ? 11.234 -7.795 -6.917 1.00 78.81 740 SER A O 1
ATOM 5700 N N . PRO A 1 741 ? 13.056 -7.322 -5.688 1.00 68.88 741 PRO A N 1
ATOM 5701 C CA . PRO A 1 741 ? 12.481 -6.106 -5.104 1.00 68.88 741 PRO A CA 1
ATOM 5702 C C . PRO A 1 741 ? 12.097 -5.072 -6.165 1.00 68.88 741 PRO A C 1
ATOM 5704 O O . PRO A 1 741 ? 11.006 -4.514 -6.109 1.00 68.88 741 PRO A O 1
ATOM 5707 N N . ALA A 1 742 ? 12.943 -4.901 -7.187 1.00 62.78 742 ALA A N 1
ATOM 5708 C CA . ALA A 1 742 ? 12.699 -3.967 -8.281 1.00 62.78 742 ALA A CA 1
ATOM 5709 C C . ALA A 1 742 ? 11.426 -4.310 -9.069 1.00 62.78 742 ALA A C 1
ATOM 5711 O O . ALA A 1 742 ? 10.723 -3.404 -9.499 1.00 62.78 742 ALA A O 1
ATOM 5712 N N . THR A 1 743 ? 11.124 -5.603 -9.230 1.00 64.50 743 THR A N 1
ATOM 5713 C CA . THR A 1 743 ? 9.930 -6.095 -9.935 1.00 64.50 743 THR A CA 1
ATOM 5714 C C . THR A 1 743 ? 8.664 -5.980 -9.081 1.00 64.50 743 THR A C 1
ATOM 5716 O O . THR A 1 743 ? 7.583 -5.754 -9.614 1.00 64.50 743 THR A O 1
ATOM 5719 N N . ARG A 1 744 ? 8.768 -6.081 -7.752 1.00 68.44 744 ARG A N 1
ATOM 5720 C CA . ARG A 1 744 ? 7.621 -5.867 -6.854 1.00 68.44 744 ARG A CA 1
ATOM 5721 C C . ARG A 1 744 ? 7.248 -4.408 -6.684 1.00 68.44 744 ARG A C 1
ATOM 5723 O O . ARG A 1 744 ? 6.064 -4.100 -6.662 1.00 68.44 744 ARG A O 1
ATOM 5730 N N . GLU A 1 745 ? 8.244 -3.538 -6.538 1.00 57.16 745 GLU A N 1
ATOM 5731 C CA . GLU A 1 745 ? 8.017 -2.090 -6.493 1.00 57.16 745 GLU A CA 1
ATOM 5732 C C . GLU A 1 745 ? 7.282 -1.662 -7.766 1.00 57.16 745 GLU A C 1
ATOM 5734 O O . GLU A 1 745 ? 6.169 -1.160 -7.700 1.00 57.16 745 GLU A O 1
ATOM 5739 N N . ALA A 1 746 ? 7.841 -2.067 -8.901 1.00 51.22 746 ALA A N 1
ATOM 5740 C CA . ALA A 1 746 ? 7.310 -1.917 -10.241 1.00 51.22 746 ALA A CA 1
ATOM 5741 C C . ALA A 1 746 ? 5.853 -2.336 -10.483 1.00 51.22 746 ALA A C 1
ATOM 5743 O O . ALA A 1 746 ? 5.114 -1.621 -11.154 1.00 51.22 746 ALA A O 1
ATOM 5744 N N . LEU A 1 747 ? 5.471 -3.537 -10.038 1.00 53.59 747 LEU A N 1
ATOM 5745 C CA . LEU A 1 747 ? 4.129 -4.066 -10.281 1.00 53.59 747 LEU A CA 1
ATOM 5746 C C . LEU A 1 747 ? 3.081 -3.312 -9.449 1.00 53.59 747 LEU A C 1
ATOM 5748 O O . LEU A 1 747 ? 1.929 -3.201 -9.872 1.00 53.59 747 LEU A O 1
ATOM 5752 N N . GLY A 1 748 ? 3.472 -2.756 -8.291 1.00 48.38 748 GLY A N 1
ATOM 5753 C CA . GLY A 1 748 ? 2.549 -2.136 -7.343 1.00 48.38 748 GLY A CA 1
ATOM 5754 C C . GLY A 1 748 ? 1.350 -3.052 -7.045 1.00 48.38 748 GLY A C 1
ATOM 5755 O O . GLY A 1 748 ? 1.385 -4.255 -7.270 1.00 48.38 748 GLY A O 1
ATOM 5756 N N . GLY A 1 749 ? 0.238 -2.515 -6.546 1.00 52.44 749 GLY A N 1
ATOM 5757 C CA . GLY A 1 749 ? -1.021 -3.281 -6.549 1.00 52.44 749 GLY A CA 1
ATOM 5758 C C . GLY A 1 749 ? -1.452 -3.904 -5.219 1.00 52.44 749 GLY A C 1
ATOM 5759 O O . GLY A 1 749 ? -0.766 -3.838 -4.204 1.00 52.44 749 GLY A O 1
ATOM 5760 N N . ASP A 1 750 ? -2.671 -4.463 -5.221 1.00 43.97 750 ASP A N 1
ATOM 5761 C CA . ASP A 1 750 ? -3.234 -5.167 -4.054 1.00 43.97 750 ASP A CA 1
ATOM 5762 C C . ASP A 1 750 ? -2.481 -6.485 -3.776 1.00 43.97 750 ASP A C 1
ATOM 5764 O O . ASP A 1 750 ? -2.524 -6.982 -2.657 1.00 43.97 750 ASP A O 1
ATOM 5768 N N . GLU A 1 751 ? -1.732 -7.010 -4.754 1.00 51.72 751 GLU A N 1
ATOM 5769 C CA . GLU A 1 751 ? -0.859 -8.182 -4.600 1.00 51.72 751 GLU A CA 1
ATOM 5770 C C . GLU A 1 751 ? 0.356 -7.905 -3.706 1.00 51.72 751 GLU A C 1
ATOM 5772 O O . GLU A 1 751 ? 0.745 -8.768 -2.923 1.00 51.72 751 GLU A O 1
ATOM 5777 N N . VAL A 1 752 ? 0.923 -6.693 -3.747 1.00 54.44 752 VAL A N 1
ATOM 5778 C CA . VAL A 1 752 ? 2.027 -6.286 -2.859 1.00 54.44 752 VAL A CA 1
ATOM 5779 C C . VAL A 1 752 ? 1.533 -6.114 -1.420 1.00 54.44 752 VAL A C 1
ATOM 5781 O O . VAL A 1 752 ? 2.222 -6.522 -0.485 1.00 54.44 752 VAL A O 1
ATOM 5784 N N . ASP A 1 753 ? 0.319 -5.581 -1.238 1.00 55.31 753 ASP A N 1
ATOM 5785 C CA . ASP A 1 753 ? -0.347 -5.517 0.070 1.00 55.31 753 ASP A CA 1
ATOM 5786 C C . ASP A 1 753 ? -0.702 -6.916 0.588 1.00 55.31 753 ASP A C 1
ATOM 5788 O O . ASP A 1 753 ? -0.458 -7.218 1.757 1.00 55.31 753 ASP A O 1
ATOM 5792 N N . ALA A 1 754 ? -1.222 -7.791 -0.280 1.00 56.66 754 ALA A N 1
ATOM 5793 C CA . ALA A 1 754 ? -1.500 -9.182 0.054 1.00 56.66 754 ALA A CA 1
ATOM 5794 C C . ALA A 1 754 ? -0.217 -9.931 0.421 1.00 56.66 754 ALA A C 1
ATOM 5796 O O . ALA A 1 754 ? -0.243 -10.707 1.364 1.00 56.66 754 ALA A O 1
ATOM 5797 N N . ALA A 1 755 ? 0.905 -9.644 -0.244 1.00 63.59 755 ALA A N 1
ATOM 5798 C CA . ALA A 1 755 ? 2.210 -10.233 0.026 1.00 63.59 755 ALA A CA 1
ATOM 5799 C C . ALA A 1 755 ? 2.917 -9.661 1.265 1.00 63.59 755 ALA A C 1
ATOM 5801 O O . ALA A 1 755 ? 4.019 -10.121 1.586 1.00 63.59 755 ALA A O 1
ATOM 5802 N N . GLN A 1 756 ? 2.329 -8.686 1.971 1.00 72.38 756 GLN A N 1
ATOM 5803 C CA . GLN A 1 756 ? 2.875 -8.220 3.244 1.00 72.38 756 GLN A CA 1
ATOM 5804 C C . GLN A 1 756 ? 2.898 -9.363 4.253 1.00 72.38 756 GLN A C 1
ATOM 5806 O O . GLN A 1 756 ? 2.004 -10.208 4.336 1.00 72.38 756 GLN A O 1
ATOM 5811 N N . LEU A 1 757 ? 3.966 -9.391 5.036 1.00 71.06 757 LEU A N 1
ATOM 5812 C CA . LEU A 1 757 ? 4.162 -10.417 6.037 1.00 71.06 757 LEU A CA 1
ATOM 5813 C C . LEU A 1 757 ? 3.008 -10.439 7.045 1.00 71.06 757 LEU A C 1
ATOM 5815 O O . LEU A 1 757 ? 2.763 -9.470 7.763 1.00 71.06 757 LEU A O 1
ATOM 5819 N N . ARG A 1 758 ? 2.325 -11.584 7.114 1.00 70.56 758 ARG A N 1
ATOM 5820 C CA . ARG A 1 758 ? 1.243 -11.812 8.070 1.00 70.56 758 ARG A CA 1
ATOM 5821 C C . ARG A 1 758 ? 1.803 -11.906 9.485 1.00 70.56 758 ARG A C 1
ATOM 5823 O O . ARG A 1 758 ? 2.963 -12.267 9.702 1.00 70.56 758 ARG A O 1
ATOM 5830 N N . LEU A 1 759 ? 0.953 -11.584 10.451 1.00 63.84 759 LEU A N 1
ATOM 5831 C CA . LEU A 1 759 ? 1.247 -11.798 11.861 1.00 63.84 759 LEU A CA 1
ATOM 5832 C C . LEU A 1 759 ? 1.485 -13.296 12.102 1.00 63.84 759 LEU A C 1
ATOM 5834 O O . LEU A 1 759 ? 0.671 -14.123 11.704 1.00 63.84 759 LEU A O 1
ATOM 5838 N N . GLU A 1 760 ? 2.608 -13.631 12.745 1.00 62.31 760 GLU A N 1
ATOM 5839 C CA . GLU A 1 760 ? 3.005 -15.016 13.067 1.00 62.31 760 GLU A CA 1
ATOM 5840 C C . GLU A 1 760 ? 1.992 -15.697 14.001 1.00 62.31 760 GLU A C 1
ATOM 5842 O O . GLU A 1 760 ? 1.834 -16.916 13.991 1.00 62.31 760 GLU A O 1
ATOM 5847 N N . SER A 1 761 ? 1.292 -14.903 14.817 1.00 56.94 761 SER A N 1
ATOM 5848 C CA . SER A 1 761 ? 0.186 -15.342 15.665 1.00 56.94 761 SER A CA 1
ATOM 5849 C C . SER A 1 761 ? -0.625 -14.146 16.177 1.00 56.94 761 SER A C 1
ATOM 5851 O O . SER A 1 761 ? -0.103 -13.034 16.263 1.00 56.94 761 SER A O 1
ATOM 5853 N N . ASP A 1 762 ? -1.853 -14.396 16.640 1.00 50.88 762 ASP A N 1
ATOM 5854 C CA . ASP A 1 762 ? -2.644 -13.452 17.453 1.00 50.88 762 ASP A CA 1
ATOM 5855 C C . ASP A 1 762 ? -2.080 -13.277 18.887 1.00 50.88 762 ASP A C 1
ATOM 5857 O O . ASP A 1 762 ? -2.775 -12.790 19.781 1.00 50.88 762 ASP A O 1
ATOM 5861 N N . ARG A 1 763 ? -0.844 -13.734 19.164 1.00 56.12 763 ARG A N 1
ATOM 5862 C CA . ARG A 1 763 ? -0.277 -13.745 20.521 1.00 56.12 763 ARG A CA 1
ATOM 5863 C C . ARG A 1 763 ? -0.091 -12.336 21.066 1.00 56.12 763 ARG A C 1
ATOM 5865 O O . ARG A 1 763 ? 0.187 -11.382 20.343 1.00 56.12 763 ARG A O 1
ATOM 5872 N N . ASP A 1 764 ? -0.134 -12.251 22.394 1.00 72.12 764 ASP A N 1
ATOM 5873 C CA . ASP A 1 764 ? 0.289 -11.065 23.126 1.00 72.12 764 ASP A CA 1
ATOM 5874 C C . ASP A 1 764 ? 1.784 -10.806 22.849 1.00 72.12 764 ASP A C 1
ATOM 5876 O O . ASP A 1 764 ? 2.641 -11.471 23.432 1.00 72.12 764 ASP A O 1
ATOM 5880 N N . ALA A 1 765 ? 2.100 -9.884 21.936 1.00 84.62 765 ALA A N 1
ATOM 5881 C CA . ALA A 1 765 ? 3.457 -9.597 21.464 1.00 84.62 765 ALA A CA 1
ATOM 5882 C C . ALA A 1 765 ? 3.747 -8.089 21.444 1.00 84.62 765 ALA A C 1
ATOM 5884 O O . ALA A 1 765 ? 2.847 -7.285 21.195 1.00 84.62 765 ALA A O 1
ATOM 5885 N N . VAL A 1 766 ? 5.012 -7.718 21.666 1.00 90.50 766 VAL A N 1
ATOM 5886 C CA . VAL A 1 766 ? 5.483 -6.327 21.579 1.00 90.50 766 VAL A CA 1
ATOM 5887 C C . VAL A 1 766 ? 5.360 -5.843 20.141 1.00 90.50 766 VAL A C 1
ATOM 5889 O O . VAL A 1 766 ? 5.849 -6.502 19.222 1.00 90.50 766 VAL A O 1
ATOM 5892 N N . ARG A 1 767 ? 4.737 -4.682 19.936 1.00 90.94 767 ARG A N 1
ATOM 5893 C CA . ARG A 1 767 ? 4.530 -4.114 18.598 1.00 90.94 767 ARG A CA 1
ATOM 5894 C C . ARG A 1 767 ? 5.656 -3.159 18.234 1.00 90.94 767 ARG A C 1
ATOM 5896 O O . ARG A 1 767 ? 5.830 -2.130 18.875 1.00 90.94 767 ARG A O 1
ATOM 5903 N N . LEU A 1 768 ? 6.409 -3.466 17.189 1.00 90.38 768 LEU A N 1
ATOM 5904 C CA . LEU A 1 768 ? 7.410 -2.571 16.624 1.00 90.38 768 LEU A CA 1
ATOM 5905 C C . LEU A 1 768 ? 6.841 -1.922 15.369 1.00 90.38 768 LEU A C 1
ATOM 5907 O O . LEU A 1 768 ? 6.499 -2.607 14.408 1.00 90.38 768 LEU A O 1
ATOM 5911 N N . ALA A 1 769 ? 6.751 -0.599 15.363 1.00 89.38 769 ALA A N 1
ATOM 5912 C CA . ALA A 1 769 ? 6.190 0.145 14.244 1.00 89.38 769 ALA A CA 1
ATOM 5913 C C . ALA A 1 769 ? 7.046 1.369 13.930 1.00 89.38 769 ALA A C 1
ATOM 5915 O O . ALA A 1 769 ? 7.728 1.924 14.795 1.00 89.38 769 ALA A O 1
ATOM 5916 N N . THR A 1 770 ? 6.991 1.829 12.682 1.00 90.94 770 THR A N 1
ATOM 5917 C CA . THR A 1 770 ? 7.519 3.155 12.366 1.00 90.94 770 THR A CA 1
ATOM 5918 C C . THR A 1 770 ? 6.581 4.232 12.904 1.00 90.94 770 THR A C 1
ATOM 5920 O O . THR A 1 770 ? 5.367 4.025 12.980 1.00 90.94 770 THR A O 1
ATOM 5923 N N . VAL A 1 771 ? 7.114 5.413 13.234 1.00 90.81 771 VAL A N 1
ATOM 5924 C CA . VAL A 1 771 ? 6.289 6.546 13.704 1.00 90.81 771 VAL A CA 1
ATOM 5925 C C . VAL A 1 771 ? 5.136 6.846 12.731 1.00 90.81 771 VAL A C 1
ATOM 5927 O O . VAL A 1 771 ? 4.008 7.053 13.172 1.00 90.81 771 VAL A O 1
ATOM 5930 N N . HIS A 1 772 ? 5.375 6.749 11.419 1.00 87.88 772 HIS A N 1
ATOM 5931 C CA . HIS A 1 772 ? 4.359 6.927 10.375 1.00 87.88 772 HIS A CA 1
ATOM 5932 C C . HIS A 1 772 ? 3.190 5.949 10.516 1.00 87.88 772 HIS A C 1
ATOM 5934 O O . HIS A 1 772 ? 2.039 6.372 10.590 1.00 87.88 772 HIS A O 1
ATOM 5940 N N . LYS A 1 773 ? 3.482 4.646 10.625 1.00 84.00 773 LYS A N 1
ATOM 5941 C CA . LYS A 1 773 ? 2.451 3.609 10.787 1.00 84.00 773 LYS A CA 1
ATOM 5942 C C . LYS A 1 773 ? 1.717 3.700 12.124 1.00 84.00 773 LYS A C 1
ATOM 5944 O O . LYS A 1 773 ? 0.573 3.281 12.223 1.00 84.00 773 LYS A O 1
ATOM 5949 N N . SER A 1 774 ? 2.351 4.290 13.137 1.00 86.81 774 SER A N 1
ATOM 5950 C CA . SER A 1 774 ? 1.736 4.504 14.448 1.00 86.81 774 SER A CA 1
ATOM 5951 C C . SER A 1 774 ? 0.667 5.606 14.463 1.00 86.81 774 SER A C 1
ATOM 5953 O O . SER A 1 774 ? -0.121 5.681 15.411 1.00 86.81 774 SER A O 1
ATOM 5955 N N . LYS A 1 775 ? 0.616 6.482 13.446 1.00 85.62 775 LYS A N 1
ATOM 5956 C CA . LYS A 1 775 ? -0.389 7.551 13.365 1.00 85.62 775 LYS A CA 1
ATOM 5957 C C . LYS A 1 775 ? -1.798 6.946 13.338 1.00 85.62 775 LYS A C 1
ATOM 5959 O O . LYS A 1 775 ? -2.063 5.981 12.637 1.00 85.62 775 LYS A O 1
ATOM 5964 N N . GLY A 1 776 ? -2.695 7.496 14.154 1.00 77.81 776 GLY A N 1
ATOM 5965 C CA . GLY A 1 776 ? -4.040 6.940 14.374 1.00 77.81 776 GLY A CA 1
ATOM 5966 C C . GLY A 1 776 ? -4.105 5.786 15.386 1.00 77.81 776 GLY A C 1
ATOM 5967 O O . GLY A 1 776 ? -5.150 5.587 15.997 1.00 77.81 776 GLY A O 1
ATOM 5968 N N . LEU A 1 777 ? -2.989 5.102 15.662 1.00 84.88 777 LEU A N 1
ATOM 5969 C CA . LEU A 1 777 ? -2.913 4.034 16.661 1.00 84.88 777 LEU A CA 1
ATOM 5970 C C . LEU A 1 777 ? -2.649 4.576 18.073 1.00 84.88 777 LEU A C 1
ATOM 5972 O O . LEU A 1 777 ? -2.261 5.736 18.295 1.00 84.88 777 LEU A O 1
ATOM 5976 N N . GLU A 1 778 ? -2.878 3.714 19.056 1.00 88.62 778 GLU A N 1
ATOM 5977 C CA . GLU A 1 778 ? -2.691 3.996 20.473 1.00 88.62 778 GLU A CA 1
ATOM 5978 C C . GLU A 1 778 ? -2.165 2.769 21.213 1.00 88.62 778 GLU A C 1
ATOM 5980 O O . GLU A 1 778 ? -2.632 1.652 20.995 1.00 88.62 778 GLU A O 1
ATOM 5985 N N . TYR A 1 779 ? -1.217 2.995 22.121 1.00 91.94 779 TYR A N 1
ATOM 5986 C CA . TYR A 1 779 ? -0.568 1.936 22.887 1.00 91.94 779 TYR A CA 1
ATOM 5987 C C . TYR A 1 779 ? -0.554 2.296 24.373 1.00 91.94 779 TYR A C 1
ATOM 5989 O O . TYR A 1 779 ? -0.324 3.463 24.705 1.00 91.94 779 TYR A O 1
ATOM 5997 N N . PRO A 1 780 ? -0.793 1.340 25.286 1.00 92.94 780 PRO A N 1
ATOM 5998 C CA . PRO A 1 780 ? -0.671 1.590 26.719 1.00 92.94 780 PRO A CA 1
ATOM 5999 C C . PRO A 1 780 ? 0.698 2.168 27.110 1.00 92.94 780 PRO A C 1
ATOM 6001 O O . PRO A 1 780 ? 0.754 3.196 27.795 1.00 92.94 780 PRO A O 1
ATOM 6004 N N . ILE A 1 781 ? 1.781 1.547 26.629 1.00 94.44 781 ILE A N 1
ATOM 6005 C CA . ILE A 1 781 ? 3.170 1.907 26.934 1.00 94.44 781 ILE A CA 1
ATOM 6006 C C . ILE A 1 781 ? 3.976 1.985 25.633 1.00 94.44 781 ILE A C 1
ATOM 6008 O O . ILE A 1 781 ? 3.891 1.092 24.791 1.00 94.44 781 ILE A O 1
ATOM 6012 N N . VAL A 1 782 ? 4.768 3.046 25.469 1.00 96.69 782 VAL A N 1
ATOM 6013 C CA . VAL A 1 782 ? 5.572 3.292 24.262 1.00 96.69 782 VAL A CA 1
ATOM 6014 C C . VAL A 1 782 ? 7.042 3.496 24.612 1.00 96.69 782 VAL A C 1
ATOM 6016 O O . VAL A 1 782 ? 7.355 4.277 25.503 1.00 96.69 782 VAL A O 1
ATOM 6019 N N . TYR A 1 783 ? 7.943 2.854 23.873 1.00 96.88 783 TYR A N 1
ATOM 6020 C CA . TYR A 1 783 ? 9.384 3.104 23.908 1.00 96.88 783 TYR A CA 1
ATOM 6021 C C . TYR A 1 783 ? 9.837 3.801 22.622 1.00 96.88 783 TYR A C 1
ATOM 6023 O O . TYR A 1 783 ? 9.502 3.367 21.519 1.00 96.88 783 TYR A O 1
ATOM 6031 N N . CYS A 1 784 ? 10.645 4.849 22.766 1.00 95.69 784 CYS A N 1
ATOM 6032 C CA . CYS A 1 784 ? 11.190 5.649 21.672 1.00 95.69 784 CYS A CA 1
ATOM 6033 C C . CYS A 1 784 ? 12.735 5.646 21.711 1.00 95.69 784 CYS A C 1
ATOM 6035 O O . CYS A 1 784 ? 13.345 6.589 22.225 1.00 95.69 784 CYS A O 1
ATOM 6037 N N . PRO A 1 785 ? 13.386 4.590 21.189 1.00 91.88 785 PRO A N 1
ATOM 6038 C CA . PRO A 1 785 ? 14.836 4.395 21.301 1.00 91.88 785 PRO A CA 1
ATOM 6039 C C . PRO A 1 785 ? 15.706 5.314 20.427 1.00 91.88 785 PRO A C 1
ATOM 6041 O O . PRO A 1 785 ? 16.884 5.507 20.724 1.00 91.88 785 PRO A O 1
ATOM 6044 N N . PHE A 1 786 ? 15.158 5.872 19.341 1.00 89.06 786 PHE A N 1
ATOM 6045 C CA . PHE A 1 786 ? 15.955 6.510 18.280 1.00 89.06 786 PHE A CA 1
ATOM 6046 C C . PHE A 1 786 ? 15.629 7.993 18.027 1.00 89.06 786 PHE A C 1
ATOM 6048 O O . PHE A 1 786 ? 16.068 8.547 17.026 1.00 89.06 786 PHE A O 1
ATOM 6055 N N . LEU A 1 787 ? 14.908 8.676 18.925 1.00 87.50 787 LEU A N 1
ATOM 6056 C CA . LEU A 1 787 ? 14.536 10.097 18.745 1.00 87.50 787 LEU A CA 1
ATOM 6057 C C . LEU A 1 787 ? 15.721 11.086 18.820 1.00 87.50 787 LEU A C 1
ATOM 6059 O O . LEU A 1 787 ? 15.543 12.284 18.620 1.00 87.50 787 LEU A O 1
ATOM 6063 N N . ARG A 1 788 ? 16.931 10.581 19.084 1.00 82.38 788 ARG A N 1
ATOM 6064 C CA . ARG A 1 788 ? 18.199 11.329 19.100 1.00 82.38 788 ARG A CA 1
ATOM 6065 C C . ARG A 1 788 ? 18.903 11.431 17.741 1.00 82.38 788 ARG A C 1
ATOM 6067 O O . ARG A 1 788 ? 19.988 11.999 17.671 1.00 82.38 788 ARG A O 1
ATOM 6074 N N . SER A 1 789 ? 18.355 10.820 16.691 1.00 76.81 789 SER A N 1
ATOM 6075 C CA . SER A 1 789 ? 18.954 10.845 15.352 1.00 76.81 789 SER A CA 1
ATOM 6076 C C . SER A 1 789 ? 18.915 12.248 14.726 1.00 76.81 789 SER A C 1
ATOM 6078 O O . SER A 1 789 ? 17.965 12.997 14.940 1.00 76.81 789 SER A O 1
ATOM 6080 N N . ASP A 1 790 ? 19.953 12.586 13.954 1.00 76.00 790 ASP A N 1
ATOM 6081 C CA . ASP A 1 790 ? 20.074 13.868 13.242 1.00 76.00 790 ASP A CA 1
ATOM 6082 C C . ASP A 1 790 ? 18.952 14.015 12.196 1.00 76.00 790 ASP A C 1
ATOM 6084 O O . ASP A 1 790 ? 18.699 13.079 11.435 1.00 76.00 790 ASP A O 1
ATOM 6088 N N . ALA A 1 791 ? 18.318 15.190 12.136 1.00 72.69 791 ALA A N 1
ATOM 6089 C CA . ALA A 1 791 ? 17.335 15.563 11.116 1.00 72.69 791 ALA A CA 1
ATOM 6090 C C . ALA A 1 791 ? 17.983 16.024 9.790 1.00 72.69 791 ALA A C 1
ATOM 6092 O O . ALA A 1 791 ? 17.325 16.636 8.950 1.00 72.69 791 ALA A O 1
ATOM 6093 N N . ALA A 1 792 ? 19.286 15.793 9.603 1.00 73.69 792 ALA A N 1
ATOM 6094 C CA . ALA A 1 792 ? 20.015 16.200 8.409 1.00 73.69 792 ALA A CA 1
ATOM 6095 C C . ALA A 1 792 ? 19.393 15.657 7.110 1.00 73.69 792 ALA A C 1
ATOM 6097 O O . ALA A 1 792 ? 19.043 14.480 7.006 1.00 73.69 792 ALA A O 1
ATOM 6098 N N . LEU A 1 793 ? 19.369 16.515 6.084 1.00 74.81 793 LEU A N 1
ATOM 6099 C CA . LEU A 1 793 ? 18.976 16.139 4.727 1.00 74.81 793 LEU A CA 1
ATOM 6100 C C . LEU A 1 793 ? 19.792 14.938 4.226 1.00 74.81 793 LEU A C 1
ATOM 6102 O O . LEU A 1 793 ? 21.017 14.867 4.424 1.00 74.81 793 LEU A O 1
ATOM 6106 N N . ARG A 1 794 ? 19.114 14.019 3.530 1.00 74.81 794 ARG A N 1
ATOM 6107 C CA . ARG A 1 794 ? 19.769 12.921 2.810 1.00 74.81 794 ARG A CA 1
ATOM 6108 C C . ARG A 1 794 ? 20.648 13.487 1.697 1.00 74.81 794 ARG A C 1
ATOM 6110 O O . ARG A 1 794 ? 20.478 14.627 1.275 1.00 74.81 794 ARG A O 1
ATOM 6117 N N . ASN A 1 795 ? 21.596 12.695 1.201 1.00 73.25 795 ASN A N 1
ATOM 6118 C CA . ASN A 1 795 ? 22.493 13.162 0.140 1.00 73.25 795 ASN A CA 1
ATOM 6119 C C . ASN A 1 795 ? 21.730 13.543 -1.141 1.00 73.25 795 ASN A C 1
ATOM 6121 O O . ASN A 1 795 ? 22.047 14.570 -1.729 1.00 73.25 795 ASN A O 1
ATOM 6125 N N . SER A 1 796 ? 20.689 12.793 -1.514 1.00 69.44 796 SER A N 1
ATOM 6126 C CA . SER A 1 796 ? 19.810 13.136 -2.642 1.00 69.44 796 SER A CA 1
ATOM 6127 C C . SER A 1 796 ? 19.010 14.426 -2.406 1.00 69.44 796 SER A C 1
ATOM 6129 O O . SER A 1 796 ? 18.842 15.225 -3.324 1.00 69.44 796 SER A O 1
ATOM 6131 N N . ASP A 1 797 ? 18.584 14.691 -1.167 1.00 77.62 797 ASP A N 1
ATOM 6132 C CA . ASP A 1 797 ? 17.911 15.946 -0.795 1.00 77.62 797 ASP A CA 1
ATOM 6133 C C . ASP A 1 797 ? 18.854 17.150 -0.749 1.00 77.62 797 ASP A C 1
ATOM 6135 O O . ASP A 1 797 ? 18.416 18.280 -0.924 1.00 77.62 797 ASP A O 1
ATOM 6139 N N . LYS A 1 798 ? 20.154 16.930 -0.541 1.00 81.00 798 LYS A N 1
ATOM 6140 C CA . LYS A 1 798 ? 21.168 17.986 -0.662 1.00 81.00 798 LYS A CA 1
ATOM 6141 C C . LYS A 1 798 ? 21.527 18.278 -2.114 1.00 81.00 798 LYS A C 1
ATOM 6143 O O . LYS A 1 798 ? 21.816 19.427 -2.422 1.00 81.00 798 LYS A O 1
ATOM 6148 N N . ALA A 1 799 ? 21.538 17.249 -2.963 1.00 82.88 799 ALA A N 1
ATOM 6149 C CA . ALA A 1 799 ? 21.803 17.389 -4.392 1.00 82.88 799 ALA A CA 1
ATOM 6150 C C . ALA A 1 799 ? 20.676 18.157 -5.095 1.00 82.88 799 ALA A C 1
ATOM 6152 O O . ALA A 1 799 ? 20.955 19.051 -5.882 1.00 82.88 799 ALA A O 1
ATOM 6153 N N . HIS A 1 800 ? 19.420 17.876 -4.730 1.00 89.44 800 HIS A N 1
ATOM 6154 C CA . HIS A 1 800 ? 18.250 18.594 -5.241 1.00 89.44 800 HIS A CA 1
ATOM 6155 C C . HIS A 1 800 ? 17.343 19.026 -4.076 1.00 89.44 800 HIS A C 1
ATOM 6157 O O . HIS A 1 800 ? 16.408 18.290 -3.726 1.00 89.44 800 HIS A O 1
ATOM 6163 N N . PRO A 1 801 ? 17.628 20.171 -3.421 1.00 90.06 801 PRO A N 1
ATOM 6164 C CA . PRO A 1 801 ? 16.830 20.674 -2.309 1.00 90.06 801 PRO A CA 1
ATOM 6165 C C . PRO A 1 801 ? 15.405 20.988 -2.738 1.00 90.06 801 PRO A C 1
ATOM 6167 O O . PRO A 1 801 ? 15.175 21.729 -3.695 1.00 90.06 801 PRO A O 1
ATOM 6170 N N . ARG A 1 802 ? 14.449 20.442 -1.985 1.00 90.19 802 ARG A N 1
ATOM 6171 C CA . ARG A 1 802 ? 13.018 20.697 -2.132 1.00 90.19 802 ARG A CA 1
ATOM 6172 C C . ARG A 1 802 ? 12.551 21.587 -0.984 1.00 90.19 802 ARG A C 1
ATOM 6174 O O . ARG A 1 802 ? 12.771 21.243 0.175 1.00 90.19 802 ARG A O 1
ATOM 6181 N N . PHE A 1 803 ? 11.929 22.712 -1.311 1.00 90.44 803 PHE A N 1
ATOM 6182 C CA . PHE A 1 803 ? 11.503 23.727 -0.347 1.00 90.44 803 PHE A CA 1
ATOM 6183 C C . PHE A 1 803 ? 10.335 24.546 -0.901 1.00 90.44 803 PHE A C 1
ATOM 6185 O O . PHE A 1 803 ? 10.099 24.580 -2.110 1.00 90.44 803 PHE A O 1
ATOM 6192 N N . HIS A 1 804 ? 9.607 25.223 -0.025 1.00 89.81 804 HIS A N 1
ATOM 6193 C CA . HIS A 1 804 ? 8.574 26.178 -0.400 1.00 89.81 804 HIS A CA 1
ATOM 6194 C C . HIS A 1 804 ? 9.219 27.550 -0.549 1.00 89.81 804 HIS A C 1
ATOM 6196 O O . HIS A 1 804 ? 9.729 28.107 0.422 1.00 89.81 804 HIS A O 1
ATOM 6202 N N . ASP A 1 805 ? 9.229 28.083 -1.772 1.00 88.94 805 ASP A N 1
ATOM 6203 C CA . ASP A 1 805 ? 9.911 29.338 -2.086 1.00 88.94 805 ASP A CA 1
ATOM 6204 C C . ASP A 1 805 ? 9.064 30.543 -1.628 1.00 88.94 805 ASP A C 1
ATOM 6206 O O . ASP A 1 805 ? 8.029 30.836 -2.241 1.00 88.94 805 ASP A O 1
ATOM 6210 N N . PRO A 1 806 ? 9.487 31.303 -0.595 1.00 85.00 806 PRO A N 1
ATOM 6211 C CA . PRO A 1 806 ? 8.757 32.487 -0.148 1.00 85.00 806 PRO A CA 1
ATOM 6212 C C . PRO A 1 806 ? 8.718 33.589 -1.217 1.00 85.00 806 PRO A C 1
ATOM 6214 O O . PRO A 1 806 ? 7.837 34.446 -1.182 1.00 85.00 806 PRO A O 1
ATOM 6217 N N . ARG A 1 807 ? 9.654 33.573 -2.180 1.00 86.38 807 ARG A N 1
ATOM 6218 C CA . ARG A 1 807 ? 9.715 34.515 -3.309 1.00 86.38 807 ARG A CA 1
ATOM 6219 C C . ARG A 1 807 ? 8.646 34.205 -4.370 1.00 86.38 807 ARG A C 1
ATOM 6221 O O . ARG A 1 807 ? 8.391 35.048 -5.226 1.00 86.38 807 ARG A O 1
ATOM 6228 N N . ALA A 1 808 ? 8.012 33.032 -4.303 1.00 84.50 808 ALA A N 1
ATOM 6229 C CA . ALA A 1 808 ? 6.997 32.548 -5.237 1.00 84.50 808 ALA A CA 1
ATOM 6230 C C . ALA A 1 808 ? 5.693 32.136 -4.522 1.00 84.50 808 ALA A C 1
ATOM 6232 O O . ALA A 1 808 ? 5.115 31.099 -4.836 1.00 84.50 808 ALA A O 1
ATOM 6233 N N . ASP A 1 809 ? 5.251 32.933 -3.541 1.00 80.06 809 ASP A N 1
ATOM 6234 C CA . ASP A 1 809 ? 4.017 32.708 -2.759 1.00 80.06 809 ASP A CA 1
ATOM 6235 C C . ASP A 1 809 ? 3.956 31.324 -2.078 1.00 80.06 809 ASP A C 1
ATOM 6237 O O . ASP A 1 809 ? 2.903 30.703 -1.948 1.00 80.06 809 ASP A O 1
ATOM 6241 N N . GLY A 1 810 ? 5.118 30.805 -1.664 1.00 80.25 810 GLY A N 1
ATOM 6242 C CA . GLY A 1 810 ? 5.228 29.491 -1.035 1.00 80.25 810 GLY A CA 1
ATOM 6243 C C . GLY A 1 810 ? 5.070 28.324 -2.009 1.00 80.25 810 GLY A C 1
ATOM 6244 O O . GLY A 1 810 ? 4.757 27.221 -1.573 1.00 80.25 810 GLY A O 1
ATOM 6245 N N . ALA A 1 811 ? 5.273 28.527 -3.315 1.00 83.94 811 ALA A N 1
ATOM 6246 C CA . ALA A 1 811 ? 5.234 27.442 -4.287 1.00 83.94 811 ALA A CA 1
ATOM 6247 C C . ALA A 1 811 ? 6.330 26.400 -4.015 1.00 83.94 811 ALA A C 1
ATOM 6249 O O . ALA A 1 811 ? 7.511 26.730 -3.845 1.00 83.94 811 ALA A O 1
ATOM 6250 N N . LEU A 1 812 ? 5.941 25.124 -4.041 1.00 88.06 812 LEU A N 1
ATOM 6251 C CA . LEU A 1 812 ? 6.871 24.013 -3.903 1.00 88.06 812 LEU A CA 1
ATOM 6252 C C . LEU A 1 812 ? 7.878 24.014 -5.061 1.00 88.06 812 LEU A C 1
ATOM 6254 O O . LEU A 1 812 ? 7.506 23.875 -6.231 1.00 88.06 812 LEU A O 1
ATOM 6258 N N . THR A 1 813 ? 9.155 24.147 -4.720 1.00 90.69 813 THR A N 1
ATOM 6259 C CA . THR A 1 813 ? 10.261 24.348 -5.654 1.00 90.69 813 THR A CA 1
ATOM 6260 C C . THR A 1 813 ? 11.370 23.331 -5.397 1.00 90.69 813 THR A C 1
ATOM 6262 O O . THR A 1 813 ? 11.658 22.974 -4.255 1.00 90.69 813 THR A O 1
ATOM 6265 N N . VAL A 1 814 ? 11.990 22.850 -6.473 1.00 91.62 814 VAL A N 1
ATOM 6266 C CA . VAL A 1 814 ? 13.209 22.038 -6.433 1.00 91.62 814 VAL A CA 1
ATOM 6267 C C . VAL A 1 814 ? 14.331 22.819 -7.104 1.00 91.62 814 VAL A C 1
ATOM 6269 O O . VAL A 1 814 ? 14.194 23.252 -8.252 1.00 91.62 814 VAL A O 1
ATOM 6272 N N . GLN A 1 815 ? 15.426 23.009 -6.370 1.00 91.50 815 GLN A N 1
ATOM 6273 C CA . GLN A 1 815 ? 16.649 23.627 -6.873 1.00 91.50 815 GLN A CA 1
ATOM 6274 C C . GLN A 1 815 ? 17.557 22.537 -7.447 1.00 91.50 815 GLN A C 1
ATOM 6276 O O . GLN A 1 815 ? 18.007 21.664 -6.708 1.00 91.50 815 GLN A O 1
ATOM 6281 N N . LEU A 1 816 ? 17.802 22.579 -8.757 1.00 89.81 816 LEU A N 1
ATOM 6282 C CA . LEU A 1 816 ? 18.690 21.636 -9.439 1.00 89.81 816 LEU A CA 1
ATOM 6283 C C . LEU A 1 816 ? 20.168 22.028 -9.306 1.00 89.81 816 LEU A C 1
ATOM 6285 O O . LEU A 1 816 ? 21.038 21.168 -9.376 1.00 89.81 816 LEU A O 1
ATOM 6289 N N . ASP A 1 817 ? 20.443 23.314 -9.066 1.00 87.00 817 ASP A N 1
ATOM 6290 C CA . ASP A 1 817 ? 21.787 23.836 -8.808 1.00 87.00 817 ASP A CA 1
ATOM 6291 C C . ASP A 1 817 ? 21.880 24.409 -7.382 1.00 87.00 817 ASP A C 1
ATOM 6293 O O . ASP A 1 817 ? 21.751 25.622 -7.179 1.00 87.00 817 ASP A O 1
ATOM 6297 N N . PRO A 1 818 ? 22.062 23.566 -6.349 1.00 83.69 818 PRO A N 1
ATOM 6298 C CA . PRO A 1 818 ? 22.116 24.030 -4.963 1.00 83.69 818 PRO A CA 1
ATOM 6299 C C . PRO A 1 818 ? 23.310 24.947 -4.672 1.00 83.69 818 PRO A C 1
ATOM 6301 O O . PRO A 1 818 ? 23.266 25.691 -3.693 1.00 83.69 818 PRO A O 1
ATOM 6304 N N . ALA A 1 819 ? 24.369 24.913 -5.488 1.00 82.56 819 ALA A N 1
ATOM 6305 C CA . ALA A 1 819 ? 25.521 25.794 -5.319 1.00 82.56 819 ALA A CA 1
ATOM 6306 C C . ALA A 1 819 ? 25.182 27.249 -5.688 1.00 82.56 819 ALA A C 1
ATOM 6308 O O . ALA A 1 819 ? 25.735 28.172 -5.089 1.00 82.56 819 ALA A O 1
ATOM 6309 N N . SER A 1 820 ? 24.242 27.447 -6.619 1.00 81.12 820 SER A N 1
ATOM 6310 C CA . SER A 1 820 ? 23.793 28.775 -7.055 1.00 81.12 820 SER A CA 1
ATOM 6311 C C . SER A 1 820 ? 22.940 29.529 -6.025 1.00 81.12 820 SER A C 1
ATOM 6313 O O . SER A 1 820 ? 22.934 30.760 -6.031 1.00 81.12 820 SER A O 1
ATOM 6315 N N . ASP A 1 821 ? 22.238 28.823 -5.128 1.00 82.44 821 ASP A N 1
ATOM 6316 C CA . ASP A 1 821 ? 21.386 29.432 -4.096 1.00 82.44 821 ASP A CA 1
ATOM 6317 C C . ASP A 1 821 ? 21.521 28.700 -2.745 1.00 82.44 821 ASP A C 1
ATOM 6319 O O . ASP A 1 821 ? 20.764 27.766 -2.454 1.00 82.44 821 ASP A O 1
ATOM 6323 N N . PRO A 1 822 ? 22.461 29.127 -1.882 1.00 81.56 822 PRO A N 1
ATOM 6324 C CA . PRO A 1 822 ? 22.619 28.565 -0.543 1.00 81.56 822 PRO A CA 1
ATOM 6325 C C . PRO A 1 822 ? 21.364 28.679 0.340 1.00 81.56 822 PRO A C 1
ATOM 6327 O O . PRO A 1 822 ? 21.196 27.864 1.256 1.00 81.56 822 PRO A O 1
ATOM 6330 N N . ASP A 1 823 ? 20.468 29.640 0.073 1.00 85.69 823 ASP A N 1
ATOM 6331 C CA . ASP A 1 823 ? 19.231 29.808 0.845 1.00 85.69 823 ASP A CA 1
ATOM 6332 C C . ASP A 1 823 ? 18.275 28.625 0.618 1.00 85.69 823 ASP A C 1
ATOM 6334 O O . ASP A 1 823 ? 17.578 28.211 1.547 1.00 85.69 823 ASP A O 1
ATOM 6338 N N . ALA A 1 824 ? 18.290 28.012 -0.573 1.00 87.69 824 ALA A N 1
ATOM 6339 C CA . ALA A 1 824 ? 17.472 26.841 -0.898 1.00 87.69 824 ALA A CA 1
ATOM 6340 C C . ALA A 1 824 ? 17.778 25.647 0.024 1.00 87.69 824 ALA A C 1
ATOM 6342 O O . ALA A 1 824 ? 16.873 25.007 0.566 1.00 87.69 824 ALA A O 1
ATOM 6343 N N . VAL A 1 825 ? 19.067 25.370 0.262 1.00 85.75 825 VAL A N 1
ATOM 6344 C CA . VAL A 1 825 ? 19.512 24.292 1.163 1.00 85.75 825 VAL A CA 1
ATOM 6345 C C . VAL A 1 825 ? 19.117 24.596 2.611 1.00 85.75 825 VAL A C 1
ATOM 6347 O O . VAL A 1 825 ? 18.716 23.691 3.353 1.00 85.75 825 VAL A O 1
ATOM 6350 N N . ALA A 1 826 ? 19.210 25.863 3.026 1.00 85.31 826 ALA A N 1
ATOM 6351 C CA . ALA A 1 826 ? 18.830 26.295 4.368 1.00 85.31 826 ALA A CA 1
ATOM 6352 C C . ALA A 1 826 ? 17.318 26.139 4.614 1.00 85.31 826 ALA A C 1
ATOM 6354 O O . ALA A 1 826 ? 16.925 25.593 5.649 1.00 85.31 826 ALA A O 1
ATOM 6355 N N . LEU A 1 827 ? 16.479 26.542 3.651 1.00 88.50 827 LEU A N 1
ATOM 6356 C CA . LEU A 1 827 ? 15.022 26.378 3.706 1.00 88.50 827 LEU A CA 1
ATOM 6357 C C . LEU A 1 827 ? 14.615 24.900 3.725 1.00 88.50 827 LEU A C 1
ATOM 6359 O O . LEU A 1 827 ? 13.868 24.490 4.613 1.00 88.50 827 LEU A O 1
ATOM 6363 N N . ALA A 1 828 ? 15.179 24.073 2.839 1.00 88.75 828 ALA A N 1
ATOM 6364 C CA . ALA A 1 828 ? 14.912 22.633 2.822 1.00 88.75 828 ALA A CA 1
ATOM 6365 C C . ALA A 1 828 ? 15.302 21.958 4.152 1.00 88.75 828 ALA A C 1
ATOM 6367 O O . ALA A 1 828 ? 14.557 21.142 4.697 1.00 88.75 828 ALA A O 1
ATOM 6368 N N . THR A 1 829 ? 16.449 22.336 4.730 1.00 86.75 829 THR A N 1
ATOM 6369 C CA . THR A 1 829 ? 16.892 21.819 6.038 1.00 86.75 829 THR A CA 1
ATOM 6370 C C . THR A 1 829 ? 15.943 22.243 7.162 1.00 86.75 829 THR A C 1
ATOM 6372 O O . THR A 1 829 ? 15.657 21.454 8.065 1.00 86.75 829 THR A O 1
ATOM 6375 N N . ARG A 1 830 ? 15.430 23.480 7.112 1.00 87.00 830 ARG A N 1
ATOM 6376 C CA . ARG A 1 830 ? 14.439 23.988 8.067 1.00 87.00 830 ARG A CA 1
ATOM 6377 C C . ARG A 1 830 ? 13.135 23.193 7.985 1.00 87.00 830 ARG A C 1
ATOM 6379 O O . ARG A 1 830 ? 12.619 22.778 9.020 1.00 87.00 830 ARG A O 1
ATOM 6386 N N . GLU A 1 831 ? 12.613 22.968 6.783 1.00 89.31 831 GLU A N 1
ATOM 6387 C CA . GLU A 1 831 ? 11.379 22.201 6.576 1.00 89.31 831 GLU A CA 1
ATOM 6388 C C . GLU A 1 831 ? 11.518 20.744 7.031 1.00 89.31 831 GLU A C 1
ATOM 6390 O O . GLU A 1 831 ? 10.622 20.229 7.704 1.00 89.31 831 GLU A O 1
ATOM 6395 N N . ALA A 1 832 ? 12.666 20.109 6.763 1.00 88.88 832 ALA A N 1
ATOM 6396 C CA . ALA A 1 832 ? 12.963 18.761 7.245 1.00 88.88 832 ALA A CA 1
ATOM 6397 C C . ALA A 1 832 ? 12.950 18.683 8.783 1.00 88.88 832 ALA A C 1
ATOM 6399 O O . ALA A 1 832 ? 12.313 17.799 9.356 1.00 88.88 832 ALA A O 1
ATOM 6400 N N . LEU A 1 833 ? 13.574 19.647 9.473 1.00 89.06 833 LEU A N 1
ATOM 6401 C CA . LEU A 1 833 ? 13.526 19.718 10.937 1.00 89.06 833 LEU A CA 1
ATOM 6402 C C . LEU A 1 833 ? 12.099 19.970 11.457 1.00 89.06 833 LEU A C 1
ATOM 6404 O O . LEU A 1 833 ? 11.691 19.362 12.448 1.00 89.06 833 LEU A O 1
ATOM 6408 N N . ALA A 1 834 ? 11.320 20.825 10.787 1.00 90.81 834 ALA A N 1
ATOM 6409 C CA . ALA A 1 834 ? 9.921 21.083 11.138 1.00 90.81 834 ALA A CA 1
ATOM 6410 C C . ALA A 1 834 ? 9.031 19.835 10.977 1.00 90.81 834 ALA A C 1
ATOM 6412 O O . ALA A 1 834 ? 8.086 19.630 11.743 1.00 90.81 834 ALA A O 1
ATOM 6413 N N . GLU A 1 835 ? 9.309 18.973 9.998 1.00 91.25 835 GLU A N 1
ATOM 6414 C CA . GLU A 1 835 ? 8.663 17.662 9.885 1.00 91.25 835 GLU A CA 1
ATOM 6415 C C . GLU A 1 835 ? 9.113 16.686 10.980 1.00 91.25 835 GLU A C 1
ATOM 6417 O O . GLU A 1 835 ? 8.268 16.035 11.595 1.00 91.25 835 GLU A O 1
ATOM 6422 N N . GLU A 1 836 ? 10.406 16.630 11.307 1.00 91.06 836 GLU A N 1
ATOM 6423 C CA . GLU A 1 836 ? 10.907 15.781 12.398 1.00 91.06 836 GLU A CA 1
ATOM 6424 C C . GLU A 1 836 ? 10.334 16.186 13.772 1.00 91.06 836 GLU A C 1
ATOM 6426 O O . GLU A 1 836 ? 10.053 15.321 14.604 1.00 91.06 836 GLU A O 1
ATOM 6431 N N . LEU A 1 837 ? 10.056 17.475 14.009 1.00 93.06 837 LEU A N 1
ATOM 6432 C CA . LEU A 1 837 ? 9.342 17.941 15.211 1.00 93.06 837 LEU A CA 1
ATOM 6433 C C . LEU A 1 837 ? 7.888 17.439 15.265 1.00 93.06 837 LEU A C 1
ATOM 6435 O O . LEU A 1 837 ? 7.403 17.044 16.329 1.00 93.06 837 LEU A O 1
ATOM 6439 N N . ARG A 1 838 ? 7.195 17.384 14.121 1.00 94.50 838 ARG A N 1
ATOM 6440 C CA . ARG A 1 838 ? 5.849 16.788 14.019 1.00 94.50 838 ARG A CA 1
ATOM 6441 C C . ARG A 1 838 ? 5.891 15.271 14.217 1.00 94.50 838 ARG A C 1
ATOM 6443 O O . ARG A 1 838 ? 5.050 14.720 14.927 1.00 94.50 838 ARG A O 1
ATOM 6450 N N . LEU A 1 839 ? 6.903 14.587 13.678 1.00 93.25 839 LEU A N 1
ATOM 6451 C CA . LEU A 1 839 ? 7.141 13.161 13.933 1.00 93.25 839 LEU A CA 1
ATOM 6452 C C . LEU A 1 839 ? 7.389 12.880 15.419 1.00 93.25 839 LEU A C 1
ATOM 6454 O O . LEU A 1 839 ? 6.800 11.947 15.970 1.00 93.25 839 LEU A O 1
ATOM 6458 N N . LEU A 1 840 ? 8.191 13.713 16.086 1.00 94.38 840 LEU A N 1
ATOM 6459 C CA . LEU A 1 840 ? 8.406 13.648 17.529 1.00 94.38 840 LEU A CA 1
ATOM 6460 C C . LEU A 1 840 ? 7.079 13.780 18.293 1.00 94.38 840 LEU A C 1
ATOM 6462 O O . LEU A 1 840 ? 6.777 12.946 19.149 1.00 94.38 840 LEU A O 1
ATOM 6466 N N . TYR A 1 841 ? 6.247 14.766 17.946 1.00 95.06 841 TYR A N 1
ATOM 6467 C CA . TYR A 1 841 ? 4.918 14.934 18.542 1.00 95.06 841 TYR A CA 1
ATOM 6468 C C . TYR A 1 841 ? 4.025 13.705 18.341 1.00 95.06 841 TYR A C 1
ATOM 6470 O O . TYR A 1 841 ? 3.413 13.217 19.297 1.00 95.06 841 TYR A O 1
ATOM 6478 N N . VAL A 1 842 ? 3.979 13.143 17.130 1.00 94.75 842 VAL A N 1
ATOM 6479 C CA . VAL A 1 842 ? 3.216 11.916 16.856 1.00 94.75 842 VAL A CA 1
ATOM 6480 C C . VAL A 1 842 ? 3.711 10.771 17.735 1.00 94.75 842 VAL A C 1
ATOM 6482 O O . VAL A 1 842 ? 2.883 10.154 18.406 1.00 94.75 842 VAL A O 1
ATOM 6485 N N . ALA A 1 843 ? 5.026 10.529 17.790 1.00 94.62 843 ALA A N 1
ATOM 6486 C CA . ALA A 1 843 ? 5.628 9.440 18.557 1.00 94.62 843 ALA A CA 1
ATOM 6487 C C . ALA A 1 843 ? 5.292 9.525 20.055 1.00 94.62 843 ALA A C 1
ATOM 6489 O O . ALA A 1 843 ? 4.804 8.556 20.638 1.00 94.62 843 ALA A O 1
ATOM 6490 N N . LEU A 1 844 ? 5.483 10.697 20.668 1.00 94.75 844 LEU A N 1
ATOM 6491 C CA . LEU A 1 844 ? 5.237 10.897 22.100 1.00 94.75 844 LEU A CA 1
ATOM 6492 C C . LEU A 1 844 ? 3.749 10.815 22.457 1.00 94.75 844 LEU A C 1
ATOM 6494 O O . LEU A 1 844 ? 3.380 10.283 23.504 1.00 94.75 844 LEU A O 1
ATOM 6498 N N . THR A 1 845 ? 2.875 11.278 21.563 1.00 93.94 845 THR A N 1
ATOM 6499 C CA . THR A 1 845 ? 1.424 11.238 21.783 1.00 93.94 845 THR A CA 1
ATOM 6500 C C . THR A 1 845 ? 0.808 9.862 21.556 1.00 93.94 845 THR A C 1
ATOM 6502 O O . THR A 1 845 ? -0.391 9.718 21.781 1.00 93.94 845 THR A O 1
ATOM 6505 N N . ARG A 1 846 ? 1.579 8.838 21.136 1.00 93.69 846 ARG A N 1
ATOM 6506 C CA . ARG A 1 846 ? 1.075 7.464 20.940 1.00 93.69 846 ARG A CA 1
ATOM 6507 C C . ARG A 1 846 ? 0.865 6.672 22.237 1.00 93.69 846 ARG A C 1
ATOM 6509 O O . ARG A 1 846 ? 0.132 5.680 22.196 1.00 93.69 846 ARG A O 1
ATOM 6516 N N . ALA A 1 847 ? 1.403 7.120 23.367 1.00 93.62 847 ALA A N 1
ATOM 6517 C CA . ALA A 1 847 ? 1.205 6.473 24.663 1.00 93.62 847 ALA A CA 1
ATOM 6518 C C . ALA A 1 847 ? -0.132 6.854 25.325 1.00 93.62 847 ALA A C 1
ATOM 6520 O O . ALA A 1 847 ? -0.585 7.999 25.225 1.00 93.62 847 ALA A O 1
ATOM 6521 N N . LYS A 1 848 ? -0.760 5.905 26.031 1.00 92.06 848 LYS A N 1
ATOM 6522 C CA . LYS A 1 848 ? -1.892 6.170 26.938 1.00 92.06 848 LYS A CA 1
ATOM 6523 C C . LYS A 1 848 ? -1.420 6.469 28.357 1.00 92.06 848 LYS A C 1
ATOM 6525 O O . LYS A 1 848 ? -1.922 7.416 28.955 1.00 92.06 848 LYS A O 1
ATOM 6530 N N . HIS A 1 849 ? -0.464 5.692 28.869 1.00 91.50 849 HIS A N 1
ATOM 6531 C CA . HIS A 1 849 ? -0.026 5.781 30.266 1.00 91.50 849 HIS A CA 1
ATOM 6532 C C . HIS A 1 849 ? 1.427 6.226 30.396 1.00 91.50 849 HIS A C 1
ATOM 6534 O O . HIS A 1 849 ? 1.725 7.120 31.184 1.00 91.50 849 HIS A O 1
ATOM 6540 N N . ARG A 1 850 ? 2.341 5.623 29.623 1.00 93.50 850 ARG A N 1
ATOM 6541 C CA . ARG A 1 850 ? 3.777 5.901 29.743 1.00 93.50 850 ARG A CA 1
ATOM 6542 C C . ARG A 1 850 ? 4.487 5.935 28.398 1.00 93.50 850 ARG A C 1
ATOM 6544 O O . ARG A 1 850 ? 4.282 5.047 27.571 1.00 93.50 850 ARG A O 1
ATOM 6551 N N . VAL A 1 851 ? 5.357 6.926 28.220 1.00 95.81 851 VAL A N 1
ATOM 6552 C CA . VAL A 1 851 ? 6.329 6.969 27.123 1.00 95.81 851 VAL A CA 1
ATOM 6553 C C . VAL A 1 851 ? 7.743 7.010 27.694 1.00 95.81 851 VAL A C 1
ATOM 6555 O O . VAL A 1 851 ? 8.044 7.862 28.524 1.00 95.81 851 VAL A O 1
ATOM 6558 N N . SER A 1 852 ? 8.594 6.086 27.260 1.00 95.44 852 SER A N 1
ATOM 6559 C CA . SER A 1 852 ? 10.000 6.004 27.653 1.00 95.44 852 SER A CA 1
ATOM 6560 C C . SER A 1 852 ? 10.878 6.446 26.480 1.00 95.44 852 SER A C 1
ATOM 6562 O O . SER A 1 852 ? 10.839 5.846 25.404 1.00 95.44 852 SER A O 1
ATOM 6564 N N . VAL A 1 853 ? 11.655 7.511 26.665 1.00 95.19 853 VAL A N 1
ATOM 6565 C CA . VAL A 1 853 ? 12.460 8.164 25.625 1.00 95.19 853 VAL A CA 1
ATOM 6566 C C . VAL A 1 853 ? 13.937 8.024 25.955 1.00 95.19 853 VAL A C 1
ATOM 6568 O O . VAL A 1 853 ? 14.371 8.408 27.038 1.00 95.19 853 VAL A O 1
ATOM 6571 N N . VAL A 1 854 ? 14.717 7.498 25.013 1.00 91.88 854 VAL A N 1
ATOM 6572 C CA . VAL A 1 854 ? 16.171 7.382 25.170 1.00 91.88 854 VAL A CA 1
ATOM 6573 C C . VAL A 1 854 ? 16.841 8.697 24.762 1.00 91.88 854 VAL A C 1
ATOM 6575 O O . VAL A 1 854 ? 16.664 9.154 23.630 1.00 91.88 854 VAL A O 1
ATOM 6578 N N . TRP A 1 855 ? 17.622 9.297 25.665 1.00 90.00 855 TRP A N 1
ATOM 6579 C CA . TRP A 1 855 ? 18.322 10.569 25.436 1.00 90.00 855 TRP A CA 1
ATOM 6580 C C . TRP A 1 855 ? 19.752 10.549 25.989 1.00 90.00 855 TRP A C 1
ATOM 6582 O O . TRP A 1 855 ? 20.037 9.851 26.952 1.00 90.00 855 TRP A O 1
ATOM 6592 N N . GLY A 1 856 ? 20.668 11.308 25.389 1.00 82.69 856 GLY A N 1
ATOM 6593 C CA . GLY A 1 856 ? 22.059 11.390 25.843 1.00 82.69 856 GLY A CA 1
ATOM 6594 C C . GLY A 1 856 ? 22.986 12.009 24.800 1.00 82.69 856 GLY A C 1
ATOM 6595 O O . GLY A 1 856 ? 22.656 12.064 23.607 1.00 82.69 856 GLY A O 1
ATOM 6596 N N . ALA A 1 857 ? 24.163 12.460 25.234 1.00 72.62 857 ALA A N 1
ATOM 6597 C CA . ALA A 1 857 ? 25.131 13.097 24.349 1.00 72.62 857 ALA A CA 1
ATOM 6598 C C . ALA A 1 857 ? 25.710 12.080 23.358 1.00 72.62 857 ALA A C 1
ATOM 6600 O O . ALA A 1 857 ? 26.441 11.154 23.706 1.00 72.62 857 ALA A O 1
ATOM 6601 N N . SER A 1 858 ? 25.378 12.246 22.083 1.00 72.25 858 SER A N 1
ATOM 6602 C CA . SER A 1 858 ? 25.834 11.356 21.018 1.00 72.25 858 SER A CA 1
ATOM 6603 C C . SER A 1 858 ? 25.893 12.090 19.687 1.00 72.25 858 SER A C 1
ATOM 6605 O O . SER A 1 858 ? 25.315 13.163 19.534 1.00 72.25 858 SER A O 1
ATOM 6607 N N . LYS A 1 859 ? 26.630 11.533 18.721 1.00 70.00 859 LYS A N 1
ATOM 6608 C CA . LYS A 1 859 ? 26.737 12.109 17.377 1.00 70.00 859 LYS A CA 1
ATOM 6609 C C . LYS A 1 859 ? 25.351 12.162 16.722 1.00 70.00 859 LYS A C 1
ATOM 6611 O O . LYS A 1 859 ? 24.712 11.124 16.573 1.00 70.00 859 LYS A O 1
ATOM 6616 N N . GLY A 1 860 ? 24.923 13.354 16.312 1.00 74.81 860 GLY A N 1
ATOM 6617 C CA . GLY A 1 860 ? 23.626 13.589 15.675 1.00 74.81 860 GLY A CA 1
ATOM 6618 C C . GLY A 1 860 ? 22.558 14.142 16.620 1.00 74.81 860 GLY A C 1
ATOM 6619 O O . GLY A 1 860 ? 21.592 14.732 16.139 1.00 74.81 860 GLY A O 1
ATOM 6620 N N . ALA A 1 861 ? 22.761 14.063 17.942 1.00 78.81 861 ALA A N 1
ATOM 6621 C CA . ALA A 1 861 ? 21.850 14.661 18.918 1.00 78.81 861 ALA A CA 1
ATOM 6622 C C . ALA A 1 861 ? 21.737 16.186 18.730 1.00 78.81 861 ALA A C 1
ATOM 6624 O O . ALA A 1 861 ? 20.656 16.746 18.908 1.00 78.81 861 ALA A O 1
ATOM 6625 N N . GLU A 1 862 ? 22.818 16.841 18.286 1.00 82.31 862 GLU A N 1
ATOM 6626 C CA . GLU A 1 862 ? 22.864 18.278 17.995 1.00 82.31 862 GLU A CA 1
ATOM 6627 C C . GLU A 1 862 ? 21.948 18.720 16.846 1.00 82.31 862 GLU A C 1
ATOM 6629 O O . GLU A 1 862 ? 21.530 19.873 16.813 1.00 82.31 862 GLU A O 1
ATOM 6634 N N . GLY A 1 863 ? 21.644 17.825 15.904 1.00 80.94 863 GLY A N 1
ATOM 6635 C CA . GLY A 1 863 ? 20.746 18.091 14.778 1.00 80.94 863 GLY A CA 1
ATOM 6636 C C . GLY A 1 863 ? 19.365 17.453 14.936 1.00 80.94 863 GLY A C 1
ATOM 6637 O O . GLY A 1 863 ? 18.569 17.496 14.005 1.00 80.94 863 GLY A O 1
ATOM 6638 N N . SER A 1 864 ? 19.078 16.831 16.082 1.00 88.12 864 SER A N 1
ATOM 6639 C CA . SER A 1 864 ? 17.819 16.119 16.316 1.00 88.12 864 SER A CA 1
ATOM 6640 C C . SER A 1 864 ? 16.679 17.060 16.725 1.00 88.12 864 SER A C 1
ATOM 6642 O O . SER A 1 864 ? 16.893 18.061 17.415 1.00 88.12 864 SER A O 1
ATOM 6644 N N . ALA A 1 865 ? 15.441 16.700 16.371 1.00 90.00 865 ALA A N 1
ATOM 6645 C CA . ALA A 1 865 ? 14.238 17.425 16.795 1.00 90.00 865 ALA A CA 1
ATOM 6646 C C . ALA A 1 865 ? 14.100 17.488 18.328 1.00 90.00 865 ALA A C 1
ATOM 6648 O O . ALA A 1 865 ? 13.712 18.512 18.888 1.00 90.00 865 ALA A O 1
ATOM 6649 N N . LEU A 1 866 ? 14.474 16.407 19.018 1.00 89.81 866 LEU A N 1
ATOM 6650 C CA . LEU A 1 866 ? 14.457 16.350 20.476 1.00 89.81 866 LEU A CA 1
ATOM 6651 C C . LEU A 1 866 ? 15.515 17.278 21.097 1.00 89.81 866 LEU A C 1
ATOM 6653 O O . LEU A 1 866 ? 15.218 17.980 22.060 1.00 89.81 866 LEU A O 1
ATOM 6657 N N . GLY A 1 867 ? 16.711 17.348 20.503 1.00 88.94 867 GLY A N 1
ATOM 6658 C CA . GLY A 1 867 ? 17.752 18.293 20.910 1.00 88.94 867 GLY A CA 1
ATOM 6659 C C . GLY A 1 867 ? 17.312 19.744 20.742 1.00 88.94 867 GLY A C 1
ATOM 6660 O O . GLY A 1 867 ? 17.483 20.543 21.663 1.00 88.94 867 GLY A O 1
ATOM 6661 N N . TYR A 1 868 ? 16.668 20.063 19.614 1.00 89.38 868 TYR A N 1
ATOM 6662 C CA . TYR A 1 868 ? 16.080 21.383 19.384 1.00 89.38 868 TYR A CA 1
ATOM 6663 C C . TYR A 1 868 ? 15.057 21.758 20.462 1.00 89.38 868 TYR A C 1
ATOM 6665 O O . TYR A 1 868 ? 15.084 22.884 20.948 1.00 89.38 868 TYR A O 1
ATOM 6673 N N . LEU A 1 869 ? 14.178 20.831 20.859 1.00 89.00 869 LEU A N 1
ATOM 6674 C CA . LEU A 1 869 ? 13.115 21.099 21.831 1.00 89.00 869 LEU A CA 1
ATOM 6675 C C . LEU A 1 869 ? 13.643 21.245 23.270 1.00 89.00 869 LEU A C 1
ATOM 6677 O O . LEU A 1 869 ? 13.184 22.112 24.009 1.00 89.00 869 LEU A O 1
ATOM 6681 N N . LEU A 1 870 ? 14.612 20.414 23.670 1.00 88.69 870 LEU A N 1
ATOM 6682 C CA . LEU A 1 870 ? 15.129 20.389 25.043 1.00 88.69 870 LEU A CA 1
ATOM 6683 C C . LEU A 1 870 ? 16.098 21.539 25.352 1.00 88.69 870 LEU A C 1
ATOM 6685 O O . LEU A 1 870 ? 16.123 22.015 26.486 1.00 88.69 870 LEU A O 1
ATOM 6689 N N . HIS A 1 871 ? 16.882 21.988 24.366 1.00 86.31 871 HIS A N 1
ATOM 6690 C CA . HIS A 1 871 ? 18.089 22.787 24.611 1.00 86.31 871 HIS A CA 1
ATOM 6691 C C . HIS A 1 871 ? 18.067 24.196 23.988 1.00 86.31 871 HIS A C 1
ATOM 6693 O O . HIS A 1 871 ? 19.131 24.762 23.720 1.00 86.31 871 HIS A O 1
ATOM 6699 N N . GLN A 1 872 ? 16.886 24.805 23.792 1.00 79.06 872 GLN A N 1
ATOM 6700 C CA . GLN A 1 872 ? 16.770 26.151 23.194 1.00 79.06 872 GLN A CA 1
ATOM 6701 C C . GLN A 1 872 ? 17.504 27.250 23.979 1.00 79.06 872 GLN A C 1
ATOM 6703 O O . GLN A 1 872 ? 18.024 28.184 23.375 1.00 79.06 872 GLN A O 1
ATOM 6708 N N . GLY A 1 873 ? 17.575 27.140 25.313 1.00 59.00 873 GLY A N 1
ATOM 6709 C CA . GLY A 1 873 ? 18.505 27.899 26.163 1.00 59.00 873 GLY A CA 1
ATOM 6710 C C . GLY A 1 873 ? 18.501 29.429 26.015 1.00 59.00 873 GLY A C 1
ATOM 6711 O O . GLY A 1 873 ? 19.521 30.050 26.294 1.00 59.00 873 GLY A O 1
ATOM 6712 N N . GLY A 1 874 ? 17.409 30.047 25.550 1.00 56.47 874 GLY A N 1
ATOM 6713 C CA . GLY A 1 874 ? 17.354 31.494 25.299 1.00 56.47 874 GLY A CA 1
ATOM 6714 C C . GLY A 1 874 ? 18.084 31.964 24.032 1.00 56.47 874 GLY A C 1
ATOM 6715 O O . GLY A 1 874 ? 18.211 33.169 23.835 1.00 56.47 874 GLY A O 1
ATOM 6716 N N . ALA A 1 875 ? 18.507 31.055 23.142 1.00 56.28 875 ALA A N 1
ATOM 6717 C CA . ALA A 1 875 ? 19.162 31.354 21.859 1.00 56.28 875 ALA A CA 1
ATOM 6718 C C . ALA A 1 875 ? 18.271 32.104 20.834 1.00 56.28 875 ALA A C 1
ATOM 6720 O O . ALA A 1 875 ? 18.679 32.298 19.691 1.00 56.28 875 ALA A O 1
ATOM 6721 N N . GLY A 1 876 ? 17.084 32.564 21.250 1.00 50.25 876 GLY A N 1
ATOM 6722 C CA . GLY A 1 876 ? 16.128 33.338 20.463 1.00 50.25 876 GLY A CA 1
ATOM 6723 C C . GLY A 1 876 ? 15.404 32.502 19.408 1.00 50.25 876 GLY A C 1
ATOM 6724 O O . GLY A 1 876 ? 16.021 31.889 18.542 1.00 50.25 876 GLY A O 1
ATOM 6725 N N . GLY A 1 877 ? 14.070 32.532 19.419 1.00 48.69 877 GLY A N 1
ATOM 6726 C CA . GLY A 1 877 ? 13.221 31.855 18.431 1.00 48.69 877 GLY A CA 1
ATOM 6727 C C . GLY A 1 877 ? 13.249 32.446 17.011 1.00 48.69 877 GLY A C 1
ATOM 6728 O O . GLY A 1 877 ? 12.327 32.188 16.251 1.00 48.69 877 GLY A O 1
ATOM 6729 N N . GLY A 1 878 ? 14.244 33.256 16.631 1.00 52.25 878 GLY A N 1
ATOM 6730 C CA . GLY A 1 878 ? 14.337 33.846 15.286 1.00 52.25 878 GLY A CA 1
ATOM 6731 C C . GLY A 1 878 ? 14.701 32.828 14.195 1.00 52.25 878 GLY A C 1
ATOM 6732 O O . GLY A 1 878 ? 14.997 31.672 14.488 1.00 52.25 878 GLY A O 1
ATOM 6733 N N . ASP A 1 879 ? 14.738 33.252 12.927 1.00 50.28 879 ASP A N 1
ATOM 6734 C CA . ASP A 1 879 ? 15.018 32.361 11.781 1.00 50.28 879 ASP A CA 1
ATOM 6735 C C . ASP A 1 879 ? 16.399 31.676 11.827 1.00 50.28 879 ASP A C 1
ATOM 6737 O O . ASP A 1 879 ? 16.570 30.601 11.256 1.00 50.28 879 ASP A O 1
ATOM 6741 N N . GLY A 1 880 ? 17.361 32.227 12.578 1.00 58.97 880 GLY A N 1
ATOM 6742 C CA . GLY A 1 880 ? 18.659 31.596 12.871 1.00 58.97 880 GLY A CA 1
ATOM 6743 C C . GLY A 1 880 ? 18.679 30.667 14.098 1.00 58.97 880 GLY A C 1
ATOM 6744 O O . GLY A 1 880 ? 19.715 30.071 14.397 1.00 58.97 880 GLY A O 1
ATOM 6745 N N . GLY A 1 881 ? 17.560 30.528 14.820 1.00 67.81 881 GLY A N 1
ATOM 6746 C CA . GLY A 1 881 ? 17.485 29.865 16.127 1.00 67.81 881 GLY A CA 1
ATOM 6747 C C . GLY A 1 881 ? 17.827 28.374 16.090 1.00 67.81 881 GLY A C 1
ATOM 6748 O O . GLY A 1 881 ? 18.561 27.893 16.946 1.00 67.81 881 GLY A O 1
ATOM 6749 N N . ALA A 1 882 ? 17.394 27.631 15.066 1.00 75.56 882 ALA A N 1
ATOM 6750 C CA . ALA A 1 882 ? 17.734 26.207 14.938 1.00 75.56 882 ALA A CA 1
ATOM 6751 C C . ALA A 1 882 ? 19.246 25.975 14.743 1.00 75.56 882 ALA A C 1
ATOM 6753 O O . ALA A 1 882 ? 19.819 25.047 15.317 1.00 75.56 882 ALA A O 1
ATOM 6754 N N . VAL A 1 883 ? 19.910 26.853 13.982 1.00 79.31 883 VAL A N 1
ATOM 6755 C CA . VAL A 1 883 ? 21.365 26.809 13.769 1.00 79.31 883 VAL A CA 1
ATOM 6756 C C . VAL A 1 883 ? 22.107 27.144 15.064 1.00 79.31 883 VAL A C 1
ATOM 6758 O O . VAL A 1 883 ? 23.064 26.454 15.415 1.00 79.31 883 VAL A O 1
ATOM 6761 N N . ALA A 1 884 ? 21.635 28.149 15.808 1.00 79.44 884 ALA A N 1
ATOM 6762 C CA . ALA A 1 884 ? 22.202 28.530 17.099 1.00 79.44 884 ALA A CA 1
ATOM 6763 C C . ALA A 1 884 ? 22.060 27.416 18.151 1.00 79.44 884 ALA A C 1
ATOM 6765 O O . ALA A 1 884 ? 23.026 27.096 18.841 1.00 79.44 884 ALA A O 1
ATOM 6766 N N . VAL A 1 885 ? 20.895 26.763 18.229 1.00 82.44 885 VAL A N 1
ATOM 6767 C CA . VAL A 1 885 ? 20.669 25.629 19.141 1.00 82.44 885 VAL A CA 1
ATOM 6768 C C . VAL A 1 885 ? 21.568 24.447 18.786 1.00 82.44 885 VAL A C 1
ATOM 6770 O O . VAL A 1 885 ? 22.197 23.865 19.670 1.00 82.44 885 VAL A O 1
ATOM 6773 N N . ARG A 1 886 ? 21.717 24.135 17.493 1.00 84.75 886 ARG A N 1
ATOM 6774 C CA . ARG A 1 886 ? 22.657 23.104 17.032 1.00 84.75 886 ARG A CA 1
ATOM 6775 C C . ARG A 1 886 ? 24.099 23.415 17.439 1.00 84.75 886 ARG A C 1
ATOM 6777 O O . ARG A 1 886 ? 24.798 22.517 17.908 1.00 84.75 886 ARG A O 1
ATOM 6784 N N . ALA A 1 887 ? 24.543 24.662 17.276 1.00 84.06 887 ALA A N 1
ATOM 6785 C CA . ALA A 1 887 ? 25.877 25.095 17.695 1.00 84.06 887 ALA A CA 1
ATOM 6786 C C . ALA A 1 887 ? 26.058 24.962 19.216 1.00 84.06 887 ALA A C 1
ATOM 6788 O O . ALA A 1 887 ? 27.026 24.356 19.661 1.00 84.06 887 ALA A O 1
ATOM 6789 N N . ARG A 1 888 ? 25.072 25.395 20.011 1.00 84.06 888 ARG A N 1
ATOM 6790 C CA . ARG A 1 888 ? 25.072 25.265 21.477 1.00 84.06 888 ARG A CA 1
ATOM 6791 C C . ARG A 1 888 ? 25.201 23.812 21.947 1.00 84.06 888 ARG A C 1
ATOM 6793 O O . ARG A 1 888 ? 26.053 23.504 22.775 1.00 84.06 888 ARG A O 1
ATOM 6800 N N . ILE A 1 889 ? 24.401 22.891 21.403 1.00 82.88 889 ILE A N 1
ATOM 6801 C CA . ILE A 1 889 ? 24.476 21.460 21.764 1.00 82.88 889 ILE A CA 1
ATOM 6802 C C . ILE A 1 889 ? 25.844 20.866 21.404 1.00 82.88 889 ILE A C 1
ATOM 6804 O O . ILE A 1 889 ? 26.370 19.985 22.090 1.00 82.88 889 ILE A O 1
ATOM 6808 N N . LYS A 1 890 ? 26.431 21.329 20.300 1.00 82.12 890 LYS A N 1
ATOM 6809 C CA . LYS A 1 890 ? 27.718 20.835 19.827 1.00 82.12 890 LYS A CA 1
ATOM 6810 C C . LYS A 1 890 ? 28.893 21.373 20.645 1.00 82.12 890 LYS A C 1
ATOM 6812 O O . LYS A 1 890 ? 29.770 20.580 20.986 1.00 82.12 890 LYS A O 1
ATOM 6817 N N . ASP A 1 891 ? 28.893 22.669 20.935 1.00 80.88 891 ASP A N 1
ATOM 6818 C CA . ASP A 1 891 ? 30.069 23.399 21.409 1.00 80.88 891 ASP A CA 1
ATOM 6819 C C . ASP A 1 891 ? 30.016 23.726 22.916 1.00 80.88 891 ASP A C 1
ATOM 6821 O O . ASP A 1 891 ? 31.071 23.902 23.526 1.00 80.88 891 ASP A O 1
ATOM 6825 N N . GLU A 1 892 ? 28.826 23.763 23.535 1.00 79.12 892 GLU A N 1
ATOM 6826 C CA . GLU A 1 892 ? 28.629 24.230 24.922 1.00 79.12 892 GLU A CA 1
ATOM 6827 C C . GLU A 1 892 ? 28.066 23.173 25.891 1.00 79.12 892 GLU A C 1
ATOM 6829 O O . GLU A 1 892 ? 28.327 23.260 27.090 1.00 79.12 892 GLU A O 1
ATOM 6834 N N . LEU A 1 893 ? 27.298 22.182 25.416 1.00 80.44 893 LEU A N 1
ATOM 6835 C CA . LEU A 1 893 ? 26.629 21.199 26.284 1.00 80.44 893 LEU A CA 1
ATOM 6836 C C . LEU A 1 893 ? 27.410 19.880 26.414 1.00 80.44 893 LEU A C 1
ATOM 6838 O O . LEU A 1 893 ? 27.633 19.167 25.430 1.00 80.44 893 LEU A O 1
ATOM 6842 N N . ASP A 1 894 ? 27.761 19.529 27.654 1.00 82.62 894 ASP A N 1
ATOM 6843 C CA . ASP A 1 894 ? 28.225 18.196 28.051 1.00 82.62 894 ASP A CA 1
ATOM 6844 C C . ASP A 1 894 ? 27.090 17.347 28.661 1.00 82.62 894 ASP A C 1
ATOM 6846 O O . ASP A 1 894 ? 25.968 17.820 28.858 1.00 82.62 894 ASP A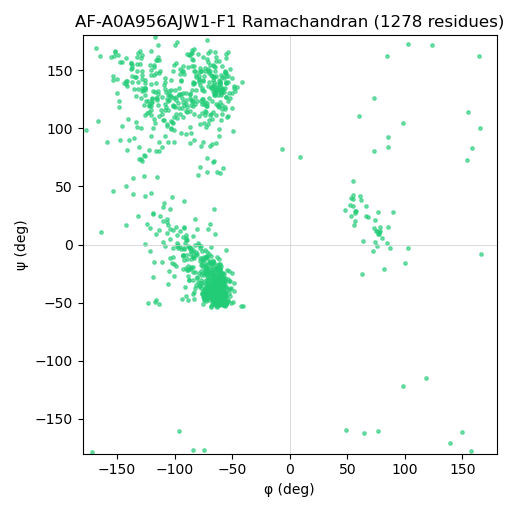 O 1
ATOM 6850 N N . ASP A 1 895 ? 27.360 16.072 28.947 1.00 81.38 895 ASP A N 1
ATOM 6851 C CA . ASP A 1 895 ? 26.364 15.127 29.469 1.00 81.38 895 ASP A CA 1
ATOM 6852 C C . ASP A 1 895 ? 25.745 15.589 30.790 1.00 81.38 895 ASP A C 1
ATOM 6854 O O . ASP A 1 895 ? 24.547 15.407 31.016 1.00 81.38 895 ASP A O 1
ATOM 6858 N N . GLY A 1 896 ? 26.560 16.189 31.663 1.00 83.88 896 GLY A N 1
ATOM 6859 C CA . GLY A 1 896 ? 26.115 16.702 32.953 1.00 83.88 896 GLY A CA 1
ATOM 6860 C C . GLY A 1 896 ? 25.143 17.865 32.778 1.00 83.88 896 GLY A C 1
ATOM 6861 O O . GLY A 1 896 ? 24.086 17.879 33.407 1.00 83.88 896 GLY A O 1
ATOM 6862 N N . ALA A 1 897 ? 25.458 18.796 31.876 1.00 85.56 897 ALA A N 1
ATOM 6863 C CA . ALA A 1 897 ? 24.594 19.915 31.528 1.00 85.56 897 ALA A CA 1
ATOM 6864 C C . ALA A 1 897 ? 23.291 19.451 30.855 1.00 85.56 897 ALA A C 1
ATOM 6866 O O . ALA A 1 897 ? 22.212 19.896 31.247 1.00 85.56 897 ALA A O 1
ATOM 6867 N N . MET A 1 898 ? 23.360 18.511 29.901 1.00 87.56 898 MET A N 1
ATOM 6868 C CA . MET A 1 898 ? 22.166 17.948 29.253 1.00 87.56 898 MET A CA 1
ATOM 6869 C C . MET A 1 898 ? 21.236 17.274 30.263 1.00 87.56 898 MET A C 1
ATOM 6871 O O . MET A 1 898 ? 20.021 17.475 30.216 1.00 87.56 898 MET A O 1
ATOM 6875 N N . ARG A 1 899 ? 21.798 16.495 31.195 1.00 88.81 899 ARG A N 1
ATOM 6876 C CA . ARG A 1 899 ? 21.032 15.860 32.270 1.00 88.81 899 ARG A CA 1
ATOM 6877 C C . ARG A 1 899 ? 20.416 16.888 33.216 1.00 88.81 899 ARG A C 1
ATOM 6879 O O . ARG A 1 899 ? 19.242 16.759 33.549 1.00 88.81 899 ARG A O 1
ATOM 6886 N N . ALA A 1 900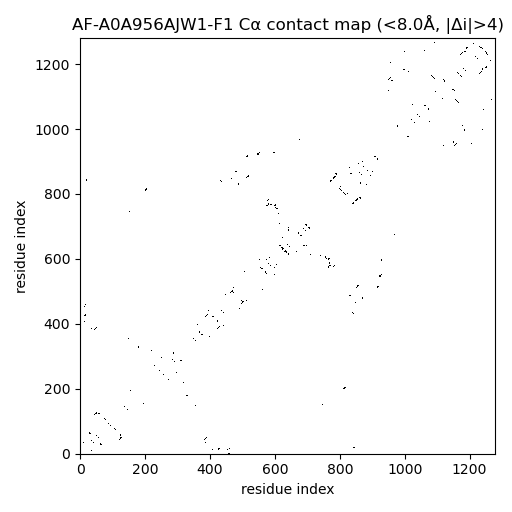 ? 21.168 17.911 33.617 1.00 88.94 900 ALA A N 1
ATOM 6887 C CA . ALA A 1 900 ? 20.675 18.956 34.511 1.00 88.94 900 ALA A CA 1
ATOM 6888 C C . ALA A 1 900 ? 19.497 19.737 33.898 1.00 88.94 900 ALA A C 1
ATOM 6890 O O . ALA A 1 900 ? 18.510 20.006 34.585 1.00 88.94 900 ALA A O 1
ATOM 6891 N N . GLU A 1 901 ? 19.550 20.059 32.600 1.00 89.62 901 GLU A N 1
ATOM 6892 C CA . GLU A 1 901 ? 18.425 20.693 31.895 1.00 89.62 901 GLU A CA 1
ATOM 6893 C C . GLU A 1 901 ? 17.187 19.780 31.847 1.00 89.62 901 GLU A C 1
ATOM 6895 O O . GLU A 1 901 ? 16.056 20.250 32.011 1.00 89.62 901 GLU A O 1
ATOM 6900 N N . LEU A 1 902 ? 17.388 18.468 31.700 1.00 89.81 902 LEU A N 1
ATOM 6901 C CA . LEU A 1 902 ? 16.313 17.477 31.717 1.00 89.81 902 LEU A CA 1
ATOM 6902 C C . LEU A 1 902 ? 15.673 17.331 33.105 1.00 89.81 902 LEU A C 1
ATOM 6904 O O . LEU A 1 902 ? 14.449 17.273 33.226 1.00 89.81 902 LEU A O 1
ATOM 6908 N N . GLU A 1 903 ? 16.482 17.320 34.163 1.00 91.50 903 GLU A N 1
ATOM 6909 C CA . GLU A 1 903 ? 16.016 17.302 35.554 1.00 91.50 903 GLU A CA 1
ATOM 6910 C C . GLU A 1 903 ? 15.247 18.589 35.899 1.00 91.50 903 GLU A C 1
ATOM 6912 O O . GLU A 1 903 ? 14.190 18.529 36.534 1.00 91.50 903 GLU A O 1
ATOM 6917 N N . ALA A 1 904 ? 15.693 19.747 35.398 1.00 90.81 904 ALA A N 1
ATOM 6918 C CA . ALA A 1 904 ? 14.964 21.007 35.528 1.00 90.81 904 ALA A CA 1
ATOM 6919 C C . ALA A 1 904 ? 13.605 20.966 34.807 1.00 90.81 904 ALA A C 1
ATOM 6921 O O . ALA A 1 904 ? 12.600 21.432 35.350 1.00 90.81 904 ALA A O 1
ATOM 6922 N N . LEU A 1 905 ? 13.538 20.368 33.611 1.00 90.44 905 LEU A N 1
ATOM 6923 C CA . LEU A 1 905 ? 12.272 20.131 32.916 1.00 90.44 905 LEU A CA 1
ATOM 6924 C C . LEU A 1 905 ? 11.349 19.208 33.727 1.00 90.44 905 LEU A C 1
ATOM 6926 O O . LEU A 1 905 ? 10.157 19.496 33.842 1.00 90.44 905 LEU A O 1
ATOM 6930 N N . CYS A 1 906 ? 11.890 18.152 34.343 1.00 91.56 906 CYS A N 1
ATOM 6931 C CA . CYS A 1 906 ? 11.112 17.255 35.198 1.00 91.56 906 CYS A CA 1
ATOM 6932 C C . CYS A 1 906 ? 10.521 17.986 36.413 1.00 91.56 906 CYS A C 1
ATOM 6934 O O . CYS A 1 906 ? 9.344 17.803 36.727 1.00 91.56 906 CYS A O 1
ATOM 6936 N N . ALA A 1 907 ? 11.288 18.878 37.047 1.00 91.19 907 ALA A N 1
ATOM 6937 C CA . ALA A 1 907 ? 10.800 19.705 38.152 1.00 91.19 907 ALA A CA 1
ATOM 6938 C C . ALA A 1 907 ? 9.675 20.670 37.719 1.00 91.19 907 ALA A C 1
ATOM 6940 O O . ALA A 1 907 ? 8.693 20.853 38.452 1.00 91.19 907 ALA A O 1
ATOM 6941 N N . ARG A 1 908 ? 9.767 21.249 36.509 1.00 90.56 908 ARG A N 1
ATOM 6942 C CA . ARG A 1 908 ? 8.688 22.078 35.936 1.00 90.56 908 ARG A CA 1
ATOM 6943 C C . ARG A 1 908 ? 7.418 21.263 35.715 1.00 90.56 908 ARG A C 1
ATOM 6945 O O . ARG A 1 908 ? 6.338 21.722 36.075 1.00 90.56 908 ARG A O 1
ATOM 6952 N N . ALA A 1 909 ? 7.550 20.050 35.183 1.00 89.50 909 ALA A N 1
ATOM 6953 C CA . ALA A 1 909 ? 6.404 19.190 34.917 1.00 89.50 909 ALA A CA 1
ATOM 6954 C C . ALA A 1 909 ? 5.713 18.747 36.207 1.00 89.50 909 ALA A C 1
ATOM 6956 O O . ALA A 1 909 ? 4.491 18.840 36.291 1.00 89.50 909 ALA A O 1
ATOM 6957 N N . ALA A 1 910 ? 6.481 18.373 37.235 1.00 88.69 910 ALA A N 1
ATOM 6958 C CA . ALA A 1 910 ? 5.944 18.069 38.561 1.00 88.69 910 ALA A CA 1
ATOM 6959 C C . ALA A 1 910 ? 5.137 19.246 39.141 1.00 88.69 910 ALA A C 1
ATOM 6961 O O . ALA A 1 910 ? 4.047 19.050 39.676 1.00 88.69 910 ALA A O 1
ATOM 6962 N N . SER A 1 911 ? 5.621 20.480 38.960 1.00 88.31 911 SER A N 1
ATOM 6963 C CA . SER A 1 911 ? 4.913 21.695 39.394 1.00 88.31 911 SER A CA 1
ATOM 6964 C C . SER A 1 911 ? 3.613 21.950 38.615 1.00 88.31 911 SER A C 1
ATOM 6966 O O . SER A 1 911 ? 2.688 22.554 39.152 1.00 88.31 911 SER A O 1
ATOM 6968 N N . ALA A 1 912 ? 3.519 21.468 37.372 1.00 85.00 912 ALA A N 1
ATOM 6969 C CA . ALA A 1 912 ? 2.332 21.561 36.522 1.00 85.00 912 ALA A CA 1
ATOM 6970 C C . ALA A 1 912 ? 1.371 20.359 36.669 1.00 85.00 912 ALA A C 1
ATOM 6972 O O . ALA A 1 912 ? 0.424 20.231 35.895 1.00 85.00 912 ALA A O 1
ATOM 6973 N N . GLY A 1 913 ? 1.609 19.459 37.634 1.00 82.12 913 GLY A N 1
ATOM 6974 C CA . GLY A 1 913 ? 0.808 18.244 37.830 1.00 82.12 913 GLY A CA 1
ATOM 6975 C C . GLY A 1 913 ? 1.109 17.115 36.834 1.00 82.12 913 GLY A C 1
ATOM 6976 O O . GLY A 1 913 ? 0.368 16.135 36.772 1.00 82.12 913 GLY A O 1
ATOM 6977 N N . GLY A 1 914 ? 2.183 17.241 36.053 1.00 85.75 914 GLY A N 1
ATOM 6978 C CA . GLY A 1 914 ? 2.716 16.185 35.199 1.00 85.75 914 GLY A CA 1
ATOM 6979 C C . GLY A 1 914 ? 3.710 15.287 35.927 1.00 85.75 914 GLY A C 1
ATOM 6980 O O . GLY A 1 914 ? 4.254 15.639 36.972 1.00 85.75 914 GLY A O 1
ATOM 6981 N N . THR A 1 915 ? 3.982 14.114 35.363 1.00 89.31 915 THR A N 1
ATOM 6982 C CA . THR A 1 915 ? 4.982 13.186 35.909 1.00 89.31 915 THR A CA 1
ATOM 6983 C C . THR A 1 915 ? 6.065 12.932 34.868 1.00 89.31 915 THR A C 1
ATOM 6985 O O . THR A 1 915 ? 5.800 12.396 33.791 1.00 89.31 915 THR A O 1
ATOM 6988 N N . MET A 1 916 ? 7.287 13.358 35.189 1.00 92.44 916 MET A N 1
ATOM 6989 C CA . MET A 1 916 ? 8.489 13.145 34.385 1.00 92.44 916 MET A CA 1
ATOM 6990 C C . MET A 1 916 ? 9.637 12.748 35.306 1.00 92.44 916 MET A C 1
ATOM 6992 O O . MET A 1 916 ? 9.771 13.316 36.391 1.00 92.44 916 MET A O 1
ATOM 6996 N N . TRP A 1 917 ? 10.466 11.799 34.886 1.00 92.00 917 TRP A N 1
ATOM 6997 C CA . TRP A 1 917 ? 11.650 11.404 35.647 1.00 92.00 917 TRP A CA 1
ATOM 6998 C C . TRP A 1 917 ? 12.782 10.968 34.728 1.00 92.00 917 TRP A C 1
ATOM 7000 O O . TRP A 1 917 ? 12.557 10.568 33.587 1.00 92.00 917 TRP A O 1
ATOM 7010 N N . VAL A 1 918 ? 14.005 11.042 35.249 1.00 92.12 918 VAL A N 1
ATOM 7011 C CA . VAL A 1 918 ? 15.226 10.634 34.553 1.00 92.12 918 VAL A CA 1
ATOM 7012 C C . VAL A 1 918 ? 15.826 9.434 35.276 1.00 92.12 918 VAL A C 1
ATOM 7014 O O . VAL A 1 918 ? 15.969 9.451 36.499 1.00 92.12 918 VAL A O 1
ATOM 7017 N N . ARG A 1 919 ? 16.184 8.393 34.524 1.00 90.75 919 ARG A N 1
ATOM 7018 C CA . ARG A 1 919 ? 16.891 7.204 35.011 1.00 90.75 919 ARG A CA 1
ATOM 7019 C C . ARG A 1 919 ? 17.988 6.828 34.020 1.00 90.75 919 ARG A C 1
ATOM 7021 O O . ARG A 1 919 ? 17.859 7.094 32.831 1.00 90.75 919 ARG A O 1
ATOM 7028 N N . GLU A 1 920 ? 19.051 6.198 34.503 1.00 89.38 920 GLU A N 1
ATOM 7029 C CA . GLU A 1 920 ? 20.036 5.572 33.615 1.00 89.38 920 GLU A CA 1
ATOM 7030 C C . GLU A 1 920 ? 19.395 4.415 32.844 1.00 89.38 920 GLU A C 1
ATOM 7032 O O . GLU A 1 920 ? 18.679 3.591 33.425 1.00 89.38 920 GLU A O 1
ATOM 7037 N N . LEU A 1 921 ? 19.662 4.343 31.542 1.00 88.19 921 LEU A N 1
ATOM 7038 C CA . LEU A 1 921 ? 19.240 3.212 30.724 1.00 88.19 921 LEU A CA 1
ATOM 7039 C C . LEU A 1 921 ? 19.867 1.920 31.276 1.00 88.19 921 LEU A C 1
ATOM 7041 O O . LEU A 1 921 ? 21.076 1.871 31.506 1.00 88.19 921 LEU A O 1
ATOM 7045 N N . ALA A 1 922 ? 19.079 0.861 31.475 1.00 83.94 922 ALA A N 1
ATOM 7046 C CA . ALA A 1 922 ? 19.608 -0.411 31.963 1.00 83.94 922 ALA A CA 1
ATOM 7047 C C . ALA A 1 922 ? 20.737 -0.948 31.067 1.00 83.94 922 ALA A C 1
ATOM 7049 O O . ALA A 1 922 ? 20.736 -0.744 29.851 1.00 83.94 922 ALA A O 1
ATOM 7050 N N . ALA A 1 923 ? 21.695 -1.656 31.667 1.00 84.44 923 ALA A N 1
ATOM 7051 C CA . ALA A 1 923 ? 22.667 -2.440 30.914 1.00 84.44 923 ALA A CA 1
ATOM 7052 C C . ALA A 1 923 ? 21.963 -3.594 30.177 1.00 84.44 923 ALA A C 1
ATOM 7054 O O . ALA A 1 923 ? 20.912 -4.073 30.616 1.00 84.44 923 ALA A O 1
ATOM 7055 N N . ALA A 1 924 ? 22.546 -4.056 29.069 1.00 81.88 924 ALA A N 1
ATOM 7056 C CA . ALA A 1 924 ? 22.044 -5.231 28.369 1.00 81.88 924 ALA A CA 1
ATOM 7057 C C . ALA A 1 924 ? 22.006 -6.449 29.313 1.00 81.88 924 ALA A C 1
ATOM 7059 O O . ALA A 1 924 ? 22.876 -6.635 30.165 1.00 81.88 924 ALA A O 1
ATOM 7060 N N . THR A 1 925 ? 20.982 -7.290 29.163 1.00 83.81 925 THR A N 1
ATOM 7061 C CA . THR A 1 925 ? 20.817 -8.522 29.946 1.00 83.81 925 THR A CA 1
ATOM 7062 C C . THR A 1 925 ? 20.891 -9.742 29.039 1.00 83.81 925 THR A C 1
ATOM 7064 O O . THR A 1 925 ? 20.661 -9.649 27.838 1.00 83.81 925 THR A O 1
ATOM 7067 N N . THR A 1 926 ? 21.194 -10.902 29.615 1.00 84.19 926 THR A N 1
ATOM 7068 C CA . THR A 1 926 ? 21.089 -12.208 28.941 1.00 84.19 926 THR A CA 1
ATOM 7069 C C . THR A 1 926 ? 19.928 -13.044 29.482 1.00 84.19 926 THR A C 1
ATOM 7071 O O . THR A 1 926 ? 19.671 -14.152 29.005 1.00 84.19 926 THR A O 1
ATOM 7074 N N . GLU A 1 927 ? 19.197 -12.528 30.474 1.00 82.50 927 GLU A N 1
ATOM 7075 C CA . GLU A 1 927 ? 18.095 -13.245 31.100 1.00 82.50 927 GLU A CA 1
ATOM 7076 C C . GLU A 1 927 ? 16.862 -13.304 30.193 1.00 82.50 927 GLU A C 1
ATOM 7078 O O . GLU A 1 927 ? 16.285 -12.282 29.823 1.00 82.50 927 GLU A O 1
ATOM 7083 N N . ARG A 1 928 ? 16.404 -14.523 29.889 1.00 83.56 928 ARG A N 1
ATOM 7084 C CA . ARG A 1 928 ? 15.256 -14.745 29.002 1.00 83.56 928 ARG A CA 1
ATOM 7085 C C . ARG A 1 928 ? 13.911 -14.614 29.714 1.00 83.56 928 ARG A C 1
ATOM 7087 O O . ARG A 1 928 ? 13.719 -15.118 30.822 1.00 83.56 928 ARG A O 1
ATOM 7094 N N . TRP A 1 929 ? 12.946 -13.982 29.060 1.00 84.19 929 TRP A N 1
ATOM 7095 C CA . TRP A 1 929 ? 11.540 -13.997 29.448 1.00 84.19 929 TRP A CA 1
ATOM 7096 C C . TRP A 1 929 ? 10.898 -15.348 29.092 1.00 84.19 929 TRP A C 1
ATOM 7098 O O . TRP A 1 929 ? 11.210 -15.943 28.063 1.00 84.19 929 TRP A O 1
ATOM 7108 N N . SER A 1 930 ? 10.012 -15.853 29.953 1.00 76.38 930 SER A N 1
ATOM 7109 C CA . SER A 1 930 ? 9.226 -17.065 29.688 1.00 76.38 930 SER A CA 1
ATOM 7110 C C . SER A 1 930 ? 7.806 -16.904 30.227 1.00 76.38 930 SER A C 1
ATOM 7112 O O . SER A 1 930 ? 7.602 -16.319 31.293 1.00 76.38 930 SER A O 1
ATOM 7114 N N . ARG A 1 931 ? 6.817 -17.405 29.476 1.00 67.44 931 ARG A N 1
ATOM 7115 C CA . ARG A 1 931 ? 5.403 -17.424 29.875 1.00 67.44 931 ARG A CA 1
ATOM 7116 C C . ARG A 1 931 ? 5.120 -18.727 30.629 1.00 67.44 931 ARG A C 1
ATOM 7118 O O . ARG A 1 931 ? 5.489 -19.798 30.162 1.00 67.44 931 ARG A O 1
ATOM 7125 N N . SER A 1 932 ? 4.485 -18.634 31.795 1.00 58.06 932 SER A N 1
ATOM 7126 C CA . SER A 1 932 ? 4.282 -19.752 32.733 1.00 58.06 932 SER A CA 1
ATOM 7127 C C . SER A 1 932 ? 2.956 -20.509 32.521 1.00 58.06 932 SER A C 1
ATOM 7129 O O . SER A 1 932 ? 2.329 -20.918 33.498 1.00 58.06 932 SER A O 1
ATOM 7131 N N . ASP A 1 933 ? 2.509 -20.707 31.279 1.00 57.09 933 ASP A N 1
ATOM 7132 C CA . ASP A 1 933 ? 1.255 -21.428 31.012 1.00 57.09 933 ASP A CA 1
ATOM 7133 C C . ASP A 1 933 ? 1.537 -22.870 30.555 1.00 57.09 933 ASP A C 1
ATOM 7135 O O . ASP A 1 933 ? 2.303 -23.105 29.619 1.00 57.09 933 ASP A O 1
ATOM 7139 N N . ALA A 1 934 ? 0.921 -23.853 31.220 1.00 57.62 934 ALA A N 1
ATOM 7140 C CA . ALA A 1 934 ? 0.987 -25.257 30.819 1.00 57.62 934 ALA A CA 1
ATOM 7141 C C . ALA A 1 934 ? 0.196 -25.467 29.517 1.00 57.62 934 ALA A C 1
ATOM 7143 O O . ALA A 1 934 ? -0.982 -25.113 29.441 1.00 57.62 934 ALA A O 1
ATOM 7144 N N . ALA A 1 935 ? 0.830 -26.048 28.494 1.00 62.91 935 ALA A N 1
ATOM 7145 C CA . ALA A 1 935 ? 0.172 -26.293 27.216 1.00 62.91 935 ALA A CA 1
ATOM 7146 C C . ALA A 1 935 ? -1.008 -27.274 27.387 1.00 62.91 935 ALA A C 1
ATOM 7148 O O . ALA A 1 935 ? -0.841 -28.323 28.019 1.00 62.91 935 ALA A O 1
ATOM 7149 N N . PRO A 1 936 ? -2.196 -26.976 26.832 1.00 74.12 936 PRO A N 1
ATOM 7150 C CA . PRO A 1 936 ? -3.317 -27.904 26.871 1.00 74.12 936 PRO A CA 1
ATOM 7151 C C . PRO A 1 936 ? -3.002 -29.160 26.049 1.00 74.12 936 PRO A C 1
ATOM 7153 O O . PRO A 1 936 ? -2.376 -29.090 24.992 1.00 74.12 936 PRO A O 1
ATOM 7156 N N . VAL A 1 937 ? -3.476 -30.319 26.509 1.00 82.00 937 VAL A N 1
ATOM 7157 C CA . VAL A 1 937 ? -3.423 -31.558 25.721 1.00 82.00 937 VAL A CA 1
ATOM 7158 C C . VAL A 1 937 ? -4.450 -31.452 24.594 1.00 82.00 937 VAL A C 1
ATOM 7160 O O . VAL A 1 937 ? -5.653 -31.400 24.846 1.00 82.00 937 VAL A O 1
ATOM 7163 N N . LEU A 1 938 ? -3.976 -31.406 23.349 1.00 84.75 938 LEU A N 1
ATOM 7164 C CA . LEU A 1 938 ? -4.819 -31.332 22.154 1.00 84.75 938 LEU A CA 1
ATOM 7165 C C . LEU A 1 938 ? -5.063 -32.735 21.573 1.00 84.75 938 LEU A C 1
ATOM 7167 O O . LEU A 1 938 ? -4.192 -33.600 21.630 1.00 84.75 938 LEU A O 1
ATOM 7171 N N . SER A 1 939 ? -6.240 -32.961 20.983 1.00 87.19 939 SER A N 1
ATOM 7172 C CA . SER A 1 939 ? -6.555 -34.178 20.219 1.00 87.19 939 SER A CA 1
ATOM 7173 C C . SER A 1 939 ? -7.313 -33.828 18.937 1.00 87.19 939 SER A C 1
ATOM 7175 O O . SER A 1 939 ? -8.093 -32.874 18.909 1.00 87.19 939 SER A O 1
ATOM 7177 N N . VAL A 1 940 ? -7.069 -34.584 17.863 1.00 85.69 940 VAL A N 1
ATOM 7178 C CA . VAL A 1 940 ? -7.720 -34.390 16.558 1.00 85.69 940 VAL A CA 1
ATOM 7179 C C . VAL A 1 940 ? -8.917 -35.333 16.442 1.00 85.69 940 VAL A C 1
ATOM 7181 O O . VAL A 1 940 ? -8.823 -36.519 16.757 1.00 85.69 940 VAL A O 1
ATOM 7184 N N . ARG A 1 941 ? -10.058 -34.822 15.968 1.00 87.44 941 ARG A N 1
ATOM 7185 C CA . ARG A 1 941 ? -11.244 -35.644 15.690 1.00 87.44 941 ARG A CA 1
ATOM 7186 C C . ARG A 1 941 ? -11.000 -36.503 14.444 1.00 87.44 941 ARG A C 1
ATOM 7188 O O . ARG A 1 941 ? -10.842 -35.960 13.356 1.00 87.44 941 ARG A O 1
ATOM 7195 N N . ALA A 1 942 ? -11.044 -37.826 14.583 1.00 82.12 942 ALA A N 1
ATOM 7196 C CA . ALA A 1 942 ? -11.000 -38.741 13.443 1.00 82.12 942 ALA A CA 1
ATOM 7197 C C . ALA A 1 942 ? -12.355 -38.781 12.712 1.00 82.12 942 ALA A C 1
ATOM 7199 O O . ALA A 1 942 ? -13.409 -38.904 13.342 1.00 82.12 942 ALA A O 1
ATOM 7200 N N . ALA A 1 943 ? -12.338 -38.688 11.381 1.00 80.06 943 ALA A N 1
ATOM 7201 C CA . ALA A 1 943 ? -13.534 -38.867 10.565 1.00 80.06 943 ALA A CA 1
ATOM 7202 C C . ALA A 1 943 ? -13.886 -40.361 10.461 1.00 80.06 943 ALA A C 1
ATOM 7204 O O . ALA A 1 943 ? -13.064 -41.169 10.043 1.00 80.06 943 ALA A O 1
ATOM 7205 N N . THR A 1 944 ? -15.114 -40.736 10.827 1.00 83.44 944 THR A N 1
ATOM 7206 C CA . THR A 1 944 ? -15.613 -42.126 10.738 1.00 83.44 944 THR A CA 1
ATOM 7207 C C . THR A 1 944 ? -16.516 -42.372 9.525 1.00 83.44 944 THR A C 1
ATOM 7209 O O . THR A 1 944 ? -16.835 -43.519 9.213 1.00 83.44 944 THR A O 1
ATOM 7212 N N . ARG A 1 945 ? -16.938 -41.307 8.829 1.00 80.38 945 ARG A N 1
ATOM 7213 C CA . ARG A 1 945 ? -17.794 -41.375 7.637 1.00 80.38 945 ARG A CA 1
ATOM 7214 C C . ARG A 1 945 ? -16.949 -41.701 6.402 1.00 80.38 945 ARG A C 1
ATOM 7216 O O . ARG A 1 945 ? -15.929 -41.061 6.180 1.00 80.38 945 ARG A O 1
ATOM 7223 N N . ARG A 1 946 ? -17.401 -42.657 5.585 1.00 73.69 946 ARG A N 1
ATOM 7224 C CA . ARG A 1 946 ? -16.847 -42.933 4.248 1.00 73.69 946 ARG A CA 1
ATOM 7225 C C . ARG A 1 946 ? -17.656 -42.175 3.192 1.00 73.69 946 ARG A C 1
ATOM 7227 O O . ARG A 1 946 ? -18.875 -42.067 3.336 1.00 73.69 946 ARG A O 1
ATOM 7234 N N . PHE A 1 947 ? -16.988 -41.637 2.176 1.00 71.81 947 PHE A N 1
ATOM 7235 C CA . PHE A 1 947 ? -17.644 -41.020 1.022 1.00 71.81 947 PHE A CA 1
ATOM 7236 C C . PHE A 1 947 ? -18.010 -42.102 0.001 1.00 71.81 947 PHE A C 1
ATOM 7238 O O . PHE A 1 947 ? -17.243 -43.039 -0.204 1.00 71.81 947 PHE A O 1
ATOM 7245 N N . ASP A 1 948 ? -19.205 -42.002 -0.582 1.00 71.56 948 ASP A N 1
ATOM 7246 C CA . ASP A 1 948 ? -19.640 -42.880 -1.671 1.00 71.56 948 ASP A CA 1
ATOM 7247 C C . ASP A 1 948 ? -19.245 -42.235 -3.002 1.00 71.56 948 ASP A C 1
ATOM 7249 O O . ASP A 1 948 ? -19.946 -41.363 -3.510 1.00 71.56 948 ASP A O 1
ATOM 7253 N N . GLU A 1 949 ? -18.085 -42.628 -3.525 1.00 68.69 949 GLU A N 1
ATOM 7254 C CA . GLU A 1 949 ? -17.526 -42.110 -4.782 1.00 68.69 949 GLU A CA 1
ATOM 7255 C C . GLU A 1 949 ? -18.284 -42.611 -6.023 1.00 68.69 949 GLU A C 1
ATOM 7257 O O . GLU A 1 949 ? -18.096 -42.078 -7.115 1.00 68.69 949 GLU A O 1
ATOM 7262 N N . ALA A 1 950 ? -19.170 -43.606 -5.871 1.00 73.19 950 ALA A N 1
ATOM 7263 C CA . ALA A 1 950 ? -19.922 -44.169 -6.987 1.00 73.19 950 ALA A CA 1
ATOM 7264 C C . ALA A 1 950 ? -21.085 -43.274 -7.436 1.00 73.19 950 ALA A C 1
ATOM 7266 O O . ALA A 1 950 ? -21.554 -43.398 -8.568 1.00 73.19 950 ALA A O 1
ATOM 7267 N N . ARG A 1 951 ? -21.585 -42.383 -6.566 1.00 80.00 951 ARG A N 1
ATOM 7268 C CA . ARG A 1 951 ? -22.769 -41.566 -6.859 1.00 80.00 951 ARG A CA 1
ATOM 7269 C C . ARG A 1 951 ? -22.394 -40.283 -7.605 1.00 80.00 951 ARG A C 1
ATOM 7271 O O . ARG A 1 951 ? -21.957 -39.319 -6.982 1.00 80.00 951 ARG A O 1
ATOM 7278 N N . ARG A 1 952 ? -22.595 -40.252 -8.925 1.00 80.44 952 ARG A N 1
ATOM 7279 C CA . ARG A 1 952 ? -22.260 -39.115 -9.801 1.00 80.44 952 ARG A CA 1
ATOM 7280 C C . ARG A 1 952 ? -23.162 -39.042 -11.039 1.00 80.44 952 ARG A C 1
ATOM 7282 O O . ARG A 1 952 ? -23.864 -39.996 -11.370 1.00 80.44 952 ARG A O 1
ATOM 7289 N N . THR A 1 953 ? -23.119 -37.906 -11.728 1.00 81.81 953 THR A N 1
ATOM 7290 C CA . THR A 1 953 ? -23.617 -37.781 -13.106 1.00 81.81 953 THR A CA 1
ATOM 7291 C C . THR A 1 953 ? -22.429 -37.941 -14.051 1.00 81.81 953 THR A C 1
ATOM 7293 O O . THR A 1 953 ? -21.399 -37.308 -13.832 1.00 81.81 953 THR A O 1
ATOM 7296 N N . SER A 1 954 ? -22.542 -38.802 -15.059 1.00 79.94 954 SER A N 1
ATOM 7297 C CA . SER A 1 954 ? -21.489 -39.078 -16.048 1.00 79.94 954 SER A CA 1
ATOM 7298 C C . SER A 1 954 ? -22.050 -38.979 -17.474 1.00 79.94 954 SER A C 1
ATOM 7300 O O . SER A 1 954 ? -23.270 -38.935 -17.636 1.00 79.94 954 SER A O 1
ATOM 7302 N N . SER A 1 955 ? -21.189 -38.929 -18.492 1.00 82.69 955 SER A N 1
ATOM 7303 C CA . SER A 1 955 ? -21.555 -39.035 -19.917 1.00 82.69 955 SER A CA 1
ATOM 7304 C C . SER A 1 955 ? -20.917 -40.276 -20.545 1.00 82.69 955 SER A C 1
ATOM 7306 O O . SER A 1 955 ? -20.198 -41.005 -19.857 1.00 82.69 955 SER A O 1
ATOM 7308 N N . PHE A 1 956 ? -21.172 -40.546 -21.830 1.00 79.69 956 PHE A N 1
ATOM 7309 C CA . PHE A 1 956 ? -20.525 -41.668 -22.513 1.00 79.69 956 PHE A CA 1
ATOM 7310 C C . PHE A 1 956 ? -18.999 -41.502 -22.514 1.00 79.69 956 PHE A C 1
ATOM 7312 O O . PHE A 1 956 ? -18.288 -42.409 -22.076 1.00 79.69 956 PHE A O 1
ATOM 7319 N N . SER A 1 957 ? -18.495 -40.323 -22.883 1.00 69.00 957 SER A N 1
ATOM 7320 C CA . SER A 1 957 ? -17.053 -40.049 -22.891 1.00 69.00 957 SER A CA 1
ATOM 7321 C C . SER A 1 957 ? -16.448 -40.167 -21.480 1.00 69.00 957 SER A C 1
ATOM 7323 O O . SER A 1 957 ? -15.364 -40.725 -21.317 1.00 69.00 957 SER A O 1
ATOM 7325 N N . GLY A 1 958 ? -17.196 -39.784 -20.434 1.00 67.31 958 GLY A N 1
ATOM 7326 C CA . GLY A 1 958 ? -16.798 -39.984 -19.032 1.00 67.31 958 GLY A CA 1
ATOM 7327 C C . GLY A 1 958 ? -16.788 -41.446 -18.545 1.00 67.31 958 GLY A C 1
ATOM 7328 O O . GLY A 1 958 ? -16.195 -41.732 -17.505 1.00 67.31 958 GLY A O 1
ATOM 7329 N N . LEU A 1 959 ? -17.427 -42.377 -19.264 1.00 72.81 959 LEU A N 1
ATOM 7330 C CA . LEU A 1 959 ? -17.341 -43.822 -19.004 1.00 72.81 959 LEU A CA 1
ATOM 7331 C C . LEU A 1 959 ? -16.154 -44.478 -19.725 1.00 72.81 959 LEU A C 1
ATOM 7333 O O . LEU A 1 959 ? -15.621 -45.474 -19.237 1.00 72.81 959 LEU A O 1
ATOM 7337 N N . ILE A 1 960 ? -15.759 -43.962 -20.889 1.00 69.94 960 ILE A N 1
ATOM 7338 C CA . ILE A 1 960 ? -14.675 -44.532 -21.706 1.00 69.94 960 ILE A CA 1
ATOM 7339 C C . ILE A 1 960 ? -13.294 -43.995 -21.293 1.00 69.94 960 ILE A C 1
ATOM 7341 O O . ILE A 1 960 ? -12.275 -44.647 -21.541 1.00 69.94 960 ILE A O 1
ATOM 7345 N N . GLU A 1 961 ? -13.231 -42.845 -20.613 1.00 61.91 961 GLU A N 1
ATOM 7346 C CA . GLU A 1 961 ? -11.980 -42.283 -20.100 1.00 61.91 961 GLU A CA 1
ATOM 7347 C C . GLU A 1 961 ? -11.315 -43.273 -19.115 1.00 61.91 961 GLU A C 1
ATOM 7349 O O . GLU A 1 961 ? -11.808 -43.553 -18.022 1.00 61.91 961 GLU A O 1
ATOM 7354 N N . ARG A 1 962 ? -10.212 -43.908 -19.548 1.00 50.22 962 ARG A N 1
ATOM 7355 C CA . ARG A 1 962 ? -9.477 -44.902 -18.748 1.00 50.22 962 ARG A CA 1
ATOM 7356 C C . ARG A 1 962 ? -8.988 -44.245 -17.454 1.00 50.22 962 ARG A C 1
ATOM 7358 O O . ARG A 1 962 ? -8.299 -43.231 -17.524 1.00 50.22 962 ARG A O 1
ATOM 7365 N N . ALA A 1 963 ? -9.237 -44.894 -16.314 1.00 42.31 963 ALA A N 1
ATOM 7366 C CA . ALA A 1 963 ? -8.884 -44.442 -14.958 1.00 42.31 963 ALA A CA 1
ATOM 7367 C C . ALA A 1 963 ? -7.391 -44.106 -14.711 1.00 42.31 963 ALA A C 1
ATOM 7369 O O . ALA A 1 963 ? -7.042 -43.590 -13.655 1.00 42.31 963 ALA A O 1
ATOM 7370 N N . ASP A 1 964 ? -6.501 -44.320 -15.686 1.00 34.69 964 ASP A N 1
ATOM 7371 C CA . ASP A 1 964 ? -5.120 -43.817 -15.653 1.00 34.69 964 ASP A CA 1
ATOM 7372 C C . ASP A 1 964 ? -5.001 -42.323 -16.047 1.00 34.69 964 ASP A C 1
ATOM 7374 O O . ASP A 1 964 ? -3.900 -41.764 -16.069 1.00 34.69 964 ASP A O 1
ATOM 7378 N N . ARG A 1 965 ? -6.119 -41.645 -16.350 1.00 39.62 965 ARG A N 1
ATOM 7379 C CA . ARG A 1 965 ? -6.191 -40.204 -16.654 1.00 39.62 965 ARG A CA 1
ATOM 7380 C C . ARG A 1 965 ? -7.374 -39.501 -15.969 1.00 39.62 965 ARG A C 1
ATOM 7382 O O . ARG A 1 965 ? -8.018 -38.650 -16.570 1.00 39.62 965 ARG A O 1
ATOM 7389 N N . ASP A 1 966 ? -7.634 -39.783 -14.696 1.00 35.81 966 ASP A N 1
ATOM 7390 C CA . ASP A 1 966 ? -8.651 -39.043 -13.933 1.00 35.81 966 ASP A CA 1
ATOM 7391 C C . ASP A 1 966 ? -8.133 -37.642 -13.542 1.00 35.81 966 ASP A C 1
ATOM 7393 O O . ASP A 1 966 ? -7.517 -37.434 -12.494 1.00 35.81 966 ASP A O 1
ATOM 7397 N N . GLY A 1 967 ? -8.340 -36.670 -14.438 1.00 37.22 967 GLY A N 1
ATOM 7398 C CA . GLY A 1 967 ? -7.923 -35.274 -14.260 1.00 37.22 967 GLY A CA 1
ATOM 7399 C C . GLY A 1 967 ? -8.570 -34.255 -15.208 1.00 37.22 967 GLY A C 1
ATOM 7400 O O . GLY A 1 967 ? -8.143 -33.105 -15.247 1.00 37.22 967 GLY A O 1
ATOM 7401 N N . ALA A 1 968 ? -9.604 -34.613 -15.972 1.00 32.16 968 ALA A N 1
ATOM 7402 C CA . ALA A 1 968 ? -10.391 -33.622 -16.701 1.00 32.16 968 ALA A CA 1
ATOM 7403 C C . ALA A 1 968 ? -11.496 -33.077 -15.783 1.00 32.16 968 ALA A C 1
ATOM 7405 O O . ALA A 1 968 ? -12.619 -33.574 -15.747 1.00 32.16 968 ALA A O 1
ATOM 7406 N N . GLY A 1 969 ? -11.168 -32.042 -15.005 1.00 31.11 969 GLY A N 1
ATOM 7407 C CA . GLY A 1 969 ? -12.183 -31.235 -14.334 1.00 31.11 969 GLY A CA 1
ATOM 7408 C C . GLY A 1 969 ? -13.216 -30.754 -15.350 1.00 31.11 969 GLY A C 1
ATOM 7409 O O . GLY A 1 969 ? -12.818 -30.260 -16.401 1.00 31.11 969 GLY A O 1
ATOM 7410 N N . ALA A 1 970 ? -14.501 -30.944 -15.022 1.00 32.16 970 ALA A N 1
ATOM 7411 C CA . ALA A 1 970 ? -15.687 -30.370 -15.660 1.00 32.16 970 ALA A CA 1
ATOM 7412 C C . ALA A 1 970 ? -15.384 -29.631 -16.975 1.00 32.16 970 ALA A C 1
ATOM 7414 O O . ALA A 1 970 ? -15.351 -28.397 -17.022 1.00 32.16 970 ALA A O 1
ATOM 7415 N N . ARG A 1 971 ? -15.132 -30.386 -18.053 1.00 30.77 971 ARG A N 1
ATOM 7416 C CA . ARG A 1 971 ? -15.316 -29.823 -19.388 1.00 30.77 971 ARG A CA 1
ATOM 7417 C C . ARG A 1 971 ? -16.766 -29.363 -19.429 1.00 30.77 971 ARG A C 1
ATOM 7419 O O . ARG A 1 971 ? -17.646 -30.077 -18.950 1.00 30.77 971 ARG A O 1
ATOM 7426 N N . ALA A 1 972 ? -16.966 -28.130 -19.887 1.00 30.61 972 ALA A N 1
ATOM 7427 C CA . ALA A 1 972 ? -18.282 -27.539 -20.052 1.00 30.61 972 ALA A CA 1
ATOM 7428 C C . ALA A 1 972 ? -19.248 -28.572 -20.640 1.00 30.61 972 ALA A C 1
ATOM 7430 O O . ALA A 1 972 ? -18.846 -29.354 -21.500 1.00 30.61 972 ALA A O 1
ATOM 7431 N N . GLU A 1 973 ? -20.476 -28.554 -20.131 1.00 41.50 973 GLU A N 1
ATOM 7432 C CA . GLU A 1 973 ? -21.632 -29.353 -20.536 1.00 41.50 973 GLU A CA 1
ATOM 7433 C C . GLU A 1 973 ? -21.983 -29.139 -22.021 1.00 41.50 973 GLU A C 1
ATOM 7435 O O . GLU A 1 973 ? -22.997 -28.535 -22.357 1.00 41.50 973 GLU A O 1
ATOM 7440 N N . LEU A 1 974 ? -21.091 -29.561 -22.909 1.00 42.44 974 LEU A N 1
ATOM 7441 C CA . LEU A 1 974 ? -21.247 -29.567 -24.354 1.00 42.44 974 LEU A CA 1
ATOM 7442 C C . LEU A 1 974 ? -21.654 -30.982 -24.790 1.00 42.44 974 LEU A C 1
ATOM 7444 O O . LEU A 1 974 ? -21.361 -31.939 -24.064 1.00 42.44 974 LEU A O 1
ATOM 7448 N N . PRO A 1 975 ? -22.313 -31.131 -25.947 1.00 47.50 975 PRO A N 1
ATOM 7449 C CA . PRO A 1 975 ? -22.619 -32.442 -26.507 1.00 47.50 975 PRO A CA 1
ATOM 7450 C C . PRO A 1 975 ? -21.342 -33.270 -26.699 1.00 47.50 975 PRO A C 1
ATOM 7452 O O . PRO A 1 975 ? -20.271 -32.703 -26.941 1.00 47.50 975 PRO A O 1
ATOM 7455 N N . ASP A 1 976 ? -21.448 -34.599 -26.554 1.00 49.62 976 ASP A N 1
ATOM 7456 C CA . ASP A 1 976 ? -20.350 -35.568 -26.739 1.00 49.62 976 ASP A CA 1
ATOM 7457 C C . ASP A 1 976 ? -19.927 -35.588 -28.233 1.00 49.62 976 ASP A C 1
ATOM 7459 O O . ASP A 1 976 ? -20.201 -36.525 -28.980 1.00 49.62 976 ASP A O 1
ATOM 7463 N N . HIS A 1 977 ? -19.285 -34.520 -28.713 1.00 53.78 977 HIS A N 1
ATOM 7464 C CA . HIS A 1 977 ? -18.693 -34.457 -30.046 1.00 53.78 977 HIS A CA 1
ATOM 7465 C C . HIS A 1 977 ? -17.302 -35.105 -29.995 1.00 53.78 977 HIS A C 1
ATOM 7467 O O . HIS A 1 977 ? -16.292 -34.464 -29.689 1.00 53.78 977 HIS A O 1
ATOM 7473 N N . ASP A 1 978 ? -17.254 -36.413 -30.233 1.00 53.56 978 ASP A N 1
ATOM 7474 C CA . ASP A 1 978 ? -16.031 -37.196 -30.061 1.00 53.56 978 ASP A CA 1
ATOM 7475 C C . ASP A 1 978 ? -15.064 -37.119 -31.257 1.00 53.56 978 ASP A C 1
ATOM 7477 O O . ASP A 1 978 ? -15.382 -37.537 -32.369 1.00 53.56 978 ASP A O 1
ATOM 7481 N N . GLU A 1 979 ? -13.811 -36.766 -30.950 1.00 50.47 979 GLU A N 1
ATOM 7482 C CA . GLU A 1 979 ? -12.606 -37.446 -31.450 1.00 50.47 979 GLU A CA 1
ATOM 7483 C C . GLU A 1 979 ? -11.660 -37.685 -30.250 1.00 50.47 979 GLU A C 1
ATOM 7485 O O . GLU A 1 979 ? -10.973 -36.775 -29.779 1.00 50.47 979 GLU A O 1
ATOM 7490 N N . HIS A 1 980 ? -11.631 -38.917 -29.726 1.00 41.09 980 HIS A N 1
ATOM 7491 C CA . HIS A 1 980 ? -10.644 -39.378 -28.743 1.00 41.09 980 HIS A CA 1
ATOM 7492 C C . HIS A 1 980 ? -9.551 -40.201 -29.441 1.00 41.09 980 HIS A C 1
ATOM 7494 O O . HIS A 1 980 ? -9.855 -41.194 -30.094 1.00 41.09 980 HIS A O 1
ATOM 7500 N N . ALA A 1 981 ? -8.295 -39.791 -29.222 1.00 34.88 981 ALA A N 1
ATOM 7501 C CA . ALA A 1 981 ? -7.042 -40.409 -29.669 1.00 34.88 981 ALA A CA 1
ATOM 7502 C C . ALA A 1 981 ? -6.872 -40.545 -31.195 1.00 34.88 981 ALA A C 1
ATOM 7504 O O . ALA A 1 981 ? -7.484 -41.383 -31.850 1.00 34.88 981 ALA A O 1
ATOM 7505 N N . GLU A 1 982 ? -5.944 -39.755 -31.743 1.00 35.38 982 GLU A N 1
ATOM 7506 C CA . GLU A 1 982 ? -5.319 -40.047 -33.031 1.00 35.38 982 GLU A CA 1
ATOM 7507 C C . GLU A 1 982 ? -4.790 -41.490 -33.005 1.00 35.38 982 GLU A C 1
ATOM 7509 O O . GLU A 1 982 ? -3.984 -41.854 -32.140 1.00 35.38 982 GLU A O 1
ATOM 7514 N N . LEU A 1 983 ? -5.191 -42.310 -33.982 1.00 32.25 983 LEU A N 1
ATOM 7515 C CA . LEU A 1 983 ? -4.300 -43.368 -34.448 1.00 32.25 983 LEU A CA 1
ATOM 7516 C C . LEU A 1 983 ? -2.957 -42.679 -34.737 1.00 32.25 983 LEU A C 1
ATOM 7518 O O . LEU A 1 983 ? -2.969 -41.665 -35.442 1.00 32.25 983 LEU A O 1
ATOM 7522 N N . PRO A 1 984 ? -1.801 -43.170 -34.249 1.00 29.64 984 PRO A N 1
ATOM 7523 C CA . PRO A 1 984 ? -0.547 -42.759 -34.850 1.00 29.64 984 PRO A CA 1
ATOM 7524 C C . PRO A 1 984 ? -0.692 -43.053 -36.337 1.00 29.64 984 PRO A C 1
ATOM 7526 O O . PRO A 1 984 ? -0.817 -44.212 -36.731 1.00 29.64 984 PRO A O 1
ATOM 7529 N N . SER A 1 985 ? -0.765 -41.991 -37.139 1.00 29.16 985 SER A N 1
ATOM 7530 C CA . SER A 1 985 ? -0.781 -42.103 -38.585 1.00 29.16 985 SER A CA 1
ATOM 7531 C C . SER A 1 985 ? 0.396 -42.997 -38.961 1.00 29.16 985 SER A C 1
ATOM 7533 O O . SER A 1 985 ? 1.540 -42.626 -38.669 1.00 29.16 985 SER A O 1
ATOM 7535 N N . PRO A 1 986 ? 0.180 -44.171 -39.582 1.00 31.78 986 PRO A N 1
ATOM 7536 C CA . PRO A 1 986 ? 1.257 -44.830 -40.275 1.00 31.78 986 PRO A CA 1
ATOM 7537 C C . PRO A 1 986 ? 1.514 -44.008 -41.540 1.00 31.78 986 PRO A C 1
ATOM 7539 O O . PRO A 1 986 ? 1.193 -44.412 -42.655 1.00 31.78 986 PRO A O 1
ATOM 7542 N N . VAL A 1 987 ? 2.140 -42.837 -41.383 1.00 39.38 987 VAL A N 1
ATOM 7543 C CA . VAL A 1 987 ? 3.003 -42.350 -42.447 1.00 39.38 987 VAL A CA 1
ATOM 7544 C C . VAL A 1 987 ? 4.129 -43.371 -42.523 1.00 39.38 987 VAL A C 1
ATOM 7546 O O . VAL A 1 987 ? 4.936 -43.495 -41.607 1.00 39.38 987 VAL A O 1
ATOM 7549 N N . ALA A 1 988 ? 4.126 -44.098 -43.638 1.00 38.94 988 ALA A N 1
ATOM 7550 C CA . ALA A 1 988 ? 5.008 -45.198 -44.011 1.00 38.94 988 ALA A CA 1
ATOM 7551 C C . ALA A 1 988 ? 4.595 -46.586 -43.490 1.00 38.94 988 ALA A C 1
ATOM 7553 O O . ALA A 1 988 ? 5.162 -47.110 -42.541 1.00 38.94 988 ALA A O 1
ATOM 7554 N N . MET A 1 989 ? 3.687 -47.248 -44.217 1.00 29.98 989 MET A N 1
ATOM 7555 C CA . MET A 1 989 ? 4.043 -48.423 -45.035 1.00 29.98 989 MET A CA 1
ATOM 7556 C C . MET A 1 989 ? 2.827 -48.945 -45.821 1.00 29.98 989 MET A C 1
ATOM 7558 O O . MET A 1 989 ? 2.012 -49.690 -45.298 1.00 29.98 989 MET A O 1
ATOM 7562 N N . SER A 1 990 ? 2.741 -48.563 -47.099 1.00 31.19 990 SER A N 1
ATOM 7563 C CA . SER A 1 990 ? 2.371 -49.405 -48.255 1.00 31.19 990 SER A CA 1
ATOM 7564 C C . SER A 1 990 ? 1.872 -48.512 -49.393 1.00 31.19 990 SER A C 1
ATOM 7566 O O . SER A 1 990 ? 0.679 -48.334 -49.625 1.00 31.19 990 SER A O 1
ATOM 7568 N N . ALA A 1 991 ? 2.822 -47.966 -50.152 1.00 42.53 991 ALA A N 1
ATOM 7569 C CA . ALA A 1 991 ? 2.592 -47.717 -51.564 1.00 42.53 991 ALA A CA 1
ATOM 7570 C C . ALA A 1 991 ? 2.527 -49.083 -52.266 1.00 42.53 991 ALA A C 1
ATOM 7572 O O . ALA A 1 991 ? 3.537 -49.579 -52.756 1.00 42.53 991 ALA A O 1
ATOM 7573 N N . ALA A 1 992 ? 1.355 -49.715 -52.261 1.00 34.16 992 ALA A N 1
ATOM 7574 C CA . ALA A 1 992 ? 1.053 -50.845 -53.131 1.00 34.16 992 ALA A CA 1
ATOM 7575 C C . ALA A 1 992 ? -0.467 -51.016 -53.283 1.00 34.16 992 ALA A C 1
ATOM 7577 O O . ALA A 1 992 ? -1.099 -51.779 -52.565 1.00 34.16 992 ALA A O 1
ATOM 7578 N N . GLY A 1 993 ? -1.025 -50.311 -54.271 1.00 46.09 993 GLY A N 1
ATOM 7579 C CA . GLY A 1 993 ? -2.174 -50.782 -55.045 1.00 46.09 993 GLY A CA 1
ATOM 7580 C C . GLY A 1 993 ? -3.547 -50.790 -54.370 1.00 46.09 993 GLY A C 1
ATOM 7581 O O . GLY A 1 993 ? -4.073 -51.855 -54.074 1.00 46.09 993 GLY A O 1
ATOM 7582 N N . ALA A 1 994 ? -4.201 -49.629 -54.310 1.00 41.50 994 ALA A N 1
ATOM 7583 C CA . ALA A 1 994 ? -5.658 -49.535 -54.424 1.00 41.50 994 ALA A CA 1
ATOM 7584 C C . ALA A 1 994 ? -6.018 -48.205 -55.107 1.00 41.50 994 ALA A C 1
ATOM 7586 O O . ALA A 1 994 ? -6.150 -47.169 -54.467 1.00 41.50 994 ALA A O 1
ATOM 7587 N N . GLY A 1 995 ? -6.108 -48.208 -56.439 1.00 52.34 995 GLY A N 1
ATOM 7588 C CA . GLY A 1 995 ? -6.683 -47.084 -57.176 1.00 52.34 995 GLY A CA 1
ATOM 7589 C C . GLY A 1 995 ? -8.185 -47.031 -56.910 1.00 52.34 995 GLY A C 1
ATOM 7590 O O . GLY A 1 995 ? -8.909 -47.925 -57.342 1.00 52.34 995 GLY A O 1
ATOM 7591 N N . GLY A 1 996 ? -8.639 -46.002 -56.198 1.00 62.53 996 GLY A N 1
ATOM 7592 C CA . GLY A 1 996 ? -10.048 -45.759 -55.894 1.00 62.53 996 GLY A CA 1
ATOM 7593 C C . GLY A 1 996 ? -10.349 -44.260 -55.771 1.00 62.53 996 GLY A C 1
ATOM 7594 O O . GLY A 1 996 ? -9.416 -43.462 -55.639 1.00 62.53 996 GLY A O 1
ATOM 7595 N N . PRO A 1 997 ? -11.630 -43.852 -55.844 1.00 73.94 997 PRO A N 1
ATOM 7596 C CA . PRO A 1 997 ? -12.023 -42.448 -55.739 1.00 73.94 997 PRO A CA 1
ATOM 7597 C C . PRO A 1 997 ? -11.617 -41.849 -54.382 1.00 73.94 997 PRO A C 1
ATOM 7599 O O . PRO A 1 997 ? -11.713 -42.510 -53.343 1.00 73.94 997 PRO A O 1
ATOM 7602 N N . THR A 1 998 ? -11.136 -40.604 -54.403 1.00 81.38 998 THR A N 1
ATOM 7603 C CA . THR A 1 998 ? -10.796 -39.817 -53.208 1.00 81.38 998 THR A CA 1
ATOM 7604 C C . THR A 1 998 ? -12.055 -39.325 -52.500 1.00 81.38 998 THR A C 1
ATOM 7606 O O . THR A 1 998 ? -13.041 -38.978 -53.153 1.00 81.38 998 THR A O 1
ATOM 7609 N N . VAL A 1 999 ? -12.019 -39.253 -51.171 1.00 84.69 999 VAL A N 1
ATOM 7610 C CA . VAL A 1 999 ? -13.134 -38.725 -50.367 1.00 84.69 999 VAL A CA 1
ATOM 7611 C C . VAL A 1 999 ? -13.312 -37.207 -50.545 1.00 84.69 999 VAL A C 1
ATOM 7613 O O . VAL A 1 999 ? -12.341 -36.489 -50.771 1.00 84.69 999 VAL A O 1
ATOM 7616 N N . ARG A 1 1000 ? -14.548 -36.688 -50.436 1.00 80.25 1000 ARG A N 1
ATOM 7617 C CA . ARG A 1 1000 ? -14.855 -35.260 -50.706 1.00 80.25 1000 ARG A CA 1
ATOM 7618 C C . ARG A 1 1000 ? -14.236 -34.276 -49.704 1.00 80.25 1000 ARG A C 1
ATOM 7620 O O . ARG A 1 1000 ? -13.977 -33.133 -50.060 1.00 80.25 1000 ARG A O 1
ATOM 7627 N N . LEU A 1 1001 ? -13.985 -34.721 -48.473 1.00 83.69 1001 LEU A N 1
ATOM 7628 C CA . LEU A 1 1001 ? -13.386 -33.930 -47.388 1.00 83.69 1001 LEU A CA 1
ATOM 7629 C C . LEU A 1 1001 ? -11.948 -34.382 -47.071 1.00 83.69 1001 LEU A C 1
ATOM 7631 O O . LEU A 1 1001 ? -11.543 -34.393 -45.908 1.00 83.69 1001 LEU A O 1
ATOM 7635 N N . ALA A 1 1002 ? -11.192 -34.790 -48.096 1.00 80.12 1002 ALA A N 1
ATOM 7636 C CA . ALA A 1 1002 ? -9.806 -35.243 -47.955 1.00 80.12 1002 ALA A CA 1
ATOM 7637 C C . ALA A 1 1002 ? -8.883 -34.136 -47.409 1.00 80.12 1002 ALA A C 1
ATOM 7639 O O . ALA A 1 1002 ? -8.112 -34.380 -46.487 1.00 80.12 1002 ALA A O 1
ATOM 7640 N N . ASP A 1 1003 ? -9.038 -32.907 -47.912 1.00 79.38 1003 ASP A N 1
ATOM 7641 C CA . ASP A 1 1003 ? -8.227 -31.744 -47.520 1.00 79.38 1003 ASP A CA 1
ATOM 7642 C C . ASP A 1 1003 ? -8.860 -30.914 -46.382 1.00 79.38 1003 ASP A C 1
ATOM 7644 O O . ASP A 1 1003 ? -8.380 -29.827 -46.054 1.00 79.38 1003 ASP A O 1
ATOM 7648 N N . PHE A 1 1004 ? -9.970 -31.379 -45.792 1.00 82.88 1004 PHE A N 1
ATOM 7649 C CA . PHE A 1 1004 ? -10.615 -30.685 -44.674 1.00 82.88 1004 PHE A CA 1
ATOM 7650 C C . PHE A 1 1004 ? -9.954 -31.092 -43.345 1.00 82.88 1004 PHE A C 1
ATOM 7652 O O . PHE A 1 1004 ? -9.783 -32.295 -43.115 1.00 82.88 1004 PHE A O 1
ATOM 7659 N N . PRO A 1 1005 ? -9.605 -30.146 -42.449 1.00 78.81 1005 PRO A N 1
ATOM 7660 C CA . PRO A 1 1005 ? -8.916 -30.460 -41.197 1.00 78.81 1005 PRO A CA 1
ATOM 7661 C C . PRO A 1 1005 ? -9.647 -31.523 -40.362 1.00 78.81 1005 PRO A C 1
ATOM 7663 O O . PRO A 1 1005 ? -10.877 -31.589 -40.357 1.00 78.81 1005 PRO A O 1
ATOM 7666 N N . ALA A 1 1006 ? -8.895 -32.376 -39.668 1.00 75.31 1006 ALA A N 1
ATOM 7667 C CA . ALA A 1 1006 ? -9.420 -33.268 -38.630 1.00 75.31 1006 ALA A CA 1
ATOM 7668 C C . ALA A 1 1006 ? -9.401 -32.570 -37.258 1.00 75.31 1006 ALA A C 1
ATOM 7670 O O . ALA A 1 1006 ? -8.750 -31.532 -37.099 1.00 75.31 1006 ALA A O 1
ATOM 7671 N N . GLY A 1 1007 ? -10.135 -33.105 -36.284 1.00 66.94 1007 GLY A N 1
ATOM 7672 C CA . GLY A 1 1007 ? -10.224 -32.569 -34.929 1.00 66.94 1007 GLY A CA 1
ATOM 7673 C C . GLY A 1 1007 ? -11.653 -32.242 -34.467 1.00 66.94 1007 GLY A C 1
ATOM 7674 O O . GLY A 1 1007 ? -12.591 -32.187 -35.269 1.00 66.94 1007 GLY A O 1
ATOM 7675 N N . PRO A 1 1008 ? -11.814 -31.901 -33.172 1.00 66.81 1008 PRO A N 1
ATOM 7676 C CA . PRO A 1 1008 ? -13.116 -31.611 -32.565 1.00 66.81 1008 PRO A CA 1
ATOM 7677 C C . PRO A 1 1008 ? -13.761 -30.323 -33.100 1.00 66.81 1008 PRO A C 1
ATOM 7679 O O . PRO A 1 1008 ? -14.969 -30.263 -33.287 1.00 66.81 1008 PRO A O 1
ATOM 7682 N N . ARG A 1 1009 ? -12.971 -29.285 -33.423 1.00 75.56 1009 ARG A N 1
ATOM 7683 C CA . ARG A 1 1009 ? -13.500 -28.032 -34.007 1.00 75.56 1009 ARG A CA 1
ATOM 7684 C C . ARG A 1 1009 ? -14.182 -28.261 -35.375 1.00 75.56 1009 ARG A C 1
ATOM 7686 O O . ARG A 1 1009 ? -15.297 -27.773 -35.542 1.00 75.56 1009 ARG A O 1
ATOM 7693 N N . PRO A 1 1010 ? -13.564 -28.977 -36.340 1.00 80.00 1010 PRO A N 1
ATOM 7694 C CA . PRO A 1 1010 ? -14.231 -29.409 -37.575 1.00 80.00 1010 PRO A CA 1
ATOM 7695 C C . PRO A 1 1010 ? -15.476 -30.286 -37.363 1.00 80.00 1010 PRO A C 1
ATOM 7697 O O . PRO A 1 1010 ? -16.447 -30.135 -38.103 1.00 80.00 1010 PRO A O 1
ATOM 7700 N N . GLY A 1 1011 ? -15.452 -31.188 -36.374 1.00 81.31 1011 GLY A N 1
ATOM 7701 C CA . GLY A 1 1011 ? -16.586 -32.056 -36.032 1.00 81.31 1011 GLY A CA 1
ATOM 7702 C C . GLY A 1 1011 ? -17.807 -31.275 -35.540 1.00 81.31 1011 GLY A C 1
ATOM 7703 O O . GLY A 1 1011 ? -18.884 -31.407 -36.117 1.00 81.31 1011 GLY A O 1
ATOM 7704 N N . ASN A 1 1012 ? -17.618 -30.378 -34.564 1.00 80.94 1012 ASN A N 1
ATOM 7705 C CA . ASN A 1 1012 ? -18.685 -29.510 -34.045 1.00 80.94 1012 ASN A CA 1
ATOM 7706 C C . ASN A 1 1012 ? -19.293 -28.634 -35.145 1.00 80.94 1012 ASN A C 1
ATOM 7708 O O . ASN A 1 1012 ? -20.503 -28.445 -35.201 1.00 80.94 1012 ASN A O 1
ATOM 7712 N N . LEU A 1 1013 ? -18.454 -28.129 -36.057 1.00 88.88 1013 LEU A N 1
ATOM 7713 C CA . LEU A 1 1013 ? -18.925 -27.367 -37.208 1.00 88.88 1013 LEU A CA 1
ATOM 7714 C C . LEU A 1 1013 ? -19.868 -28.195 -38.090 1.00 88.88 1013 LEU A C 1
ATOM 7716 O O . LEU A 1 1013 ? -20.891 -27.680 -38.529 1.00 88.88 1013 LEU A O 1
ATOM 7720 N N . LEU A 1 1014 ? -19.521 -29.455 -38.373 1.00 87.12 1014 LEU A N 1
ATOM 7721 C CA . LEU A 1 1014 ? -20.357 -30.349 -39.178 1.00 87.12 1014 LEU A CA 1
ATOM 7722 C C . LEU A 1 1014 ? -21.703 -30.619 -38.500 1.00 87.12 1014 LEU A C 1
ATOM 7724 O O . LEU A 1 1014 ? -22.738 -30.519 -39.157 1.00 87.12 1014 LEU A O 1
ATOM 7728 N N . HIS A 1 1015 ? -21.679 -30.930 -37.203 1.00 87.81 1015 HIS A N 1
ATOM 7729 C CA . HIS A 1 1015 ? -22.877 -31.174 -36.393 1.00 87.81 1015 HIS A CA 1
ATOM 7730 C C . HIS A 1 1015 ? -23.815 -29.967 -36.410 1.00 87.81 1015 HIS A C 1
ATOM 7732 O O . HIS A 1 1015 ? -24.976 -30.095 -36.797 1.00 87.81 1015 HIS A O 1
ATOM 7738 N N . GLU A 1 1016 ? -23.274 -28.776 -36.159 1.00 88.75 1016 GLU A N 1
ATOM 7739 C CA . GLU A 1 1016 ? -24.050 -27.540 -36.159 1.00 88.75 1016 GLU A CA 1
ATOM 7740 C C . GLU A 1 1016 ? -24.703 -27.243 -37.522 1.00 88.75 1016 GLU A C 1
ATOM 7742 O O . GLU A 1 1016 ? -25.824 -26.731 -37.592 1.00 88.75 1016 GLU A O 1
ATOM 7747 N N . VAL A 1 1017 ? -24.036 -27.579 -38.634 1.00 90.69 1017 VAL A N 1
ATOM 7748 C CA . VAL A 1 1017 ? -24.661 -27.440 -39.956 1.00 90.69 1017 VAL A CA 1
ATOM 7749 C C . VAL A 1 1017 ? -25.826 -28.425 -40.109 1.00 90.69 1017 VAL A C 1
ATOM 7751 O O . VAL A 1 1017 ? -26.895 -28.009 -40.552 1.00 90.69 1017 VAL A O 1
ATOM 7754 N N . PHE A 1 1018 ? -25.677 -29.696 -39.717 1.00 90.62 1018 PHE A N 1
ATOM 7755 C CA . PHE A 1 1018 ? -26.773 -30.679 -39.786 1.00 90.62 1018 PHE A CA 1
ATOM 7756 C C . PHE A 1 1018 ? -27.970 -30.321 -38.890 1.00 90.62 1018 PHE A C 1
ATOM 7758 O O . PHE A 1 1018 ? -29.111 -30.633 -39.243 1.00 90.62 1018 PHE A O 1
ATOM 7765 N N . GLU A 1 1019 ? -27.737 -29.648 -37.765 1.00 88.31 1019 GLU A N 1
ATOM 7766 C CA . GLU A 1 1019 ? -28.793 -29.139 -36.884 1.00 88.31 1019 GLU A CA 1
ATOM 7767 C C . GLU A 1 1019 ? -29.609 -28.013 -37.535 1.00 88.31 1019 GLU A C 1
ATOM 7769 O O . GLU A 1 1019 ? -30.838 -27.983 -37.409 1.00 88.31 1019 GLU A O 1
ATOM 7774 N N . GLN A 1 1020 ? -28.944 -27.102 -38.254 1.00 87.94 1020 GLN A N 1
ATOM 7775 C CA . GLN A 1 1020 ? -29.553 -25.869 -38.766 1.00 87.94 1020 GLN A CA 1
ATOM 7776 C C . GLN A 1 1020 ? -30.291 -26.039 -40.099 1.00 87.94 1020 GLN A C 1
ATOM 7778 O O . GLN A 1 1020 ? -31.273 -25.336 -40.332 1.00 87.94 1020 GLN A O 1
ATOM 7783 N N . ILE A 1 1021 ? -29.862 -26.963 -40.964 1.00 90.44 1021 ILE A N 1
ATOM 7784 C CA . ILE A 1 1021 ? -30.388 -27.090 -42.337 1.00 90.44 1021 ILE A CA 1
ATOM 7785 C C . ILE A 1 1021 ? -31.690 -27.899 -42.427 1.00 90.44 1021 ILE A C 1
ATOM 7787 O O . ILE A 1 1021 ? -31.924 -28.838 -41.660 1.00 90.44 1021 ILE A O 1
ATOM 7791 N N . ASP A 1 1022 ? -32.564 -27.593 -43.393 1.00 88.50 1022 ASP A N 1
ATOM 7792 C CA . ASP A 1 1022 ? -33.662 -28.492 -43.777 1.00 88.50 1022 ASP A CA 1
ATOM 7793 C C . ASP A 1 1022 ? -33.166 -29.576 -44.751 1.00 88.50 1022 ASP A C 1
ATOM 7795 O O . ASP A 1 1022 ? -32.691 -29.281 -45.847 1.00 88.50 1022 ASP A O 1
ATOM 7799 N N . PHE A 1 1023 ? -33.302 -30.858 -44.385 1.00 89.88 1023 PHE A N 1
ATOM 7800 C CA . PHE A 1 1023 ? -32.826 -31.950 -45.245 1.00 89.88 1023 PHE A CA 1
ATOM 7801 C C . PHE A 1 1023 ? -33.619 -32.072 -46.547 1.00 89.88 1023 PHE A C 1
ATOM 7803 O O . PHE A 1 1023 ? -33.080 -32.569 -47.533 1.00 89.88 1023 PHE A O 1
ATOM 7810 N N . THR A 1 1024 ? -34.866 -31.594 -46.582 1.00 86.50 1024 THR A N 1
ATOM 7811 C CA . THR A 1 1024 ? -35.727 -31.670 -47.774 1.00 86.50 1024 THR A CA 1
ATOM 7812 C C . THR A 1 1024 ? -35.304 -30.718 -48.891 1.00 86.50 1024 THR A C 1
ATOM 7814 O O . THR A 1 1024 ? -35.815 -30.826 -50.006 1.00 86.50 1024 THR A O 1
ATOM 7817 N N . ARG A 1 1025 ? -34.359 -29.805 -48.611 1.00 77.94 1025 ARG A N 1
ATOM 7818 C CA . ARG A 1 1025 ? -33.823 -28.820 -49.565 1.00 77.94 1025 ARG A CA 1
ATOM 7819 C C . ARG A 1 1025 ? -34.935 -27.976 -50.198 1.00 77.94 1025 ARG A C 1
ATOM 7821 O O . ARG A 1 1025 ? -34.931 -27.712 -51.399 1.00 77.94 1025 ARG A O 1
ATOM 7828 N N . ALA A 1 1026 ? -35.897 -27.556 -49.372 1.00 75.94 1026 ALA A N 1
ATOM 7829 C CA . ALA A 1 1026 ? -36.978 -26.664 -49.784 1.00 75.94 1026 ALA A CA 1
ATOM 7830 C C . ALA A 1 1026 ? -36.449 -25.321 -50.332 1.00 75.94 1026 ALA A C 1
ATOM 7832 O O . ALA A 1 1026 ? -37.050 -24.761 -51.249 1.00 75.94 1026 ALA A O 1
ATOM 7833 N N . ASP A 1 1027 ? -35.310 -24.849 -49.812 1.00 83.62 1027 ASP A N 1
ATOM 7834 C CA . ASP A 1 1027 ? -34.544 -23.713 -50.329 1.00 83.62 1027 ASP A CA 1
ATOM 7835 C C . ASP A 1 1027 ? -33.110 -24.153 -50.709 1.00 83.62 1027 ASP A C 1
ATOM 7837 O O . ASP A 1 1027 ? -32.313 -24.475 -49.824 1.00 83.62 1027 ASP A O 1
ATOM 7841 N N . PRO A 1 1028 ? -32.744 -24.163 -52.006 1.00 80.88 1028 PRO A N 1
ATOM 7842 C CA . PRO A 1 1028 ? -31.401 -24.532 -52.459 1.00 80.88 1028 PRO A CA 1
ATOM 7843 C C . PRO A 1 1028 ? -30.274 -23.607 -51.969 1.00 80.88 1028 PRO A C 1
ATOM 7845 O O . PRO A 1 1028 ? -29.110 -23.996 -52.042 1.00 80.88 1028 PRO A O 1
ATOM 7848 N N . ALA A 1 1029 ? -30.588 -22.389 -51.511 1.00 85.44 1029 ALA A N 1
ATOM 7849 C CA . ALA A 1 1029 ? -29.595 -21.439 -51.008 1.00 85.44 1029 ALA A CA 1
ATOM 7850 C C . ALA A 1 1029 ? -29.264 -21.632 -49.512 1.00 85.44 1029 ALA A C 1
ATOM 7852 O O . ALA A 1 1029 ? -28.190 -21.219 -49.073 1.00 85.44 1029 ALA A O 1
ATOM 7853 N N . GLU A 1 1030 ? -30.128 -22.309 -48.740 1.00 90.19 1030 GLU A N 1
ATOM 7854 C CA . GLU A 1 1030 ? -30.001 -22.437 -47.275 1.00 90.19 1030 GLU A CA 1
ATOM 7855 C C . GLU A 1 1030 ? -28.701 -23.138 -46.848 1.00 90.19 1030 GLU A C 1
ATOM 7857 O O . GLU A 1 1030 ? -28.030 -22.695 -45.911 1.00 90.19 1030 GLU A O 1
ATOM 7862 N N . LEU A 1 1031 ? -28.323 -24.228 -47.525 1.00 89.75 1031 LEU A N 1
ATOM 7863 C CA . LEU A 1 1031 ? -27.132 -24.999 -47.163 1.00 89.75 1031 LEU A CA 1
ATOM 7864 C C . LEU A 1 1031 ? -25.823 -24.228 -47.436 1.00 89.75 1031 LEU A C 1
ATOM 7866 O O . LEU A 1 1031 ? -25.039 -24.091 -46.493 1.00 89.75 1031 LEU A O 1
ATOM 7870 N N . PRO A 1 1032 ? -25.562 -23.691 -48.650 1.00 91.38 1032 PRO A N 1
ATOM 7871 C CA . PRO A 1 1032 ? -24.369 -22.879 -48.901 1.00 91.38 1032 PRO A CA 1
ATOM 7872 C C . PRO A 1 1032 ? -24.235 -21.681 -47.950 1.00 91.38 1032 PRO A C 1
ATOM 7874 O O . PRO A 1 1032 ? -23.132 -21.391 -47.475 1.00 91.38 1032 PRO A O 1
ATOM 7877 N N . ASP A 1 1033 ? -25.348 -21.008 -47.636 1.00 91.56 1033 ASP A N 1
ATOM 7878 C CA . ASP A 1 1033 ? -25.356 -19.840 -46.752 1.00 91.56 1033 ASP A CA 1
ATOM 7879 C C . ASP A 1 1033 ? -25.043 -20.227 -45.299 1.00 91.56 1033 ASP A C 1
ATOM 7881 O O . ASP A 1 1033 ? -24.188 -19.598 -44.661 1.00 91.56 1033 ASP A O 1
ATOM 7885 N N . THR A 1 1034 ? -25.663 -21.302 -44.798 1.00 91.81 1034 THR A N 1
ATOM 7886 C CA . THR A 1 1034 ? -25.398 -21.861 -43.462 1.00 91.81 1034 THR A CA 1
ATOM 7887 C C . THR A 1 1034 ? -23.947 -22.338 -43.344 1.00 91.81 1034 THR A C 1
ATOM 7889 O O . THR A 1 1034 ? -23.258 -21.992 -42.384 1.00 91.81 1034 THR A O 1
ATOM 7892 N N . VAL A 1 1035 ? -23.423 -23.048 -44.350 1.00 92.31 1035 VAL A N 1
ATOM 7893 C CA . VAL A 1 1035 ? -22.017 -23.487 -44.397 1.00 92.31 1035 VAL A CA 1
ATOM 7894 C C . VAL A 1 1035 ? -21.062 -22.292 -44.353 1.00 92.31 1035 VAL A C 1
ATOM 7896 O O . VAL A 1 1035 ? -20.121 -22.277 -43.556 1.00 92.31 1035 VAL A O 1
ATOM 7899 N N . ALA A 1 1036 ? -21.304 -21.258 -45.163 1.00 91.38 1036 ALA A N 1
ATOM 7900 C CA . ALA A 1 1036 ? -20.458 -20.069 -45.191 1.00 91.38 1036 ALA A CA 1
ATOM 7901 C C . ALA A 1 1036 ? -20.502 -19.284 -43.868 1.00 91.38 1036 ALA A C 1
ATOM 7903 O O . ALA A 1 1036 ? -19.474 -18.764 -43.423 1.00 91.38 1036 ALA A O 1
ATOM 7904 N N . ALA A 1 1037 ? -21.671 -19.186 -43.228 1.00 91.31 1037 ALA A N 1
ATOM 7905 C CA . ALA A 1 1037 ? -21.822 -18.547 -41.924 1.00 91.31 1037 ALA A CA 1
ATOM 7906 C C . ALA A 1 1037 ? -21.096 -19.324 -40.817 1.00 91.31 1037 ALA A C 1
ATOM 7908 O O . ALA A 1 1037 ? -20.368 -18.722 -40.021 1.00 91.31 1037 ALA A O 1
ATOM 7909 N N . THR A 1 1038 ? -21.225 -20.651 -40.799 1.00 90.38 1038 THR A N 1
ATOM 7910 C CA . THR A 1 1038 ? -20.592 -21.497 -39.782 1.00 90.38 1038 THR A CA 1
ATOM 7911 C C . THR A 1 1038 ? -19.075 -21.569 -39.969 1.00 90.38 1038 THR A C 1
ATOM 7913 O O . THR A 1 1038 ? -18.353 -21.406 -38.990 1.00 90.38 1038 THR A O 1
ATOM 7916 N N . LEU A 1 1039 ? -18.551 -21.645 -41.200 1.00 91.75 1039 LEU A N 1
ATOM 7917 C CA . LEU A 1 1039 ? -17.102 -21.548 -41.451 1.00 91.75 1039 LEU A CA 1
ATOM 7918 C C . LEU A 1 1039 ? -16.502 -20.239 -40.910 1.00 91.75 1039 LEU A C 1
ATOM 7920 O O . LEU A 1 1039 ? -15.472 -20.281 -40.240 1.00 91.75 1039 LEU A O 1
ATOM 7924 N N . ARG A 1 1040 ? -17.169 -19.090 -41.118 1.00 89.62 1040 ARG A N 1
ATOM 7925 C CA . ARG A 1 1040 ? -16.720 -17.794 -40.567 1.00 89.62 1040 ARG A CA 1
ATOM 7926 C C . ARG A 1 1040 ? -16.696 -17.781 -39.041 1.00 89.62 1040 ARG A C 1
ATOM 7928 O O . ARG A 1 1040 ? -15.777 -17.230 -38.449 1.00 89.62 1040 ARG A O 1
ATOM 7935 N N . ARG A 1 1041 ? -17.699 -18.380 -38.403 1.00 88.00 1041 ARG A N 1
ATOM 7936 C CA . ARG A 1 1041 ? -17.822 -18.428 -36.939 1.00 88.00 1041 ARG A CA 1
ATOM 7937 C C . ARG A 1 1041 ? -16.762 -19.312 -36.278 1.00 88.00 1041 ARG A C 1
ATOM 7939 O O . ARG A 1 1041 ? -16.297 -18.972 -35.197 1.00 88.00 1041 ARG A O 1
ATOM 7946 N N . TYR A 1 1042 ? -16.368 -20.410 -36.924 1.00 86.75 1042 TYR A N 1
ATOM 7947 C CA . TYR A 1 1042 ? -15.317 -21.309 -36.425 1.00 86.75 1042 TYR A CA 1
ATOM 7948 C C . TYR A 1 1042 ? -13.909 -20.936 -36.909 1.00 86.75 1042 TYR A C 1
ATOM 7950 O O . TYR A 1 1042 ? -12.961 -21.649 -36.571 1.00 86.75 1042 TYR A O 1
ATOM 7958 N N . ASP A 1 1043 ? -13.765 -19.830 -37.647 1.00 88.06 1043 ASP A N 1
ATOM 7959 C CA . ASP A 1 1043 ? -12.503 -19.326 -38.207 1.00 88.06 1043 ASP A CA 1
ATOM 7960 C C . ASP A 1 1043 ? -11.829 -20.304 -39.194 1.00 88.06 1043 ASP A C 1
ATOM 7962 O O . ASP A 1 1043 ? -10.618 -20.519 -39.182 1.00 88.06 1043 ASP A O 1
ATOM 7966 N N . PHE A 1 1044 ? -12.634 -20.936 -40.058 1.00 88.75 1044 PHE A N 1
ATOM 7967 C CA . PHE A 1 1044 ? -12.155 -21.761 -41.170 1.00 88.75 1044 PHE A CA 1
ATOM 7968 C C . PHE A 1 1044 ? -12.220 -21.010 -42.503 1.00 88.75 1044 PHE A C 1
ATOM 7970 O O . PHE A 1 1044 ? -13.106 -20.189 -42.751 1.00 88.75 1044 PHE A O 1
ATOM 7977 N N . SER A 1 1045 ? -11.290 -21.335 -43.406 1.00 88.56 1045 SER A N 1
ATOM 7978 C CA . SER A 1 1045 ? -11.217 -20.726 -44.737 1.00 88.56 1045 SER A CA 1
ATOM 7979 C C . SER A 1 1045 ? -12.498 -20.948 -45.547 1.00 88.56 1045 SER A C 1
ATOM 7981 O O . SER A 1 1045 ? -12.966 -22.079 -45.703 1.00 88.56 1045 SER A O 1
ATOM 7983 N N . ALA A 1 1046 ? -13.000 -19.876 -46.168 1.00 88.38 1046 ALA A N 1
ATOM 7984 C CA . ALA A 1 1046 ? -14.131 -19.930 -47.096 1.00 88.38 1046 ALA A CA 1
ATOM 7985 C C . ALA A 1 1046 ? -13.866 -20.821 -48.327 1.00 88.38 1046 ALA A C 1
ATOM 7987 O O . ALA A 1 1046 ? -14.812 -21.240 -48.988 1.00 88.38 1046 ALA A O 1
ATOM 7988 N N . ALA A 1 1047 ? -12.603 -21.162 -48.617 1.00 88.38 1047 ALA A N 1
ATOM 7989 C CA . ALA A 1 1047 ? -12.247 -22.090 -49.691 1.00 88.38 1047 ALA A CA 1
ATOM 7990 C C . ALA A 1 1047 ? -12.842 -23.499 -49.493 1.00 88.38 1047 ALA A C 1
ATOM 7992 O O . ALA A 1 1047 ? -13.077 -24.203 -50.471 1.00 88.38 1047 ALA A O 1
ATOM 7993 N N . HIS A 1 1048 ? -13.135 -23.897 -48.248 1.00 88.00 1048 HIS A N 1
ATOM 7994 C CA . HIS A 1 1048 ? -13.760 -25.188 -47.949 1.00 88.00 1048 HIS A CA 1
ATOM 7995 C C . HIS A 1 1048 ? -15.286 -25.188 -48.128 1.00 88.00 1048 HIS A C 1
ATOM 7997 O O . HIS A 1 1048 ? -15.886 -26.259 -48.086 1.00 88.00 1048 HIS A O 1
ATOM 8003 N N . ALA A 1 1049 ? -15.925 -24.030 -48.349 1.00 90.19 1049 ALA A N 1
ATOM 8004 C CA . ALA A 1 1049 ? -17.385 -23.921 -48.391 1.00 90.19 1049 ALA A CA 1
ATOM 8005 C C . ALA A 1 1049 ? -18.017 -24.802 -49.476 1.00 90.19 1049 ALA A C 1
ATOM 8007 O O . ALA A 1 1049 ? -18.985 -25.505 -49.198 1.00 90.19 1049 ALA A O 1
ATOM 8008 N N . ALA A 1 1050 ? -17.443 -24.816 -50.684 1.00 88.31 1050 ALA A N 1
ATOM 8009 C CA . ALA A 1 1050 ? -17.939 -25.646 -51.781 1.00 88.31 1050 ALA A CA 1
ATOM 8010 C C . ALA A 1 1050 ? -17.802 -27.144 -51.463 1.00 88.31 1050 ALA A C 1
ATOM 8012 O O . ALA A 1 1050 ? -18.784 -27.874 -51.520 1.00 88.31 1050 ALA A O 1
ATOM 8013 N N . ALA A 1 1051 ? -16.615 -27.585 -51.032 1.00 86.94 1051 ALA A N 1
ATOM 8014 C CA . ALA A 1 1051 ? -16.366 -28.988 -50.695 1.00 86.94 1051 ALA A CA 1
ATOM 8015 C C . ALA A 1 1051 ? -17.244 -29.486 -49.532 1.00 86.94 1051 ALA A C 1
ATOM 8017 O O . ALA A 1 1051 ? -17.703 -30.626 -49.548 1.00 86.94 1051 ALA A O 1
ATOM 8018 N N . LEU A 1 10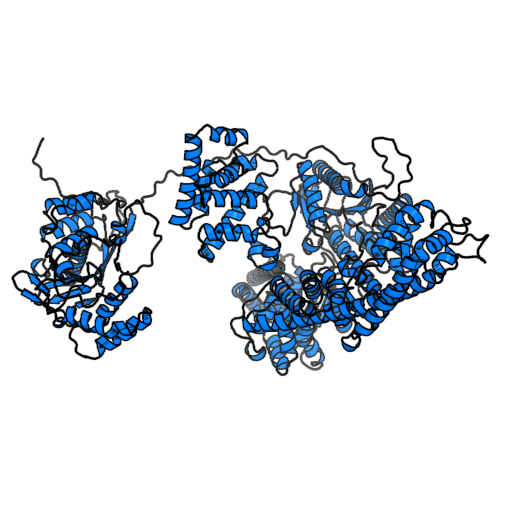52 ? -17.494 -28.631 -48.535 1.00 89.75 1052 LEU A N 1
ATOM 8019 C CA . LEU A 1 1052 ? -18.339 -28.950 -47.388 1.00 89.75 1052 LEU A CA 1
ATOM 8020 C C . LEU A 1 1052 ? -19.825 -29.004 -47.756 1.00 89.75 1052 LEU A C 1
ATOM 8022 O O . LEU A 1 1052 ? -20.508 -29.942 -47.355 1.00 89.75 1052 LEU A O 1
ATOM 8026 N N . THR A 1 1053 ? -20.298 -28.050 -48.561 1.00 91.88 1053 THR A N 1
ATOM 8027 C CA . THR A 1 1053 ? -21.659 -28.058 -49.125 1.00 91.88 1053 THR A CA 1
ATOM 8028 C C . THR A 1 1053 ? -21.886 -29.343 -49.922 1.00 91.88 1053 THR A C 1
ATOM 8030 O O . THR A 1 1053 ? -22.816 -30.088 -49.627 1.00 91.88 1053 THR A O 1
ATOM 8033 N N . ASP A 1 1054 ? -20.970 -29.668 -50.839 1.00 88.25 1054 ASP A N 1
ATOM 8034 C CA . ASP A 1 1054 ? -21.042 -30.872 -51.672 1.00 88.25 1054 ASP A CA 1
ATOM 8035 C C . ASP A 1 1054 ? -21.004 -32.168 -50.844 1.00 88.25 1054 ASP A C 1
ATOM 8037 O O . ASP A 1 1054 ? -21.654 -33.158 -51.190 1.00 88.25 1054 ASP A O 1
ATOM 8041 N N . ALA A 1 1055 ? -20.223 -32.201 -49.758 1.00 89.00 1055 ALA A N 1
ATOM 8042 C CA . ALA A 1 1055 ? -20.143 -33.354 -48.866 1.00 89.00 1055 ALA A CA 1
ATOM 8043 C C . ALA A 1 1055 ? -21.436 -33.554 -48.063 1.00 89.00 1055 ALA A C 1
ATOM 8045 O O . ALA A 1 1055 ? -21.919 -34.681 -47.964 1.00 89.00 1055 ALA A O 1
ATOM 8046 N N . ILE A 1 1056 ? -22.018 -32.479 -47.530 1.00 90.94 1056 ILE A N 1
ATOM 8047 C CA . ILE A 1 1056 ? -23.280 -32.537 -46.783 1.00 90.94 1056 ILE A CA 1
ATOM 8048 C C . ILE A 1 1056 ? -24.425 -32.929 -47.717 1.00 90.94 1056 ILE A C 1
ATOM 8050 O O . ILE A 1 1056 ? -25.173 -33.853 -47.406 1.00 90.94 1056 ILE A O 1
ATOM 8054 N N . ASP A 1 1057 ? -24.504 -32.324 -48.901 1.00 89.75 1057 ASP A N 1
ATOM 8055 C CA . ASP A 1 1057 ? -25.491 -32.687 -49.920 1.00 89.75 1057 ASP A CA 1
ATOM 8056 C C . ASP A 1 1057 ? -25.402 -34.161 -50.314 1.00 89.75 1057 ASP A C 1
ATOM 8058 O O . ASP A 1 1057 ? -26.412 -34.861 -50.411 1.00 89.75 1057 ASP A O 1
ATOM 8062 N N . ALA A 1 1058 ? -24.182 -34.672 -50.466 1.00 88.44 1058 ALA A N 1
ATOM 8063 C CA . ALA A 1 1058 ? -23.967 -36.081 -50.726 1.00 88.44 1058 ALA A CA 1
ATOM 8064 C C . ALA A 1 1058 ? -24.467 -36.983 -49.594 1.00 88.44 1058 ALA A C 1
ATOM 8066 O O . ALA A 1 1058 ? -25.037 -38.035 -49.886 1.00 88.44 1058 ALA A O 1
ATOM 8067 N N . VAL A 1 1059 ? -24.280 -36.603 -48.327 1.00 90.75 1059 VAL A N 1
ATOM 8068 C CA . VAL A 1 1059 ? -24.839 -37.345 -47.186 1.00 90.75 1059 VAL A CA 1
ATOM 8069 C C . VAL A 1 1059 ? -26.367 -37.349 -47.234 1.00 90.75 1059 VAL A C 1
ATOM 8071 O O . VAL A 1 1059 ? -26.973 -38.397 -47.012 1.00 90.75 1059 VAL A O 1
ATOM 8074 N N . LEU A 1 1060 ? -26.991 -36.220 -47.582 1.00 90.62 1060 LEU A N 1
ATOM 8075 C CA . LEU A 1 1060 ? -28.449 -36.100 -47.635 1.00 90.62 1060 LEU A CA 1
ATOM 8076 C C . LEU A 1 1060 ? -29.087 -36.942 -48.750 1.00 90.62 1060 LEU A C 1
ATOM 8078 O O . LEU A 1 1060 ? -30.133 -37.558 -48.533 1.00 90.62 1060 LEU A O 1
ATOM 8082 N N . GLU A 1 1061 ? -28.461 -36.983 -49.929 1.00 89.06 1061 GLU A N 1
ATOM 8083 C CA . GLU A 1 1061 ? -28.974 -37.686 -51.113 1.00 89.06 1061 GLU A CA 1
ATOM 8084 C C . GLU A 1 1061 ? -28.637 -39.183 -51.149 1.00 89.06 1061 GLU A C 1
ATOM 8086 O O . GLU A 1 1061 ? -29.315 -39.959 -51.836 1.00 89.06 1061 GLU A O 1
ATOM 8091 N N . THR A 1 1062 ? -27.577 -39.605 -50.453 1.00 88.62 1062 THR A N 1
ATOM 8092 C CA . THR A 1 1062 ? -27.125 -41.000 -50.493 1.00 88.62 1062 THR A CA 1
ATOM 8093 C C . THR A 1 1062 ? -28.159 -41.913 -49.840 1.00 88.62 1062 THR A C 1
ATOM 8095 O O . THR A 1 1062 ? -28.643 -41.677 -48.737 1.00 88.62 1062 THR A O 1
ATOM 8098 N N . GLY A 1 1063 ? -28.486 -43.006 -50.528 1.00 87.38 1063 GLY A N 1
ATOM 8099 C CA . GLY A 1 1063 ? -29.360 -44.034 -49.987 1.00 87.38 1063 GLY A CA 1
ATOM 8100 C C . GLY A 1 1063 ? -28.689 -44.817 -48.858 1.00 87.38 1063 GLY A C 1
ATOM 8101 O O . GLY A 1 1063 ? -27.840 -45.668 -49.125 1.00 87.38 1063 GLY A O 1
ATOM 8102 N N . LEU A 1 1064 ? -29.118 -44.578 -47.620 1.00 88.81 1064 LEU A N 1
ATOM 8103 C CA . LEU A 1 1064 ? -28.660 -45.269 -46.419 1.00 88.81 1064 LEU A CA 1
ATOM 8104 C C . LEU A 1 1064 ? -29.290 -46.673 -46.338 1.00 88.81 1064 LEU A C 1
ATOM 8106 O O . LEU A 1 1064 ? -30.521 -46.791 -46.323 1.00 88.81 1064 LEU A O 1
ATOM 8110 N N . PRO A 1 1065 ? -28.492 -47.755 -46.302 1.00 85.62 1065 PRO A N 1
ATOM 8111 C CA . PRO A 1 1065 ? -29.019 -49.111 -46.179 1.00 85.62 1065 PRO A CA 1
ATOM 8112 C C . PRO A 1 1065 ? -29.560 -49.360 -44.761 1.00 85.62 1065 PRO A C 1
ATOM 8114 O O . PRO A 1 1065 ? -28.807 -49.284 -43.797 1.00 85.62 1065 PRO A O 1
ATOM 8117 N N . VAL A 1 1066 ? -30.845 -49.717 -44.630 1.00 81.75 1066 VAL A N 1
ATOM 8118 C CA . VAL A 1 1066 ? -31.523 -49.907 -43.322 1.00 81.75 1066 VAL A CA 1
ATOM 8119 C C . VAL A 1 1066 ? -32.047 -51.338 -43.085 1.00 81.75 1066 VAL A C 1
ATOM 8121 O O . VAL A 1 1066 ? -32.973 -51.585 -42.312 1.00 81.75 1066 VAL A O 1
ATOM 8124 N N . GLY A 1 1067 ? -31.420 -52.328 -43.729 1.00 73.06 1067 GLY A N 1
ATOM 8125 C CA . GLY A 1 1067 ? -31.767 -53.750 -43.608 1.00 73.06 1067 GLY A CA 1
ATOM 8126 C C . GLY A 1 1067 ? -32.914 -54.201 -44.529 1.00 73.06 1067 GLY A C 1
ATOM 8127 O O . GLY A 1 1067 ? -33.645 -53.397 -45.091 1.00 73.06 1067 GLY A O 1
ATOM 8128 N N . ARG A 1 1068 ? -33.048 -55.522 -44.750 1.00 66.62 1068 ARG A N 1
ATOM 8129 C CA . ARG A 1 1068 ? -34.059 -56.157 -45.642 1.00 66.62 1068 ARG A CA 1
ATOM 8130 C C . ARG A 1 1068 ? -34.077 -55.669 -47.107 1.00 66.62 1068 ARG A C 1
ATOM 8132 O O . ARG A 1 1068 ? -35.032 -55.944 -47.825 1.00 66.62 1068 ARG A O 1
ATOM 8139 N N . GLY A 1 1069 ? -33.017 -55.001 -47.564 1.00 70.44 1069 GLY A N 1
ATOM 8140 C CA . GLY A 1 1069 ? -32.947 -54.398 -48.900 1.00 70.44 1069 GLY A CA 1
ATOM 8141 C C . GLY A 1 1069 ? -33.653 -53.040 -49.019 1.00 70.44 1069 GLY A C 1
ATOM 8142 O O . GLY A 1 1069 ? -33.728 -52.508 -50.123 1.00 70.44 1069 GLY A O 1
ATOM 8143 N N . GLU A 1 1070 ? -34.149 -52.484 -47.908 1.00 81.75 1070 GLU A N 1
ATOM 8144 C CA . GLU A 1 1070 ? -34.733 -51.141 -47.823 1.00 81.75 1070 GLU A CA 1
ATOM 8145 C C . GLU A 1 1070 ? -33.621 -50.074 -47.758 1.00 81.75 1070 GLU A C 1
ATOM 8147 O O . GLU A 1 1070 ? -32.529 -50.311 -47.227 1.00 81.75 1070 GLU A O 1
ATOM 8152 N N . VAL A 1 1071 ? -33.900 -48.895 -48.318 1.00 85.44 1071 VAL A N 1
ATOM 8153 C CA . VAL A 1 1071 ? -32.972 -47.759 -48.391 1.00 85.44 1071 VAL A CA 1
ATOM 8154 C C . VAL A 1 1071 ? -33.723 -46.484 -48.021 1.00 85.44 1071 VAL A C 1
ATOM 8156 O O . VAL A 1 1071 ? -34.815 -46.261 -48.539 1.00 85.44 1071 VAL A O 1
ATOM 8159 N N . VAL A 1 1072 ? -33.128 -45.652 -47.166 1.00 89.25 1072 VAL A N 1
ATOM 8160 C CA . VAL A 1 1072 ? -33.685 -44.362 -46.722 1.00 89.25 1072 VAL A CA 1
ATOM 8161 C C . VAL A 1 1072 ? -32.719 -43.243 -47.095 1.00 89.25 1072 VAL A C 1
ATOM 8163 O O . VAL A 1 1072 ? -31.515 -43.410 -46.940 1.00 89.25 1072 VAL A O 1
ATOM 8166 N N . ARG A 1 1073 ? -33.215 -42.105 -47.584 1.00 90.94 1073 ARG A N 1
ATOM 8167 C CA . ARG A 1 1073 ? -32.397 -40.900 -47.799 1.00 90.94 1073 ARG A CA 1
ATOM 8168 C C . ARG A 1 1073 ? -32.783 -39.863 -46.761 1.00 90.94 1073 ARG A C 1
ATOM 8170 O O . ARG A 1 1073 ? -33.968 -39.708 -46.472 1.00 90.94 1073 ARG A O 1
ATOM 8177 N N . LEU A 1 1074 ? -31.809 -39.139 -46.215 1.00 91.12 1074 LEU A N 1
ATOM 8178 C CA . LEU A 1 1074 ? -32.114 -38.099 -45.228 1.00 91.12 1074 LEU A CA 1
ATOM 8179 C C . LEU A 1 1074 ? -32.907 -36.948 -45.856 1.00 91.12 1074 LEU A C 1
ATOM 8181 O O . LEU A 1 1074 ? -33.714 -36.336 -45.165 1.00 91.12 1074 LEU A O 1
ATOM 8185 N N . CYS A 1 1075 ? -32.762 -36.708 -47.165 1.00 91.19 1075 CYS A N 1
ATOM 8186 C CA . CYS A 1 1075 ? -33.563 -35.709 -47.871 1.00 91.19 1075 CYS A CA 1
ATOM 8187 C C . CYS A 1 1075 ? -35.064 -36.032 -47.976 1.00 91.19 1075 CYS A C 1
ATOM 8189 O O . CYS A 1 1075 ? -35.859 -35.131 -48.235 1.00 91.19 1075 CYS A O 1
ATOM 8191 N N . ASP A 1 1076 ? -35.470 -37.276 -47.705 1.00 89.81 1076 ASP A N 1
ATOM 8192 C CA . ASP A 1 1076 ? -36.881 -37.675 -47.637 1.00 89.81 1076 ASP A CA 1
ATOM 8193 C C . ASP A 1 1076 ? -37.483 -37.479 -46.224 1.00 89.81 1076 ASP A C 1
ATOM 8195 O O . ASP A 1 1076 ? -38.659 -37.776 -46.001 1.00 89.81 1076 ASP A O 1
ATOM 8199 N N . VAL A 1 1077 ? -36.691 -37.006 -45.250 1.00 90.25 1077 VAL A N 1
ATOM 8200 C CA . VAL A 1 1077 ? -37.092 -36.847 -43.844 1.00 90.25 1077 VAL A CA 1
ATOM 8201 C C . VAL A 1 1077 ? -37.401 -35.371 -43.546 1.00 90.25 1077 VAL A C 1
ATOM 8203 O O . VAL A 1 1077 ? -36.476 -34.566 -43.410 1.00 90.25 1077 VAL A O 1
ATOM 8206 N N . PRO A 1 1078 ? -38.684 -34.981 -43.406 1.00 88.94 1078 PRO A N 1
ATOM 8207 C CA . PRO A 1 1078 ? -39.044 -33.603 -43.085 1.00 88.94 1078 PRO A CA 1
ATOM 8208 C C . PRO A 1 1078 ? -38.673 -33.242 -41.643 1.00 88.94 1078 PRO A C 1
ATOM 8210 O O . PRO A 1 1078 ? -38.644 -34.101 -40.759 1.00 88.94 1078 PRO A O 1
ATOM 8213 N N . ARG A 1 1079 ? -38.496 -31.940 -41.368 1.00 87.44 1079 ARG A N 1
ATOM 8214 C CA . ARG A 1 1079 ? -38.228 -31.429 -40.008 1.00 87.44 1079 ARG A CA 1
ATOM 8215 C C . ARG A 1 1079 ? -39.244 -31.903 -38.956 1.00 87.44 1079 ARG A C 1
ATOM 8217 O O . ARG A 1 1079 ? -38.873 -32.085 -37.805 1.00 87.44 1079 ARG A O 1
ATOM 8224 N N . SER A 1 1080 ? -40.504 -32.134 -39.330 1.00 88.06 1080 SER A N 1
ATOM 8225 C CA . SER A 1 1080 ? -41.556 -32.620 -38.420 1.00 88.06 1080 SER A CA 1
ATOM 8226 C C . SER A 1 1080 ? -41.426 -34.094 -38.019 1.00 88.06 1080 SER A C 1
ATOM 8228 O O . SER A 1 1080 ? -42.059 -34.506 -37.050 1.00 88.06 1080 SER A O 1
ATOM 8230 N N . ALA A 1 1081 ? -40.642 -34.884 -38.755 1.00 90.00 1081 ALA A N 1
ATOM 8231 C CA . ALA A 1 1081 ? -40.436 -36.310 -38.510 1.00 90.00 1081 ALA A CA 1
ATOM 8232 C C . ALA A 1 1081 ? -39.073 -36.601 -37.864 1.00 90.00 1081 ALA A C 1
ATOM 8234 O O . ALA A 1 1081 ? -38.646 -37.754 -37.828 1.00 90.00 1081 ALA A O 1
ATOM 8235 N N . ARG A 1 1082 ? -38.372 -35.575 -37.363 1.00 91.00 1082 ARG A N 1
ATOM 8236 C CA . ARG A 1 1082 ? -37.045 -35.716 -36.761 1.00 91.00 1082 ARG A CA 1
ATOM 8237 C C . ARG A 1 1082 ? -36.876 -34.889 -35.489 1.00 91.00 1082 ARG A C 1
ATOM 8239 O O . ARG A 1 1082 ? -37.531 -33.869 -35.305 1.00 91.00 1082 ARG A O 1
ATOM 8246 N N . MET A 1 1083 ? -35.951 -35.321 -34.646 1.00 91.25 1083 MET A N 1
ATOM 8247 C CA . MET A 1 1083 ? -35.430 -34.614 -33.482 1.00 91.25 1083 MET A CA 1
ATOM 8248 C C . MET A 1 1083 ? -33.917 -34.532 -33.661 1.00 91.25 1083 MET A C 1
ATOM 8250 O O . MET A 1 1083 ? -33.258 -35.571 -33.678 1.00 91.25 1083 MET A O 1
ATOM 8254 N N . SER A 1 1084 ? -33.399 -33.323 -33.852 1.00 89.81 1084 SER A N 1
ATOM 8255 C CA . SER A 1 1084 ? -31.958 -33.069 -33.842 1.00 89.81 1084 SER A CA 1
ATOM 8256 C C . SER A 1 1084 ? -31.505 -32.872 -32.396 1.00 89.81 1084 SER A C 1
ATOM 8258 O O . SER A 1 1084 ? -32.232 -32.239 -31.630 1.00 89.81 1084 SER A O 1
ATOM 8260 N N . GLU A 1 1085 ? -30.346 -33.424 -32.044 1.00 88.56 1085 GLU A N 1
ATOM 8261 C CA . GLU A 1 1085 ? -29.692 -33.253 -30.741 1.00 88.56 1085 GLU A CA 1
ATOM 8262 C C . GLU A 1 1085 ? -30.600 -33.624 -29.543 1.00 88.56 1085 GLU A C 1
ATOM 8264 O O . GLU A 1 1085 ? -30.861 -32.841 -28.628 1.00 88.56 1085 GLU A O 1
ATOM 8269 N N . LEU A 1 1086 ? -31.141 -34.849 -29.547 1.00 90.38 1086 LEU A N 1
ATOM 8270 C CA . LEU A 1 1086 ? -31.990 -35.324 -28.453 1.00 90.38 1086 LEU A CA 1
ATOM 8271 C C . LEU A 1 1086 ? -31.150 -35.570 -27.191 1.00 90.38 1086 LEU A C 1
ATOM 8273 O O . LEU A 1 1086 ? -30.483 -36.599 -27.064 1.00 90.38 1086 LEU A O 1
ATOM 8277 N N . GLU A 1 1087 ? -31.249 -34.655 -26.232 1.00 90.44 1087 GLU A N 1
ATOM 8278 C CA . GLU A 1 1087 ? -30.680 -34.815 -24.896 1.00 90.44 1087 GLU A CA 1
ATOM 8279 C C . GLU A 1 1087 ? -31.450 -35.861 -24.068 1.00 90.44 1087 GLU A C 1
ATOM 8281 O O . GLU A 1 1087 ? -32.686 -35.860 -24.002 1.00 90.44 1087 GLU A O 1
ATOM 8286 N N . PHE A 1 1088 ? -30.719 -36.729 -23.367 1.00 89.12 1088 PHE A N 1
ATOM 8287 C CA . PHE A 1 1088 ? -31.282 -37.658 -22.393 1.00 89.12 1088 PHE A CA 1
ATOM 8288 C C . PHE A 1 1088 ? -30.505 -37.672 -21.075 1.00 89.12 1088 PHE A C 1
ATOM 8290 O O . PHE A 1 1088 ? -29.307 -37.406 -21.015 1.00 89.12 1088 PHE A O 1
ATOM 8297 N N . MET A 1 1089 ? -31.204 -38.068 -20.008 1.00 88.56 1089 MET A N 1
ATOM 8298 C CA . MET A 1 1089 ? -30.628 -38.343 -18.694 1.00 88.56 1089 MET A CA 1
ATOM 8299 C C . MET A 1 1089 ? -31.187 -39.669 -18.170 1.00 88.56 1089 MET A C 1
ATOM 8301 O O . MET A 1 1089 ? -32.351 -39.768 -17.782 1.00 88.56 1089 MET A O 1
ATOM 8305 N N . LEU A 1 1090 ? -30.362 -40.710 -18.203 1.00 86.44 1090 LEU A N 1
ATOM 8306 C CA . LEU A 1 1090 ? -30.716 -42.065 -17.798 1.00 86.44 1090 LEU A CA 1
ATOM 8307 C C . LEU A 1 1090 ? -30.361 -42.299 -16.322 1.00 86.44 1090 LEU A C 1
ATOM 8309 O O . LEU A 1 1090 ? -29.189 -42.177 -15.975 1.00 86.44 1090 LEU A O 1
ATOM 8313 N N . PRO A 1 1091 ? -31.311 -42.676 -15.447 1.00 85.25 1091 PRO A N 1
ATOM 8314 C CA . PRO A 1 1091 ? -30.978 -43.107 -14.093 1.00 85.25 1091 PRO A CA 1
ATOM 8315 C C . PRO A 1 1091 ? -30.235 -44.451 -14.120 1.00 85.25 1091 PRO A C 1
ATOM 8317 O O . PRO A 1 1091 ? -30.661 -45.381 -14.814 1.00 85.25 1091 PRO A O 1
ATOM 8320 N N . VAL A 1 1092 ? -29.149 -44.547 -13.346 1.00 85.12 1092 VAL A N 1
ATOM 8321 C CA . VAL A 1 1092 ? -28.254 -45.709 -13.252 1.00 85.12 1092 VAL A CA 1
ATOM 8322 C C . VAL A 1 1092 ? -28.231 -46.249 -11.820 1.00 85.12 1092 VAL A C 1
ATOM 8324 O O . VAL A 1 1092 ? -27.873 -45.527 -10.887 1.00 85.12 1092 VAL A O 1
ATOM 8327 N N . GLY A 1 1093 ? -28.575 -47.528 -11.642 1.00 73.50 1093 GLY A N 1
ATOM 8328 C CA . GLY A 1 1093 ? -28.504 -48.222 -10.347 1.00 73.50 1093 GLY A CA 1
ATOM 8329 C C . GLY A 1 1093 ? -29.623 -47.907 -9.337 1.00 73.50 1093 GLY A C 1
ATOM 8330 O O . GLY A 1 1093 ? -29.535 -48.349 -8.192 1.00 73.50 1093 GLY A O 1
ATOM 8331 N N . ASP A 1 1094 ? -30.675 -47.180 -9.737 1.00 65.38 1094 ASP A N 1
ATOM 8332 C CA . ASP A 1 1094 ? -31.799 -46.779 -8.863 1.00 65.38 1094 ASP A CA 1
ATOM 8333 C C . ASP A 1 1094 ? -33.053 -47.684 -8.984 1.00 65.38 1094 ASP A C 1
ATOM 8335 O O . ASP A 1 1094 ? -34.090 -47.401 -8.388 1.00 65.38 1094 ASP A O 1
ATOM 8339 N N . GLY A 1 1095 ? -32.981 -48.809 -9.711 1.00 59.34 1095 GLY A N 1
ATOM 8340 C CA . GLY A 1 1095 ? -33.998 -49.874 -9.693 1.00 59.34 1095 GLY A CA 1
ATOM 8341 C C . GLY A 1 1095 ? -35.340 -49.583 -10.383 1.00 59.34 1095 GLY A C 1
ATOM 8342 O O . GLY A 1 1095 ? -36.153 -50.504 -10.505 1.00 59.34 1095 GLY A O 1
ATOM 8343 N N . ASP A 1 1096 ? -35.578 -48.366 -10.872 1.00 52.66 1096 ASP A N 1
ATOM 8344 C CA . ASP A 1 1096 ? -36.900 -47.949 -11.348 1.00 52.66 1096 ASP A CA 1
ATOM 8345 C C . ASP A 1 1096 ? -37.321 -48.634 -12.667 1.00 52.66 1096 ASP A C 1
ATOM 8347 O O . ASP A 1 1096 ? -36.517 -48.857 -13.584 1.00 52.66 1096 ASP A O 1
ATOM 8351 N N . ARG A 1 1097 ? -38.599 -49.016 -12.761 1.00 46.88 1097 ARG A N 1
ATOM 8352 C CA . ARG A 1 1097 ? -39.256 -49.357 -14.030 1.00 46.88 1097 ARG A CA 1
ATOM 8353 C C . ARG A 1 1097 ? -39.893 -48.063 -14.508 1.00 46.88 1097 ARG A C 1
ATOM 8355 O O . ARG A 1 1097 ? -40.608 -47.416 -13.765 1.00 46.88 1097 ARG A O 1
ATOM 8362 N N . GLY A 1 1098 ? -39.678 -47.685 -15.762 1.00 47.41 1098 GLY A N 1
ATOM 8363 C CA . GLY A 1 1098 ? -40.385 -46.556 -16.373 1.00 47.41 1098 GLY A CA 1
ATOM 8364 C C . GLY A 1 1098 ? -41.901 -46.772 -16.542 1.00 47.41 1098 GLY A C 1
ATOM 8365 O O . GLY A 1 1098 ? -42.464 -46.261 -17.507 1.00 47.41 1098 GLY A O 1
ATOM 8366 N N . ASP A 1 1099 ? -42.577 -47.539 -15.677 1.00 42.78 1099 ASP A N 1
ATOM 8367 C CA . ASP A 1 1099 ? -44.032 -47.597 -15.625 1.00 42.78 1099 ASP A CA 1
ATOM 8368 C C . ASP A 1 1099 ? -44.530 -46.453 -14.738 1.00 42.78 1099 ASP A C 1
ATOM 8370 O O . ASP A 1 1099 ? -44.552 -46.546 -13.521 1.00 42.78 1099 ASP A O 1
ATOM 8374 N N . GLY A 1 1100 ? -44.899 -45.328 -15.358 1.00 43.47 1100 GLY A N 1
ATOM 8375 C CA . GLY A 1 1100 ? -45.314 -44.086 -14.691 1.00 43.47 1100 GLY A CA 1
ATOM 8376 C C . GLY A 1 1100 ? -46.560 -44.186 -13.793 1.00 43.47 1100 GLY A C 1
ATOM 8377 O O . GLY A 1 1100 ? -47.550 -43.503 -14.040 1.00 43.47 1100 GLY A O 1
ATOM 8378 N N . SER A 1 1101 ? -46.520 -45.002 -12.738 1.00 36.31 1101 SER A N 1
ATOM 8379 C CA . SER A 1 1101 ? -47.623 -45.267 -11.814 1.00 36.31 1101 SER A CA 1
ATOM 8380 C C . SER A 1 1101 ? -47.289 -45.033 -10.334 1.00 36.31 1101 SER A C 1
ATOM 8382 O O . SER A 1 1101 ? -48.188 -45.134 -9.502 1.00 36.31 1101 SER A O 1
ATOM 8384 N N . SER A 1 1102 ? -46.071 -44.610 -9.972 1.00 34.59 1102 SER A N 1
ATOM 8385 C CA . SER A 1 1102 ? -45.724 -44.322 -8.569 1.00 34.59 1102 SER A CA 1
ATOM 8386 C C . SER A 1 1102 ? -45.138 -42.926 -8.332 1.00 34.59 1102 SER A C 1
ATOM 8388 O O . SER A 1 1102 ? -44.068 -42.773 -7.756 1.00 34.59 1102 SER A O 1
ATOM 8390 N N . PHE A 1 1103 ? -45.894 -41.886 -8.683 1.00 32.88 1103 PHE A N 1
ATOM 8391 C CA . PHE A 1 1103 ? -45.860 -40.616 -7.940 1.00 32.88 1103 PHE A CA 1
ATOM 8392 C C . PHE A 1 1103 ? -47.233 -40.378 -7.299 1.00 32.88 1103 PHE A C 1
ATOM 8394 O O . PHE A 1 1103 ? -47.933 -39.405 -7.565 1.00 32.88 1103 PHE A O 1
ATOM 8401 N N . GLY A 1 1104 ? -47.645 -41.342 -6.472 1.00 28.47 1104 GLY A N 1
ATOM 8402 C CA . GLY A 1 1104 ? -48.807 -41.251 -5.596 1.00 28.47 1104 GLY A CA 1
ATOM 8403 C C . GLY A 1 1104 ? -48.357 -40.961 -4.168 1.00 28.47 1104 GLY A C 1
ATOM 8404 O O . GLY A 1 1104 ? -47.619 -41.737 -3.570 1.00 28.47 1104 GLY A O 1
ATOM 8405 N N . SER A 1 1105 ? -48.800 -39.826 -3.639 1.00 30.38 1105 SER A N 1
ATOM 8406 C CA . SER A 1 1105 ? -48.582 -39.357 -2.272 1.00 30.38 1105 SER A CA 1
ATOM 8407 C C . SER A 1 1105 ? -48.885 -40.409 -1.197 1.00 30.38 1105 SER A C 1
ATOM 8409 O O . SER A 1 1105 ? -49.973 -40.986 -1.204 1.00 30.38 1105 SER A O 1
ATOM 8411 N N . GLY A 1 1106 ? -48.023 -40.525 -0.183 1.00 27.05 1106 GLY A N 1
ATOM 8412 C CA . GLY A 1 1106 ? -48.454 -41.016 1.126 1.00 27.05 1106 GLY A CA 1
ATOM 8413 C C . GLY A 1 1106 ? -47.375 -41.656 1.993 1.00 27.05 1106 GLY A C 1
ATOM 8414 O O . GLY A 1 1106 ? -46.946 -42.769 1.729 1.00 27.05 1106 GLY A O 1
ATOM 8415 N N . GLY A 1 1107 ? -47.074 -41.002 3.118 1.00 28.27 1107 GLY A N 1
ATOM 8416 C CA . GLY A 1 1107 ? -46.800 -41.703 4.374 1.00 28.27 1107 GLY A CA 1
ATOM 8417 C C . GLY A 1 1107 ? -45.333 -41.904 4.736 1.00 28.27 1107 GLY A C 1
ATOM 8418 O O . GLY A 1 1107 ? -44.673 -42.819 4.258 1.00 28.27 1107 GLY A O 1
ATOM 8419 N N . GLY A 1 1108 ? -44.863 -41.098 5.692 1.00 34.88 1108 GLY A N 1
ATOM 8420 C CA . GLY A 1 1108 ? -43.657 -41.391 6.455 1.00 34.88 1108 GLY A CA 1
ATOM 8421 C C . GLY A 1 1108 ? -43.764 -42.758 7.131 1.00 34.88 1108 GLY A C 1
ATOM 8422 O O . GLY A 1 1108 ? -44.632 -42.989 7.969 1.00 34.88 1108 GLY A O 1
ATOM 8423 N N . GLY A 1 1109 ? -42.856 -43.651 6.759 1.00 29.06 1109 GLY A N 1
ATOM 8424 C CA . GLY A 1 1109 ? -42.681 -44.961 7.359 1.00 29.06 1109 GLY A CA 1
ATOM 8425 C C . GLY A 1 1109 ? -41.202 -45.297 7.331 1.00 29.06 1109 GLY A C 1
ATOM 8426 O O . GLY A 1 1109 ? -40.651 -45.640 6.291 1.00 29.06 1109 GLY A O 1
ATOM 8427 N N . ASN A 1 1110 ? -40.557 -45.139 8.482 1.00 33.44 1110 ASN A N 1
ATOM 8428 C CA . ASN A 1 1110 ? -39.165 -45.476 8.728 1.00 33.44 1110 ASN A CA 1
ATOM 8429 C C . ASN A 1 1110 ? -39.023 -47.011 8.665 1.00 33.44 1110 ASN A C 1
ATOM 8431 O O . ASN A 1 1110 ? -39.185 -47.703 9.666 1.00 33.44 1110 ASN A O 1
ATOM 8435 N N . GLY A 1 1111 ? -38.812 -47.537 7.460 1.00 30.58 1111 GLY A N 1
ATOM 8436 C CA . GLY A 1 1111 ? -38.591 -48.949 7.171 1.00 30.58 1111 GLY A CA 1
ATOM 8437 C C . GLY A 1 1111 ? -37.435 -49.074 6.190 1.00 30.58 1111 GLY A C 1
ATOM 8438 O O . GLY A 1 1111 ? -37.628 -48.987 4.981 1.00 30.58 1111 GLY A O 1
ATOM 8439 N N . GLY A 1 1112 ? -36.223 -49.223 6.729 1.00 31.45 1112 GLY A N 1
ATOM 8440 C CA . GLY A 1 1112 ? -34.994 -49.451 5.975 1.00 31.45 1112 GLY A CA 1
ATOM 8441 C C . GLY A 1 1112 ? -35.064 -50.752 5.182 1.00 31.45 1112 GLY A C 1
ATOM 8442 O O . GLY A 1 1112 ? -34.748 -51.822 5.687 1.00 31.45 1112 GLY A O 1
ATOM 8443 N N . GLY A 1 1113 ? -35.482 -50.623 3.932 1.00 33.59 1113 GLY A N 1
ATOM 8444 C CA . GLY A 1 1113 ? -35.469 -51.657 2.909 1.00 33.59 1113 GLY A CA 1
ATOM 8445 C C . GLY A 1 1113 ? -35.386 -51.000 1.537 1.00 33.59 1113 GLY A C 1
ATOM 8446 O O . GLY A 1 1113 ? -36.176 -51.314 0.657 1.00 33.59 1113 GLY A O 1
ATOM 8447 N N . ALA A 1 1114 ? -34.488 -50.020 1.377 1.00 35.88 1114 ALA A N 1
ATOM 8448 C CA . ALA A 1 1114 ? -34.182 -49.472 0.065 1.00 35.88 1114 ALA A CA 1
ATOM 8449 C C . ALA A 1 1114 ? -33.475 -50.572 -0.732 1.00 35.88 1114 ALA A C 1
ATOM 8451 O O . ALA A 1 1114 ? -32.336 -50.934 -0.429 1.00 35.88 1114 ALA A O 1
ATOM 8452 N N . ILE A 1 1115 ? -34.174 -51.133 -1.715 1.00 42.94 1115 ILE A N 1
ATOM 8453 C CA . ILE A 1 1115 ? -33.585 -51.979 -2.749 1.00 42.94 1115 ILE A CA 1
ATOM 8454 C C . ILE A 1 1115 ? -32.621 -51.071 -3.526 1.00 42.94 1115 ILE A C 1
ATOM 8456 O O . ILE A 1 1115 ? -33.017 -50.391 -4.463 1.00 42.94 1115 ILE A O 1
ATOM 8460 N N . SER A 1 1116 ? -31.376 -50.963 -3.060 1.00 52.81 1116 SER A N 1
ATOM 8461 C CA . SER A 1 1116 ? -30.321 -50.245 -3.779 1.00 52.81 1116 SER A CA 1
ATOM 8462 C C . SER A 1 1116 ? -29.850 -51.137 -4.922 1.00 52.81 1116 SER A C 1
ATOM 8464 O O . SER A 1 1116 ? -29.308 -52.213 -4.667 1.00 52.81 1116 SER A O 1
ATOM 8466 N N . GLY A 1 1117 ? -30.104 -50.727 -6.166 1.00 60.09 1117 GLY A N 1
ATOM 8467 C CA . GLY A 1 1117 ? -29.577 -51.416 -7.342 1.00 60.09 1117 GLY A CA 1
ATOM 8468 C C . GLY A 1 1117 ? -28.048 -51.447 -7.314 1.00 60.09 1117 GLY A C 1
ATOM 8469 O O . GLY A 1 1117 ? -27.388 -50.618 -6.669 1.00 60.09 1117 GLY A O 1
ATOM 8470 N N . GLU A 1 1118 ? -27.452 -52.442 -7.962 1.00 73.56 1118 GLU A N 1
ATOM 8471 C CA . GLU A 1 1118 ? -25.993 -52.522 -8.077 1.00 73.56 1118 GLU A CA 1
ATOM 8472 C C . GLU A 1 1118 ? -25.468 -51.345 -8.919 1.00 73.56 1118 GLU A C 1
ATOM 8474 O O . GLU A 1 1118 ? -26.147 -50.850 -9.816 1.00 73.56 1118 GLU A O 1
ATOM 8479 N N . ALA A 1 1119 ? -24.290 -50.824 -8.561 1.00 78.00 1119 ALA A N 1
ATOM 8480 C CA . ALA A 1 1119 ? -23.626 -49.797 -9.365 1.00 78.00 1119 ALA A CA 1
ATOM 8481 C C . ALA A 1 1119 ? -23.205 -50.407 -10.703 1.00 78.00 1119 ALA A C 1
ATOM 8483 O O . ALA A 1 1119 ? -22.654 -51.504 -10.687 1.00 78.00 1119 ALA A O 1
ATOM 8484 N N . LEU A 1 1120 ? -23.395 -49.690 -11.811 1.00 83.44 1120 LEU A N 1
ATOM 8485 C CA . LEU A 1 1120 ? -23.043 -50.179 -13.142 1.00 83.44 1120 LEU A CA 1
ATOM 8486 C C . LEU A 1 1120 ? -21.527 -50.357 -13.265 1.00 83.44 1120 LEU A C 1
ATOM 8488 O O . LEU A 1 1120 ? -20.766 -49.427 -12.970 1.00 83.44 1120 LEU A O 1
ATOM 8492 N N . ARG A 1 1121 ? -21.090 -51.541 -13.712 1.00 83.81 1121 ARG A N 1
ATOM 8493 C CA . ARG A 1 1121 ? -19.665 -51.879 -13.898 1.00 83.81 1121 ARG A CA 1
ATOM 8494 C C . ARG A 1 1121 ? -19.331 -52.259 -15.346 1.00 83.81 1121 ARG A C 1
ATOM 8496 O O . ARG A 1 1121 ? -20.151 -52.903 -16.004 1.00 83.81 1121 ARG A O 1
ATOM 8503 N N . PRO A 1 1122 ? -18.089 -52.013 -15.814 1.00 80.69 1122 PRO A N 1
ATOM 8504 C CA . PRO A 1 1122 ? -17.624 -52.476 -17.128 1.00 80.69 1122 PRO A CA 1
ATOM 8505 C C . PRO A 1 1122 ? -17.831 -53.982 -17.344 1.00 80.69 1122 PRO A C 1
ATOM 8507 O O . PRO A 1 1122 ? -18.289 -54.421 -18.396 1.00 80.69 1122 PRO A O 1
ATOM 8510 N N . ALA A 1 1123 ? -17.556 -54.784 -16.309 1.00 81.69 1123 ALA A N 1
ATOM 8511 C CA . ALA A 1 1123 ? -17.698 -56.237 -16.354 1.00 81.69 1123 ALA A CA 1
ATOM 8512 C C . ALA A 1 1123 ? -19.151 -56.710 -16.558 1.00 81.69 1123 ALA A C 1
ATOM 8514 O O . ALA A 1 1123 ? -19.373 -57.776 -17.130 1.00 81.69 1123 ALA A O 1
ATOM 8515 N N . GLU A 1 1124 ? -20.142 -55.944 -16.093 1.00 83.19 1124 GLU A N 1
ATOM 8516 C CA . GLU A 1 1124 ? -21.563 -56.266 -16.279 1.00 83.19 1124 GLU A CA 1
ATOM 8517 C C . GLU A 1 1124 ? -21.992 -55.989 -17.718 1.00 83.19 1124 GLU A C 1
ATOM 8519 O O . GLU A 1 1124 ? -22.576 -56.865 -18.355 1.00 83.19 1124 GLU A O 1
ATOM 8524 N N . LEU A 1 1125 ? -21.619 -54.822 -18.256 1.00 85.56 1125 LEU A N 1
ATOM 8525 C CA . LEU A 1 1125 ? -21.852 -54.473 -19.658 1.00 85.56 1125 LEU A CA 1
ATOM 8526 C C . LEU A 1 1125 ? -21.193 -55.494 -20.596 1.00 85.56 1125 LEU A C 1
ATOM 8528 O O . LEU A 1 1125 ? -21.848 -56.023 -21.493 1.00 85.56 1125 LEU A O 1
ATOM 8532 N N . ALA A 1 1126 ? -19.931 -55.848 -20.338 1.00 85.44 1126 ALA A N 1
ATOM 8533 C CA . ALA A 1 1126 ? -19.201 -56.855 -21.106 1.00 85.44 1126 ALA A CA 1
ATOM 8534 C C . ALA A 1 1126 ? -19.897 -58.222 -21.083 1.00 85.44 1126 ALA A C 1
ATOM 8536 O O . ALA A 1 1126 ? -20.045 -58.858 -22.127 1.00 85.44 1126 ALA A O 1
ATOM 8537 N N . ARG A 1 1127 ? -20.386 -58.654 -19.913 1.00 85.62 1127 ARG A N 1
ATOM 8538 C CA . ARG A 1 1127 ? -21.121 -59.917 -19.765 1.00 85.62 1127 ARG A CA 1
ATOM 8539 C C . ARG A 1 1127 ? -22.425 -59.915 -20.563 1.00 85.62 1127 ARG A C 1
ATOM 8541 O O . ARG A 1 1127 ? -22.745 -60.928 -21.181 1.00 85.62 1127 ARG A O 1
ATOM 8548 N N . VAL A 1 1128 ? -23.171 -58.807 -20.556 1.00 86.75 1128 VAL A N 1
ATOM 8549 C CA . VAL A 1 1128 ? -24.404 -58.669 -21.349 1.00 86.75 1128 VAL A CA 1
ATOM 8550 C C . VAL A 1 1128 ? -24.096 -58.769 -22.842 1.00 86.75 1128 VAL A C 1
ATOM 8552 O O . VAL A 1 1128 ? -24.754 -59.537 -23.544 1.00 86.75 1128 VAL A O 1
ATOM 8555 N N . LEU A 1 1129 ? -23.068 -58.061 -23.321 1.00 87.88 1129 LEU A N 1
ATOM 8556 C CA . LEU A 1 1129 ? -22.666 -58.109 -24.729 1.00 87.88 1129 LEU A CA 1
ATOM 8557 C C . LEU A 1 1129 ? -22.194 -59.508 -25.154 1.00 87.88 1129 LEU A C 1
ATOM 8559 O O . LEU A 1 1129 ? -22.620 -60.007 -26.197 1.00 87.88 1129 LEU A O 1
ATOM 8563 N N . GLU A 1 1130 ? -21.379 -60.177 -24.332 1.00 86.69 1130 GLU A N 1
ATOM 8564 C CA . GLU A 1 1130 ? -20.883 -61.531 -24.612 1.00 86.69 1130 GLU A CA 1
ATOM 8565 C C . GLU A 1 1130 ? -22.022 -62.563 -24.637 1.00 86.69 1130 GLU A C 1
ATOM 8567 O O . GLU A 1 1130 ? -22.101 -63.369 -25.565 1.00 86.69 1130 GLU A O 1
ATOM 8572 N N . ALA A 1 1131 ? -22.958 -62.497 -23.682 1.00 86.12 1131 ALA A N 1
ATOM 8573 C CA . ALA A 1 1131 ? -24.111 -63.399 -23.619 1.00 86.12 1131 ALA A CA 1
ATOM 8574 C C . ALA A 1 1131 ? -25.050 -63.264 -24.830 1.00 86.12 1131 ALA A C 1
ATOM 8576 O O . ALA A 1 1131 ? -25.673 -64.242 -25.243 1.00 86.12 1131 ALA A O 1
ATOM 8577 N N . GLN A 1 1132 ? -25.147 -62.062 -25.402 1.00 86.31 1132 GLN A N 1
ATOM 8578 C CA . GLN A 1 1132 ? -25.978 -61.775 -26.574 1.00 86.31 1132 GLN A CA 1
ATOM 8579 C C . GLN A 1 1132 ? -25.220 -61.926 -27.905 1.00 86.31 1132 GLN A C 1
ATOM 8581 O O . GLN A 1 1132 ? -25.824 -61.784 -28.971 1.00 86.31 1132 GLN A O 1
ATOM 8586 N N . GLY A 1 1133 ? -23.912 -62.217 -27.870 1.00 82.00 1133 GLY A N 1
ATOM 8587 C CA . GLY A 1 1133 ? -23.066 -62.310 -29.062 1.00 82.00 1133 GLY A CA 1
ATOM 8588 C C . GLY A 1 1133 ? -22.982 -60.995 -29.847 1.00 82.00 1133 GLY A C 1
ATOM 8589 O O . GLY A 1 1133 ? -23.023 -61.016 -31.080 1.00 82.00 1133 GLY A O 1
ATOM 8590 N N . ALA A 1 1134 ? -22.927 -59.861 -29.141 1.00 83.31 1134 ALA A N 1
ATOM 8591 C CA . ALA A 1 1134 ? -22.965 -58.514 -29.705 1.00 83.31 1134 ALA A CA 1
ATOM 8592 C C . ALA A 1 1134 ? -21.651 -57.738 -29.453 1.00 83.31 1134 ALA A C 1
ATOM 8594 O O . ALA A 1 1134 ? -21.045 -57.911 -28.395 1.00 83.31 1134 ALA A O 1
ATOM 8595 N N . PRO A 1 1135 ? -21.219 -56.846 -30.368 1.00 83.50 1135 PRO A N 1
ATOM 8596 C CA . PRO A 1 1135 ? -21.704 -56.669 -31.738 1.00 83.50 1135 PRO A CA 1
ATOM 8597 C C . PRO A 1 1135 ? -21.339 -57.863 -32.627 1.00 83.50 1135 PRO A C 1
ATOM 8599 O O . PRO A 1 1135 ? -20.256 -58.437 -32.523 1.00 83.50 1135 PRO A O 1
ATOM 8602 N N . LYS A 1 1136 ? -22.213 -58.202 -33.580 1.00 80.75 1136 LYS A N 1
ATOM 8603 C CA . LYS A 1 1136 ? -21.951 -59.296 -34.539 1.00 80.75 1136 LYS A CA 1
ATOM 8604 C C . LYS A 1 1136 ? -20.749 -59.015 -35.442 1.00 80.75 1136 LYS A C 1
ATOM 8606 O O . LYS A 1 1136 ? -20.072 -59.949 -35.863 1.00 80.75 1136 LYS A O 1
ATOM 8611 N N . ALA A 1 1137 ? -20.510 -57.738 -35.744 1.00 79.50 1137 ALA A N 1
ATOM 8612 C CA . ALA A 1 1137 ? -19.408 -57.283 -36.585 1.00 79.50 1137 ALA A CA 1
ATOM 8613 C C . ALA A 1 1137 ? -18.036 -57.395 -35.894 1.00 79.50 1137 ALA A C 1
ATOM 8615 O O . ALA A 1 1137 ? -17.027 -57.511 -36.581 1.00 79.50 1137 ALA A O 1
ATOM 8616 N N . SER A 1 1138 ? -17.993 -57.419 -34.554 1.00 82.50 1138 SER A N 1
ATOM 8617 C CA . SER A 1 1138 ? -16.756 -57.556 -33.775 1.00 82.50 1138 SER A CA 1
ATOM 8618 C C . SER A 1 1138 ? -16.970 -58.453 -32.543 1.00 82.50 1138 SER A C 1
ATOM 8620 O O . SER A 1 1138 ? -17.146 -57.961 -31.425 1.00 82.50 1138 SER A O 1
ATOM 8622 N N . PRO A 1 1139 ? -16.935 -59.792 -32.708 1.00 77.31 1139 PRO A N 1
ATOM 8623 C CA . PRO A 1 1139 ? -17.208 -60.744 -31.624 1.00 77.31 1139 PRO A CA 1
ATOM 8624 C C . PRO A 1 1139 ? -16.245 -60.658 -30.427 1.00 77.31 1139 PRO A C 1
ATOM 8626 O O . PRO A 1 1139 ? -16.530 -61.194 -29.359 1.00 77.31 1139 PRO A O 1
ATOM 8629 N N . THR A 1 1140 ? -15.084 -60.017 -30.591 1.00 80.25 1140 THR A N 1
ATOM 8630 C CA . THR A 1 1140 ? -14.078 -59.835 -29.534 1.00 80.25 1140 THR A CA 1
ATOM 8631 C C . THR A 1 1140 ? -14.271 -58.561 -28.711 1.00 80.25 1140 THR A C 1
ATOM 8633 O O . THR A 1 1140 ? -13.647 -58.441 -27.657 1.00 80.25 1140 THR A O 1
ATOM 8636 N N . TYR A 1 1141 ? -15.130 -57.632 -29.146 1.00 84.00 1141 TYR A N 1
ATOM 8637 C CA . TYR A 1 1141 ? -15.314 -56.323 -28.508 1.00 84.00 1141 TYR A CA 1
ATOM 8638 C C . TYR A 1 1141 ? -15.730 -56.419 -27.033 1.00 84.00 1141 TYR A C 1
ATOM 8640 O O . TYR A 1 1141 ? -15.189 -55.699 -26.200 1.00 84.00 1141 TYR A O 1
ATOM 8648 N N . ALA A 1 1142 ? -16.603 -57.370 -26.675 1.00 81.69 1142 ALA A N 1
ATOM 8649 C CA . ALA A 1 1142 ? -17.042 -57.564 -25.290 1.00 81.69 1142 ALA A CA 1
ATOM 8650 C C . ALA A 1 1142 ? -15.871 -57.793 -24.310 1.00 81.69 1142 ALA A C 1
ATOM 8652 O O . ALA A 1 1142 ? -15.911 -57.327 -23.173 1.00 81.69 1142 ALA A O 1
ATOM 8653 N N . ARG A 1 1143 ? -14.785 -58.448 -24.754 1.00 78.69 1143 ARG A N 1
ATOM 8654 C CA . ARG A 1 1143 ? -13.579 -58.638 -23.928 1.00 78.69 1143 ARG A CA 1
ATOM 8655 C C . ARG A 1 1143 ? -12.767 -57.356 -23.782 1.00 78.69 1143 ARG A C 1
ATOM 8657 O O . ARG A 1 1143 ? -12.231 -57.111 -22.707 1.00 78.69 1143 ARG A O 1
ATOM 8664 N N . SER A 1 1144 ? -12.687 -56.550 -24.839 1.00 78.19 1144 SER A N 1
ATOM 8665 C CA . SER A 1 1144 ? -12.046 -55.232 -24.795 1.00 78.19 1144 SER A CA 1
ATOM 8666 C C . SER A 1 1144 ? -12.799 -54.283 -23.861 1.00 78.19 1144 SER A C 1
ATOM 8668 O O . SER A 1 1144 ? -12.169 -53.578 -23.080 1.00 78.19 1144 SER A O 1
ATOM 8670 N N . LEU A 1 1145 ? -14.135 -54.345 -23.859 1.00 79.19 1145 LEU A N 1
ATOM 8671 C CA . LEU A 1 1145 ? -14.985 -53.560 -22.962 1.00 79.19 1145 LEU A CA 1
ATOM 8672 C C . LEU A 1 1145 ? -14.748 -53.908 -21.482 1.00 79.19 1145 LEU A C 1
ATOM 8674 O O . LEU A 1 1145 ? -14.721 -53.022 -20.632 1.00 79.19 1145 LEU A O 1
ATOM 8678 N N . ALA A 1 1146 ? -14.517 -55.186 -21.160 1.00 73.81 1146 ALA A N 1
ATOM 8679 C CA . ALA A 1 1146 ? -14.195 -55.615 -19.795 1.00 73.81 1146 ALA A CA 1
ATOM 8680 C C . ALA A 1 1146 ? -12.873 -55.025 -19.263 1.00 73.81 1146 ALA A C 1
ATOM 8682 O O . ALA A 1 1146 ? -12.665 -55.015 -18.050 1.00 73.81 1146 ALA A O 1
ATOM 8683 N N . ALA A 1 1147 ? -11.991 -54.551 -20.150 1.00 70.88 1147 ALA A N 1
ATOM 8684 C CA . ALA A 1 1147 ? -10.741 -53.886 -19.793 1.00 70.88 1147 ALA A CA 1
ATOM 8685 C C . ALA A 1 1147 ? -10.900 -52.371 -19.552 1.00 70.88 1147 ALA A C 1
ATOM 8687 O O . ALA A 1 1147 ? -9.929 -51.722 -19.159 1.00 70.88 1147 ALA A O 1
ATOM 8688 N N . LEU A 1 1148 ? -12.092 -51.793 -19.764 1.00 70.00 1148 LEU A N 1
ATOM 8689 C CA . LEU A 1 1148 ? -12.378 -50.420 -19.343 1.00 70.00 1148 LEU A CA 1
ATOM 8690 C C . LEU A 1 1148 ? -12.372 -50.331 -17.811 1.00 70.00 1148 LEU A C 1
ATOM 8692 O O . LEU A 1 1148 ? -12.913 -51.191 -17.120 1.00 70.00 1148 LEU A O 1
ATOM 8696 N N . GLY A 1 1149 ? -11.753 -49.277 -17.280 1.00 61.41 1149 GLY A N 1
ATOM 8697 C CA . GLY A 1 1149 ? -11.483 -49.112 -15.849 1.00 61.41 1149 GLY A CA 1
ATOM 8698 C C . GLY A 1 1149 ? -12.350 -48.077 -15.132 1.00 61.41 1149 GLY A C 1
ATOM 8699 O O . GLY A 1 1149 ? -11.902 -47.567 -14.112 1.00 61.41 1149 GLY A O 1
ATOM 8700 N N . PHE A 1 1150 ? -13.533 -47.705 -15.639 1.00 69.62 1150 PHE A N 1
ATOM 8701 C CA . PHE A 1 1150 ? -14.307 -46.618 -15.021 1.00 69.62 1150 PHE A CA 1
ATOM 8702 C C . PHE A 1 1150 ? -14.814 -46.974 -13.610 1.00 69.62 1150 PHE A C 1
ATOM 8704 O O . PHE A 1 1150 ? -15.241 -48.102 -13.340 1.00 69.62 1150 PHE A O 1
ATOM 8711 N N . THR A 1 1151 ? -14.784 -45.994 -12.697 1.00 67.75 1151 THR A N 1
ATOM 8712 C CA . THR A 1 1151 ? -15.316 -46.118 -11.325 1.00 67.75 1151 THR A CA 1
ATOM 8713 C C . THR A 1 1151 ? -16.797 -46.525 -11.359 1.00 67.75 1151 THR A C 1
ATOM 8715 O O . THR A 1 1151 ? -17.547 -45.902 -12.113 1.00 67.75 1151 THR A O 1
ATOM 8718 N N . PRO A 1 1152 ? -17.258 -47.503 -10.549 1.00 77.06 1152 PRO A N 1
ATOM 8719 C CA . PRO A 1 1152 ? -18.656 -47.941 -10.551 1.00 77.06 1152 PRO A CA 1
ATOM 8720 C C . PRO A 1 1152 ? -19.642 -46.768 -10.492 1.00 77.06 1152 PRO A C 1
ATOM 8722 O O . PRO A 1 1152 ? -19.477 -45.879 -9.660 1.00 77.06 1152 PRO A O 1
ATOM 8725 N N . LEU A 1 1153 ? -20.662 -46.768 -11.355 1.00 80.56 1153 LEU A N 1
ATOM 8726 C CA . LEU A 1 1153 ? -21.579 -45.633 -11.504 1.00 80.56 1153 LEU A CA 1
ATOM 8727 C C . LEU A 1 1153 ? -22.938 -45.897 -10.838 1.00 80.56 1153 LEU A C 1
ATOM 8729 O O . LEU A 1 1153 ? -23.606 -46.891 -11.124 1.00 80.56 1153 LEU A O 1
ATOM 8733 N N . ARG A 1 1154 ? -23.373 -44.960 -9.994 1.00 84.12 1154 ARG A N 1
ATOM 8734 C CA . ARG A 1 1154 ? -24.752 -44.768 -9.516 1.00 84.12 1154 ARG A CA 1
ATOM 8735 C C . ARG A 1 1154 ? -25.151 -43.311 -9.730 1.00 84.12 1154 ARG A C 1
ATOM 8737 O O . ARG A 1 1154 ? -24.320 -42.427 -9.554 1.00 84.12 1154 ARG A O 1
ATOM 8744 N N . GLY A 1 1155 ? -26.412 -43.034 -10.044 1.00 85.00 1155 GLY A N 1
ATOM 8745 C CA . GLY A 1 1155 ? -26.882 -41.670 -10.309 1.00 85.00 1155 GLY A CA 1
ATOM 8746 C C . GLY A 1 1155 ? -27.411 -41.536 -11.727 1.00 85.00 1155 GLY A C 1
ATOM 8747 O O . GLY A 1 1155 ? -28.419 -42.158 -12.042 1.00 85.00 1155 GLY A O 1
ATOM 8748 N N . PHE A 1 1156 ? -26.759 -40.740 -12.576 1.00 85.00 1156 PHE A N 1
ATOM 8749 C CA . PHE A 1 1156 ? -27.281 -40.433 -13.912 1.00 85.00 1156 PHE A CA 1
ATOM 8750 C C . PHE A 1 1156 ? -26.225 -40.558 -15.012 1.00 85.00 1156 PHE A C 1
ATOM 8752 O O . PHE A 1 1156 ? -25.068 -40.189 -14.826 1.00 85.00 1156 PHE A O 1
ATOM 8759 N N . LEU A 1 1157 ? -26.652 -41.033 -16.179 1.00 86.25 1157 LEU A N 1
ATOM 8760 C CA . LEU A 1 1157 ? -25.901 -41.016 -17.427 1.00 86.25 1157 LEU A CA 1
ATOM 8761 C C . LEU A 1 1157 ? -26.567 -40.025 -18.388 1.00 86.25 1157 LEU A C 1
ATOM 8763 O O . LEU A 1 1157 ? -27.695 -40.252 -18.825 1.00 86.25 1157 LEU A O 1
ATOM 8767 N N . ARG A 1 1158 ? -25.888 -38.920 -18.692 1.00 88.25 1158 ARG A N 1
ATOM 8768 C CA . ARG A 1 1158 ? -26.328 -37.905 -19.657 1.00 88.25 1158 ARG A CA 1
ATOM 8769 C C . ARG A 1 1158 ? -25.749 -38.215 -21.039 1.00 88.25 1158 ARG A C 1
ATOM 8771 O O . ARG A 1 1158 ? -24.655 -38.764 -21.132 1.00 88.25 1158 ARG A O 1
ATOM 8778 N N . GLY A 1 1159 ? -26.457 -37.849 -22.097 1.00 87.06 1159 GLY A N 1
ATOM 8779 C CA . GLY A 1 1159 ? -25.929 -37.902 -23.457 1.00 87.06 1159 GLY A CA 1
ATOM 8780 C C . GLY A 1 1159 ? -26.825 -37.166 -24.443 1.00 87.06 1159 GLY A C 1
ATOM 8781 O O . GLY A 1 1159 ? -27.950 -36.794 -24.107 1.00 87.06 1159 GLY A O 1
ATOM 8782 N N . PHE A 1 1160 ? -26.312 -36.974 -25.654 1.00 89.00 1160 PHE A N 1
ATOM 8783 C CA . PHE A 1 1160 ? -26.997 -36.305 -26.755 1.00 89.00 1160 PHE A CA 1
ATOM 8784 C C . PHE A 1 1160 ? -26.991 -37.233 -27.962 1.00 89.00 1160 PHE A C 1
ATOM 8786 O O . PHE A 1 1160 ? -25.970 -37.834 -28.273 1.00 89.00 1160 PHE A O 1
ATOM 8793 N N . VAL A 1 1161 ? -28.139 -37.390 -28.612 1.00 90.88 1161 VAL A N 1
ATOM 8794 C CA . VAL A 1 1161 ? -28.262 -38.179 -29.839 1.00 90.88 1161 VAL A CA 1
ATOM 8795 C C . VAL A 1 1161 ? -28.417 -37.219 -31.011 1.00 90.88 1161 VAL A C 1
ATOM 8797 O O . VAL A 1 1161 ? -29.434 -36.528 -31.074 1.00 90.88 1161 VAL A O 1
ATOM 8800 N N . ASP A 1 1162 ? -27.456 -37.192 -31.937 1.00 91.44 1162 ASP A N 1
ATOM 8801 C CA . ASP A 1 1162 ? -27.405 -36.200 -33.024 1.00 91.44 1162 ASP A CA 1
ATOM 8802 C C . ASP A 1 1162 ? -28.707 -36.103 -33.819 1.00 91.44 1162 ASP A C 1
ATOM 8804 O O . ASP A 1 1162 ? -29.187 -35.010 -34.124 1.00 91.44 1162 ASP A O 1
ATOM 8808 N N . LEU A 1 1163 ? -29.298 -37.249 -34.168 1.00 93.69 1163 LEU A N 1
ATOM 8809 C CA . LEU A 1 1163 ? -30.562 -37.279 -34.884 1.00 93.69 1163 LEU A CA 1
ATOM 8810 C C . LEU A 1 1163 ? -31.373 -38.534 -34.550 1.00 93.69 1163 LEU A C 1
ATOM 8812 O O . LEU A 1 1163 ? -30.915 -39.667 -34.681 1.00 93.69 1163 LEU A O 1
ATOM 8816 N N . VAL A 1 1164 ? -32.643 -38.332 -34.213 1.00 94.38 1164 VAL A N 1
ATOM 8817 C CA . VAL A 1 1164 ? -33.657 -39.389 -34.148 1.00 94.38 1164 VAL A CA 1
ATOM 8818 C C . VAL A 1 1164 ? -34.758 -39.053 -35.139 1.00 94.38 1164 VAL A C 1
ATOM 8820 O O . VAL A 1 1164 ? -35.333 -37.972 -35.061 1.00 94.38 1164 VAL A O 1
ATOM 8823 N N . PHE A 1 1165 ? -35.087 -39.953 -36.063 1.00 94.25 1165 PHE A N 1
ATOM 8824 C CA . PHE A 1 1165 ? -36.126 -39.680 -37.060 1.00 94.25 1165 PHE A CA 1
ATOM 8825 C C . PHE A 1 1165 ? -37.060 -40.861 -37.313 1.00 94.25 1165 PHE A C 1
ATOM 8827 O O . PHE A 1 1165 ? -36.709 -42.017 -37.078 1.00 94.25 1165 PHE A O 1
ATOM 8834 N N . GLU A 1 1166 ? -38.260 -40.558 -37.800 1.00 92.44 1166 GLU A N 1
ATOM 8835 C CA . GLU A 1 1166 ? -39.290 -41.519 -38.179 1.00 92.44 1166 GLU A CA 1
ATOM 8836 C C . GLU A 1 1166 ? -39.413 -41.588 -39.705 1.00 92.44 1166 GLU A C 1
ATOM 8838 O O . GLU A 1 1166 ? -39.488 -40.570 -40.391 1.00 92.44 1166 GLU A O 1
ATOM 8843 N N . HIS A 1 1167 ? -39.406 -42.805 -40.245 1.00 89.81 1167 HIS A N 1
ATOM 8844 C CA . HIS A 1 1167 ? -39.647 -43.047 -41.660 1.00 89.81 1167 HIS A CA 1
ATOM 8845 C C . HIS A 1 1167 ? -40.344 -44.396 -41.863 1.00 89.81 1167 HIS A C 1
ATOM 8847 O O . HIS A 1 1167 ? -39.833 -45.449 -41.466 1.00 89.81 1167 HIS A O 1
ATOM 8853 N N . GLY A 1 1168 ? -41.508 -44.380 -42.516 1.00 85.69 1168 GLY A N 1
ATOM 8854 C CA . GLY A 1 1168 ? -42.250 -45.597 -42.861 1.00 85.69 1168 GLY A CA 1
ATOM 8855 C C . GLY A 1 1168 ? -42.795 -46.372 -41.652 1.00 85.69 1168 GLY A C 1
ATOM 8856 O O . GLY A 1 1168 ? -42.851 -47.602 -41.683 1.00 85.69 1168 GLY A O 1
ATOM 8857 N N . GLY A 1 1169 ? -43.169 -45.678 -40.577 1.00 86.44 1169 GLY A N 1
ATOM 8858 C CA . GLY A 1 1169 ? -43.636 -46.240 -39.309 1.00 86.44 1169 GLY A CA 1
ATOM 8859 C C . GLY A 1 1169 ? -42.517 -46.760 -38.402 1.00 86.44 1169 GLY A C 1
ATOM 8860 O O . GLY A 1 1169 ? -42.807 -47.485 -37.444 1.00 86.44 1169 GLY A O 1
ATOM 8861 N N . ARG A 1 1170 ? -41.247 -46.455 -38.712 1.00 90.75 1170 ARG A N 1
ATOM 8862 C CA . ARG A 1 1170 ? -40.073 -46.920 -37.959 1.00 90.75 1170 ARG A CA 1
ATOM 8863 C C . ARG A 1 1170 ? -39.175 -45.772 -37.513 1.00 90.75 1170 ARG A C 1
ATOM 8865 O O . ARG A 1 1170 ? -38.936 -44.847 -38.278 1.00 90.75 1170 ARG A O 1
ATOM 8872 N N . TRP A 1 1171 ? -38.630 -45.892 -36.306 1.00 93.81 1171 TRP A N 1
ATOM 8873 C CA . TRP A 1 1171 ? -37.729 -44.910 -35.697 1.00 93.81 1171 TRP A CA 1
ATOM 8874 C C . TRP A 1 1171 ? -36.261 -45.314 -35.831 1.00 93.81 1171 TRP A C 1
ATOM 8876 O O . TRP A 1 1171 ? -35.913 -46.454 -35.519 1.00 93.81 1171 TRP A O 1
ATOM 8886 N N . TYR A 1 1172 ? -35.405 -44.385 -36.244 1.00 94.38 1172 TYR A N 1
ATOM 8887 C CA . TYR A 1 1172 ? -33.969 -44.586 -36.423 1.00 94.38 1172 TYR A CA 1
ATOM 8888 C C . TYR A 1 1172 ? -33.173 -43.630 -35.541 1.00 94.38 1172 TYR A C 1
ATOM 8890 O O . TYR A 1 1172 ? -33.590 -42.493 -35.324 1.00 94.38 1172 TYR A O 1
ATOM 8898 N N . VAL A 1 1173 ? -32.026 -44.102 -35.062 1.00 95.25 1173 VAL A N 1
ATOM 8899 C CA . VAL A 1 1173 ? -31.013 -43.295 -34.373 1.00 95.25 1173 VAL A CA 1
ATOM 8900 C C . VAL A 1 1173 ? -29.848 -43.078 -35.326 1.00 95.25 1173 VAL A C 1
ATOM 8902 O O . VAL A 1 1173 ? -29.392 -44.036 -35.945 1.00 95.25 1173 VAL A O 1
ATOM 8905 N N . VAL A 1 1174 ? -29.380 -41.845 -35.452 1.00 94.38 1174 VAL A N 1
ATOM 8906 C CA . VAL A 1 1174 ? -28.252 -41.456 -36.297 1.00 94.38 1174 VAL A CA 1
ATOM 8907 C C . VAL A 1 1174 ? -27.227 -40.713 -35.453 1.00 94.38 1174 VAL A C 1
ATOM 8909 O O . VAL A 1 1174 ? -27.594 -39.874 -34.634 1.00 94.38 1174 VAL A O 1
ATOM 8912 N N . ASP A 1 1175 ? -25.959 -41.019 -35.701 1.00 92.56 1175 ASP A N 1
ATOM 8913 C CA . ASP A 1 1175 ? -24.797 -40.321 -35.157 1.00 92.56 1175 ASP A CA 1
ATOM 8914 C C . ASP A 1 1175 ? -23.847 -39.965 -36.320 1.00 92.56 1175 ASP A C 1
ATOM 8916 O O . ASP A 1 1175 ? -23.514 -40.824 -37.152 1.00 92.56 1175 ASP A O 1
ATOM 8920 N N . TYR A 1 1176 ? -23.473 -38.690 -36.438 1.00 91.44 1176 TYR A N 1
ATOM 8921 C CA . TYR A 1 1176 ? -22.597 -38.179 -37.486 1.00 91.44 1176 TYR A CA 1
ATOM 8922 C C . TYR A 1 1176 ? -21.143 -38.214 -37.023 1.00 91.44 1176 TYR A C 1
ATOM 8924 O O . TYR A 1 1176 ? -20.725 -37.518 -36.103 1.00 91.44 1176 TYR A O 1
ATOM 8932 N N . LYS A 1 1177 ? -20.311 -38.958 -37.743 1.00 88.88 1177 LYS A N 1
ATOM 8933 C CA . LYS A 1 1177 ? -18.890 -39.115 -37.442 1.00 88.88 1177 LYS A CA 1
ATOM 8934 C C . LYS A 1 1177 ? -18.033 -38.378 -38.469 1.00 88.88 1177 LYS A C 1
ATOM 8936 O O . LYS A 1 1177 ? -18.086 -38.654 -39.669 1.00 88.88 1177 LYS A O 1
ATOM 8941 N N . SER A 1 1178 ? -17.216 -37.430 -38.007 1.00 86.62 1178 SER A N 1
ATOM 8942 C CA . SER A 1 1178 ? -16.269 -36.683 -38.847 1.00 86.62 1178 SER A CA 1
ATOM 8943 C C . SER A 1 1178 ? -14.885 -37.334 -38.943 1.00 86.62 1178 SER A C 1
ATOM 8945 O O . SER A 1 1178 ? -13.992 -36.738 -39.550 1.00 86.62 1178 SER A O 1
ATOM 8947 N N . ASN A 1 1179 ? -14.706 -38.534 -38.378 1.00 87.12 1179 ASN A N 1
ATOM 8948 C CA . ASN A 1 1179 ? -13.416 -39.210 -38.247 1.00 87.12 1179 ASN A CA 1
ATOM 8949 C C . ASN A 1 1179 ? -12.698 -39.376 -39.599 1.00 87.12 1179 ASN A C 1
ATOM 8951 O O . ASN A 1 1179 ? -13.291 -39.718 -40.635 1.00 87.12 1179 ASN A O 1
ATOM 8955 N N . PHE A 1 1180 ? -11.383 -39.171 -39.578 1.00 85.44 1180 PHE A N 1
ATOM 8956 C CA . PHE A 1 1180 ? -10.510 -39.401 -40.722 1.00 85.44 1180 PHE A CA 1
ATOM 8957 C C . PHE A 1 1180 ? -9.933 -40.825 -40.689 1.00 85.44 1180 PHE A C 1
ATOM 8959 O O . PHE A 1 1180 ? -9.109 -41.135 -39.834 1.00 85.44 1180 PHE A O 1
ATOM 8966 N N . LEU A 1 1181 ? -10.371 -41.690 -41.612 1.00 84.19 1181 LEU A N 1
ATOM 8967 C CA . LEU A 1 1181 ? -9.907 -43.085 -41.720 1.00 84.19 1181 LEU A CA 1
ATOM 8968 C C . LEU A 1 1181 ? -8.893 -43.285 -42.860 1.00 84.19 1181 LEU A C 1
ATOM 8970 O O . LEU A 1 1181 ? -8.175 -44.280 -42.877 1.00 84.19 1181 LEU A O 1
ATOM 8974 N N . GLY A 1 1182 ? -8.809 -42.329 -43.789 1.00 83.75 1182 GLY A N 1
ATOM 8975 C CA . GLY A 1 1182 ? -7.900 -42.342 -44.932 1.00 83.75 1182 GLY A CA 1
ATOM 8976 C C . GLY A 1 1182 ? -8.385 -41.441 -46.074 1.00 83.75 1182 GLY A C 1
ATOM 8977 O O . GLY A 1 1182 ? -9.394 -40.747 -45.951 1.00 83.75 1182 GLY A O 1
ATOM 8978 N N . MET A 1 1183 ? -7.646 -41.416 -47.187 1.00 83.06 1183 MET A N 1
ATOM 8979 C CA . MET A 1 1183 ? -7.901 -40.507 -48.320 1.00 83.06 1183 MET A CA 1
ATOM 8980 C C . MET A 1 1183 ? -8.822 -41.110 -49.393 1.00 83.06 1183 MET A C 1
ATOM 8982 O O . MET A 1 1183 ? -9.299 -40.386 -50.273 1.00 83.06 1183 MET A O 1
ATOM 8986 N N . HIS A 1 1184 ? -9.077 -42.419 -49.353 1.00 85.94 1184 HIS A N 1
ATOM 8987 C CA . HIS A 1 1184 ? -9.797 -43.148 -50.395 1.00 85.94 1184 HIS A CA 1
ATOM 8988 C C . HIS A 1 1184 ? -11.098 -43.760 -49.872 1.00 85.94 1184 HIS A C 1
ATOM 8990 O O . HIS A 1 1184 ? -11.228 -44.103 -48.702 1.00 85.94 1184 HIS A O 1
ATOM 8996 N N . ALA A 1 1185 ? -12.068 -43.973 -50.765 1.00 84.19 1185 ALA A N 1
ATOM 8997 C CA . ALA A 1 1185 ? -13.346 -44.598 -50.414 1.00 84.19 1185 ALA A CA 1
ATOM 8998 C C . ALA A 1 1185 ? -13.198 -45.986 -49.751 1.00 84.19 1185 ALA A C 1
ATOM 9000 O O . ALA A 1 1185 ? -14.015 -46.357 -48.912 1.00 84.19 1185 ALA A O 1
ATOM 9001 N N . ALA A 1 1186 ? -12.148 -46.742 -50.096 1.00 84.75 1186 ALA A N 1
ATOM 9002 C CA . ALA A 1 1186 ? -11.864 -48.054 -49.507 1.00 84.75 1186 ALA A CA 1
ATOM 9003 C C . ALA A 1 1186 ? -11.551 -47.985 -48.000 1.00 84.75 1186 ALA A C 1
ATOM 9005 O O . ALA A 1 1186 ? -11.896 -48.915 -47.271 1.00 84.75 1186 ALA A O 1
ATOM 9006 N N . ASP A 1 1187 ? -10.987 -46.867 -47.529 1.00 85.94 1187 ASP A N 1
ATOM 9007 C CA . ASP A 1 1187 ? -10.666 -46.628 -46.114 1.00 85.94 1187 ASP A CA 1
ATOM 9008 C C . ASP A 1 1187 ? -11.937 -46.465 -45.254 1.00 85.94 1187 ASP A C 1
ATOM 9010 O O . ASP A 1 1187 ? -11.896 -46.567 -44.033 1.00 85.94 1187 ASP A O 1
ATOM 9014 N N . TYR A 1 1188 ? -13.091 -46.267 -45.901 1.00 89.19 1188 TYR A N 1
ATOM 9015 C CA . TYR A 1 1188 ? -14.422 -46.170 -45.293 1.00 89.19 1188 TYR A CA 1
ATOM 9016 C C . TYR A 1 1188 ? -15.310 -47.383 -45.625 1.00 89.19 1188 TYR A C 1
ATOM 9018 O O . TYR A 1 1188 ? -16.542 -47.311 -45.553 1.00 89.19 1188 TYR A O 1
ATOM 9026 N N . GLY A 1 1189 ? -14.699 -48.502 -46.025 1.00 88.06 1189 GLY A N 1
ATOM 9027 C CA . GLY A 1 1189 ? -15.388 -49.771 -46.250 1.00 88.06 1189 GLY A CA 1
ATOM 9028 C C . GLY A 1 1189 ? -15.863 -50.432 -44.949 1.00 88.06 1189 GLY A C 1
ATOM 9029 O O . GLY A 1 1189 ? -15.401 -50.112 -43.859 1.00 88.06 1189 GLY A O 1
ATOM 9030 N N . GLN A 1 1190 ? -16.765 -51.411 -45.058 1.00 87.06 1190 GLN A N 1
ATOM 9031 C CA . GLN A 1 1190 ? -17.437 -52.037 -43.905 1.00 87.06 1190 GLN A CA 1
ATOM 9032 C C . GLN A 1 1190 ? -16.484 -52.624 -42.849 1.00 87.06 1190 GLN A C 1
ATOM 9034 O O . GLN A 1 1190 ? -16.764 -52.521 -41.659 1.00 87.06 1190 GLN A O 1
ATOM 9039 N N . THR A 1 1191 ? -15.349 -53.204 -43.255 1.00 85.75 1191 THR A N 1
ATOM 9040 C CA . THR A 1 1191 ? -14.341 -53.720 -42.311 1.00 85.75 1191 THR A CA 1
ATOM 9041 C C . THR A 1 1191 ? -13.663 -52.589 -41.536 1.00 85.75 1191 THR A C 1
ATOM 9043 O O . THR A 1 1191 ? -13.601 -52.653 -40.315 1.00 85.75 1191 THR A O 1
ATOM 9046 N N . ALA A 1 1192 ? -13.239 -51.523 -42.223 1.00 86.19 1192 ALA A N 1
ATOM 9047 C CA . ALA A 1 1192 ? -12.613 -50.363 -41.589 1.00 86.19 1192 ALA A CA 1
ATOM 9048 C C . ALA A 1 1192 ? -13.584 -49.629 -40.649 1.00 86.19 1192 ALA A C 1
ATOM 9050 O O . ALA A 1 1192 ? -13.196 -49.217 -39.559 1.00 86.19 1192 ALA A O 1
ATOM 9051 N N . LEU A 1 1193 ? -14.866 -49.531 -41.026 1.00 88.81 1193 LEU A N 1
ATOM 9052 C CA . LEU A 1 1193 ? -15.903 -48.995 -40.142 1.00 88.81 1193 LEU A CA 1
ATOM 9053 C C . LEU A 1 1193 ? -16.108 -49.879 -38.907 1.00 88.81 1193 LEU A C 1
ATOM 9055 O O . LEU A 1 1193 ? -16.216 -49.351 -37.806 1.00 88.81 1193 LEU A O 1
ATOM 9059 N N . ALA A 1 1194 ? -16.136 -51.207 -39.057 1.00 86.69 1194 ALA A N 1
ATOM 9060 C CA . ALA A 1 1194 ? -16.291 -52.119 -37.923 1.00 86.69 1194 ALA A CA 1
ATOM 9061 C C . ALA A 1 1194 ? -15.127 -52.014 -36.920 1.00 86.69 1194 ALA A C 1
ATOM 9063 O O . ALA A 1 1194 ? -15.370 -52.072 -35.709 1.00 86.69 1194 ALA A O 1
ATOM 9064 N N . ASP A 1 1195 ? -13.902 -51.817 -37.419 1.00 84.75 1195 ASP A N 1
ATOM 9065 C CA . ASP A 1 1195 ? -12.706 -51.581 -36.606 1.00 84.75 1195 ASP A CA 1
ATOM 9066 C C . ASP A 1 1195 ? -12.752 -50.207 -35.921 1.00 84.75 1195 ASP A C 1
ATOM 9068 O O . ASP A 1 1195 ? -12.508 -50.119 -34.717 1.00 84.75 1195 ASP A O 1
ATOM 9072 N N . ALA A 1 1196 ? -13.142 -49.147 -36.637 1.00 85.56 1196 ALA A N 1
ATOM 9073 C CA . ALA A 1 1196 ? -13.301 -47.806 -36.069 1.00 85.56 1196 ALA A CA 1
ATOM 9074 C C . ALA A 1 1196 ? -14.384 -47.767 -34.974 1.00 85.56 1196 ALA A C 1
ATOM 9076 O O . ALA A 1 1196 ? -14.161 -47.210 -33.899 1.00 85.56 1196 ALA A O 1
ATOM 9077 N N . MET A 1 1197 ? -15.528 -48.422 -35.208 1.00 87.94 1197 MET A N 1
ATOM 9078 C CA . MET A 1 1197 ? -16.608 -48.568 -34.225 1.00 87.94 1197 MET A CA 1
ATOM 9079 C C . MET A 1 1197 ? -16.146 -49.299 -32.955 1.00 87.94 1197 MET A C 1
ATOM 9081 O O . MET A 1 1197 ? -16.593 -48.965 -31.859 1.00 87.94 1197 MET A O 1
ATOM 9085 N N . ALA A 1 1198 ? -15.252 -50.290 -33.087 1.00 85.12 1198 ALA A N 1
ATOM 9086 C CA . ALA A 1 1198 ? -14.674 -51.003 -31.946 1.00 85.12 1198 ALA A CA 1
ATOM 9087 C C . ALA A 1 1198 ? -13.638 -50.152 -31.207 1.00 85.12 1198 ALA A C 1
ATOM 9089 O O . ALA A 1 1198 ? -13.608 -50.157 -29.981 1.00 85.12 1198 ALA A O 1
ATOM 9090 N N . HIS A 1 1199 ? -12.778 -49.452 -31.949 1.00 81.56 1199 HIS A N 1
ATOM 9091 C CA . HIS A 1 1199 ? -11.659 -48.694 -31.399 1.00 81.56 1199 HIS A CA 1
ATOM 9092 C C . HIS A 1 1199 ? -12.109 -47.498 -30.556 1.00 81.56 1199 HIS A C 1
ATOM 9094 O O . HIS A 1 1199 ? -11.513 -47.234 -29.516 1.00 81.56 1199 HIS A O 1
ATOM 9100 N N . HIS A 1 1200 ? -13.165 -46.807 -30.991 1.00 79.94 1200 HIS A N 1
ATOM 9101 C CA . HIS A 1 1200 ? -13.728 -45.645 -30.296 1.00 79.94 1200 HIS A CA 1
ATOM 9102 C C . HIS A 1 1200 ? -14.911 -45.997 -29.378 1.00 79.94 1200 HIS A C 1
ATOM 9104 O O . HIS A 1 1200 ? -15.629 -45.105 -28.939 1.00 79.94 1200 HIS A O 1
ATOM 9110 N N . ASP A 1 1201 ? -15.153 -47.287 -29.114 1.00 86.50 1201 ASP A N 1
ATOM 9111 C CA . ASP A 1 1201 ? -16.257 -47.768 -28.271 1.00 86.50 1201 ASP A CA 1
ATOM 9112 C C . ASP A 1 1201 ? -17.670 -47.324 -28.725 1.00 86.50 1201 ASP A C 1
ATOM 9114 O O . ASP A 1 1201 ? -18.643 -47.408 -27.969 1.00 86.50 1201 ASP A O 1
ATOM 9118 N N . TYR A 1 1202 ? -17.831 -46.930 -29.993 1.00 87.94 1202 TYR A N 1
ATOM 9119 C CA . TYR A 1 1202 ? -19.107 -46.477 -30.560 1.00 87.94 1202 TYR A CA 1
ATOM 9120 C C . TYR A 1 1202 ? -20.197 -47.554 -30.543 1.00 87.94 1202 TYR A C 1
ATOM 9122 O O . TYR A 1 1202 ? -21.380 -47.226 -30.551 1.00 87.94 1202 TYR A O 1
ATOM 9130 N N . TYR A 1 1203 ? -19.844 -48.841 -30.455 1.00 89.81 1203 TYR A N 1
ATOM 9131 C CA . TYR A 1 1203 ? -20.835 -49.890 -30.193 1.00 89.81 1203 TYR A CA 1
ATOM 9132 C C . TYR A 1 1203 ? -21.551 -49.680 -28.855 1.00 89.81 1203 TYR A C 1
ATOM 9134 O O . TYR A 1 1203 ? -22.776 -49.776 -28.796 1.00 89.81 1203 TYR A O 1
ATOM 9142 N N . LEU A 1 1204 ? -20.812 -49.375 -27.782 1.00 88.19 1204 LEU A N 1
ATOM 9143 C CA . LEU A 1 1204 ? -21.413 -49.106 -26.477 1.00 88.19 1204 LEU A CA 1
ATOM 9144 C C . LEU A 1 1204 ? -22.277 -47.841 -26.528 1.00 88.19 1204 LEU A C 1
ATOM 9146 O O . LEU A 1 1204 ? -23.401 -47.865 -26.025 1.00 88.19 1204 LEU A O 1
ATOM 9150 N N . GLN A 1 1205 ? -21.790 -46.778 -27.177 1.00 89.00 1205 GLN A N 1
ATOM 9151 C CA . GLN A 1 1205 ? -22.547 -45.541 -27.392 1.00 89.00 1205 GLN A CA 1
ATOM 9152 C C . GLN A 1 1205 ? -23.879 -45.832 -28.105 1.00 89.00 1205 GLN A C 1
ATOM 9154 O O . GLN A 1 1205 ? -24.944 -45.496 -27.588 1.00 89.00 1205 GLN A O 1
ATOM 9159 N N . ALA A 1 1206 ? -23.833 -46.563 -29.225 1.00 90.81 1206 ALA A N 1
ATOM 9160 C CA . ALA A 1 1206 ? -25.000 -46.942 -30.017 1.00 90.81 1206 ALA A CA 1
ATOM 9161 C C . ALA A 1 1206 ? -26.045 -47.697 -29.186 1.00 90.81 1206 ALA A C 1
ATOM 9163 O O . ALA A 1 1206 ? -27.251 -47.439 -29.290 1.00 90.81 1206 ALA A O 1
ATOM 9164 N N . TYR A 1 1207 ? -25.603 -48.627 -28.337 1.00 92.44 1207 TYR A N 1
ATOM 9165 C CA . TYR A 1 1207 ? -26.512 -49.390 -27.491 1.00 92.44 1207 TYR A CA 1
ATOM 9166 C C . TYR A 1 1207 ? -27.102 -48.559 -26.347 1.00 92.44 1207 TYR A C 1
ATOM 9168 O O . TYR A 1 1207 ? -28.300 -48.666 -26.086 1.00 92.44 1207 TYR A O 1
ATOM 9176 N N . LEU A 1 1208 ? -26.310 -47.702 -25.695 1.00 90.19 1208 LEU A N 1
ATOM 9177 C CA . LEU A 1 1208 ? -26.798 -46.804 -24.642 1.00 90.19 1208 LEU A CA 1
ATOM 9178 C C . LEU A 1 1208 ? -27.787 -45.773 -25.199 1.00 90.19 1208 LEU A C 1
ATOM 9180 O O . LEU A 1 1208 ? -28.844 -45.554 -24.605 1.00 90.19 1208 LEU A O 1
ATOM 9184 N N . TYR A 1 1209 ? -27.505 -45.209 -26.376 1.00 92.94 1209 TYR A N 1
ATOM 9185 C CA . TYR A 1 1209 ? -28.421 -44.311 -27.084 1.00 92.94 1209 TYR A CA 1
ATOM 9186 C C . TYR A 1 1209 ? -29.697 -45.037 -27.488 1.00 92.94 1209 TYR A C 1
ATOM 9188 O O . TYR A 1 1209 ? -30.791 -44.500 -27.329 1.00 92.94 1209 TYR A O 1
ATOM 9196 N N . THR A 1 1210 ? -29.589 -46.296 -27.925 1.00 93.50 1210 THR A N 1
ATOM 9197 C CA . THR A 1 1210 ? -30.768 -47.127 -28.176 1.00 93.50 1210 THR A CA 1
ATOM 9198 C C . THR A 1 1210 ? -31.601 -47.274 -26.905 1.00 93.50 1210 THR A C 1
ATOM 9200 O O . THR A 1 1210 ? -32.792 -46.996 -26.950 1.00 93.50 1210 THR A O 1
ATOM 9203 N N . VAL A 1 1211 ? -31.016 -47.634 -25.759 1.00 92.38 1211 VAL A N 1
ATOM 9204 C CA . VAL A 1 1211 ? -31.756 -47.735 -24.484 1.00 92.38 1211 VAL A CA 1
ATOM 9205 C C . VAL A 1 1211 ? -32.441 -46.406 -24.129 1.00 92.38 1211 VAL A C 1
ATOM 9207 O O . VAL A 1 1211 ? -33.635 -46.402 -23.813 1.00 92.38 1211 VAL A O 1
ATOM 9210 N N . ALA A 1 1212 ? -31.733 -45.278 -24.247 1.00 92.00 1212 ALA A N 1
ATOM 9211 C CA . ALA A 1 1212 ? -32.284 -43.944 -24.003 1.00 92.00 1212 ALA A CA 1
ATOM 9212 C C . ALA A 1 1212 ? -33.494 -43.636 -24.895 1.00 92.00 1212 ALA A C 1
ATOM 9214 O O . ALA A 1 1212 ? -34.571 -43.291 -24.400 1.00 92.00 1212 ALA A O 1
ATOM 9215 N N . VAL A 1 1213 ? -33.343 -43.826 -26.206 1.00 92.81 1213 VAL A N 1
ATOM 9216 C CA . VAL A 1 1213 ? -34.390 -43.562 -27.198 1.00 92.81 1213 VAL A CA 1
ATOM 9217 C C . VAL A 1 1213 ? -35.563 -44.525 -27.028 1.00 92.81 1213 VAL A C 1
ATOM 9219 O O . VAL A 1 1213 ? -36.711 -44.108 -27.137 1.00 92.81 1213 VAL A O 1
ATOM 9222 N N . GLN A 1 1214 ? -35.327 -45.791 -26.680 1.00 92.00 1214 GLN A N 1
ATOM 9223 C CA . GLN A 1 1214 ? -36.402 -46.748 -26.401 1.00 92.00 1214 GLN A CA 1
ATOM 9224 C C . GLN A 1 1214 ? -37.235 -46.333 -25.189 1.00 92.00 1214 GLN A C 1
ATOM 9226 O O . GLN A 1 1214 ? -38.465 -46.355 -25.269 1.00 92.00 1214 GLN A O 1
ATOM 9231 N N . ARG A 1 1215 ? -36.597 -45.920 -24.082 1.00 90.25 1215 ARG A N 1
ATOM 9232 C CA . ARG A 1 1215 ? -37.313 -45.376 -22.916 1.00 90.25 1215 ARG A CA 1
ATOM 9233 C C . ARG A 1 1215 ? -38.113 -44.134 -23.306 1.00 90.25 1215 ARG A C 1
ATOM 9235 O O . ARG A 1 1215 ? -39.303 -44.060 -23.005 1.00 90.25 1215 ARG A O 1
ATOM 9242 N N . TYR A 1 1216 ? -37.497 -43.211 -24.042 1.00 91.06 1216 TYR A N 1
ATOM 9243 C CA . TYR A 1 1216 ? -38.151 -41.991 -24.513 1.00 91.06 1216 TYR A CA 1
ATOM 9244 C C . TYR A 1 1216 ? -39.377 -42.281 -25.396 1.00 91.06 1216 TYR A C 1
ATOM 9246 O O . TYR A 1 1216 ? -40.468 -41.776 -25.125 1.00 91.06 1216 TYR A O 1
ATOM 9254 N N . LEU A 1 1217 ? -39.240 -43.134 -26.415 1.00 91.12 1217 LEU A N 1
ATOM 9255 C CA . LEU A 1 1217 ? -40.323 -43.476 -27.341 1.00 91.12 1217 LEU A CA 1
ATOM 9256 C C . LEU A 1 1217 ? -41.456 -44.232 -26.641 1.00 91.12 1217 LEU A C 1
ATOM 9258 O O . LEU A 1 1217 ? -42.617 -43.900 -26.867 1.00 91.12 1217 LEU A O 1
ATOM 9262 N N . ARG A 1 1218 ? -41.152 -45.174 -25.734 1.00 89.69 1218 ARG A N 1
ATOM 9263 C CA . ARG A 1 1218 ? -42.171 -45.852 -24.905 1.00 89.69 1218 ARG A CA 1
ATOM 9264 C C . ARG A 1 1218 ? -42.984 -44.860 -24.067 1.00 89.69 1218 ARG A C 1
ATOM 9266 O O . ARG A 1 1218 ? -44.180 -45.064 -23.884 1.00 89.69 1218 ARG A O 1
ATOM 9273 N N . MET A 1 1219 ? -42.353 -43.793 -23.576 1.00 87.31 1219 MET A N 1
ATOM 9274 C CA . MET A 1 1219 ? -43.024 -42.753 -22.789 1.00 87.31 1219 MET A CA 1
ATOM 9275 C C . MET A 1 1219 ? -43.832 -41.770 -23.646 1.00 87.31 1219 MET A C 1
ATOM 9277 O O . MET A 1 1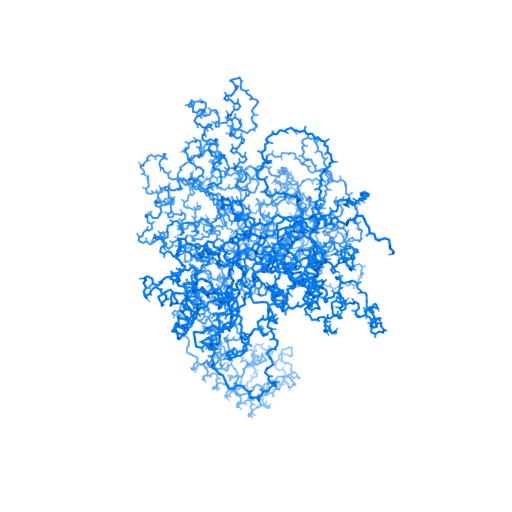219 ? -44.859 -41.266 -23.195 1.00 87.31 1219 MET A O 1
ATOM 9281 N N . ARG A 1 1220 ? -43.356 -41.442 -24.853 1.00 88.00 1220 ARG A N 1
ATOM 9282 C CA . ARG A 1 1220 ? -43.902 -40.347 -25.674 1.00 88.00 1220 ARG A CA 1
ATOM 9283 C C . ARG A 1 1220 ? -44.837 -40.795 -26.792 1.00 88.00 1220 ARG A C 1
ATOM 9285 O O . ARG A 1 1220 ? -45.700 -40.012 -27.180 1.00 88.00 1220 ARG A O 1
ATOM 9292 N N . VAL A 1 1221 ? -44.683 -42.014 -27.306 1.00 87.25 1221 VAL A N 1
ATOM 9293 C CA . VAL A 1 1221 ? -45.429 -42.529 -28.462 1.00 87.25 1221 VAL A CA 1
ATOM 9294 C C . VAL A 1 1221 ? -46.416 -43.611 -28.000 1.00 87.25 1221 VAL A C 1
ATOM 9296 O O . VAL A 1 1221 ? -46.005 -44.727 -27.672 1.00 87.25 1221 VAL A O 1
ATOM 9299 N N . PRO A 1 1222 ? -47.733 -43.324 -27.971 1.00 86.94 1222 PRO A N 1
ATOM 9300 C CA . PRO A 1 1222 ? -48.739 -44.300 -27.562 1.00 86.94 1222 PRO A CA 1
ATOM 9301 C C . PRO A 1 1222 ? -48.712 -45.562 -28.434 1.00 86.94 1222 PRO A C 1
ATOM 9303 O O . PRO A 1 1222 ? -48.739 -45.479 -29.659 1.00 86.94 1222 PRO A O 1
ATOM 9306 N N . GLY A 1 1223 ? -48.692 -46.740 -27.803 1.00 85.12 1223 GLY A N 1
ATOM 9307 C CA . GLY A 1 1223 ? -48.696 -48.029 -28.510 1.00 85.12 1223 GLY A CA 1
ATOM 9308 C C . GLY A 1 1223 ? -47.363 -48.415 -29.165 1.00 85.12 1223 GLY A C 1
ATOM 9309 O O . GLY A 1 1223 ? -47.328 -49.369 -29.942 1.00 85.12 1223 GLY A O 1
ATOM 9310 N N . TYR A 1 1224 ? -46.274 -47.703 -28.864 1.00 90.12 1224 TYR A N 1
ATOM 9311 C CA . TYR A 1 1224 ? -44.939 -48.035 -29.353 1.00 90.12 1224 TYR A CA 1
ATOM 9312 C C . TYR A 1 1224 ? -44.467 -49.421 -28.873 1.00 90.12 1224 TYR A C 1
ATOM 9314 O O . TYR A 1 1224 ? -44.591 -49.769 -27.699 1.00 90.12 1224 TYR A O 1
ATOM 9322 N N . THR A 1 1225 ? -43.878 -50.199 -29.785 1.00 90.12 1225 THR A N 1
ATOM 9323 C CA . THR A 1 1225 ? -43.232 -51.494 -29.505 1.00 90.12 1225 THR A CA 1
ATOM 9324 C C . THR A 1 1225 ? -41.865 -51.548 -30.186 1.00 90.12 1225 THR A C 1
ATOM 9326 O O . THR A 1 1225 ? -41.628 -50.817 -31.148 1.00 90.12 1225 THR A O 1
ATOM 9329 N N . TYR A 1 1226 ? -40.968 -52.446 -29.761 1.00 90.00 1226 TYR A N 1
ATOM 9330 C CA . TYR A 1 1226 ? -39.643 -52.588 -30.384 1.00 90.00 1226 TYR A CA 1
ATOM 9331 C C . TYR A 1 1226 ? -39.705 -52.963 -31.879 1.00 90.00 1226 TYR A C 1
ATOM 9333 O O . TYR A 1 1226 ? -38.773 -52.713 -32.651 1.00 90.00 1226 TYR A O 1
ATOM 9341 N N . ALA A 1 1227 ? -40.829 -53.526 -32.336 1.00 88.00 1227 ALA A N 1
ATOM 9342 C CA . ALA A 1 1227 ? -41.067 -53.793 -33.751 1.00 88.00 1227 ALA A CA 1
ATOM 9343 C C . ALA A 1 1227 ? -41.008 -52.512 -34.607 1.00 88.00 1227 ALA A C 1
ATOM 9345 O O . ALA A 1 1227 ? -40.529 -52.578 -35.744 1.00 88.00 1227 ALA A O 1
ATOM 9346 N N . SER A 1 1228 ? -41.415 -51.371 -34.035 1.00 90.00 1228 SER A N 1
ATOM 9347 C CA . SER A 1 1228 ? -41.365 -50.025 -34.624 1.00 90.00 1228 SER A CA 1
ATOM 9348 C C . SER A 1 1228 ? -39.972 -49.383 -34.577 1.00 90.00 1228 SER A C 1
ATOM 9350 O O . SER A 1 1228 ? -39.806 -48.264 -35.053 1.00 90.00 1228 SER A O 1
ATOM 9352 N N . PHE A 1 1229 ? -38.954 -50.054 -34.034 1.00 93.31 1229 PHE A N 1
ATOM 9353 C CA . PHE A 1 1229 ? -37.576 -49.575 -34.098 1.00 93.31 1229 PHE A CA 1
ATOM 9354 C C . PHE A 1 1229 ? -36.890 -50.039 -35.387 1.00 93.31 1229 PHE A C 1
ATOM 9356 O O . PHE A 1 1229 ? -36.875 -51.230 -35.708 1.00 93.31 1229 PHE A O 1
ATOM 9363 N N . GLY A 1 1230 ? -36.337 -49.094 -36.139 1.00 89.25 1230 GLY A N 1
ATOM 9364 C CA . GLY A 1 1230 ? -35.665 -49.310 -37.416 1.00 89.25 1230 GLY A CA 1
ATOM 9365 C C . GLY A 1 1230 ? -34.203 -49.732 -37.271 1.00 89.25 1230 GLY A C 1
ATOM 9366 O O . GLY A 1 1230 ? -33.774 -50.655 -37.961 1.00 89.25 1230 GLY A O 1
ATOM 9367 N N . GLY A 1 1231 ? -33.470 -49.125 -36.334 1.00 92.88 1231 GLY A N 1
ATOM 9368 C CA . GLY A 1 1231 ? -32.061 -49.416 -36.057 1.00 92.88 1231 GLY A CA 1
ATOM 9369 C C . GLY A 1 1231 ? -31.239 -48.154 -35.791 1.00 92.88 1231 GLY A C 1
ATOM 9370 O O . GLY A 1 1231 ? -31.787 -47.060 -35.658 1.00 92.88 1231 GLY A O 1
ATOM 9371 N N . VAL A 1 1232 ? -29.925 -48.331 -35.720 1.00 94.00 1232 VAL A N 1
ATOM 9372 C CA . VAL A 1 1232 ? -28.924 -47.291 -35.474 1.00 94.00 1232 VAL A CA 1
ATOM 9373 C C . VAL A 1 1232 ? -28.018 -47.157 -36.697 1.00 94.00 1232 VAL A C 1
ATOM 9375 O O . VAL A 1 1232 ? -27.634 -48.159 -37.306 1.00 94.00 1232 VAL A O 1
ATOM 9378 N N . LEU A 1 1233 ? -27.690 -45.920 -37.054 1.00 93.81 1233 LEU A N 1
ATOM 9379 C CA . LEU A 1 1233 ? -26.879 -45.522 -38.198 1.00 93.81 1233 LEU A CA 1
ATOM 9380 C C . LEU A 1 1233 ? -25.715 -44.655 -37.709 1.00 93.81 1233 LEU A C 1
ATOM 9382 O O . LEU A 1 1233 ? -25.937 -43.619 -37.094 1.00 93.81 1233 LEU A O 1
ATOM 9386 N N . TYR A 1 1234 ? -24.485 -45.051 -38.014 1.00 93.50 1234 TYR A N 1
ATOM 9387 C CA . TYR A 1 1234 ? -23.300 -44.217 -37.808 1.00 93.50 1234 TYR A CA 1
ATOM 9388 C C . TYR A 1 1234 ? -22.796 -43.762 -39.175 1.00 93.50 1234 TYR A C 1
ATOM 9390 O O . TYR A 1 1234 ? -22.425 -44.584 -40.021 1.00 93.50 1234 TYR A O 1
ATOM 9398 N N . LEU A 1 1235 ? -22.841 -42.451 -39.408 1.00 93.25 1235 LEU A N 1
ATOM 9399 C CA . LEU A 1 1235 ? -22.553 -41.831 -40.697 1.00 93.25 1235 LEU A CA 1
ATOM 9400 C C . LEU A 1 1235 ? -21.165 -41.199 -40.667 1.00 93.25 1235 LEU A C 1
ATOM 9402 O O . LEU A 1 1235 ? -20.997 -40.082 -40.190 1.00 93.25 1235 LEU A O 1
ATOM 9406 N N . PHE A 1 1236 ? -20.168 -41.894 -41.209 1.00 91.25 1236 PHE A N 1
ATOM 9407 C CA . PHE A 1 1236 ? -18.816 -41.367 -41.377 1.00 91.25 1236 PHE A CA 1
ATOM 9408 C C . PHE A 1 1236 ? -18.789 -40.422 -42.581 1.00 91.25 1236 PHE A C 1
ATOM 9410 O O . PHE A 1 1236 ? -18.469 -40.823 -43.702 1.00 91.25 1236 PHE A O 1
ATOM 9417 N N . VAL A 1 1237 ? -19.153 -39.160 -42.335 1.00 89.81 1237 VAL A N 1
ATOM 9418 C CA . VAL A 1 1237 ? -19.498 -38.129 -43.332 1.00 89.81 1237 VAL A CA 1
ATOM 9419 C C . VAL A 1 1237 ? -18.469 -38.027 -44.459 1.00 89.81 1237 VAL A C 1
ATOM 9421 O O . VAL A 1 1237 ? -18.841 -37.912 -45.624 1.00 89.81 1237 VAL A O 1
ATOM 9424 N N . ARG A 1 1238 ? -17.172 -38.136 -44.143 1.00 88.75 1238 ARG A N 1
ATOM 9425 C CA . ARG A 1 1238 ? -16.089 -38.053 -45.138 1.00 88.75 1238 ARG A CA 1
ATOM 9426 C C . ARG A 1 1238 ? -16.185 -39.141 -46.217 1.00 88.75 1238 ARG A C 1
ATOM 9428 O O . ARG A 1 1238 ? -15.910 -38.861 -47.379 1.00 88.75 1238 ARG A O 1
ATOM 9435 N N . GLY A 1 1239 ? -16.584 -40.360 -45.852 1.00 86.62 1239 GLY A N 1
ATOM 9436 C CA . GLY A 1 1239 ? -16.618 -41.522 -46.746 1.00 86.62 1239 GLY A CA 1
ATOM 9437 C C . GLY A 1 1239 ? -17.868 -41.635 -47.625 1.00 86.62 1239 GLY A C 1
ATOM 9438 O O . GLY A 1 1239 ? -17.890 -42.453 -48.550 1.00 86.62 1239 GLY A O 1
ATOM 9439 N N . ILE A 1 1240 ? -18.906 -40.836 -47.361 1.00 88.50 1240 ILE A N 1
ATOM 9440 C CA . ILE A 1 1240 ? -20.222 -40.979 -47.995 1.00 88.50 1240 ILE A CA 1
ATOM 9441 C C . ILE A 1 1240 ? -20.269 -40.228 -49.333 1.00 88.50 1240 ILE A C 1
ATOM 9443 O O . ILE A 1 1240 ? -20.037 -39.020 -49.421 1.00 88.50 1240 ILE A O 1
ATOM 9447 N N . ALA A 1 1241 ? -20.612 -40.947 -50.403 1.00 83.31 1241 ALA A N 1
ATOM 9448 C CA . ALA A 1 1241 ? -20.869 -40.357 -51.710 1.00 83.31 1241 ALA A CA 1
ATOM 9449 C C . ALA A 1 1241 ? -21.831 -41.209 -52.553 1.00 83.31 1241 ALA A C 1
ATOM 9451 O O . ALA A 1 1241 ? -21.675 -42.429 -52.572 1.00 83.31 1241 ALA A O 1
ATOM 9452 N N . PRO A 1 1242 ? -22.712 -40.596 -53.374 1.00 77.56 1242 PRO A N 1
ATOM 9453 C CA . PRO A 1 1242 ? -23.579 -41.335 -54.299 1.00 77.56 1242 PRO A CA 1
ATOM 9454 C C . PRO A 1 1242 ? -22.834 -42.224 -55.309 1.00 77.56 1242 PRO A C 1
ATOM 9456 O O . PRO A 1 1242 ? -23.407 -43.176 -55.828 1.00 77.56 1242 PRO A O 1
ATOM 9459 N N . ALA A 1 1243 ? -21.570 -41.898 -55.607 1.00 70.81 1243 ALA A N 1
ATOM 9460 C CA . ALA A 1 1243 ? -20.721 -42.627 -56.549 1.00 70.81 1243 ALA A CA 1
ATOM 9461 C C . ALA A 1 1243 ? -19.962 -43.814 -55.921 1.00 70.81 1243 ALA A C 1
ATOM 9463 O O . ALA A 1 1243 ? -19.313 -44.560 -56.653 1.00 70.81 1243 ALA A O 1
ATOM 9464 N N . HIS A 1 1244 ? -19.992 -43.972 -54.593 1.00 79.12 1244 HIS A N 1
ATOM 9465 C CA . HIS A 1 1244 ? -19.334 -45.082 -53.898 1.00 79.12 1244 HIS A CA 1
ATOM 9466 C C . HIS A 1 1244 ? -20.246 -46.316 -53.826 1.00 79.12 1244 HIS A C 1
ATOM 9468 O O . HIS A 1 1244 ? -21.462 -46.224 -54.008 1.00 79.12 1244 HIS A O 1
ATOM 9474 N N . ASP A 1 1245 ? -19.653 -47.480 -53.541 1.00 72.62 1245 ASP A N 1
ATOM 9475 C CA . ASP A 1 1245 ? -20.408 -48.707 -53.291 1.00 72.62 1245 ASP A CA 1
ATOM 9476 C C . ASP A 1 1245 ? -21.437 -48.509 -52.167 1.00 72.62 1245 ASP A C 1
ATOM 9478 O O . ASP A 1 1245 ? -21.223 -47.774 -51.197 1.00 72.62 1245 ASP A O 1
ATOM 9482 N N . ARG A 1 1246 ? -22.589 -49.179 -52.296 1.00 69.81 1246 ARG A N 1
ATOM 9483 C CA . ARG A 1 1246 ? -23.674 -49.081 -51.310 1.00 69.81 1246 ARG A CA 1
ATOM 9484 C C . ARG A 1 1246 ? -23.165 -49.521 -49.934 1.00 69.81 1246 ARG A C 1
ATOM 9486 O O . ARG A 1 1246 ? -22.829 -50.687 -49.751 1.00 69.81 1246 ARG A O 1
ATOM 9493 N N . GLY A 1 1247 ? -23.170 -48.594 -48.976 1.00 75.12 1247 GLY A N 1
ATOM 9494 C CA . GLY A 1 1247 ? -22.722 -48.821 -47.599 1.00 75.12 1247 GLY A CA 1
ATOM 9495 C C . GLY A 1 1247 ? -21.333 -48.263 -47.266 1.00 75.12 1247 GLY A C 1
ATOM 9496 O O . GLY A 1 1247 ? -20.933 -48.336 -46.110 1.00 75.12 1247 GLY A O 1
ATOM 9497 N N . THR A 1 1248 ? -20.590 -47.682 -48.210 1.00 87.00 1248 THR A N 1
ATOM 9498 C CA . THR A 1 1248 ? -19.336 -46.981 -47.879 1.00 87.00 1248 THR A CA 1
ATOM 9499 C C . THR A 1 1248 ? -19.619 -45.750 -47.011 1.00 87.00 1248 THR A C 1
ATOM 9501 O O . THR A 1 1248 ? -20.479 -44.936 -47.344 1.00 87.00 1248 THR A O 1
ATOM 9504 N N . GLY A 1 1249 ? -18.916 -45.629 -45.881 1.00 88.50 1249 GLY A N 1
ATOM 9505 C CA . GLY A 1 1249 ? -19.123 -44.565 -44.891 1.00 88.50 1249 GLY A CA 1
ATOM 9506 C C . GLY A 1 1249 ? -20.381 -44.707 -44.022 1.00 88.50 1249 GLY A C 1
ATOM 9507 O O . GLY A 1 1249 ? -20.625 -43.841 -43.188 1.00 88.50 1249 GLY A O 1
ATOM 9508 N N . VAL A 1 1250 ? -21.174 -45.776 -44.175 1.00 91.75 1250 VAL A N 1
ATOM 9509 C CA . VAL A 1 1250 ? -22.408 -45.993 -43.400 1.00 91.75 1250 VAL A CA 1
ATOM 9510 C C . VAL A 1 1250 ? -22.330 -47.315 -42.645 1.00 91.75 1250 VAL A C 1
ATOM 9512 O O . VAL A 1 1250 ? -22.355 -48.390 -43.248 1.00 91.75 1250 VAL A O 1
ATOM 9515 N N . TYR A 1 1251 ? -22.289 -47.240 -41.317 1.00 91.88 1251 TYR A N 1
ATOM 9516 C CA . TYR A 1 1251 ? -22.491 -48.400 -40.453 1.00 91.88 1251 TYR A CA 1
ATOM 9517 C C . TYR A 1 1251 ? -23.961 -48.467 -40.028 1.00 91.88 1251 TYR A C 1
ATOM 9519 O O . TYR A 1 1251 ? -24.516 -47.475 -39.560 1.00 91.88 1251 TYR A O 1
ATOM 9527 N N . PHE A 1 1252 ? -24.596 -49.628 -40.195 1.00 91.81 1252 PHE A N 1
ATOM 9528 C CA . PHE A 1 1252 ? -25.985 -49.861 -39.795 1.00 91.81 1252 PHE A CA 1
ATOM 9529 C C . PHE A 1 1252 ? -26.096 -51.118 -38.938 1.00 91.81 1252 PHE A C 1
ATOM 9531 O O . PHE A 1 1252 ? -25.647 -52.196 -39.334 1.00 91.81 1252 PHE A O 1
ATOM 9538 N N . GLU A 1 1253 ? -26.796 -51.001 -37.814 1.00 90.50 1253 GLU A N 1
ATOM 9539 C CA . GLU A 1 1253 ? -27.148 -52.136 -36.973 1.00 90.50 1253 GLU A CA 1
ATOM 9540 C C . GLU A 1 1253 ? -28.553 -51.975 -36.397 1.00 90.50 1253 GLU A C 1
ATOM 9542 O O . GLU A 1 1253 ? -28.937 -50.913 -35.919 1.00 90.50 1253 GLU A O 1
ATOM 9547 N N . ARG A 1 1254 ? -29.326 -53.064 -36.384 1.00 91.62 1254 ARG A N 1
ATOM 9548 C CA . ARG A 1 1254 ? -30.537 -53.160 -35.565 1.00 91.62 1254 ARG A CA 1
ATOM 9549 C C . ARG A 1 1254 ? -30.248 -54.104 -34.396 1.00 91.62 1254 ARG A C 1
ATOM 9551 O O . ARG A 1 1254 ? -30.276 -55.320 -34.618 1.00 91.62 1254 ARG A O 1
ATOM 9558 N N . PRO A 1 1255 ? -29.991 -53.578 -33.181 1.00 90.88 1255 PRO A N 1
ATOM 9559 C CA . PRO A 1 1255 ? -29.824 -54.394 -31.982 1.00 90.88 1255 PRO A CA 1
ATOM 9560 C C . PRO A 1 1255 ? -30.996 -55.372 -31.804 1.00 90.88 1255 PRO A C 1
ATOM 9562 O O . PRO A 1 1255 ? -32.117 -55.108 -32.255 1.00 90.88 1255 PRO A O 1
ATOM 9565 N N . SER A 1 1256 ? -30.777 -56.525 -31.174 1.00 90.50 1256 SER A N 1
ATOM 9566 C CA . SER A 1 1256 ? -31.896 -57.410 -30.824 1.00 90.50 1256 SER A CA 1
ATOM 9567 C C . SER A 1 1256 ? -32.689 -56.819 -29.654 1.00 90.50 1256 SER A C 1
ATOM 9569 O O . SER A 1 1256 ? -32.121 -56.154 -28.793 1.00 90.50 1256 SER A O 1
ATOM 9571 N N . GLU A 1 1257 ? -33.997 -57.086 -29.595 1.00 90.94 1257 GLU A N 1
ATOM 9572 C CA . GLU A 1 1257 ? -34.839 -56.664 -28.461 1.00 90.94 1257 GLU A CA 1
ATOM 9573 C C . GLU A 1 1257 ? -34.279 -57.199 -27.135 1.00 90.94 1257 GLU A C 1
ATOM 9575 O O . GLU A 1 1257 ? -34.109 -56.443 -26.185 1.00 90.94 1257 GLU A O 1
ATOM 9580 N N . ALA A 1 1258 ? -33.855 -58.468 -27.128 1.00 89.25 1258 ALA A N 1
ATOM 9581 C CA . ALA A 1 1258 ? -33.239 -59.117 -25.973 1.00 89.25 1258 ALA A CA 1
ATOM 9582 C C . ALA A 1 1258 ? -31.940 -58.436 -25.499 1.00 89.25 1258 ALA A C 1
ATOM 9584 O O . ALA A 1 1258 ? -31.685 -58.384 -24.298 1.00 89.25 1258 ALA A O 1
ATOM 9585 N N . LEU A 1 1259 ? -31.120 -57.902 -26.416 1.00 90.25 1259 LEU A N 1
ATOM 9586 C CA . LEU A 1 1259 ? -29.913 -57.155 -26.055 1.00 90.25 1259 LEU A CA 1
ATOM 9587 C C . LEU A 1 1259 ? -30.265 -55.823 -25.393 1.00 90.25 1259 LEU A C 1
ATOM 9589 O O . LEU A 1 1259 ? -29.691 -55.476 -24.365 1.00 90.25 1259 LEU A O 1
ATOM 9593 N N . VAL A 1 1260 ? -31.216 -55.091 -25.972 1.00 90.31 1260 VAL A N 1
ATOM 9594 C CA . VAL A 1 1260 ? -31.648 -53.792 -25.449 1.00 90.31 1260 VAL A CA 1
ATOM 9595 C C . VAL A 1 1260 ? -32.293 -53.944 -24.073 1.00 90.31 1260 VAL A C 1
ATOM 9597 O O . VAL A 1 1260 ? -31.985 -53.161 -23.184 1.00 90.31 1260 VAL A O 1
ATOM 9600 N N . GLU A 1 1261 ? -33.128 -54.965 -23.864 1.00 89.38 1261 GLU A N 1
ATOM 9601 C CA . GLU A 1 1261 ? -33.724 -55.260 -22.554 1.00 89.38 1261 GLU A CA 1
ATOM 9602 C C . GLU A 1 1261 ? -32.669 -55.652 -21.512 1.00 89.38 1261 GLU A C 1
ATOM 9604 O O . GLU A 1 1261 ? -32.689 -55.140 -20.395 1.00 89.38 1261 GLU A O 1
ATOM 9609 N N . ALA A 1 1262 ? -31.698 -56.496 -21.881 1.00 87.88 1262 ALA A N 1
ATOM 9610 C CA . ALA A 1 1262 ? -30.622 -56.886 -20.974 1.00 87.88 1262 ALA A CA 1
ATOM 9611 C C . ALA A 1 1262 ? -29.721 -55.699 -20.578 1.00 87.88 1262 ALA A C 1
ATOM 9613 O O . ALA A 1 1262 ? -29.271 -55.620 -19.434 1.00 87.88 1262 ALA A O 1
ATOM 9614 N N . LEU A 1 1263 ? -29.468 -54.764 -21.501 1.00 88.88 1263 LEU A N 1
ATOM 9615 C CA . LEU A 1 1263 ? -28.737 -53.529 -21.206 1.00 88.88 1263 LEU A CA 1
ATOM 9616 C C . LEU A 1 1263 ? -29.565 -52.553 -20.367 1.00 88.88 1263 LEU A C 1
ATOM 9618 O O . LEU A 1 1263 ? -29.022 -51.940 -19.453 1.00 88.88 1263 LEU A O 1
ATOM 9622 N N . ASP A 1 1264 ? -30.867 -52.434 -20.632 1.00 89.19 1264 ASP A N 1
ATOM 9623 C CA . ASP A 1 1264 ? -31.787 -51.615 -19.838 1.00 89.19 1264 ASP A CA 1
ATOM 9624 C C . ASP A 1 1264 ? -31.836 -52.078 -18.370 1.00 89.19 1264 ASP A C 1
ATOM 9626 O O . ASP A 1 1264 ? -31.804 -51.257 -17.448 1.00 89.19 1264 ASP A O 1
ATOM 9630 N N . ASP A 1 1265 ? -31.829 -53.396 -18.145 1.00 86.25 1265 ASP A N 1
ATOM 9631 C CA . ASP A 1 1265 ? -31.755 -53.997 -16.811 1.00 86.25 1265 ASP A CA 1
ATOM 9632 C C . ASP A 1 1265 ? -30.391 -53.802 -16.137 1.00 86.25 1265 ASP A C 1
ATOM 9634 O O . ASP A 1 1265 ? -30.348 -53.472 -14.947 1.00 86.25 1265 ASP A O 1
ATOM 9638 N N . ALA A 1 1266 ? -29.289 -53.930 -16.884 1.00 85.25 1266 ALA A N 1
ATOM 9639 C CA . ALA A 1 1266 ? -27.952 -53.639 -16.367 1.00 85.25 1266 ALA A CA 1
ATOM 9640 C C . ALA A 1 1266 ? -27.826 -52.169 -15.934 1.00 85.25 1266 ALA A C 1
ATOM 9642 O O . ALA A 1 1266 ? -27.386 -51.888 -14.821 1.00 85.25 1266 ALA A O 1
ATOM 9643 N N . VAL A 1 1267 ? -28.295 -51.227 -16.761 1.00 85.94 1267 VAL A N 1
ATOM 9644 C CA . VAL A 1 1267 ? -28.331 -49.790 -16.436 1.00 85.94 1267 VAL A CA 1
ATOM 9645 C C . VAL A 1 1267 ? -29.218 -49.524 -15.214 1.00 85.94 1267 VAL A C 1
ATOM 9647 O O . VAL A 1 1267 ? -28.848 -48.743 -14.341 1.00 85.94 1267 VAL A O 1
ATOM 9650 N N . ALA A 1 1268 ? -30.357 -50.207 -15.082 1.00 82.50 1268 ALA A N 1
ATOM 9651 C CA . ALA A 1 1268 ? -31.220 -50.091 -13.905 1.00 82.50 1268 ALA A CA 1
ATOM 9652 C C . ALA A 1 1268 ? -30.629 -50.718 -12.619 1.00 82.50 1268 ALA A C 1
ATOM 9654 O O . ALA A 1 1268 ? -31.200 -50.530 -11.541 1.00 82.50 1268 ALA A O 1
ATOM 9655 N N . GLY A 1 1269 ? -29.502 -51.438 -12.703 1.00 75.38 1269 GLY A N 1
ATOM 9656 C CA . GLY A 1 1269 ? -28.859 -52.116 -11.572 1.00 75.38 1269 GLY A CA 1
ATOM 9657 C C . GLY A 1 1269 ? -29.554 -53.414 -11.151 1.00 75.38 1269 GLY A C 1
ATOM 9658 O O . GLY A 1 1269 ? -29.518 -53.773 -9.970 1.00 75.38 1269 GLY A O 1
ATOM 9659 N N . ARG A 1 1270 ? -30.231 -54.100 -12.086 1.00 74.56 1270 ARG A N 1
ATOM 9660 C CA . ARG A 1 1270 ? -30.939 -55.369 -11.857 1.00 74.56 1270 ARG A CA 1
ATOM 9661 C C . ARG A 1 1270 ? -30.082 -56.539 -12.352 1.00 74.56 1270 ARG A C 1
ATOM 9663 O O . ARG A 1 1270 ? -29.912 -56.732 -13.550 1.00 74.56 1270 ARG A O 1
ATOM 9670 N N . SER A 1 1271 ? -29.550 -57.345 -11.431 1.00 56.19 1271 SER A N 1
ATOM 9671 C CA . SER A 1 1271 ? -28.798 -58.558 -11.787 1.00 56.19 1271 SER A CA 1
ATOM 9672 C C . SER A 1 1271 ? -29.714 -59.585 -12.492 1.00 56.19 1271 SER A C 1
ATOM 9674 O O . SER A 1 1271 ? -30.797 -59.878 -11.971 1.00 56.19 1271 SER A O 1
ATOM 9676 N N . PRO A 1 1272 ? -29.315 -60.182 -13.635 1.00 48.28 1272 PRO A N 1
ATOM 9677 C CA . PRO A 1 1272 ? -30.081 -61.257 -14.261 1.00 48.28 1272 PRO A CA 1
ATOM 9678 C C . PRO A 1 1272 ? -30.113 -62.468 -13.320 1.00 48.28 1272 PRO A C 1
ATOM 9680 O O . PRO A 1 1272 ? -29.068 -62.993 -12.933 1.00 48.28 1272 PRO A O 1
ATOM 9683 N N . GLN A 1 1273 ? -31.310 -62.908 -12.919 1.00 37.53 1273 GLN A N 1
ATOM 9684 C CA . GLN A 1 1273 ? -31.473 -64.101 -12.087 1.00 37.53 1273 GLN A CA 1
ATOM 9685 C C . GLN A 1 1273 ? -30.822 -65.308 -12.774 1.00 37.53 1273 GLN A C 1
ATOM 9687 O O . GLN A 1 1273 ? -31.270 -65.752 -13.831 1.00 37.53 1273 GLN A O 1
ATOM 9692 N N . ALA A 1 1274 ? -29.796 -65.879 -12.141 1.00 32.50 1274 ALA A N 1
ATOM 9693 C CA . ALA A 1 1274 ? -29.378 -67.239 -12.430 1.00 32.50 1274 ALA A CA 1
ATOM 9694 C C . ALA A 1 1274 ? -30.572 -68.163 -12.148 1.00 32.50 1274 ALA A C 1
ATOM 9696 O O . ALA A 1 1274 ? -31.010 -68.299 -11.003 1.00 32.50 1274 ALA A O 1
ATOM 9697 N N . GLY A 1 1275 ? -31.130 -68.770 -13.196 1.00 30.12 1275 GLY A N 1
ATOM 9698 C CA . GLY A 1 1275 ? -32.124 -69.826 -13.040 1.00 30.12 1275 GLY A CA 1
ATOM 9699 C C . GLY A 1 1275 ? -31.565 -70.970 -12.177 1.00 30.12 1275 GLY A C 1
ATOM 9700 O O . GLY A 1 1275 ? -30.357 -71.226 -12.194 1.00 30.12 1275 GLY A O 1
ATOM 9701 N N . PRO A 1 1276 ? -32.406 -71.681 -11.410 1.00 36.34 1276 PRO A N 1
ATOM 9702 C CA . PRO A 1 1276 ? -31.945 -72.767 -10.560 1.00 36.34 1276 PRO A CA 1
ATOM 9703 C C . PRO A 1 1276 ? -31.574 -73.972 -11.435 1.00 36.34 1276 PRO A C 1
ATOM 9705 O O . PRO A 1 1276 ? -32.446 -74.717 -11.875 1.00 36.34 1276 PRO A O 1
ATOM 9708 N N . GLY A 1 1277 ? -30.283 -74.183 -11.695 1.00 32.62 1277 GLY A N 1
ATOM 9709 C CA . GLY A 1 1277 ? -29.822 -75.406 -12.353 1.00 32.62 1277 GLY A CA 1
ATOM 9710 C C . GLY A 1 1277 ? -28.398 -75.340 -12.891 1.00 32.62 1277 GLY A C 1
ATOM 9711 O O . GLY A 1 1277 ? -28.179 -74.857 -13.994 1.00 32.62 1277 GLY A O 1
ATOM 9712 N N . GLY A 1 1278 ? -27.444 -75.906 -12.146 1.00 28.02 1278 GLY A N 1
ATOM 9713 C CA . GLY A 1 1278 ? -26.101 -76.186 -12.659 1.00 28.02 1278 GLY A CA 1
ATOM 9714 C C . GLY A 1 1278 ? -25.024 -76.222 -11.582 1.00 28.02 1278 GLY A C 1
ATOM 9715 O O . GLY A 1 1278 ? -24.212 -75.312 -11.495 1.00 28.02 1278 GLY A O 1
ATOM 9716 N N . ALA A 1 1279 ? -25.008 -77.272 -10.761 1.00 31.44 1279 ALA A N 1
ATOM 9717 C CA . ALA A 1 1279 ? -23.854 -77.588 -9.930 1.00 31.44 1279 ALA A CA 1
ATOM 9718 C C . ALA A 1 1279 ? -22.672 -78.021 -10.813 1.00 31.44 1279 ALA A C 1
ATOM 9720 O O . ALA A 1 1279 ? -22.808 -79.002 -11.551 1.00 31.44 1279 ALA A O 1
ATOM 9721 N N . ARG A 1 1280 ? -21.529 -77.339 -10.689 1.00 30.14 1280 ARG A N 1
ATOM 9722 C CA . ARG A 1 1280 ? -20.185 -77.931 -10.579 1.00 30.14 1280 ARG A CA 1
ATOM 9723 C C . ARG A 1 1280 ? -19.144 -76.881 -10.233 1.00 30.14 1280 ARG A C 1
ATOM 9725 O O . ARG A 1 1280 ? -19.117 -75.847 -10.929 1.00 30.14 1280 ARG A O 1
#

Secondary structure (DSSP, 8-state):
-EEP-TTTS-SSEEEEEEE-TTS-HHHHHHHHHHHHHHTS---TTTEEEEESSHHHHHHHHHHHHHHHHHHHHHHHHHHH-TT-PPP-S-HHHHHHHHHHHHTT-HHHHHHHHHHHHHSGGG--EEEHHHHHHHHHHHTHHHHT--S--EEES--HHHHHHHHHHHHHHHHHTS-HHHIIIIITTS-HHHHHHHHHHS-TT-EEES-GGG-----HHHHHHHHHHHHHHHHHHHHHHHHHHHHHHSTT-B-TTTS-HHHIIIIIHHHHHHHHT-SS--PPPTTSGGGSHHHHHHHB-GGGTT-----HHHHHHHHHHHHHHHHHHHHHHHHHHHHHHHHHHHHHHHHHHHHHHTEEEHHHHHHHHHHHHHSTTHHHHHHHHHHH-SEEEESSGGG--HHHHHHHIIIIIHHHHHTTTS-GGGS-EEEEEE-GGG---GGGT--HHHHHHHHHHHTTTTEEEE-EEEEEEHHHHHHHHHHHTTSSSTTS-TT------EEEE-S--EESTT-SEEEEEEE-TTPPPSS--------S-GGGGTSHHHHHHHHHHHHHHTT-EEEEETTEEEE--GGGEEEEESSHHHHHHHHHHHHHTT--EEE----BGGGSHHHHHHHHHHHHHH-TT-HHHHHHHHTSTTT---HHHHHHTTT-HHHHHHHHHHHHHHHHHHHHHS-HHHHHHHHHHHTTHHHHHHTSTTHHHHHHHHHHHHHHHHHHHHHS---HHHHHHHHHHHH-HHHHHHH-SHHHHHTBPPPS-SS--EEEEEHHHHTT--EEEEEETTTTS--PPPHHHHHS-EEEEGGGTTEEEEES-TTT-HHHHHHHHHHHHHHHHHHHHHHHTTEEEEEEEEEES-TTGGGSHHHHHH--TTS-SSTTHHHHHHHHHHHT--HHHHHHHHHHHHHHHHHTT--EEEEEPPPP--PPP---PPPP---PPPP-PPP-TTEEEE-HHHHHS-GGG-------S--------------SS-------PBPTTTTSPPSHHHHHHHHHHHHHS-TT-SSTTHHHHHHHHHHHHTT--GGGHHHHHHHHHHHHHS-EE-STT-EE-GGG--GGGEEEEEEEEEEESS---S-S----------------PPPB-HHHHHHHHHHHT--TT-TTHHHHHTT--PPPBEEEEEEEEEEEEEETTEEEEEEEE-----SBGGGGSHHHHHHHHHHTTHHHHHHHHHHHHHHHHHHHSTT--GGGEEEEEEEEGGG--TTSPTTTTEEEE---HHHHHHHHHHHTT-PPP--S----

Mean predicted aligned error: 16.5 Å

pLDDT: mean 82.03, std 14.42, range [27.05, 97.0]

Sequence (1280 aa):
MKPLEPLEVPLDGVHLIEASAGTGKTYTITTLFLRLLIERRLEVRQILVVTFTRAATAELRDRIRRRLAAALRRFDERALDETGGAPSGDEVIEGLLARSVARGALDDDRARLRDAVRGFDEAAVFTIHGFCQRVLRDRAFESGQPFAVELVKDEGLLARDIAADFWTNAMYDADPVVVEGVGKKALPADLAELHARVGAATRLLPEAEALRASLEPLCAARDAAFESAARMWRDEREAIVRELTVDGRLKKNEYDPGKIQREWAPSFDMYFAKSPPGAAPDKLEKLRPETLLSGTKKAHADQPPTHDFFGRCAALLDADEALDEALAQVLVGFERGAVEHIRRELRRRHAAANTQSYDALLERVREALAGEGGERLAAQLRADYPAALIDEFQDTDPVQYASFKRIYIDAVEEAQGGDASSRPALFLIGDPKQAIYSFRGADIFAYLSAAKVIGGERGHTLGRSYRSDGALIAALNTLFSAADRPFLLDEIEYRPVDTACAHARLVADTGSGVEWLFISSAEPDADGASKRKSKRNNDVGEDVPARVAAEIVGLLRSGATIEVRLGETRRVEARDVAVLCRSNEQAAKTQDALRALGVPSVVESAASVFDSATAADLERVLEAVRAPASVGGVRAALATPLVGLDARAVAALDEDEQGWEAWVDRFTRCRDTVERGRNLTAALRTLFDACDTEAQLVRRPDGERRATDLRHLVELLQQVATAERLGLDGLVHWLGLMRSPATREALGGDEVDAAQLRLESDRDAVRLATVHKSKGLEYPIVYCPFLRSDAALRNSDKAHPRFHDPRADGALTVQLDPASDPDAVALATREALAEELRLLYVALTRAKHRVSVVWGASKGAEGSALGYLLHQGGAGGGDGGAVAVRARIKDELDDGAMRAELEALCARAASAGGTMWVRELAAATTERWSRSDAAPVLSVRAATRRFDEARRTSSFSGLIERADRDGAGARAELPDHDEHAELPSPVAMSAAGAGGPTVRLADFPAGPRPGNLLHEVFEQIDFTRADPAELPDTVAATLRRYDFSAAHAAALTDAIDAVLETGLPVGRGEVVRLCDVPRSARMSELEFMLPVGDGDRGDGSSFGSGGGGNGGGAISGEALRPAELARVLEAQGAPKASPTYARSLAALGFTPLRGFLRGFVDLVFEHGGRWYVVDYKSNFLGMHAADYGQTALADAMAHHDYYLQAYLYTVAVQRYLRMRVPGYTYASFGGVLYLFVRGIAPAHDRGTGVYFERPSEALVEALDDAVAGRSPQAGPGGAR

Foldseek 3Di:
DAADDLQPDDQFAEFEEAEAFQLCLLVSVLLSLLCCCQVLVDALLQEAEEEADPVCLVVSLVVSLVSLVLLLVLLVVCVVDVPHDDDSPDPSSVVSSVVCVVVVNSVVSSVSSVVCNVCSVSGNRYYLLRVLVCLCQVPVVLLVADNDFAEAADCLVVQLVLLQVLLCVVLVPDDPLLCVLAVVVCDSNNLSVLLLLQAPQFAEPDDLVVQDDDLVVLLVQLQVLLLVLLVCCVVCVVVLLCLLQPPPQFDCVLRPNVCCVPPVSVLVVVQSVDPPGDDDDPVLVCLAPVNQLVRGDPVCNVPGRDDVSSVSSVSNVVSVVVSSVSSLSVNSSSSVVSSVSSVVVSVVVSVVVSYDYSSRSLQSLLVSLVDPCNLVSLVVSCVSHLEYEYPQLQQAAQSSLSNCCSNAVVQSVVPVPDDSSNHRYYYHYHHPLQHQVVVVRGDNVSVLVVCVVCPDPSYHYSQERAFAEQQALLLVLLLQVLDPCLLLDPSRDDDRHHYPHHDFQKDFPQWFHEEEAEDAPPDADPPNDDPDPDDQDDPVPLCLLQLVLVVVLCQQPRQMWGHPDDVDIDGDFQLQEAEADADVVVLVSSCVSNLLQVFFADEPDLDFLLLDPLLVLVLLLLQCLVPVVDPVSLLSNCPGLQLPDDPVRSVVCVVVVVVSVVSSVLSPQLQVCCVQAVQNVVSVCVSSVVSVSLVSQCVDSCSLQSNQSNVLLSVLLSVCCVPVVDHSVRSSVVSVQCSDPVSDSVSDDVSSVSRGRDDSDPDRHHYYYYLVVLFVAAHQEYEYSDLLAALDDDPSCQCWPWAQDVVVVRRTHTYNCCVVPVVSNLRSSSVSLSSQSSSVSSRSSRHRGYYYYYDFQHPRSLRGSSLLSQQLPVCDSDSCSSVSSSCCSVPPDHRVNSVVSQVVSQVSSVVSSHHYDYDHRGDRDSHHDDDPDDDDDDDDDDDPDDDDPQEDEAAPVLQQPFPVNNRPDDDDPDACLDDDDDDPPPPDDDPDDDDFDWFLCLVPDDDSLVSVLLLQLVVQDWLLCPDVVRNLVSLQVSCVVSVHDPVCSVSSSQLVNLQQAAFADLDPRHTDGNSVFGPVFKDFWDKFKFFFQQQDDLPPDPPDDDDDDPDPDRPGFWFFDLLLLLVLCQVQCPPVLCSCLSVVSNPGHRDGHGHIYIHIFRMWGADPLAIETEDEAQDDQDGHLVSQDPNNVSVVCSVVVVSVVQLVVVLRVVSVCPVPPPPDDLVRYRWYKYANSRNGGNPDDHQRRIDTDHDDPSSSVSVNCSRNRHDDDDDPDDDD

Nearest PDB structures (foldseek):
  8b1u-assembly1_B  TM=8.269E-01  e=7.876E-77  Escherichia coli
  8b1r-assembly1_B  TM=8.310E-01  e=1.773E-74  Escherichia coli
  5mbv-assembly1_B  TM=8.451E-01  e=1.434E-70  Escherichia coli
  1w36-assembly2_E  TM=8.438E-01  e=7.901E-68  Escherichia coli
  7mr0-assembly1_B  TM=8.151E-01  e=1.789E-63  Escherichia coli K-12

Solvent-accessible surface area (backbone atoms only — not comparable to full-atom values): 70198 Å² total; per-residue (Å²): 100,43,78,62,50,82,90,71,58,78,86,43,38,68,34,41,37,41,38,45,85,49,30,44,58,67,59,47,52,44,46,47,54,54,44,41,39,62,76,69,63,45,53,52,54,26,41,32,32,34,24,85,40,70,68,55,28,54,52,49,51,52,52,37,52,51,50,47,50,52,44,35,52,52,49,53,46,46,75,76,31,90,88,57,64,83,78,91,82,45,70,65,54,54,50,51,49,51,54,28,53,76,68,71,37,48,70,60,48,43,49,50,38,51,50,41,64,72,51,44,87,58,36,35,60,29,26,56,66,57,46,40,52,46,52,42,60,80,36,21,81,73,53,72,47,73,91,77,63,48,79,43,78,45,60,63,50,64,36,29,53,45,25,38,54,51,50,50,67,58,50,73,82,46,56,67,69,50,43,64,64,28,49,75,75,55,41,32,66,54,47,27,52,51,34,73,72,50,49,92,86,45,44,65,36,76,56,83,89,75,47,79,71,77,57,67,68,37,54,52,49,26,52,53,26,44,53,56,30,33,49,49,47,70,77,40,43,70,58,55,56,41,54,71,50,53,89,70,42,47,38,57,94,83,52,37,54,71,48,43,66,72,48,47,50,57,50,49,55,60,51,56,69,46,83,76,76,73,85,80,62,80,70,55,65,56,43,20,63,69,45,36,46,71,40,25,32,83,94,33,65,93,60,47,80,84,57,77,58,27,59,30,43,37,52,22,51,54,29,49,50,53,39,52,54,41,40,50,42,47,37,42,41,48,54,51,51,47,37,56,47,33,60,51,48,50,55,50,52,29,61,74,68,42,39,41,42,68,68,58,43,49,49,50,51,35,49,32,51,71,42,97,56,6,66,60,52,27,53,51,50,37,68,53,33,40,30,36,41,34,43,57,39,20,54,35,26,61,59,56,49,53,40,52,37,62,43,49,50,52,53,51,66,73,49,79,83,66,66,67,88,78,43,49,22,39,39,42,30,24,32,74,61,60,31,70,45,55,94,77,61,22,26,56,64,41,38,51,52,50,46,68,74,50,44,56,95,38,16,27,31,40,52,44,18,72,61,33,20,24,28,29,44,32,23,51,36,44,54,51,66,68,29,92,55,61,36,73,46,85,89,54,75,90,74,76,56,46,58,71,33,78,61,69,47,36,52,46,101,83,51,32,13,41,38,35,30,39,47,70,80,75,72,74,59,95,66,91,76,73,97,60,91,75,68,82,66,78,67,80,66,74,51,49,36,38,16,52,31,33,50,52,51,49,53,62,65,69,70,26,30,36,51,80,46,97,95,42,70,43,71,57,51,43,57,39,35,31,38,44,22,89,42,69,67,57,35,49,52,31,42,53,32,23,48,75,27,54,42,56,63,43,70,72,56,85,52,44,41,47,75,34,71,53,40,56,42,50,49,33,40,49,48,11,28,72,37,40,86,35,65,70,37,37,52,53,19,44,64,20,73,61,48,59,47,52,76,64,61,59,57,49,36,80,78,30,66,68,63,41,52,56,49,37,50,51,25,42,54,30,34,50,38,28,72,39,64,75,36,49,55,64,22,50,47,55,56,32,61,77,43,43,19,63,68,59,30,49,73,40,100,61,8,54,50,46,46,48,44,47,54,50,52,44,50,53,51,42,48,48,34,61,76,73,63,44,52,69,70,50,49,52,52,49,52,59,46,53,46,35,64,72,52,42,59,39,63,33,56,72,64,52,62,66,37,30,57,71,77,69,58,96,62,71,25,26,39,25,32,31,46,72,74,43,61,96,50,79,32,50,28,30,36,31,74,56,58,41,48,48,42,67,68,52,72,69,45,58,53,40,20,54,33,61,36,75,93,57,85,50,41,48,30,35,33,54,52,40,87,82,39,65,64,48,51,53,48,20,43,50,53,44,36,30,37,45,28,17,44,50,49,47,52,63,62,29,26,26,28,26,34,39,37,38,45,56,63,50,84,36,22,39,51,5,42,52,42,52,49,74,52,44,85,82,60,48,83,53,98,62,20,71,60,48,28,26,49,42,46,66,76,72,51,50,58,69,55,52,48,52,55,51,52,52,51,23,55,52,11,47,75,64,61,9,28,44,50,79,43,74,53,56,70,67,67,84,73,62,50,81,83,94,71,83,80,78,91,82,83,81,87,80,83,86,80,80,84,73,85,36,65,45,77,43,37,66,70,66,50,66,49,49,60,93,60,84,41,79,73,81,70,74,97,61,74,85,68,82,74,78,78,81,72,80,74,72,82,81,83,78,99,71,87,80,94,63,61,67,32,64,50,58,90,53,75,81,57,50,70,55,37,49,53,52,52,54,47,66,64,72,50,68,52,57,51,90,52,84,62,54,54,57,52,50,45,48,52,50,32,59,74,73,73,44,67,74,83,49,37,62,47,51,41,56,32,51,51,25,51,27,67,28,64,42,65,62,57,98,88,44,68,48,37,50,33,78,40,50,77,91,41,47,41,64,57,46,73,49,75,43,68,23,12,68,57,70,69,95,66,96,74,81,92,69,90,82,78,95,68,100,66,98,69,80,77,71,26,45,54,40,43,40,58,56,55,18,49,51,27,52,76,63,55,36,52,78,85,41,77,64,46,24,63,59,43,43,70,47,54,42,76,44,35,22,47,35,41,38,50,58,39,53,30,38,38,51,60,95,80,21,37,34,41,36,40,81,35,66,69,87,71,63,56,34,38,71,42,23,24,67,69,50,45,44,49,50,34,57,73,68,46,43,59,59,52,55,51,53,50,46,41,53,50,49,55,49,42,58,73,72,37,90,90,59,52,78,85,38,52,50,32,41,36,41,35,30,52,42,33,32,42,74,89,50,65,92,47,33,16,47,49,65,48,63,80,54,70,71,51,47,52,53,49,48,33,41,42,20,19,50,79,80,79,79,70,96,79,80,92,129